Protein AF-0000000072561976 (afdb_homodimer)

Structure (mmCIF, N/CA/C/O backbone):
data_AF-0000000072561976-model_v1
#
loop_
_entity.id
_entity.type
_entity.pdbx_description
1 polymer 'Integral membrane protein'
#
loop_
_atom_site.group_PDB
_atom_site.id
_atom_site.type_symbol
_atom_site.label_atom_id
_atom_site.label_alt_id
_atom_site.label_comp_id
_atom_site.label_asym_id
_atom_site.label_entity_id
_atom_site.label_seq_id
_atom_site.pdbx_PDB_ins_code
_atom_site.Cartn_x
_atom_site.Cartn_y
_atom_site.Cartn_z
_atom_site.occupancy
_atom_site.B_iso_or_equiv
_atom_site.auth_seq_id
_atom_site.auth_comp_id
_atom_site.auth_asym_id
_atom_site.auth_atom_id
_atom_site.pdbx_PDB_model_num
ATOM 1 N N . MET A 1 1 ? -35.531 -86.562 -11.57 1 23.2 1 MET A N 1
ATOM 2 C CA . MET A 1 1 ? -34.312 -86 -10.984 1 23.2 1 MET A CA 1
ATOM 3 C C . MET A 1 1 ? -34.406 -84.438 -10.961 1 23.2 1 MET A C 1
ATOM 5 O O . MET A 1 1 ? -35.281 -83.875 -11.633 1 23.2 1 MET A O 1
ATOM 9 N N . ARG A 1 2 ? -33.156 -83.812 -10.914 1 28.09 2 ARG A N 1
ATOM 10 C CA . ARG A 1 2 ? -32.406 -82.75 -10.281 1 28.09 2 ARG A CA 1
ATOM 11 C C . ARG A 1 2 ? -32.656 -81.375 -10.969 1 28.09 2 ARG A C 1
ATOM 13 O O . ARG A 1 2 ? -31.75 -80.812 -11.602 1 28.09 2 ARG A O 1
ATOM 20 N N . ILE A 1 3 ? -33.688 -81.25 -11.672 1 31.52 3 ILE A N 1
ATOM 21 C CA . ILE A 1 3 ? -33.594 -80 -12.391 1 31.52 3 ILE A CA 1
ATOM 22 C C . ILE A 1 3 ? -33.531 -78.812 -11.383 1 31.52 3 ILE A C 1
ATOM 24 O O . ILE A 1 3 ? -34.562 -78.312 -10.984 1 31.52 3 ILE A O 1
ATOM 28 N N . LEU A 1 4 ? -33 -79.188 -10.133 1 33.69 4 LEU A N 1
ATOM 29 C CA . LEU A 1 4 ? -32.906 -78.062 -9.195 1 33.69 4 LEU A CA 1
ATOM 30 C C . LEU A 1 4 ? -32.156 -76.875 -9.82 1 33.69 4 LEU A C 1
ATOM 32 O O . LEU A 1 4 ? -30.969 -77 -10.18 1 33.69 4 LEU A O 1
ATOM 36 N N . SER A 1 5 ? -32.812 -76.125 -10.656 1 33.19 5 SER A N 1
ATOM 37 C CA . SER A 1 5 ? -32.312 -74.875 -11.195 1 33.19 5 SER A CA 1
ATOM 38 C C . SER A 1 5 ? -31.594 -74.062 -10.125 1 33.19 5 SER A C 1
ATOM 40 O O . SER A 1 5 ? -32 -74 -8.969 1 33.19 5 SER A O 1
ATOM 42 N N . SER A 1 6 ? -30.203 -74.062 -10.172 1 38.78 6 SER A N 1
ATOM 43 C CA . SER A 1 6 ? -29.25 -73.312 -9.375 1 38.78 6 SER A CA 1
ATOM 44 C C . SER A 1 6 ? -29.781 -71.875 -9.078 1 38.78 6 SER A C 1
ATOM 46 O O . SER A 1 6 ? -30.453 -71.25 -9.922 1 38.78 6 SER A O 1
ATOM 48 N N . PRO A 1 7 ? -30.031 -71.562 -7.785 1 41.44 7 PRO A N 1
ATOM 49 C CA . PRO A 1 7 ? -30.438 -70.25 -7.398 1 41.44 7 PRO A CA 1
ATOM 50 C C . PRO A 1 7 ? -29.625 -69.125 -8.109 1 41.44 7 PRO A C 1
ATOM 52 O O . PRO A 1 7 ? -28.484 -69.375 -8.531 1 41.44 7 PRO A O 1
ATOM 55 N N . PRO A 1 8 ? -30.281 -68.25 -8.836 1 40.09 8 PRO A N 1
ATOM 56 C CA . PRO A 1 8 ? -29.531 -67.125 -9.43 1 40.09 8 PRO A CA 1
ATOM 57 C C . PRO A 1 8 ? -28.391 -66.625 -8.547 1 40.09 8 PRO A C 1
ATOM 59 O O . PRO A 1 8 ? -28.438 -66.812 -7.324 1 40.09 8 PRO A O 1
ATOM 62 N N . THR A 1 9 ? -27.078 -67 -8.922 1 38.66 9 THR A N 1
ATOM 63 C CA . THR A 1 9 ? -25.906 -66.375 -8.344 1 38.66 9 THR A CA 1
ATOM 64 C C . THR A 1 9 ? -26.25 -64.938 -7.801 1 38.66 9 THR A C 1
ATOM 66 O O . THR A 1 9 ? -27.078 -64.25 -8.375 1 38.66 9 THR A O 1
ATOM 69 N N . ASN A 1 10 ? -26.094 -64.812 -6.512 1 39.47 10 ASN A N 1
ATOM 70 C CA . ASN A 1 10 ? -26.094 -63.562 -5.762 1 39.47 10 ASN A CA 1
ATOM 71 C C . ASN A 1 10 ? -25.5 -62.406 -6.582 1 39.47 10 ASN A C 1
ATOM 73 O O . ASN A 1 10 ? -24.328 -62.469 -6.949 1 39.47 10 ASN A O 1
ATOM 77 N N . GLY A 1 11 ? -26.188 -61.969 -7.672 1 40.09 11 GLY A N 1
ATOM 78 C CA . GLY A 1 11 ? -25.828 -60.719 -8.359 1 40.09 11 GLY A CA 1
ATOM 79 C C . GLY A 1 11 ? -25.156 -59.719 -7.457 1 40.09 11 GLY A C 1
ATOM 80 O O . GLY A 1 11 ? -25.734 -59.281 -6.465 1 40.09 11 GLY A O 1
ATOM 81 N N . SER A 1 12 ? -23.891 -59.875 -7.164 1 45.59 12 SER A N 1
ATOM 82 C CA . SER A 1 12 ? -23.172 -58.75 -6.598 1 45.59 12 SER A CA 1
ATOM 83 C C . SER A 1 12 ? -23.781 -57.438 -7.035 1 45.59 12 SER A C 1
ATOM 85 O O . SER A 1 12 ? -24 -57.219 -8.227 1 45.59 12 SER A O 1
ATOM 87 N N . LEU A 1 13 ? -24.641 -56.875 -6.234 1 49.78 13 LEU A N 1
ATOM 88 C CA . LEU A 1 13 ? -25.406 -55.656 -6.414 1 49.78 13 LEU A CA 1
ATOM 89 C C . LEU A 1 13 ? -24.688 -54.688 -7.352 1 49.78 13 LEU A C 1
ATOM 91 O O . LEU A 1 13 ? -25.328 -54 -8.141 1 49.78 13 LEU A O 1
ATOM 95 N N . PHE A 1 14 ? -23.406 -54.375 -7.105 1 58.62 14 PHE A N 1
ATOM 96 C CA . PHE A 1 14 ? -22.75 -53.469 -8.008 1 58.62 14 PHE A CA 1
ATOM 97 C C . PHE A 1 14 ? -21.656 -54.156 -8.812 1 58.62 14 PHE A C 1
ATOM 99 O O . PHE A 1 14 ? -20.859 -54.906 -8.258 1 58.62 14 PHE A O 1
ATOM 106 N N . SER A 1 15 ? -21.812 -54.375 -10.078 1 66.94 15 SER A N 1
ATOM 107 C CA . SER A 1 15 ? -20.734 -54.781 -10.984 1 66.94 15 SER A CA 1
ATOM 108 C C . SER A 1 15 ? -19.453 -54.031 -10.695 1 66.94 15 SER A C 1
ATOM 110 O O . SER A 1 15 ? -19.469 -52.969 -10.07 1 66.94 15 SER A O 1
ATOM 112 N N . ARG A 1 16 ? -18.328 -54.688 -10.734 1 76.19 16 ARG A N 1
ATOM 113 C CA . ARG A 1 16 ? -17.016 -54.094 -10.555 1 76.19 16 ARG A CA 1
ATOM 114 C C . ARG A 1 16 ? -16.938 -52.719 -11.211 1 76.19 16 ARG A C 1
ATOM 116 O O . ARG A 1 16 ? -16.344 -51.781 -10.656 1 76.19 16 ARG A O 1
ATOM 123 N N . THR A 1 17 ? -17.562 -52.656 -12.305 1 77.31 17 THR A N 1
ATOM 124 C CA . THR A 1 17 ? -17.578 -51.375 -13.016 1 77.31 17 THR A CA 1
ATOM 125 C C . THR A 1 17 ? -18.406 -50.344 -12.242 1 77.31 17 THR A C 1
ATOM 127 O O . THR A 1 17 ? -18.016 -49.188 -12.141 1 77.31 17 THR A O 1
ATOM 130 N N . ALA A 1 18 ? -19.469 -50.844 -11.68 1 76.69 18 ALA A N 1
ATOM 131 C CA . ALA A 1 18 ? -20.312 -49.969 -10.898 1 76.69 18 ALA A CA 1
ATOM 132 C C . ALA A 1 18 ? -19.594 -49.469 -9.641 1 76.69 18 ALA A C 1
ATOM 134 O O . ALA A 1 18 ? -19.688 -48.312 -9.273 1 76.69 18 ALA A O 1
ATOM 135 N N . SER A 1 19 ? -18.828 -50.344 -9.062 1 79.75 19 SER A N 1
ATOM 136 C CA . SER A 1 19 ? -18.078 -50 -7.859 1 79.75 19 SER A CA 1
ATOM 137 C C . SER A 1 19 ? -16.984 -48.969 -8.164 1 79.75 19 SER A C 1
ATOM 139 O O . SER A 1 19 ? -16.766 -48.031 -7.379 1 79.75 19 SER A O 1
ATOM 141 N N . ARG A 1 20 ? -16.406 -49.156 -9.234 1 83.19 20 ARG A N 1
ATOM 142 C CA . ARG A 1 20 ? -15.375 -48.188 -9.641 1 83.19 20 ARG A CA 1
ATOM 143 C C . ARG A 1 20 ? -15.977 -46.812 -9.938 1 83.19 20 ARG A C 1
ATOM 145 O O . ARG A 1 20 ? -15.383 -45.812 -9.594 1 83.19 20 ARG A O 1
ATOM 152 N N . CYS A 1 21 ? -17.078 -46.781 -10.539 1 82.38 21 CYS A N 1
ATOM 153 C CA . CYS A 1 21 ? -17.734 -45.531 -10.852 1 82.38 21 CYS A CA 1
ATOM 154 C C . CYS A 1 21 ? -18.172 -44.812 -9.578 1 82.38 21 CYS A C 1
ATOM 156 O O . CYS A 1 21 ? -18.062 -43.594 -9.469 1 82.38 21 CYS A O 1
ATOM 158 N N . ILE A 1 22 ? -18.562 -45.625 -8.664 1 83.12 22 ILE A N 1
ATOM 159 C CA . ILE A 1 22 ? -19 -45.062 -7.391 1 83.12 22 ILE A CA 1
ATOM 160 C C . ILE A 1 22 ? -17.812 -44.5 -6.637 1 83.12 22 ILE A C 1
ATOM 162 O O . ILE A 1 22 ? -17.875 -43.406 -6.086 1 83.12 22 ILE A O 1
ATOM 166 N N . LEU A 1 23 ? -16.75 -45.25 -6.68 1 88.25 23 LEU A N 1
ATOM 167 C CA . LEU A 1 23 ? -15.555 -44.812 -6 1 88.25 23 LEU A CA 1
ATOM 168 C C . LEU A 1 23 ? -15.016 -43.531 -6.66 1 88.25 23 LEU A C 1
ATOM 170 O O . LEU A 1 23 ? -14.617 -42.594 -5.969 1 88.25 23 LEU A O 1
ATOM 174 N N . ALA A 1 24 ? -15 -43.562 -7.895 1 90.62 24 ALA A N 1
ATOM 175 C CA . ALA A 1 24 ? -14.539 -42.375 -8.625 1 90.62 24 ALA A CA 1
ATOM 176 C C . ALA A 1 24 ? -15.414 -41.156 -8.32 1 90.62 24 ALA A C 1
ATOM 178 O O . ALA A 1 24 ? -14.914 -40.062 -8.141 1 90.62 24 ALA A O 1
ATOM 179 N N . SER A 1 25 ? -16.688 -41.344 -8.281 1 90.38 25 SER A N 1
ATOM 180 C CA . SER A 1 25 ? -17.609 -40.281 -7.988 1 90.38 25 SER A CA 1
ATOM 181 C C . SER A 1 25 ? -17.422 -39.75 -6.566 1 90.38 25 SER A C 1
ATOM 183 O O . SER A 1 25 ? -17.531 -38.531 -6.324 1 90.38 25 SER A O 1
ATOM 185 N N . LEU A 1 26 ? -17.125 -40.688 -5.727 1 91.12 26 LEU A N 1
ATOM 186 C CA . LEU A 1 26 ? -16.875 -40.281 -4.348 1 91.12 26 LEU A CA 1
ATOM 187 C C . LEU A 1 26 ? -15.609 -39.438 -4.246 1 91.12 26 LEU A C 1
ATOM 189 O O . LEU A 1 26 ? -15.594 -38.438 -3.553 1 91.12 26 LEU A O 1
ATOM 193 N N . VAL A 1 27 ? -14.57 -39.906 -4.914 1 94.44 27 VAL A N 1
ATOM 194 C CA . VAL A 1 27 ? -13.32 -39.156 -4.906 1 94.44 27 VAL A CA 1
ATOM 195 C C . VAL A 1 27 ? -13.547 -37.75 -5.508 1 94.44 27 VAL A C 1
ATOM 197 O O . VAL A 1 27 ? -13.07 -36.75 -4.969 1 94.44 27 VAL A O 1
ATOM 200 N N . CYS A 1 28 ? -14.266 -37.656 -6.562 1 95.12 28 CYS A N 1
ATOM 201 C CA . CYS A 1 28 ? -14.57 -36.406 -7.195 1 95.12 28 CYS A CA 1
ATOM 202 C C . CYS A 1 28 ? -15.344 -35.5 -6.246 1 95.12 28 CYS A C 1
ATOM 204 O O . CYS A 1 28 ? -15.07 -34.281 -6.16 1 95.12 28 CYS A O 1
ATOM 206 N N . TYR A 1 29 ? -16.266 -36.031 -5.594 1 94.69 29 TYR A N 1
ATOM 207 C CA . TYR A 1 29 ? -17.062 -35.25 -4.66 1 94.69 29 TYR A CA 1
ATOM 208 C C . TYR A 1 29 ? -16.219 -34.75 -3.502 1 94.69 29 TYR A C 1
ATOM 210 O O . TYR A 1 29 ? -16.359 -33.625 -3.07 1 94.69 29 TYR A O 1
ATOM 218 N N . ILE A 1 30 ? -15.328 -35.625 -3.02 1 96.5 30 ILE A N 1
ATOM 219 C CA . ILE A 1 30 ? -14.453 -35.219 -1.928 1 96.5 30 ILE A CA 1
ATOM 220 C C . ILE A 1 30 ? -13.547 -34.062 -2.389 1 96.5 30 ILE A C 1
ATOM 222 O O . ILE A 1 30 ? -13.312 -33.094 -1.642 1 96.5 30 ILE A O 1
ATOM 226 N N . LEU A 1 31 ? -13.062 -34.125 -3.572 1 97.5 31 LEU A N 1
ATOM 227 C CA . LEU A 1 31 ? -12.25 -33.062 -4.129 1 97.5 31 LEU A CA 1
ATOM 228 C C . LEU A 1 31 ? -13.062 -31.781 -4.27 1 97.5 31 LEU A C 1
ATOM 230 O O . LEU A 1 31 ? -12.539 -30.688 -4.031 1 97.5 31 LEU A O 1
ATOM 234 N N . LEU A 1 32 ? -14.266 -31.969 -4.637 1 97.12 32 LEU A N 1
ATOM 235 C CA . LEU A 1 32 ? -15.141 -30.812 -4.762 1 97.12 32 LEU A CA 1
ATOM 236 C C . LEU A 1 32 ? -15.391 -30.172 -3.4 1 97.12 32 LEU A C 1
ATOM 238 O O . LEU A 1 32 ? -15.391 -28.938 -3.283 1 97.12 32 LEU A O 1
ATOM 242 N N . VAL A 1 33 ? -15.57 -30.969 -2.461 1 97.62 33 VAL A N 1
ATOM 243 C CA . VAL A 1 33 ? -15.758 -30.469 -1.106 1 97.62 33 VAL A CA 1
ATOM 244 C C . VAL A 1 33 ? -14.516 -29.688 -0.666 1 97.62 33 VAL A C 1
ATOM 246 O O . VAL A 1 33 ? -14.625 -28.609 -0.095 1 97.62 33 VAL A O 1
ATOM 249 N N . GLN A 1 34 ? -13.367 -30.266 -0.947 1 97.62 34 GLN A N 1
ATOM 250 C CA . GLN A 1 34 ? -12.125 -29.609 -0.569 1 97.62 34 GLN A CA 1
ATOM 251 C C . GLN A 1 34 ? -11.961 -28.281 -1.312 1 97.62 34 GLN A C 1
ATOM 253 O O . GLN A 1 34 ? -11.523 -27.281 -0.73 1 97.62 34 GLN A O 1
ATOM 258 N N . TYR A 1 35 ? -12.312 -28.344 -2.469 1 97.62 35 TYR A N 1
ATOM 259 C CA . TYR A 1 35 ? -12.258 -27.125 -3.268 1 97.62 35 TYR A CA 1
ATOM 260 C C . TYR A 1 35 ? -13.156 -26.031 -2.68 1 97.62 35 TYR A C 1
ATOM 262 O O . TYR A 1 35 ? -12.727 -24.891 -2.506 1 97.62 35 TYR A O 1
ATOM 270 N N . CYS A 1 36 ? -14.367 -26.359 -2.373 1 97.62 36 CYS A N 1
ATOM 271 C CA . CYS A 1 36 ? -15.312 -25.406 -1.801 1 97.62 36 CYS A CA 1
ATOM 272 C C . CYS A 1 36 ? -14.836 -24.906 -0.439 1 97.62 36 CYS A C 1
ATOM 274 O O . CYS A 1 36 ? -14.977 -23.734 -0.116 1 97.62 36 CYS A O 1
ATOM 276 N N . ARG A 1 37 ? -14.289 -25.812 0.242 1 97.19 37 ARG A N 1
ATOM 277 C CA . ARG A 1 37 ? -13.766 -25.453 1.558 1 97.19 37 ARG A CA 1
ATOM 278 C C . ARG A 1 37 ? -12.672 -24.406 1.444 1 97.19 37 ARG A C 1
ATOM 280 O O . ARG A 1 37 ? -12.68 -23.422 2.174 1 97.19 37 ARG A O 1
ATOM 287 N N . ILE A 1 38 ? -11.82 -24.625 0.524 1 96.62 38 ILE A N 1
ATOM 288 C CA . ILE A 1 38 ? -10.688 -23.719 0.359 1 96.62 38 ILE A CA 1
ATOM 289 C C . ILE A 1 38 ? -11.156 -22.391 -0.207 1 96.62 38 ILE A C 1
ATOM 291 O O . ILE A 1 38 ? -10.695 -21.328 0.222 1 96.62 38 ILE A O 1
ATOM 295 N N . ARG A 1 39 ? -12.062 -22.422 -1 1 96.25 39 ARG A N 1
ATOM 296 C CA . ARG A 1 39 ? -12.484 -21.219 -1.695 1 96.25 39 ARG A CA 1
ATOM 297 C C . ARG A 1 39 ? -13.422 -20.391 -0.823 1 96.25 39 ARG A C 1
ATOM 299 O O . ARG A 1 39 ? -13.477 -19.172 -0.951 1 96.25 39 ARG A O 1
ATOM 306 N N . SER A 1 40 ? -14.156 -20.953 0.095 1 97.62 40 SER A N 1
ATOM 307 C CA . SER A 1 40 ? -15.195 -20.234 0.825 1 97.62 40 SER A CA 1
ATOM 308 C C . SER A 1 40 ? -14.82 -20.047 2.291 1 97.62 40 SER A C 1
ATOM 310 O O . SER A 1 40 ? -15.664 -19.688 3.117 1 97.62 40 SER A O 1
ATOM 312 N N . HIS A 1 41 ? -13.57 -20.266 2.613 1 97 41 HIS A N 1
ATOM 313 C CA . HIS A 1 41 ? -13.164 -20.281 4.016 1 97 41 HIS A CA 1
ATOM 314 C C . HIS A 1 41 ? -13.258 -18.875 4.629 1 97 41 HIS A C 1
ATOM 316 O O . HIS A 1 41 ? -13.305 -18.734 5.852 1 97 41 HIS A O 1
ATOM 322 N N . ARG A 1 42 ? -13.336 -17.797 3.812 1 96.31 42 ARG A N 1
ATOM 323 C CA . ARG A 1 42 ? -13.398 -16.438 4.348 1 96.31 42 ARG A CA 1
ATOM 324 C C . ARG A 1 42 ? -14.828 -15.914 4.328 1 96.31 42 ARG A C 1
ATOM 326 O O . ARG A 1 42 ? -15.094 -14.797 4.781 1 96.31 42 ARG A O 1
ATOM 333 N N . ASP A 1 43 ? -15.703 -16.625 3.771 1 96.81 43 ASP A N 1
ATOM 334 C CA . ASP A 1 43 ? -17.109 -16.266 3.707 1 96.81 43 ASP A CA 1
ATOM 335 C C . ASP A 1 43 ? -17.828 -16.547 5.027 1 96.81 43 ASP A C 1
ATOM 337 O O . ASP A 1 43 ? -18.031 -17.703 5.383 1 96.81 43 ASP A O 1
ATOM 341 N N . PRO A 1 44 ? -18.203 -15.531 5.695 1 95.75 44 PRO A N 1
ATOM 342 C CA . PRO A 1 44 ? -18.828 -15.758 7 1 95.75 44 PRO A CA 1
ATOM 343 C C . PRO A 1 44 ? -20.172 -16.484 6.891 1 95.75 44 PRO A C 1
ATOM 345 O O . PRO A 1 44 ? -20.719 -16.922 7.898 1 95.75 44 PRO A O 1
ATOM 348 N N . THR A 1 45 ? -20.719 -16.641 5.746 1 95.75 45 THR A N 1
ATOM 349 C CA . THR A 1 45 ? -22 -17.297 5.555 1 95.75 45 THR A CA 1
ATOM 350 C C . THR A 1 45 ? -21.797 -18.766 5.191 1 95.75 45 THR A C 1
ATOM 352 O O . THR A 1 45 ? -22.766 -19.5 4.98 1 95.75 45 THR A O 1
ATOM 355 N N . SER A 1 46 ? -20.547 -19.172 5.113 1 97.62 46 SER A N 1
ATOM 356 C CA . SER A 1 46 ? -20.203 -20.531 4.727 1 97.62 46 SER A CA 1
ATOM 357 C C . SER A 1 46 ? -20.078 -21.438 5.949 1 97.62 46 SER A C 1
ATOM 359 O O . SER A 1 46 ? -19.688 -20.984 7.027 1 97.62 46 SER A O 1
ATOM 361 N N . ALA A 1 47 ? -20.422 -22.672 5.723 1 97.5 47 ALA A N 1
ATOM 362 C CA . ALA A 1 47 ? -20.203 -23.672 6.758 1 97.5 47 ALA A CA 1
ATOM 363 C C . ALA A 1 47 ? -18.703 -23.938 6.957 1 97.5 47 ALA A C 1
ATOM 365 O O . ALA A 1 47 ? -18.297 -24.531 7.961 1 97.5 47 ALA A O 1
ATOM 366 N N . PHE A 1 48 ? -17.891 -23.516 6.039 1 97.69 48 PHE A N 1
ATOM 367 C CA . PHE A 1 48 ? -16.453 -23.75 6.086 1 97.69 48 PHE A CA 1
ATOM 368 C C . PHE A 1 48 ? -15.734 -22.516 6.602 1 97.69 48 PHE A C 1
ATOM 370 O O . PHE A 1 48 ? -14.508 -22.406 6.488 1 97.69 48 PHE A O 1
ATOM 377 N N . PHE A 1 49 ? -16.453 -21.547 7.102 1 97 49 PHE A N 1
ATOM 378 C CA . PHE A 1 49 ? -15.898 -20.281 7.535 1 97 49 PHE A CA 1
ATOM 379 C C . PHE A 1 49 ? -14.836 -20.484 8.609 1 97 49 PHE A C 1
ATOM 381 O O . PHE A 1 49 ? -15.078 -21.188 9.602 1 97 49 PHE A O 1
ATOM 388 N N . ASP A 1 50 ? -13.719 -20 8.336 1 96.19 50 ASP A N 1
ATOM 389 C CA . ASP A 1 50 ? -12.641 -19.938 9.32 1 96.19 50 ASP A CA 1
ATOM 390 C C . ASP A 1 50 ? -12.531 -18.531 9.914 1 96.19 50 ASP A C 1
ATOM 392 O O . ASP A 1 50 ? -12.023 -17.609 9.266 1 96.19 50 ASP A O 1
ATOM 396 N N . ALA A 1 51 ? -12.938 -18.312 11.148 1 93.62 51 ALA A N 1
ATOM 397 C CA . ALA A 1 51 ? -13.016 -17 11.797 1 93.62 51 ALA A CA 1
ATOM 398 C C . ALA A 1 51 ? -11.641 -16.359 11.875 1 93.62 51 ALA A C 1
ATOM 400 O O . ALA A 1 51 ? -11.516 -15.133 11.781 1 93.62 51 ALA A O 1
ATOM 401 N N . ARG A 1 52 ? -10.594 -17.109 12.047 1 93.31 52 ARG A N 1
ATOM 402 C CA . ARG A 1 52 ? -9.242 -16.562 12.141 1 93.31 52 ARG A CA 1
ATOM 403 C C . ARG A 1 52 ? -8.828 -15.891 10.836 1 93.31 52 ARG A C 1
ATOM 405 O O . ARG A 1 52 ? -8.234 -14.812 10.844 1 93.31 52 ARG A O 1
ATOM 412 N N . GLU A 1 53 ? -9.203 -16.516 9.758 1 93.88 53 GLU A N 1
ATOM 413 C CA . GLU A 1 53 ? -8.852 -15.969 8.445 1 93.88 53 GLU A CA 1
ATOM 414 C C . GLU A 1 53 ? -9.859 -14.914 8.008 1 93.88 53 GLU A C 1
ATOM 416 O O . GLU A 1 53 ? -9.492 -13.898 7.406 1 93.88 53 GLU A O 1
ATOM 421 N N . GLY A 1 54 ? -11.094 -15.172 8.266 1 94.25 54 GLY A N 1
ATOM 422 C CA . GLY A 1 54 ? -12.156 -14.289 7.82 1 94.25 54 GLY A CA 1
ATOM 423 C C . GLY A 1 54 ? -12.141 -12.93 8.5 1 94.25 54 GLY A C 1
ATOM 424 O O . GLY A 1 54 ? -12.508 -11.922 7.902 1 94.25 54 GLY A O 1
ATOM 425 N N . TYR A 1 55 ? -11.68 -12.836 9.766 1 94.12 55 TYR A N 1
ATOM 426 C CA . TYR A 1 55 ? -11.68 -11.586 10.516 1 94.12 55 TYR A CA 1
ATOM 427 C C . TYR A 1 55 ? -10.273 -11 10.594 1 94.12 55 TYR A C 1
ATOM 429 O O . TYR A 1 55 ? -10.031 -10.031 11.32 1 94.12 55 TYR A O 1
ATOM 437 N N . LYS A 1 56 ? -9.305 -11.594 9.891 1 94.25 56 LYS A N 1
ATOM 438 C CA . LYS A 1 56 ? -7.922 -11.117 9.906 1 94.25 56 LYS A CA 1
ATOM 439 C C . LYS A 1 56 ? -7.805 -9.75 9.25 1 94.25 56 LYS A C 1
ATOM 441 O O . LYS A 1 56 ? -8.18 -9.586 8.086 1 94.25 56 LYS A O 1
ATOM 446 N N . PRO A 1 57 ? -7.328 -8.75 9.969 1 96.06 57 PRO A N 1
ATOM 447 C CA . PRO A 1 57 ? -7.102 -7.445 9.344 1 96.06 57 PRO A CA 1
ATOM 448 C C . PRO A 1 57 ? -5.883 -7.438 8.422 1 96.06 57 PRO A C 1
ATOM 450 O O . PRO A 1 57 ? -4.746 -7.512 8.898 1 96.06 57 PRO A O 1
ATOM 453 N N . ILE A 1 58 ? -6.047 -7.438 7.168 1 97.44 58 ILE A N 1
ATOM 454 C CA . ILE A 1 58 ? -4.957 -7.402 6.195 1 97.44 58 ILE A CA 1
ATOM 455 C C . ILE A 1 58 ? -4.812 -5.988 5.633 1 97.44 58 ILE A C 1
ATOM 457 O O . ILE A 1 58 ? -3.926 -5.238 6.043 1 97.44 58 ILE A O 1
ATOM 461 N N . TYR A 1 59 ? -5.75 -5.605 4.785 1 98.31 59 TYR A N 1
ATOM 462 C CA . TYR A 1 59 ? -5.715 -4.266 4.207 1 98.31 59 TYR A CA 1
ATOM 463 C C . TYR A 1 59 ? -6.051 -3.213 5.258 1 98.31 59 TYR A C 1
ATOM 465 O O . TYR A 1 59 ? -5.438 -2.141 5.285 1 98.31 59 TYR A O 1
ATOM 473 N N . SER A 1 60 ? -7.035 -3.525 6.098 1 97.88 60 SER A N 1
ATOM 474 C CA . SER A 1 60 ? -7.426 -2.57 7.129 1 97.88 60 SER A CA 1
ATOM 475 C C . SER A 1 60 ? -6.289 -2.324 8.117 1 97.88 60 SER A C 1
ATOM 477 O O . SER A 1 60 ? -6.117 -1.207 8.609 1 97.88 60 SER A O 1
ATOM 479 N N . GLY A 1 61 ? -5.535 -3.395 8.453 1 96.62 61 GLY A N 1
ATOM 480 C CA . GLY A 1 61 ? -4.363 -3.191 9.289 1 96.62 61 GLY A CA 1
ATOM 481 C C . GLY A 1 61 ? -3.348 -2.248 8.68 1 96.62 61 GLY A C 1
ATOM 482 O O . GLY A 1 61 ? -2.838 -1.352 9.359 1 96.62 61 GLY A O 1
ATOM 483 N N . PHE A 1 62 ? -3.08 -2.471 7.426 1 97.81 62 PHE A N 1
ATOM 484 C CA . PHE A 1 62 ? -2.205 -1.604 6.645 1 97.81 62 PHE A CA 1
ATOM 485 C C . PHE A 1 62 ? -2.725 -0.171 6.641 1 97.81 62 PHE A C 1
ATOM 487 O O . PHE A 1 62 ? -1.973 0.768 6.91 1 97.81 62 PHE A O 1
ATOM 494 N N . ARG A 1 63 ? -4.023 0.005 6.398 1 97.75 63 ARG A N 1
ATOM 495 C CA . ARG A 1 63 ? -4.664 1.312 6.301 1 97.75 63 ARG A CA 1
ATOM 496 C C . ARG A 1 63 ? -4.621 2.043 7.641 1 97.75 63 ARG A C 1
ATOM 498 O O . ARG A 1 63 ? -4.367 3.248 7.688 1 97.75 63 ARG A O 1
ATOM 505 N N . ALA A 1 64 ? -4.934 1.298 8.672 1 97.25 64 ALA A N 1
ATOM 506 C CA . ALA A 1 64 ? -4.949 1.882 10.016 1 97.25 64 ALA A CA 1
ATOM 507 C C . ALA A 1 64 ? -3.572 2.426 10.391 1 97.25 64 ALA A C 1
ATOM 509 O O . ALA A 1 64 ? -3.457 3.547 10.891 1 97.25 64 ALA A O 1
ATOM 510 N N . SER A 1 65 ? -2.574 1.64 10.125 1 95.75 65 SER A N 1
ATOM 511 C CA . SER A 1 65 ? -1.209 2.039 10.453 1 95.75 65 SER A CA 1
ATOM 512 C C . SER A 1 65 ? -0.795 3.283 9.672 1 95.75 65 SER A C 1
ATOM 514 O O . SER A 1 65 ? -0.286 4.246 10.25 1 95.75 65 SER A O 1
ATOM 516 N N . LYS A 1 66 ? -1.043 3.289 8.383 1 97.19 66 LYS A N 1
ATOM 517 C CA . LYS A 1 66 ? -0.675 4.422 7.543 1 97.19 66 LYS A CA 1
ATOM 518 C C . LYS A 1 66 ? -1.436 5.68 7.953 1 97.19 66 LYS A C 1
ATOM 520 O O . LYS A 1 66 ? -0.858 6.77 8.023 1 97.19 66 LYS A O 1
ATOM 525 N N . GLY A 1 67 ? -2.75 5.516 8.25 1 97.69 67 GLY A N 1
ATOM 526 C CA . GLY A 1 67 ? -3.566 6.645 8.656 1 97.69 67 GLY A CA 1
ATOM 527 C C . GLY A 1 67 ? -3.123 7.262 9.969 1 97.69 67 GLY A C 1
ATOM 528 O O . GLY A 1 67 ? -3.008 8.484 10.086 1 97.69 67 GLY A O 1
ATOM 529 N N . ALA A 1 68 ? -2.877 6.398 10.961 1 96.38 68 ALA A N 1
ATOM 530 C CA . ALA A 1 68 ? -2.439 6.879 12.266 1 96.38 68 ALA A CA 1
ATOM 531 C C . ALA A 1 68 ? -1.097 7.598 12.164 1 96.38 68 ALA A C 1
ATOM 533 O O . ALA A 1 68 ? -0.903 8.656 12.773 1 96.38 68 ALA A O 1
ATOM 534 N N . ASN A 1 69 ? -0.195 7.047 11.438 1 95.31 69 ASN A N 1
ATOM 535 C CA . ASN A 1 69 ? 1.121 7.648 11.258 1 95.31 69 ASN A CA 1
ATOM 536 C C . ASN A 1 69 ? 1.027 9 10.555 1 95.31 69 ASN A C 1
ATOM 538 O O . ASN A 1 69 ? 1.726 9.945 10.922 1 95.31 69 ASN A O 1
ATOM 542 N N . PHE A 1 70 ? 0.25 9.047 9.578 1 97.62 70 PHE A N 1
ATOM 543 C CA . PHE A 1 70 ? -0.003 10.289 8.852 1 97.62 70 PHE A CA 1
ATOM 544 C C . PHE A 1 70 ? -0.449 11.391 9.805 1 97.62 70 PHE A C 1
ATOM 546 O O . PHE A 1 70 ? 0.1 12.492 9.781 1 97.62 70 PHE A O 1
ATOM 553 N N . ILE A 1 71 ? -1.419 11.094 10.633 1 97.69 71 ILE A N 1
ATOM 554 C CA . ILE A 1 71 ? -1.967 12.07 11.562 1 97.69 71 ILE A CA 1
ATOM 555 C C . ILE A 1 71 ? -0.904 12.453 12.586 1 97.69 71 ILE A C 1
ATOM 557 O O . ILE A 1 71 ? -0.835 13.609 13.016 1 97.69 71 ILE A O 1
ATOM 561 N N . ARG A 1 72 ? -0.142 11.523 13 1 95.88 72 ARG A N 1
ATOM 562 C CA . ARG A 1 72 ? 0.94 11.828 13.93 1 95.88 72 ARG A CA 1
ATOM 563 C C . ARG A 1 72 ? 1.88 12.883 13.352 1 95.88 72 ARG A C 1
ATOM 565 O O . ARG A 1 72 ? 2.273 13.82 14.047 1 95.88 72 ARG A O 1
ATOM 572 N N . TYR A 1 73 ? 2.244 12.797 12.086 1 95.62 73 TYR A N 1
ATOM 573 C CA . TYR A 1 73 ? 3.117 13.766 11.43 1 95.62 73 TYR A CA 1
ATOM 574 C C . TYR A 1 73 ? 2.439 15.133 11.328 1 95.62 73 TYR A C 1
ATOM 576 O O . TYR A 1 73 ? 3.066 16.156 11.578 1 95.62 73 TYR A O 1
ATOM 584 N N . ILE A 1 74 ? 1.183 15.055 10.961 1 95.75 74 ILE A N 1
ATOM 585 C CA . ILE A 1 74 ? 0.43 16.297 10.867 1 95.75 74 ILE A CA 1
ATOM 586 C C . ILE A 1 74 ? 0.42 17 12.219 1 95.75 74 ILE A C 1
ATOM 588 O O . ILE A 1 74 ? 0.622 18.219 12.289 1 95.75 74 ILE A O 1
ATOM 592 N N . ASP A 1 75 ? 0.161 16.219 13.25 1 95.06 75 ASP A N 1
ATOM 593 C CA . ASP A 1 75 ? 0.116 16.766 14.594 1 95.06 75 ASP A CA 1
ATOM 594 C C . ASP A 1 75 ? 1.457 17.391 14.977 1 95.06 75 ASP A C 1
ATOM 596 O O . ASP A 1 75 ? 1.5 18.5 15.539 1 95.06 75 ASP A O 1
ATOM 600 N N . ALA A 1 76 ? 2.529 16.734 14.68 1 93.06 76 ALA A N 1
ATOM 601 C CA . ALA A 1 76 ? 3.869 17.219 14.992 1 93.06 76 ALA A CA 1
ATOM 602 C C . ALA A 1 76 ? 4.156 18.531 14.273 1 93.06 76 ALA A C 1
ATOM 604 O O . ALA A 1 76 ? 4.676 19.484 14.867 1 93.06 76 ALA A O 1
ATOM 605 N N . VAL A 1 77 ? 3.771 18.625 13.062 1 92.5 77 VAL A N 1
ATOM 606 C CA . VAL A 1 77 ? 4.016 19.812 12.258 1 92.5 77 VAL A CA 1
ATOM 607 C C . VAL A 1 77 ? 3.133 20.953 12.742 1 92.5 77 VAL A C 1
ATOM 609 O O . VAL A 1 77 ? 3.602 22.094 12.906 1 92.5 77 VAL A O 1
ATOM 612 N N . ALA A 1 78 ? 1.897 20.625 12.945 1 91.75 78 ALA A N 1
ATOM 613 C CA . ALA A 1 78 ? 0.956 21.641 13.406 1 91.75 78 ALA A CA 1
ATOM 614 C C . ALA A 1 78 ? 1.37 22.203 14.773 1 91.75 78 ALA A C 1
ATOM 616 O O . ALA A 1 78 ? 1.159 23.375 15.062 1 91.75 78 ALA A O 1
ATOM 617 N N . SER A 1 79 ? 1.915 21.375 15.648 1 89.5 79 SER A N 1
ATOM 618 C CA . SER A 1 79 ? 2.32 21.766 16.984 1 89.5 79 SER A CA 1
ATOM 619 C C . SER A 1 79 ? 3.584 22.625 16.953 1 89.5 79 SER A C 1
ATOM 621 O O . SER A 1 79 ? 3.791 23.469 17.828 1 89.5 79 SER A O 1
ATOM 623 N N . SER A 1 80 ? 4.445 22.359 16.109 1 82.31 80 SER A N 1
ATOM 624 C CA . SER A 1 80 ? 5.707 23.078 16.031 1 82.31 80 SER A CA 1
ATOM 625 C C . SER A 1 80 ? 5.508 24.469 15.43 1 82.31 80 SER A C 1
ATOM 627 O O . SER A 1 80 ? 6.266 25.391 15.727 1 82.31 80 SER A O 1
ATOM 629 N N . THR A 1 81 ? 4.598 24.656 14.617 1 67.88 81 THR A N 1
ATOM 630 C CA . THR A 1 81 ? 4.375 25.938 13.938 1 67.88 81 THR A CA 1
ATOM 631 C C . THR A 1 81 ? 3.486 26.844 14.781 1 67.88 81 THR A C 1
ATOM 633 O O . THR A 1 81 ? 3.529 28.062 14.633 1 67.88 81 THR A O 1
ATOM 636 N N . THR A 1 82 ? 2.533 26.5 15.641 1 59.09 82 THR A N 1
ATOM 637 C CA . THR A 1 82 ? 1.511 27.281 16.328 1 59.09 82 THR A CA 1
ATOM 638 C C . THR A 1 82 ? 2.064 27.875 17.625 1 59.09 82 THR A C 1
ATOM 640 O O . THR A 1 82 ? 1.305 28.344 18.469 1 59.09 82 THR A O 1
ATOM 643 N N . ASN A 1 83 ? 3.438 28.25 17.938 1 44.66 83 ASN A N 1
ATOM 644 C CA . ASN A 1 83 ? 3.391 29.109 19.109 1 44.66 83 ASN A CA 1
ATOM 645 C C . ASN A 1 83 ? 2.266 30.141 19.016 1 44.66 83 ASN A C 1
ATOM 647 O O . ASN A 1 83 ? 2.172 31.047 19.844 1 44.66 83 ASN A O 1
ATOM 651 N N . ALA A 1 84 ? 1.75 30.516 17.844 1 40.84 84 ALA A N 1
ATOM 652 C CA . ALA A 1 84 ? 0.802 31.625 17.828 1 40.84 84 ALA A CA 1
ATOM 653 C C . ALA A 1 84 ? -0.593 31.156 18.234 1 40.84 84 ALA A C 1
ATOM 655 O O . ALA A 1 84 ? -0.92 29.984 18.109 1 40.84 84 ALA A O 1
ATOM 656 N N . THR A 1 85 ? -1.346 32 18.859 1 38.41 85 THR A N 1
ATOM 657 C CA . THR A 1 85 ? -2.691 32.031 19.422 1 38.41 85 THR A CA 1
ATOM 658 C C . THR A 1 85 ? -3.695 31.406 18.453 1 38.41 85 THR A C 1
ATOM 660 O O . THR A 1 85 ? -3.957 31.984 17.375 1 38.41 85 THR A O 1
ATOM 663 N N . THR A 1 86 ? -3.691 30.156 18.266 1 40.34 86 THR A N 1
ATOM 664 C CA . THR A 1 86 ? -4.578 29.469 17.344 1 40.34 86 THR A CA 1
ATOM 665 C C . THR A 1 86 ? -6.035 29.828 17.609 1 40.34 86 THR A C 1
ATOM 667 O O . THR A 1 86 ? -6.648 29.328 18.547 1 40.34 86 THR A O 1
ATOM 670 N N . ALA A 1 87 ? -6.332 30.953 17.453 1 37.91 87 ALA A N 1
ATOM 671 C CA . ALA A 1 87 ? -7.762 31.25 17.375 1 37.91 87 ALA A CA 1
ATOM 672 C C . ALA A 1 87 ? -8.469 30.266 16.438 1 37.91 87 ALA A C 1
ATOM 674 O O . ALA A 1 87 ? -7.984 29.984 15.336 1 37.91 87 ALA A O 1
ATOM 675 N N . LEU A 1 88 ? -9.312 29.359 16.922 1 41.97 88 LEU A N 1
ATOM 676 C CA . LEU A 1 88 ? -10.297 28.609 16.141 1 41.97 88 LEU A CA 1
ATOM 677 C C . LEU A 1 88 ? -10.734 29.406 14.906 1 41.97 88 LEU A C 1
ATOM 679 O O . LEU A 1 88 ? -11.367 30.453 15.031 1 41.97 88 LEU A O 1
ATOM 683 N N . LYS A 1 89 ? -9.852 29.484 13.852 1 43.94 89 LYS A N 1
ATOM 684 C CA . LYS A 1 89 ? -10.211 30.156 12.602 1 43.94 89 LYS A CA 1
ATOM 685 C C . LYS A 1 89 ? -11.664 29.859 12.234 1 43.94 89 LYS A C 1
ATOM 687 O O . LYS A 1 89 ? -12.133 28.734 12.344 1 43.94 89 LYS A O 1
ATOM 692 N N . PRO A 1 90 ? -12.422 30.859 12 1 44.53 90 PRO A N 1
ATOM 693 C CA . PRO A 1 90 ? -13.773 30.672 11.477 1 44.53 90 PRO A CA 1
ATOM 694 C C . PRO A 1 90 ? -13.82 29.719 10.273 1 44.53 90 PRO A C 1
ATOM 696 O O . PRO A 1 90 ? -12.828 29.594 9.547 1 44.53 90 PRO A O 1
ATOM 699 N N . PRO A 1 91 ? -14.688 28.688 10.109 1 46.91 91 PRO A N 1
ATOM 700 C CA . PRO A 1 91 ? -14.891 27.703 9.055 1 46.91 91 PRO A CA 1
ATOM 701 C C . PRO A 1 91 ? -14.602 28.25 7.656 1 46.91 91 PRO A C 1
ATOM 703 O O . PRO A 1 91 ? -15.055 29.344 7.316 1 46.91 91 PRO A O 1
ATOM 706 N N . PRO A 1 92 ? -13.398 28.047 7.074 1 47.78 92 PRO A N 1
ATOM 707 C CA . PRO A 1 92 ? -13.391 28.516 5.684 1 47.78 92 PRO A CA 1
ATOM 708 C C . PRO A 1 92 ? -14.711 28.219 4.961 1 47.78 92 PRO A C 1
ATOM 710 O O . PRO A 1 92 ? -15.352 27.203 5.219 1 47.78 92 PRO A O 1
ATOM 713 N N . GLU A 1 93 ? -15.461 29.188 4.645 1 50.88 93 GLU A N 1
ATOM 714 C CA . GLU A 1 93 ? -16.703 29.141 3.863 1 50.88 93 GLU A CA 1
ATOM 715 C C . GLU A 1 93 ? -16.516 28.281 2.611 1 50.88 93 GLU A C 1
ATOM 717 O O . GLU A 1 93 ? -16.25 28.797 1.529 1 50.88 93 GLU A O 1
ATOM 722 N N . ASN A 1 94 ? -15.812 27.172 2.781 1 56.75 94 ASN A N 1
ATOM 723 C CA . ASN A 1 94 ? -15.773 26.406 1.542 1 56.75 94 ASN A CA 1
ATOM 724 C C . ASN A 1 94 ? -17.172 26.031 1.074 1 56.75 94 ASN A C 1
ATOM 726 O O . ASN A 1 94 ? -17.656 24.922 1.339 1 56.75 94 ASN A O 1
ATOM 730 N N . LYS A 1 95 ? -18.078 27 0.741 1 60.94 95 LYS A N 1
ATOM 731 C CA . LYS A 1 95 ? -19.469 26.891 0.299 1 60.94 95 LYS A CA 1
ATOM 732 C C . LYS A 1 95 ? -19.594 26.031 -0.951 1 60.94 95 LYS A C 1
ATOM 734 O O . LYS A 1 95 ? -20.688 25.688 -1.383 1 60.94 95 LYS A O 1
ATOM 739 N N . ASN A 1 96 ? -18.422 25.422 -1.364 1 80.81 96 ASN A N 1
ATOM 740 C CA . ASN A 1 96 ? -18.641 24.766 -2.648 1 80.81 96 ASN A CA 1
ATOM 741 C C . ASN A 1 96 ? -18.406 23.266 -2.549 1 80.81 96 ASN A C 1
ATOM 743 O O . ASN A 1 96 ? -18.359 22.562 -3.566 1 80.81 96 ASN A O 1
ATOM 747 N N . ALA A 1 97 ? -18.359 22.703 -1.208 1 94.12 97 ALA A N 1
ATOM 748 C CA . ALA A 1 97 ? -18.172 21.266 -1.054 1 94.12 97 ALA A CA 1
ATOM 749 C C . ALA A 1 97 ? -19.438 20.5 -1.403 1 94.12 97 ALA A C 1
ATOM 751 O O . ALA A 1 97 ? -20.531 20.906 -1.042 1 94.12 97 ALA A O 1
ATOM 752 N N . SER A 1 98 ? -19.25 19.453 -2.098 1 97.19 98 SER A N 1
ATOM 753 C CA . SER A 1 98 ? -20.406 18.656 -2.467 1 97.19 98 SER A CA 1
ATOM 754 C C . SER A 1 98 ? -20.703 17.594 -1.415 1 97.19 98 SER A C 1
ATOM 756 O O . SER A 1 98 ? -21.797 17 -1.408 1 97.19 98 SER A O 1
ATOM 758 N N . LEU A 1 99 ? -19.734 17.328 -0.539 1 98.38 99 LEU A N 1
ATOM 759 C CA . LEU A 1 99 ? -19.906 16.344 0.522 1 98.38 99 LEU A CA 1
ATOM 760 C C . LEU A 1 99 ? -19.594 16.953 1.886 1 98.38 99 LEU A C 1
ATOM 762 O O . LEU A 1 99 ? -18.5 17.5 2.088 1 98.38 99 LEU A O 1
ATOM 766 N N . CYS A 1 100 ? -20.469 16.922 2.793 1 98.44 100 CYS A N 1
ATOM 767 C CA . CYS A 1 100 ? -20.203 17.172 4.203 1 98.44 100 CYS A CA 1
ATOM 768 C C . CYS A 1 100 ? -20 15.875 4.965 1 98.44 100 CYS A C 1
ATOM 770 O O . CYS A 1 100 ? -20.906 15.039 5.016 1 98.44 100 CYS A O 1
ATOM 772 N N . VAL A 1 101 ? -18.844 15.664 5.484 1 98.75 101 VAL A N 1
ATOM 773 C CA . VAL A 1 101 ? -18.547 14.453 6.234 1 98.75 101 VA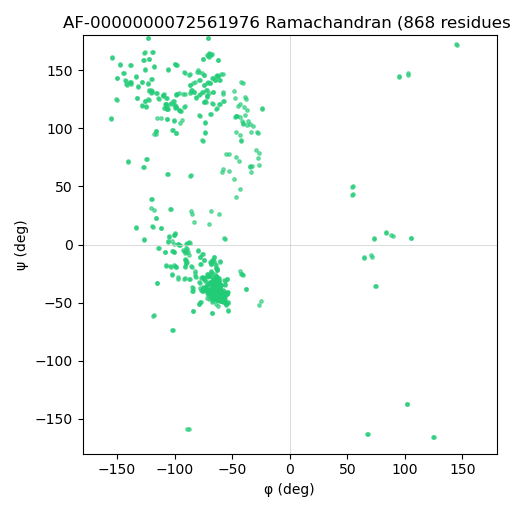L A CA 1
ATOM 774 C C . VAL A 1 101 ? -18.531 14.75 7.73 1 98.75 101 VAL A C 1
ATOM 776 O O . VAL A 1 101 ? -17.812 15.633 8.188 1 98.75 101 VAL A O 1
ATOM 779 N N . GLY A 1 102 ? -19.375 14.078 8.469 1 98.75 102 GLY A N 1
ATOM 780 C CA . GLY A 1 102 ? -19.422 14.219 9.914 1 98.75 102 GLY A CA 1
ATOM 781 C C . GLY A 1 102 ? -18.906 13 10.648 1 98.75 102 GLY A C 1
ATOM 782 O O . GLY A 1 102 ? -19.344 11.875 10.375 1 98.75 102 GLY A O 1
ATOM 783 N N . ILE A 1 103 ? -18 13.156 11.586 1 98.69 103 ILE A N 1
ATOM 784 C CA . ILE A 1 103 ? -17.469 12.102 12.43 1 98.69 103 ILE A CA 1
ATOM 785 C C . ILE A 1 103 ? -17.562 12.516 13.898 1 98.69 103 ILE A C 1
ATOM 787 O O . ILE A 1 103 ? -17.016 13.539 14.297 1 98.69 103 ILE A O 1
ATOM 791 N N . ALA A 1 104 ? -18.266 11.758 14.68 1 97.62 104 ALA A N 1
ATOM 792 C CA . ALA A 1 104 ? -18.297 11.945 16.125 1 97.62 104 ALA A CA 1
ATOM 793 C C . ALA A 1 104 ? -17.328 10.992 16.828 1 97.62 104 ALA A C 1
ATOM 795 O O . ALA A 1 104 ? -17.281 9.805 16.5 1 97.62 104 ALA A O 1
ATOM 796 N N . SER A 1 105 ? -16.516 11.508 17.672 1 95.88 105 SER A N 1
ATOM 797 C CA . SER A 1 105 ? -15.539 10.664 18.375 1 95.88 105 SER A CA 1
ATOM 798 C C . SER A 1 105 ? -15.695 10.766 19.875 1 95.88 105 SER A C 1
ATOM 800 O O . SER A 1 105 ? -15.664 11.859 20.438 1 95.88 105 SER A O 1
ATOM 802 N N . ILE A 1 106 ? -15.875 9.703 20.5 1 92 106 ILE A N 1
ATOM 803 C CA . ILE A 1 106 ? -15.984 9.641 21.953 1 92 106 ILE A CA 1
ATOM 804 C C . ILE A 1 106 ? -14.695 9.062 22.547 1 92 106 ILE A C 1
ATOM 806 O O . ILE A 1 106 ? -14.023 8.258 21.906 1 92 106 ILE A O 1
ATOM 810 N N . ALA A 1 107 ? -14.406 9.477 23.734 1 89.81 107 ALA A N 1
ATOM 811 C CA . ALA A 1 107 ? -13.234 8.953 24.438 1 89.81 107 ALA A CA 1
ATOM 812 C C . ALA A 1 107 ? -13.453 7.512 24.891 1 89.81 107 ALA A C 1
ATOM 814 O O . ALA A 1 107 ? -14.516 7.172 25.406 1 89.81 107 ALA A O 1
ATOM 815 N N . ARG A 1 108 ? -12.547 6.695 24.531 1 84.12 108 ARG A N 1
ATOM 816 C CA . ARG A 1 108 ? -12.547 5.305 24.984 1 84.12 108 ARG A CA 1
ATOM 817 C C . ARG A 1 108 ? -11.305 5.004 25.812 1 84.12 108 ARG A C 1
ATOM 819 O O . ARG A 1 108 ? -10.258 5.641 25.641 1 84.12 108 ARG A O 1
ATOM 826 N N . LYS A 1 109 ? -11.539 4.051 26.656 1 79.81 109 LYS A N 1
ATOM 827 C CA . LYS A 1 109 ? -10.398 3.678 27.5 1 79.81 109 LYS A CA 1
ATOM 828 C C . LYS A 1 109 ? -9.352 2.914 26.688 1 79.81 109 LYS A C 1
ATOM 830 O O . LYS A 1 109 ? -9.672 1.928 26.016 1 79.81 109 LYS A O 1
ATOM 835 N N . ASP A 1 110 ? -8.148 3.303 26.594 1 77.31 110 ASP A N 1
ATOM 836 C CA . ASP A 1 110 ? -6.934 2.629 26.156 1 77.31 110 ASP A CA 1
ATOM 837 C C . ASP A 1 110 ? -6.926 2.443 24.641 1 77.31 110 ASP A C 1
ATOM 839 O O . ASP A 1 110 ? -6.172 1.624 24.109 1 77.31 110 ASP A O 1
ATOM 843 N N . VAL A 1 111 ? -7.957 3.025 23.938 1 82.38 111 VAL A N 1
ATOM 844 C CA . VAL A 1 111 ? -7.922 2.859 22.484 1 82.38 111 VAL A CA 1
ATOM 845 C C . VAL A 1 111 ? -8.414 4.137 21.812 1 82.38 111 VAL A C 1
ATOM 847 O O . VAL A 1 111 ? -9.328 4.797 22.297 1 82.38 111 VAL A O 1
ATOM 850 N N . SER A 1 112 ? -7.801 4.484 20.75 1 87.38 112 SER A N 1
ATOM 851 C CA . SER A 1 112 ? -8.234 5.59 19.906 1 87.38 112 SER A CA 1
ATOM 852 C C . SER A 1 112 ? -8.25 5.191 18.438 1 87.38 112 SER A C 1
ATOM 854 O O . SER A 1 112 ? -7.246 4.715 17.906 1 87.38 112 SER A O 1
ATOM 856 N N . TYR A 1 113 ? -9.375 5.395 17.812 1 93.25 113 TYR A N 1
ATOM 857 C CA . TYR A 1 113 ? -9.523 4.996 16.422 1 93.25 113 TYR A CA 1
ATOM 858 C C . TYR A 1 113 ? -9.547 6.215 15.508 1 93.25 113 TYR A C 1
ATOM 860 O O . TYR A 1 113 ? -9.297 6.102 14.305 1 93.25 113 TYR A O 1
ATOM 868 N N . ILE A 1 114 ? -9.797 7.375 16.094 1 96.69 114 ILE A N 1
ATOM 869 C CA . ILE A 1 114 ? -10.172 8.547 15.305 1 96.69 114 ILE A CA 1
ATOM 870 C C . ILE A 1 114 ? -9.008 8.977 14.422 1 96.69 114 ILE A C 1
ATOM 872 O O . ILE A 1 114 ? -9.211 9.422 13.289 1 96.69 114 ILE A O 1
ATOM 876 N N . GLU A 1 115 ? -7.75 8.836 14.898 1 97.25 115 GLU A N 1
ATOM 877 C CA . GLU A 1 115 ? -6.594 9.227 14.094 1 97.25 115 GLU A CA 1
ATOM 878 C C . GLU A 1 115 ? -6.504 8.391 12.812 1 97.25 115 GLU A C 1
ATOM 880 O O . GLU A 1 115 ? -6.328 8.938 11.727 1 97.25 115 GLU A O 1
ATOM 885 N N . ALA A 1 116 ? -6.645 7.066 12.984 1 97.69 116 ALA A N 1
ATOM 886 C CA . ALA A 1 116 ? -6.617 6.18 11.82 1 97.69 116 ALA A CA 1
ATOM 887 C C . ALA A 1 116 ? -7.789 6.461 10.891 1 97.69 116 ALA A C 1
ATOM 889 O O . ALA A 1 116 ? -7.633 6.434 9.664 1 97.69 116 ALA A O 1
ATOM 890 N N . THR A 1 117 ? -8.961 6.734 11.445 1 98.5 117 THR A N 1
ATOM 891 C CA . THR A 1 117 ? -10.164 7.008 10.664 1 98.5 117 THR A CA 1
ATOM 892 C C . THR A 1 117 ? -9.984 8.266 9.812 1 98.5 117 THR A C 1
ATOM 894 O O . THR A 1 117 ? -10.125 8.219 8.594 1 98.5 117 THR A O 1
ATOM 897 N N . VAL A 1 118 ? -9.594 9.328 10.461 1 98.62 118 VAL A N 1
ATOM 898 C CA . VAL A 1 118 ? -9.438 10.602 9.758 1 98.62 118 VAL A CA 1
ATOM 899 C C . VAL A 1 118 ? -8.266 10.516 8.781 1 98.62 118 VAL A C 1
ATOM 901 O O . VAL A 1 118 ? -8.352 10.992 7.652 1 98.62 118 VAL A O 1
ATOM 904 N N . GLY A 1 119 ? -7.176 9.906 9.25 1 98.44 119 GLY A N 1
ATOM 905 C CA . GLY A 1 119 ? -6.043 9.695 8.359 1 98.44 119 GLY A CA 1
ATOM 906 C C . GLY A 1 119 ? -6.406 8.945 7.094 1 98.44 119 GLY A C 1
ATOM 907 O O . GLY A 1 119 ? -6.078 9.383 5.988 1 98.44 119 GLY A O 1
ATOM 908 N N . SER A 1 120 ? -7.074 7.785 7.242 1 98.56 120 SER A N 1
ATOM 909 C CA . SER A 1 120 ? -7.449 6.969 6.094 1 98.56 120 SER A CA 1
ATOM 910 C C . SER A 1 120 ? -8.406 7.719 5.168 1 98.56 120 SER A C 1
ATOM 912 O O . SER A 1 120 ? -8.406 7.492 3.957 1 98.56 120 SER A O 1
ATOM 914 N N . LEU A 1 121 ? -9.188 8.617 5.691 1 98.5 121 LEU A N 1
ATOM 915 C CA . LEU A 1 121 ? -10.172 9.391 4.941 1 98.5 121 LEU A CA 1
ATOM 916 C C . LEU A 1 121 ? -9.492 10.43 4.055 1 98.5 121 LEU A C 1
ATOM 918 O O . LEU A 1 121 ? -9.953 10.703 2.943 1 98.5 121 LEU A O 1
ATOM 922 N N . LEU A 1 122 ? -8.352 10.953 4.492 1 98.25 122 LEU A N 1
ATOM 923 C CA . LEU A 1 122 ? -7.859 12.188 3.879 1 98.25 122 LEU A CA 1
ATOM 924 C C . LEU A 1 122 ? -6.543 11.945 3.145 1 98.25 122 LEU A C 1
ATOM 926 O O . LEU A 1 122 ? -6.273 12.57 2.121 1 98.25 122 LEU A O 1
ATOM 930 N N . MET A 1 123 ? -5.695 11.039 3.621 1 97.12 123 MET A N 1
ATOM 931 C CA . MET A 1 123 ? -4.273 11.008 3.293 1 97.12 123 MET A CA 1
ATOM 932 C C . MET A 1 123 ? -4.066 10.766 1.802 1 97.12 123 MET A C 1
ATOM 934 O O . MET A 1 123 ? -3.021 11.117 1.25 1 97.12 123 MET A O 1
ATOM 938 N N . ASP A 1 124 ? -5.035 10.188 1.092 1 97.38 124 ASP A N 1
ATOM 939 C CA . ASP A 1 124 ? -4.848 9.859 -0.318 1 97.38 124 ASP A CA 1
ATOM 940 C C . ASP A 1 124 ? -5.531 10.891 -1.215 1 97.38 124 ASP A C 1
ATOM 942 O O . ASP A 1 124 ? -5.402 10.836 -2.439 1 97.38 124 ASP A O 1
ATOM 946 N N . LEU A 1 125 ? -6.266 11.828 -0.699 1 97.19 125 LEU A N 1
ATOM 947 C CA . LEU A 1 125 ? -7.047 12.766 -1.495 1 97.19 125 LEU A CA 1
ATOM 948 C C . LEU A 1 125 ? -6.145 13.82 -2.127 1 97.19 125 LEU A C 1
ATOM 950 O O .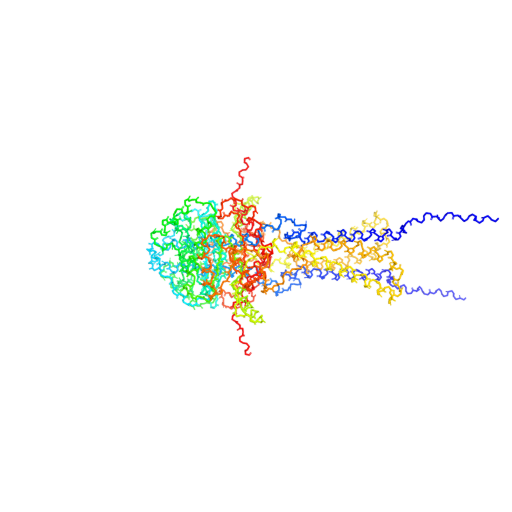 LEU A 1 125 ? -5.285 14.391 -1.454 1 97.19 125 LEU A O 1
ATOM 954 N N . GLY A 1 126 ? -6.332 14.016 -3.385 1 93.56 126 GLY A N 1
ATOM 955 C CA . GLY A 1 126 ? -5.699 15.156 -4.031 1 93.56 126 GLY A CA 1
ATOM 956 C C . GLY A 1 126 ? -6.309 16.484 -3.625 1 93.56 126 GLY A C 1
ATOM 957 O O . GLY A 1 126 ? -7.289 16.531 -2.879 1 93.56 126 GLY A O 1
ATOM 958 N N . PRO A 1 127 ? -5.762 17.531 -4.117 1 92.25 127 PRO A N 1
ATOM 959 C CA . PRO A 1 127 ? -6.242 18.859 -3.727 1 92.25 127 PRO A CA 1
ATOM 960 C C . PRO A 1 127 ? -7.695 19.109 -4.121 1 92.25 127 PRO A C 1
ATOM 962 O O . PRO A 1 127 ? -8.484 19.609 -3.314 1 92.25 127 PRO A O 1
ATOM 965 N N . ARG A 1 128 ? -8.047 18.734 -5.293 1 93 128 ARG A N 1
ATOM 966 C CA . ARG A 1 128 ? -9.414 18.938 -5.762 1 93 128 ARG A CA 1
ATOM 967 C C . ARG A 1 128 ? -10.406 18.094 -4.969 1 93 128 ARG A C 1
ATOM 969 O O . ARG A 1 128 ? -11.492 18.562 -4.617 1 93 128 ARG A O 1
ATOM 976 N N . GLU A 1 129 ? -10 16.906 -4.695 1 96.19 129 GLU A N 1
ATOM 977 C CA . GLU A 1 129 ? -10.859 16.016 -3.91 1 96.19 129 GLU A CA 1
ATOM 978 C C . GLU A 1 129 ? -11.047 16.562 -2.494 1 96.19 129 GLU A C 1
ATOM 980 O O . GLU A 1 129 ? -12.164 16.547 -1.968 1 96.19 129 GLU A O 1
ATOM 985 N N . ARG A 1 130 ? -9.961 16.984 -1.911 1 95.75 130 ARG A N 1
ATOM 986 C CA . ARG A 1 130 ? -10.031 17.516 -0.551 1 95.75 130 ARG A CA 1
ATOM 987 C C . ARG A 1 130 ? -10.898 18.766 -0.491 1 95.75 130 ARG A C 1
ATOM 989 O O . ARG A 1 130 ? -11.648 18.969 0.469 1 95.75 130 ARG A O 1
ATOM 996 N N . GLU A 1 131 ? -10.852 19.562 -1.51 1 94.06 131 GLU A N 1
ATOM 997 C CA . GLU A 1 131 ? -11.641 20.797 -1.569 1 94.06 131 GLU A CA 1
ATOM 998 C C . GLU A 1 131 ? -13.133 20.5 -1.688 1 94.06 131 GLU A C 1
ATOM 1000 O O . GLU A 1 131 ? -13.969 21.312 -1.295 1 94.06 131 GLU A O 1
ATOM 1005 N N . ASP A 1 132 ? -13.422 19.375 -2.146 1 96.56 132 ASP A N 1
ATOM 1006 C CA . ASP A 1 132 ? -14.812 18.984 -2.359 1 96.56 132 ASP A CA 1
ATOM 1007 C C . ASP A 1 132 ? -15.414 18.375 -1.092 1 96.56 132 ASP A C 1
ATOM 1009 O O . ASP A 1 132 ? -16.547 17.891 -1.102 1 96.56 132 ASP A O 1
ATOM 1013 N N . LEU A 1 133 ? -14.633 18.328 -0.025 1 96.94 133 LEU A N 1
ATOM 1014 C CA . LEU A 1 133 ? -15.078 17.75 1.239 1 96.94 133 LEU A CA 1
ATOM 1015 C C . LEU A 1 133 ? -15.125 18.812 2.332 1 96.94 133 LEU A C 1
ATOM 1017 O O . LEU A 1 133 ? -14.219 19.641 2.443 1 96.94 133 LEU A O 1
ATOM 1021 N N . TYR A 1 134 ? -16.188 18.906 3.047 1 97.81 134 TYR A N 1
ATOM 1022 C CA . TYR A 1 134 ? -16.266 19.641 4.301 1 97.81 134 TYR A CA 1
ATOM 1023 C C . TYR A 1 134 ? -16.328 18.703 5.492 1 97.81 134 TYR A C 1
ATOM 1025 O O . TYR A 1 134 ? -17.344 18.031 5.719 1 97.81 134 TYR A O 1
ATOM 1033 N N . LEU A 1 135 ? -15.258 18.609 6.258 1 98.06 135 LEU A N 1
ATOM 1034 C CA . LEU A 1 135 ? -15.125 17.625 7.332 1 98.06 135 LEU A CA 1
ATOM 1035 C C . LEU A 1 135 ? -15.43 18.266 8.688 1 98.06 135 LEU A C 1
ATOM 1037 O O . LEU A 1 135 ? -14.75 19.219 9.094 1 98.06 135 LEU A O 1
ATOM 1041 N N . ILE A 1 136 ? -16.391 17.781 9.359 1 98.06 136 ILE A N 1
ATOM 1042 C CA . ILE A 1 136 ? -16.719 18.188 10.727 1 98.06 136 ILE A CA 1
ATOM 1043 C C . ILE A 1 136 ? -16.312 17.078 11.703 1 98.06 136 ILE A C 1
ATOM 1045 O O . ILE A 1 136 ? -16.797 15.945 11.586 1 98.06 136 ILE A O 1
ATOM 1049 N N . LEU A 1 137 ? -15.414 17.359 12.555 1 98.25 137 LEU A N 1
ATOM 1050 C CA . LEU A 1 137 ? -15.078 16.469 13.664 1 98.25 137 LEU A CA 1
ATOM 1051 C C . LEU A 1 137 ? -15.758 16.922 14.953 1 98.25 137 LEU A C 1
ATOM 1053 O O . LEU A 1 137 ? -15.523 18.031 15.422 1 98.25 137 LEU A O 1
ATOM 1057 N N . PHE A 1 138 ? -16.641 16.062 15.523 1 98.38 138 PHE A N 1
ATOM 1058 C CA . PHE A 1 138 ? -17.469 16.391 16.688 1 98.38 138 PHE A CA 1
ATOM 1059 C C . PHE A 1 138 ? -16.969 15.656 17.922 1 98.38 138 PHE A C 1
ATOM 1061 O O . PHE A 1 138 ? -16.828 14.438 17.906 1 98.38 138 PHE A O 1
ATOM 1068 N N . ILE A 1 139 ? -16.609 16.344 18.938 1 97.44 139 ILE A N 1
ATOM 1069 C CA . ILE A 1 139 ? -16.281 15.789 20.234 1 97.44 139 ILE A CA 1
ATOM 1070 C C . ILE A 1 139 ? -17.484 15.906 21.172 1 97.44 139 ILE A C 1
ATOM 1072 O O . ILE A 1 139 ? -17.672 16.938 21.828 1 97.44 139 ILE A O 1
ATOM 1076 N N . PRO A 1 140 ? -18.266 14.852 21.266 1 96.31 140 PRO A N 1
ATOM 1077 C CA . PRO A 1 140 ? -19.531 14.914 22 1 96.31 140 PRO A CA 1
ATOM 1078 C C . PRO A 1 140 ? -19.375 14.648 23.484 1 96.31 140 PRO A C 1
ATOM 1080 O O . PRO A 1 140 ? -20.031 13.766 24.031 1 96.31 140 PRO A O 1
ATOM 1083 N N . HIS A 1 141 ? -18.594 15.469 24.156 1 96.06 141 HIS A N 1
ATOM 1084 C CA . HIS A 1 141 ? -18.438 15.469 25.609 1 96.06 141 HIS A CA 1
ATOM 1085 C C . HIS A 1 141 ? -18.766 16.828 26.203 1 96.06 141 HIS A C 1
ATOM 1087 O O . HIS A 1 141 ? -18.422 17.859 25.609 1 96.06 141 HIS A O 1
ATOM 1093 N N . VAL A 1 142 ? -19.453 16.812 27.297 1 96.56 142 VAL A N 1
ATOM 1094 C CA . VAL A 1 142 ? -19.734 18.062 27.984 1 96.56 142 VAL A CA 1
ATOM 1095 C C . VAL A 1 142 ? -18.438 18.781 28.328 1 96.56 142 VAL A C 1
ATOM 1097 O O . VAL A 1 142 ? -18.312 20 28.141 1 96.56 142 VAL A O 1
ATOM 1100 N N . ASP A 1 143 ? -17.5 18.016 28.859 1 95.81 143 ASP A N 1
ATOM 1101 C CA . ASP A 1 143 ? -16.125 18.469 29 1 95.81 143 ASP A CA 1
ATOM 1102 C C . ASP A 1 143 ? -15.227 17.875 27.922 1 95.81 143 ASP A C 1
ATOM 1104 O O . ASP A 1 143 ? -14.758 16.734 28.047 1 95.81 143 ASP A O 1
ATOM 1108 N N . PRO A 1 144 ? -15 18.641 26.922 1 95.56 144 PRO A N 1
ATOM 1109 C CA . PRO A 1 144 ? -14.258 18.094 25.781 1 95.56 144 PRO A CA 1
ATOM 1110 C C . PRO A 1 144 ? -12.836 17.672 26.141 1 95.56 144 PRO A C 1
ATOM 1112 O O . PRO A 1 144 ? -12.219 16.891 25.422 1 95.56 144 PRO A O 1
ATOM 1115 N N . THR A 1 145 ? -12.227 18.156 27.203 1 94.75 145 THR A N 1
ATOM 1116 C CA . THR A 1 145 ? -10.844 17.875 27.578 1 94.75 145 THR A CA 1
ATOM 1117 C C . THR A 1 145 ? -10.664 16.406 27.953 1 94.75 145 THR A C 1
ATOM 1119 O O . THR A 1 145 ? -9.539 15.922 28.047 1 94.75 145 THR A O 1
ATOM 1122 N N . ILE A 1 146 ? -11.773 15.75 28.156 1 93 146 ILE A N 1
ATOM 1123 C CA . ILE A 1 146 ? -11.695 14.336 28.516 1 93 146 ILE A CA 1
ATOM 1124 C C . ILE A 1 146 ? -11.258 13.523 27.297 1 93 146 ILE A C 1
ATOM 1126 O O . ILE A 1 146 ? -10.734 12.422 27.438 1 93 146 ILE A O 1
ATOM 1130 N N . HIS A 1 147 ? -11.578 14.031 26.188 1 94.12 147 HIS A N 1
ATOM 1131 C CA . HIS A 1 147 ? -11.18 13.336 24.969 1 94.12 147 HIS A CA 1
ATOM 1132 C C . HIS A 1 147 ? -9.68 13.461 24.719 1 94.12 147 HIS A C 1
ATOM 1134 O O . HIS A 1 147 ? -9.141 14.57 24.703 1 94.12 147 HIS A O 1
ATOM 1140 N N . PRO A 1 148 ? -9.016 12.414 24.406 1 91.81 148 PRO A N 1
ATOM 1141 C CA . PRO A 1 148 ? -7.555 12.438 24.312 1 91.81 148 PRO A CA 1
ATOM 1142 C C . PRO A 1 148 ? -7.059 13.281 23.125 1 91.81 148 PRO A C 1
ATOM 1144 O O . PRO A 1 148 ? -5.957 13.828 23.188 1 91.81 148 PRO A O 1
ATOM 1147 N N . SER A 1 149 ? -7.836 13.406 22.094 1 92.38 149 SER A N 1
ATOM 1148 C CA . SER A 1 149 ? -7.379 14.109 20.906 1 92.38 149 SER A CA 1
ATOM 1149 C C . SER A 1 149 ? -7.758 15.586 20.953 1 92.38 149 SER A C 1
ATOM 1151 O O . SER A 1 149 ? -7.395 16.359 20.062 1 92.38 149 SER A O 1
ATOM 1153 N N . PHE A 1 150 ? -8.508 15.984 21.984 1 92.94 150 PHE A N 1
ATOM 1154 C CA . PHE A 1 150 ? -9.047 17.344 22.016 1 92.94 150 PHE A CA 1
ATOM 1155 C C . PHE A 1 150 ? -7.922 18.359 22 1 92.94 150 PHE A C 1
ATOM 1157 O O . PHE A 1 150 ? -8.031 19.406 21.344 1 92.94 150 PHE A O 1
ATOM 1164 N N . GLU A 1 151 ? -6.777 18.062 22.625 1 91.25 151 GLU A N 1
ATOM 1165 C CA . GLU A 1 151 ? -5.684 19.031 22.75 1 91.25 151 GLU A CA 1
ATOM 1166 C C . GLU A 1 151 ? -4.715 18.906 21.578 1 91.25 151 GLU A C 1
ATOM 1168 O O . GLU A 1 151 ? -3.797 19.719 21.438 1 91.25 151 GLU A O 1
ATOM 1173 N N . SER A 1 152 ? -4.922 17.906 20.766 1 93.44 152 SER A N 1
ATOM 1174 C CA . SER A 1 152 ? -4.023 17.703 19.641 1 93.44 152 SER A CA 1
ATOM 1175 C C . SER A 1 152 ? -4.277 18.734 18.547 1 93.44 152 SER A C 1
ATOM 1177 O O . SER A 1 152 ? -5.426 19.078 18.266 1 93.44 152 SER A O 1
ATOM 1179 N N . LYS A 1 153 ? -3.275 19.156 17.859 1 93.94 153 LYS A N 1
ATOM 1180 C CA . LYS A 1 153 ? -3.391 20.25 16.891 1 93.94 153 LYS A CA 1
ATOM 1181 C C . LYS A 1 153 ? -3.844 19.719 15.531 1 93.94 153 LYS A C 1
ATOM 1183 O O . LYS A 1 153 ? -4.301 20.484 14.688 1 93.94 153 LYS A O 1
ATOM 1188 N N . TRP A 1 154 ? -3.65 18.406 15.414 1 95.12 154 TRP A N 1
ATOM 1189 C CA . TRP A 1 154 ? -4.051 17.859 14.125 1 95.12 154 TRP A CA 1
ATOM 1190 C C . TRP A 1 154 ? -5.551 18 13.906 1 95.12 154 TRP A C 1
ATOM 1192 O O . TRP A 1 154 ? -6.023 18.047 12.773 1 95.12 154 TRP A O 1
ATOM 1202 N N . LEU A 1 155 ? -6.359 18.016 14.961 1 95.62 155 LEU A N 1
ATOM 1203 C CA . LEU A 1 155 ? -7.812 18.109 14.875 1 95.62 155 LEU A CA 1
ATOM 1204 C C . LEU A 1 155 ? -8.227 19.344 14.094 1 95.62 155 LEU A C 1
ATOM 1206 O O . LEU A 1 155 ? -8.969 19.25 13.117 1 95.62 155 LEU A O 1
ATOM 1210 N N . SER A 1 156 ? -7.676 20.469 14.477 1 93 156 SER A N 1
ATOM 1211 C CA . SER A 1 156 ? -8.008 21.719 13.805 1 93 156 SER A CA 1
ATOM 1212 C C . SER A 1 156 ? -7.32 21.828 12.453 1 93 156 SER A C 1
ATOM 1214 O O . SER A 1 156 ? -7.828 22.484 11.539 1 93 156 SER A O 1
ATOM 1216 N N . ALA A 1 157 ? -6.176 21.172 12.336 1 93.5 157 ALA A N 1
ATOM 1217 C CA . ALA A 1 157 ? -5.418 21.234 11.086 1 93.5 157 ALA A CA 1
ATOM 1218 C C . ALA A 1 157 ? -6.129 20.469 9.969 1 93.5 157 ALA A C 1
ATOM 1220 O O . ALA A 1 157 ? -6.055 20.859 8.805 1 93.5 157 ALA A O 1
ATOM 1221 N N . MET A 1 158 ? -6.781 19.422 10.367 1 95.38 158 MET A N 1
ATOM 1222 C CA . MET A 1 158 ? -7.312 18.531 9.344 1 95.38 158 MET A CA 1
ATOM 1223 C C . MET A 1 158 ? -8.812 18.75 9.156 1 95.38 158 MET A C 1
ATOM 1225 O O . MET A 1 158 ? -9.352 18.453 8.086 1 95.38 158 MET A O 1
ATOM 1229 N N . ALA A 1 159 ? -9.508 19.234 10.156 1 96.44 159 ALA A N 1
ATOM 1230 C CA . ALA A 1 159 ? -10.945 19.438 10.078 1 96.44 159 ALA A CA 1
ATOM 1231 C C . ALA A 1 159 ? -11.281 20.812 9.492 1 96.44 159 ALA A C 1
ATOM 1233 O O . ALA A 1 159 ? -10.516 21.766 9.648 1 96.44 159 ALA A O 1
ATOM 1234 N N . ASP A 1 160 ? -12.336 20.891 8.766 1 95.81 160 ASP A N 1
ATOM 1235 C CA . ASP A 1 160 ? -12.859 22.188 8.383 1 95.81 160 ASP A CA 1
ATOM 1236 C C . ASP A 1 160 ? -13.578 22.859 9.547 1 95.81 160 ASP A C 1
ATOM 1238 O O . ASP A 1 160 ? -13.602 24.094 9.641 1 95.81 160 ASP A O 1
ATOM 1242 N N . ARG A 1 161 ? -14.133 22.016 10.422 1 95.88 161 ARG A N 1
ATOM 1243 C CA . ARG A 1 161 ? -14.805 22.484 11.625 1 95.88 161 ARG A CA 1
ATOM 1244 C C . ARG A 1 161 ? -14.711 21.469 12.75 1 95.88 161 ARG A C 1
ATOM 1246 O O . ARG A 1 161 ? -14.977 20.281 12.547 1 95.88 161 ARG A O 1
ATOM 1253 N N . VAL A 1 162 ? -14.211 21.922 13.859 1 96.94 162 VAL A N 1
ATOM 1254 C CA . VAL A 1 162 ? -14.312 21.125 15.078 1 96.94 162 VAL A CA 1
ATOM 1255 C C . VAL A 1 162 ? -15.578 21.516 15.844 1 96.94 162 VAL A C 1
ATOM 1257 O O . VAL A 1 162 ? -15.75 22.656 16.234 1 96.94 162 VAL A O 1
ATOM 1260 N N . LEU A 1 163 ? -16.469 20.594 16.031 1 97.69 163 LEU A N 1
ATOM 1261 C CA . LEU A 1 163 ? -17.781 20.828 16.594 1 97.69 163 LEU A CA 1
ATOM 1262 C C . LEU A 1 163 ? -17.828 20.422 18.062 1 97.69 163 LEU A C 1
ATOM 1264 O O . LEU A 1 163 ? -17.406 19.312 18.422 1 97.69 163 LEU A O 1
ATOM 1268 N N . LEU A 1 164 ? -18.188 21.344 18.922 1 97.5 164 LEU A N 1
ATOM 1269 C CA . LEU A 1 164 ? -18.438 21.141 20.344 1 97.5 164 LEU A CA 1
ATOM 1270 C C . LEU A 1 164 ? -19.875 21.484 20.703 1 97.5 164 LEU A C 1
ATOM 1272 O O . LEU A 1 164 ? -20.578 22.109 19.891 1 97.5 164 LEU A O 1
ATOM 1276 N N . TYR A 1 165 ? -20.328 21.094 21.844 1 96.81 165 TYR A N 1
ATOM 1277 C CA . TYR A 1 165 ? -21.688 21.453 22.266 1 96.81 165 TYR A CA 1
ATOM 1278 C C . TYR A 1 165 ? -21.844 22.969 22.359 1 96.81 165 TYR A C 1
ATOM 1280 O O . TYR A 1 165 ? -21.016 23.641 22.984 1 96.81 165 TYR A O 1
ATOM 1288 N N . ASN A 1 166 ? -22.703 23.453 21.656 1 96.06 166 ASN A N 1
ATOM 1289 C CA . ASN A 1 166 ? -23.203 24.812 21.797 1 96.06 166 ASN A CA 1
ATOM 1290 C C . ASN A 1 166 ? -24.703 24.859 21.984 1 96.06 166 ASN A C 1
ATOM 1292 O O . ASN A 1 166 ? -25.453 25.234 21.078 1 96.06 166 ASN A O 1
ATOM 1296 N N . VAL A 1 167 ? -25.047 24.453 23.188 1 96.25 167 VAL A N 1
ATOM 1297 C CA . VAL A 1 167 ? -26.453 24.281 23.516 1 96.25 167 VAL A CA 1
ATOM 1298 C C . VAL A 1 167 ? -26.797 25.141 24.734 1 96.25 167 VAL A C 1
ATOM 1300 O O . VAL A 1 167 ? -25.938 25.797 25.312 1 96.25 167 VAL A O 1
ATOM 1303 N N . THR A 1 168 ? -28.078 25.156 25.172 1 96.19 168 THR A N 1
ATOM 1304 C CA . THR A 1 168 ? -28.516 25.906 26.344 1 96.19 168 THR A CA 1
ATOM 1305 C C . THR A 1 168 ? -27.969 25.266 27.625 1 96.19 168 THR A C 1
ATOM 1307 O O . THR A 1 168 ? -27.594 24.094 27.625 1 96.19 168 THR A O 1
ATOM 1310 N N . THR A 1 169 ? -27.969 26 28.625 1 96.19 169 THR A N 1
ATOM 1311 C CA . THR A 1 169 ? -27.484 25.516 29.922 1 96.19 169 THR A CA 1
ATOM 1312 C C . THR A 1 169 ? -28.328 24.328 30.391 1 96.19 169 THR A C 1
ATOM 1314 O O . THR A 1 169 ? -27.781 23.359 30.922 1 96.19 169 THR A O 1
ATOM 1317 N N . ALA A 1 170 ? -29.562 24.469 30.172 1 96.12 170 ALA A N 1
ATOM 1318 C CA . ALA A 1 170 ? -30.469 23.391 30.578 1 96.12 170 ALA A CA 1
ATOM 1319 C C . ALA A 1 170 ? -30.156 22.094 29.828 1 96.12 170 ALA A C 1
ATOM 1321 O O . ALA A 1 170 ? -30.141 21.016 30.406 1 96.12 170 ALA A O 1
ATOM 1322 N N . GLU A 1 171 ? -29.953 22.203 28.547 1 95.44 171 GLU A N 1
ATOM 1323 C CA . GLU A 1 171 ? -29.625 21.047 27.719 1 95.44 171 GLU A CA 1
ATOM 1324 C C . GLU A 1 171 ? -28.266 20.469 28.109 1 95.44 171 GLU A C 1
ATOM 1326 O O . GLU A 1 171 ? -28.094 19.25 28.141 1 95.44 171 GLU A O 1
ATOM 1331 N N . LEU A 1 172 ? -27.328 21.344 28.344 1 96.62 172 LEU A N 1
ATOM 1332 C CA . LEU A 1 172 ? -25.984 20.891 28.719 1 96.62 172 LEU A CA 1
ATOM 1333 C C . LEU A 1 172 ? -26.031 20.125 30.031 1 96.62 172 LEU A C 1
ATOM 1335 O O . LEU A 1 172 ? -25.312 19.141 30.203 1 96.62 172 LEU A O 1
ATOM 1339 N N . ASP A 1 173 ? -26.844 20.656 31.016 1 96.25 173 ASP A N 1
ATOM 1340 C CA . ASP A 1 173 ? -27 19.969 32.281 1 96.25 173 ASP A CA 1
ATOM 1341 C C . ASP A 1 173 ? -27.625 18.594 32.094 1 96.25 173 ASP A C 1
ATOM 1343 O O . ASP A 1 173 ? -27.234 17.641 32.781 1 96.25 173 ASP A O 1
ATOM 1347 N N . HIS A 1 174 ? -28.562 18.594 31.25 1 95.62 174 HIS A N 1
ATOM 1348 C CA . HIS A 1 174 ? -29.188 17.312 30.969 1 95.62 174 HIS A CA 1
ATOM 1349 C C . HIS A 1 174 ? -28.203 16.344 30.359 1 95.62 174 HIS A C 1
ATOM 1351 O O . HIS A 1 174 ? -28.172 15.164 30.734 1 95.62 174 HIS A O 1
ATOM 1357 N N . LEU A 1 175 ? -27.406 16.766 29.391 1 96.31 175 LEU A N 1
ATOM 1358 C CA . LEU A 1 175 ? -26.391 15.938 28.766 1 96.31 175 LEU A CA 1
ATOM 1359 C C . LEU A 1 175 ? -25.375 15.461 29.797 1 96.31 175 LEU A C 1
ATOM 1361 O O . LEU A 1 175 ? -24.906 14.32 29.734 1 96.31 175 LEU A O 1
ATOM 1365 N N . ARG A 1 176 ? -25 16.297 30.734 1 95.94 176 ARG A N 1
ATOM 1366 C CA . ARG A 1 176 ? -24.078 15.922 31.812 1 95.94 176 ARG A CA 1
ATOM 1367 C C . ARG A 1 176 ? -24.641 14.773 32.656 1 95.94 176 ARG A C 1
ATOM 1369 O O . ARG A 1 176 ? -23.906 13.852 33 1 95.94 176 ARG A O 1
ATOM 1376 N N . GLU A 1 177 ? -25.922 14.914 32.906 1 95.31 177 GLU A N 1
ATOM 1377 C CA . GLU A 1 177 ? -26.578 13.852 33.656 1 95.31 177 GLU A CA 1
ATOM 1378 C C . GLU A 1 177 ? -26.562 12.531 32.906 1 95.31 177 GLU A C 1
ATOM 1380 O O . GLU A 1 177 ? -26.344 11.469 33.469 1 95.31 177 GLU A O 1
ATOM 1385 N N . LEU A 1 178 ? -26.828 12.664 31.609 1 94 178 LEU A N 1
ATOM 1386 C CA . LEU A 1 178 ? -26.812 11.469 30.781 1 94 178 LEU A CA 1
ATOM 1387 C C . LEU A 1 178 ? -25.422 10.859 30.719 1 94 178 LEU A C 1
ATOM 1389 O O . LEU A 1 178 ? -25.281 9.633 30.719 1 94 178 LEU A O 1
ATOM 1393 N N . GLU A 1 179 ? -24.391 11.648 30.594 1 91.75 179 GLU A N 1
ATOM 1394 C CA . GLU A 1 179 ? -23.016 11.172 30.578 1 91.75 179 GLU A CA 1
ATOM 1395 C C . GLU A 1 179 ? -22.641 10.469 31.875 1 91.75 179 GLU A C 1
ATOM 1397 O O . GLU A 1 179 ? -21.938 9.469 31.859 1 91.75 179 GLU A O 1
ATOM 1402 N N . LYS A 1 180 ? -23.109 10.984 33 1 90 180 LYS A N 1
ATOM 1403 C CA . LYS A 1 180 ? -22.828 10.422 34.312 1 90 180 LYS A CA 1
ATOM 1404 C C . LYS A 1 180 ? -23.531 9.078 34.5 1 90 180 LYS A C 1
ATOM 1406 O O . LYS A 1 180 ? -22.969 8.164 35.125 1 90 180 LYS A O 1
ATOM 1411 N N . GLU A 1 181 ? -24.719 9.102 34.031 1 84.69 181 GLU A N 1
ATOM 1412 C CA . GLU A 1 181 ? -25.484 7.867 34.156 1 84.69 181 GLU A CA 1
ATOM 1413 C C . GLU A 1 181 ? -24.797 6.711 33.438 1 84.69 181 GLU A C 1
ATOM 1415 O O . GLU A 1 181 ? -24.844 5.57 33.906 1 84.69 181 GLU A O 1
ATOM 1420 N N . GLY A 1 182 ? -24.203 7.035 32.406 1 78.56 182 GLY A N 1
ATOM 1421 C CA . GLY A 1 182 ? -23.516 6.008 31.641 1 78.56 182 GLY A CA 1
ATOM 1422 C C . GLY A 1 182 ? -24.469 5.004 31 1 78.56 182 GLY A C 1
ATOM 1423 O O . GLY A 1 182 ? -25.609 5.328 30.703 1 78.56 182 GLY A O 1
ATOM 1424 N N . GLY A 1 183 ? -23.953 3.857 30.578 1 76.06 183 GLY A N 1
ATOM 1425 C CA . GLY A 1 183 ? -24.75 2.809 29.969 1 76.06 183 GLY A CA 1
ATOM 1426 C C . GLY A 1 183 ? -24.641 2.76 28.453 1 76.06 183 GLY A C 1
ATOM 1427 O O . GLY A 1 183 ? -23.531 2.797 27.922 1 76.06 183 GLY A O 1
ATOM 1428 N N . LEU A 1 184 ? -25.828 2.566 27.875 1 74.19 184 LEU A N 1
ATOM 1429 C CA . LEU A 1 184 ? -25.844 2.34 26.438 1 74.19 184 LEU A CA 1
ATOM 1430 C C . LEU A 1 184 ? -25.922 3.662 25.672 1 74.19 184 LEU A C 1
ATOM 1432 O O . LEU A 1 184 ? -25.781 3.689 24.453 1 74.19 184 LEU A O 1
ATOM 1436 N N . PHE A 1 185 ? -26.094 4.711 26.359 1 82.44 185 PHE A N 1
ATOM 1437 C CA . PHE A 1 185 ? -26.094 6.062 25.812 1 82.44 185 PHE A CA 1
ATOM 1438 C C . PHE A 1 185 ? -27.094 6.191 24.672 1 82.44 185 PHE A C 1
ATOM 1440 O O . PHE A 1 185 ? -26.797 6.789 23.641 1 82.44 185 PHE A O 1
ATOM 1447 N N . ARG A 1 186 ? -28.266 5.617 24.844 1 88.69 186 ARG A N 1
ATOM 1448 C CA . ARG A 1 186 ? -29.281 5.594 23.781 1 88.69 186 ARG A CA 1
ATOM 1449 C C . ARG A 1 186 ? -29.828 6.992 23.516 1 88.69 186 ARG A C 1
ATOM 1451 O O . ARG A 1 186 ? -30.078 7.363 22.375 1 88.69 186 ARG A O 1
ATOM 1458 N N . GLU A 1 187 ? -30.016 7.668 24.594 1 93.88 187 GLU A N 1
ATOM 1459 C CA . GLU A 1 187 ? -30.547 9.023 24.422 1 93.88 187 GLU A CA 1
ATOM 1460 C C . GLU A 1 187 ? -29.438 9.992 24 1 93.88 187 GLU A C 1
ATOM 1462 O O . GLU A 1 187 ? -29.594 10.719 23.016 1 93.88 187 GLU A O 1
ATOM 1467 N N . LYS A 1 188 ? -28.359 10.023 24.703 1 94.81 188 LYS A N 1
ATOM 1468 C CA . LYS A 1 188 ? -27.281 10.945 24.391 1 94.81 188 LYS A CA 1
ATOM 1469 C C . LYS A 1 188 ? -26.703 10.68 23 1 94.81 188 LYS A C 1
ATOM 1471 O O . LYS A 1 188 ? -26.422 11.617 22.25 1 94.81 188 LYS A O 1
ATOM 1476 N N . GLY A 1 189 ? -26.516 9.359 22.734 1 94.56 189 GLY A N 1
ATOM 1477 C CA . GLY A 1 189 ? -26 9 21.422 1 94.56 189 GLY A CA 1
ATOM 1478 C C . GLY A 1 189 ? -26.859 9.492 20.281 1 94.56 189 GLY A C 1
ATOM 1479 O O . GLY A 1 189 ? -26.344 9.945 19.25 1 94.56 189 GLY A O 1
ATOM 1480 N N . LEU A 1 190 ? -28.125 9.328 20.453 1 95.88 190 LEU A N 1
ATOM 1481 C CA . LEU A 1 190 ? -29.047 9.805 19.422 1 95.88 190 LEU A CA 1
ATOM 1482 C C . LEU A 1 190 ? -28.984 11.328 19.312 1 95.88 190 LEU A C 1
ATOM 1484 O O . LEU A 1 190 ? -29.016 11.867 18.203 1 95.88 190 LEU A O 1
ATOM 1488 N N . PHE A 1 191 ? -28.953 12.008 20.469 1 96.56 191 PHE A N 1
ATOM 1489 C CA . PHE A 1 191 ? -28.812 13.453 20.484 1 96.56 191 PHE A CA 1
ATOM 1490 C C . PHE A 1 191 ? -27.562 13.883 19.703 1 96.56 191 PHE A C 1
ATOM 1492 O O . PHE A 1 191 ? -27.625 14.781 18.875 1 96.56 191 PHE A O 1
ATOM 1499 N N . ASP A 1 192 ? -26.453 13.227 20.047 1 97.19 192 ASP A N 1
ATOM 1500 C CA . ASP A 1 192 ? -25.188 13.547 19.406 1 97.19 192 ASP A CA 1
ATOM 1501 C C . ASP A 1 192 ? -25.266 13.359 17.891 1 97.19 192 ASP A C 1
ATOM 1503 O O . ASP A 1 192 ? -24.766 14.18 17.125 1 97.19 192 ASP A O 1
ATOM 1507 N N . TYR A 1 193 ? -25.844 12.25 17.453 1 97.31 193 TYR A N 1
ATOM 1508 C CA . TYR A 1 193 ? -26.016 11.953 16.031 1 97.31 193 TYR A CA 1
ATOM 1509 C C . TYR A 1 193 ? -26.812 13.055 15.336 1 97.31 193 TYR A C 1
ATOM 1511 O O . TYR A 1 193 ? -26.422 13.523 14.266 1 97.31 193 TYR A O 1
ATOM 1519 N N . VAL A 1 194 ? -27.906 13.445 15.922 1 98.06 194 VAL A N 1
ATOM 1520 C CA . VAL A 1 194 ? -28.766 14.484 15.367 1 98.06 194 VAL A CA 1
ATOM 1521 C C . VAL A 1 194 ? -28.016 15.812 15.328 1 98.06 194 VAL A C 1
ATOM 1523 O O . VAL A 1 194 ? -28.109 16.547 14.336 1 98.06 194 VAL A O 1
ATOM 1526 N N . TYR A 1 195 ? -27.328 16.078 16.422 1 98.25 195 TYR A N 1
ATOM 1527 C CA . TYR A 1 195 ? -26.562 17.328 16.531 1 98.25 195 TYR A CA 1
ATOM 1528 C C . TYR A 1 195 ? -25.562 17.453 15.391 1 98.25 195 TYR A C 1
ATOM 1530 O O . TYR A 1 195 ? -25.469 18.516 14.758 1 98.25 195 TYR A O 1
ATOM 1538 N N . LEU A 1 196 ? -24.906 16.406 15.109 1 98.38 196 LEU A N 1
ATOM 1539 C CA . LEU A 1 196 ? -23.906 16.391 14.039 1 98.38 196 LEU A CA 1
ATOM 1540 C C . LEU A 1 196 ? -24.578 16.453 12.672 1 98.38 196 LEU A C 1
ATOM 1542 O O . LEU A 1 196 ? -24.094 17.156 11.781 1 98.38 196 LEU A O 1
ATOM 1546 N N . LEU A 1 197 ? -25.656 15.742 12.469 1 98.38 197 LEU A N 1
ATOM 1547 C CA . LEU A 1 197 ? -26.391 15.758 11.219 1 98.38 197 LEU A CA 1
ATOM 1548 C C . LEU A 1 197 ? -26.859 17.172 10.883 1 98.38 197 LEU A C 1
ATOM 1550 O O . LEU A 1 197 ? -26.75 17.609 9.734 1 98.38 197 LEU A O 1
ATOM 1554 N N . LYS A 1 198 ? -27.328 17.859 11.891 1 98.19 198 LYS A N 1
ATOM 1555 C CA . LYS A 1 198 ? -27.797 19.234 11.703 1 98.19 198 LYS A CA 1
ATOM 1556 C C . LYS A 1 198 ? -26.656 20.156 11.32 1 98.19 198 LYS A C 1
ATOM 1558 O O . LYS A 1 198 ? -26.812 21.062 10.492 1 98.19 198 LYS A O 1
ATOM 1563 N N . ALA A 1 199 ? -25.547 19.938 11.953 1 98 199 ALA A N 1
ATOM 1564 C CA . ALA A 1 199 ? -24.375 20.734 11.617 1 98 199 ALA A CA 1
ATOM 1565 C C . ALA A 1 199 ? -24 20.562 10.156 1 98 199 ALA A C 1
ATOM 1567 O O . ALA A 1 199 ? -23.672 21.531 9.469 1 98 199 ALA A O 1
ATOM 1568 N N . CYS A 1 200 ? -24.031 19.344 9.664 1 97.5 200 CYS A N 1
ATOM 1569 C CA . CYS A 1 200 ? -23.719 19.078 8.266 1 97.5 200 CYS A CA 1
ATOM 1570 C C . CYS A 1 200 ? -24.781 19.672 7.344 1 97.5 200 CYS A C 1
ATOM 1572 O O . CYS A 1 200 ? -24.469 20.203 6.277 1 97.5 200 CYS A O 1
ATOM 1574 N N . GLN A 1 201 ? -26.016 19.594 7.754 1 96.31 201 GLN A N 1
ATOM 1575 C CA . GLN A 1 201 ? -27.125 20.156 6.977 1 96.31 201 GLN A CA 1
ATOM 1576 C C . GLN A 1 201 ? -26.922 21.656 6.746 1 96.31 201 GLN A C 1
ATOM 1578 O O . GLN A 1 201 ? -27.219 22.172 5.668 1 96.31 201 GLN A O 1
ATOM 1583 N N . GLU A 1 202 ? -26.438 22.297 7.723 1 95.75 202 GLU A N 1
ATOM 1584 C CA . GLU A 1 202 ? -26.234 23.734 7.676 1 95.75 202 GLU A CA 1
ATOM 1585 C C . GLU A 1 202 ? -25.203 24.125 6.621 1 95.75 202 GLU A C 1
ATOM 1587 O O . GLU A 1 202 ? -25.234 25.234 6.086 1 95.75 202 GLU A O 1
ATOM 1592 N N . ILE A 1 203 ? -24.312 23.25 6.34 1 95.12 203 ILE A N 1
ATOM 1593 C CA . ILE A 1 203 ? -23.266 23.516 5.363 1 95.12 203 ILE A CA 1
ATOM 1594 C C . ILE A 1 203 ? -23.875 23.641 3.971 1 95.12 203 ILE A C 1
ATOM 1596 O O . ILE A 1 203 ? -23.375 24.391 3.129 1 95.12 203 ILE A O 1
ATOM 1600 N N . GLY A 1 204 ? -24.938 22.875 3.738 1 95 204 GLY A N 1
ATOM 1601 C CA . GLY A 1 204 ? -25.656 23.016 2.482 1 95 204 GLY A CA 1
ATOM 1602 C C . GLY A 1 204 ? -25.125 22.125 1.384 1 95 204 GLY A C 1
ATOM 1603 O O . GLY A 1 204 ? -25.531 22.234 0.225 1 95 204 GLY A O 1
ATOM 1604 N N . ALA A 1 205 ? -24.203 21.234 1.708 1 96.94 205 ALA A N 1
ATOM 1605 C CA . ALA A 1 205 ? -23.672 20.312 0.708 1 96.94 205 ALA A CA 1
ATOM 1606 C C . ALA A 1 205 ? -24.781 19.391 0.188 1 96.94 205 ALA A C 1
ATOM 1608 O O . ALA A 1 205 ? -25.656 18.984 0.942 1 96.94 205 ALA A O 1
ATOM 1609 N N . PRO A 1 206 ? -24.734 19.016 -1.071 1 97.56 206 PRO A N 1
ATOM 1610 C CA . PRO A 1 206 ? -25.75 18.125 -1.658 1 97.56 206 PRO A CA 1
ATOM 1611 C C . PRO A 1 206 ? -25.859 16.797 -0.92 1 97.56 206 PRO A C 1
ATOM 1613 O O . PRO A 1 206 ? -26.938 16.188 -0.913 1 97.56 206 PRO A O 1
ATOM 1616 N N . HIS A 1 207 ? -24.766 16.344 -0.362 1 98.62 207 HIS A N 1
ATOM 1617 C CA . HIS A 1 207 ? -24.797 15.078 0.358 1 98.62 207 HIS A CA 1
ATOM 1618 C C . HIS A 1 207 ? -24.094 15.188 1.703 1 98.62 207 HIS A C 1
ATOM 1620 O O . HIS A 1 207 ? -23.094 15.914 1.83 1 98.62 207 HIS A O 1
ATOM 1626 N N . THR A 1 208 ? -24.594 14.492 2.688 1 98.62 208 THR A N 1
ATOM 1627 C CA . THR A 1 208 ? -23.984 14.359 4.008 1 98.62 208 THR A CA 1
ATOM 1628 C C . THR A 1 208 ? -23.547 12.922 4.254 1 98.62 208 THR A C 1
ATOM 1630 O O . THR A 1 208 ? -24.328 11.984 4.078 1 98.62 208 THR A O 1
ATOM 1633 N N . ILE A 1 209 ? -22.312 12.758 4.586 1 98.81 209 ILE A N 1
ATOM 1634 C CA . ILE A 1 209 ? -21.797 11.438 4.93 1 98.81 209 ILE A CA 1
ATOM 1635 C C . ILE A 1 209 ? -21.578 11.352 6.438 1 98.81 209 ILE A C 1
ATOM 1637 O O . ILE A 1 209 ? -20.797 12.133 7 1 98.81 209 ILE A O 1
ATOM 1641 N N . MET A 1 210 ? -22.266 10.508 7.105 1 98.62 210 MET A N 1
ATOM 1642 C CA . MET A 1 210 ? -22.062 10.211 8.516 1 98.62 210 MET A CA 1
ATOM 1643 C C . MET A 1 210 ? -21.156 9 8.695 1 98.62 210 MET A C 1
ATOM 1645 O O . MET A 1 210 ? -21.516 7.891 8.289 1 98.62 210 MET A O 1
ATOM 1649 N N . VAL A 1 211 ? -19.984 9.203 9.273 1 98.25 211 VAL A N 1
ATOM 1650 C CA . VAL A 1 211 ? -18.984 8.148 9.445 1 98.25 211 VAL A CA 1
ATOM 1651 C C . VAL A 1 211 ? -18.672 7.957 10.93 1 98.25 211 VAL A C 1
ATOM 1653 O O . VAL A 1 211 ? -18.516 8.93 11.664 1 98.25 211 VAL A O 1
ATOM 1656 N N . GLU A 1 212 ? -18.703 6.719 11.391 1 96.19 212 GLU A N 1
ATOM 1657 C CA . GLU A 1 212 ? -18.281 6.445 12.766 1 96.19 212 GLU A CA 1
ATOM 1658 C C . GLU A 1 212 ? -16.766 6.648 12.922 1 96.19 212 GLU A C 1
ATOM 1660 O O . GLU A 1 212 ? -16.031 6.699 11.938 1 96.19 212 GLU A O 1
ATOM 1665 N N . ASP A 1 213 ? -16.281 6.762 14.125 1 95.94 213 ASP A N 1
ATOM 1666 C CA . ASP A 1 213 ? -14.883 7.125 14.352 1 95.94 213 ASP A CA 1
ATOM 1667 C C . ASP A 1 213 ? -13.992 5.887 14.398 1 95.94 213 ASP A C 1
ATOM 1669 O O . ASP A 1 213 ? -12.805 5.98 14.695 1 95.94 213 ASP A O 1
ATOM 1673 N N . ASP A 1 214 ? -14.57 4.68 14.211 1 95.38 214 ASP A N 1
ATOM 1674 C CA . ASP A 1 214 ? -13.789 3.447 14.234 1 95.38 214 ASP A CA 1
ATOM 1675 C C . ASP A 1 214 ? -13.906 2.699 12.906 1 95.38 214 ASP A C 1
ATOM 1677 O O . ASP A 1 214 ? -14.078 1.478 12.891 1 95.38 214 ASP A O 1
ATOM 1681 N N . VAL A 1 215 ? -13.914 3.439 11.797 1 97.19 215 VAL A N 1
ATOM 1682 C CA . VAL A 1 215 ? -13.93 2.867 10.453 1 97.19 215 VAL A CA 1
ATOM 1683 C C . VAL A 1 215 ? -12.727 3.367 9.664 1 97.19 215 VAL A C 1
ATOM 1685 O O . VAL A 1 215 ? -12.094 4.359 10.039 1 97.19 215 VAL A O 1
ATOM 1688 N N . LEU A 1 216 ? -12.383 2.66 8.641 1 98.5 216 LEU A N 1
ATOM 1689 C CA . LEU A 1 216 ? -11.289 3.031 7.746 1 98.5 216 LEU A CA 1
ATOM 1690 C C . LEU A 1 216 ? -11.781 3.168 6.312 1 98.5 216 LEU A C 1
ATOM 1692 O O . LEU A 1 216 ? -12.531 2.318 5.824 1 98.5 216 LEU A O 1
ATOM 1696 N N . ALA A 1 217 ? -11.43 4.211 5.656 1 98.75 217 ALA A N 1
ATOM 1697 C CA . ALA A 1 217 ? -11.719 4.41 4.238 1 98.75 217 ALA A CA 1
ATOM 1698 C C . ALA A 1 217 ? -10.641 3.789 3.361 1 98.75 217 ALA A C 1
ATOM 1700 O O . ALA A 1 217 ? -9.453 3.867 3.68 1 98.75 217 ALA A O 1
ATOM 1701 N N . MET A 1 218 ? -11.031 3.121 2.311 1 98.62 218 MET A N 1
ATOM 1702 C CA . MET A 1 218 ? -10.047 2.615 1.352 1 98.62 218 MET A CA 1
ATOM 1703 C C . MET A 1 218 ? -9.508 3.746 0.481 1 98.62 218 MET A C 1
ATOM 1705 O O . MET A 1 218 ? -10.109 4.816 0.402 1 98.62 218 MET A O 1
ATOM 1709 N N . ASP A 1 219 ? -8.297 3.57 -0.18 1 98.44 219 ASP A N 1
ATOM 1710 C CA . ASP A 1 219 ? -7.844 4.492 -1.217 1 98.44 219 ASP A CA 1
ATOM 1711 C C . ASP A 1 219 ? -8.789 4.477 -2.416 1 98.44 219 ASP A C 1
ATOM 1713 O O . ASP A 1 219 ? -8.992 3.436 -3.045 1 98.44 219 ASP A O 1
ATOM 1717 N N . GLY A 1 220 ? -9.406 5.574 -2.699 1 98.06 220 GLY A N 1
ATOM 1718 C CA . GLY A 1 220 ? -10.359 5.672 -3.791 1 98.06 220 GLY A CA 1
ATOM 1719 C C . GLY A 1 220 ? -11.797 5.723 -3.32 1 98.06 220 GLY A C 1
ATOM 1720 O O . GLY A 1 220 ? -12.727 5.648 -4.133 1 98.06 220 GLY A O 1
ATOM 1721 N N . TRP A 1 221 ? -12.008 5.785 -2.016 1 98.69 221 TRP A N 1
ATOM 1722 C CA . TRP A 1 221 ? -13.367 5.84 -1.487 1 98.69 221 TRP A CA 1
ATOM 1723 C C . TRP A 1 221 ? -14.133 7.016 -2.082 1 98.69 221 TRP A C 1
ATOM 1725 O O . TRP A 1 221 ? -15.328 6.898 -2.369 1 98.69 221 TRP A O 1
ATOM 1735 N N . TYR A 1 222 ? -13.484 8.117 -2.357 1 98.38 222 TYR A N 1
ATOM 1736 C CA . TYR A 1 222 ? -14.125 9.352 -2.803 1 98.38 222 TYR A CA 1
ATOM 1737 C C . TYR A 1 222 ? -14.727 9.18 -4.191 1 98.38 222 TYR A C 1
ATOM 1739 O O . TYR A 1 222 ? -15.93 9.336 -4.379 1 98.38 222 TYR A O 1
ATOM 1747 N N . HIS A 1 223 ? -13.875 8.836 -5.176 1 98.06 223 HIS A N 1
ATOM 1748 C CA . HIS A 1 223 ? -14.383 8.758 -6.547 1 98.06 223 HIS A CA 1
ATOM 1749 C C . HIS A 1 223 ? -15.391 7.625 -6.699 1 98.06 223 HIS A C 1
ATOM 1751 O O . HIS A 1 223 ? -16.328 7.727 -7.492 1 98.06 223 HIS A O 1
ATOM 1757 N N . ARG A 1 224 ? -15.211 6.559 -5.953 1 98.44 224 ARG A N 1
ATOM 1758 C CA . ARG A 1 224 ? -16.172 5.465 -5.988 1 98.44 224 ARG A CA 1
ATOM 1759 C C . ARG A 1 224 ? -17.516 5.906 -5.43 1 98.44 224 ARG A C 1
ATOM 1761 O O . ARG A 1 224 ? -18.578 5.566 -5.977 1 98.44 224 ARG A O 1
ATOM 1768 N N . THR A 1 225 ? -17.469 6.645 -4.309 1 98.75 225 THR A N 1
ATOM 1769 C CA . THR A 1 225 ? -18.703 7.16 -3.713 1 98.75 225 THR A CA 1
ATOM 1770 C C . THR A 1 225 ? -19.391 8.133 -4.664 1 98.75 225 THR A C 1
ATOM 1772 O O . THR A 1 225 ? -20.609 8.062 -4.863 1 98.75 225 THR A O 1
ATOM 1775 N N . LYS A 1 226 ? -18.656 9.023 -5.262 1 98.19 226 LYS A N 1
ATOM 1776 C CA . LYS A 1 226 ? -19.219 9.992 -6.203 1 98.19 226 LYS A CA 1
ATOM 1777 C C . LYS A 1 226 ? -19.922 9.281 -7.352 1 98.19 226 LYS A C 1
ATOM 1779 O O . LYS A 1 226 ? -21.047 9.648 -7.715 1 98.19 226 LYS A O 1
ATOM 1784 N N . ARG A 1 227 ? -19.312 8.281 -7.879 1 98 227 ARG A N 1
ATOM 1785 C CA . ARG A 1 227 ? -19.922 7.512 -8.961 1 98 227 ARG A CA 1
ATOM 1786 C C . ARG A 1 227 ? -21.172 6.777 -8.469 1 98 227 ARG A C 1
ATOM 1788 O O . ARG A 1 227 ? -22.172 6.715 -9.18 1 98 227 ARG A O 1
ATOM 1795 N N . ALA A 1 228 ? -21.047 6.25 -7.32 1 98.75 228 ALA A N 1
ATOM 1796 C CA . ALA A 1 228 ? -22.172 5.508 -6.75 1 98.75 228 ALA A CA 1
ATOM 1797 C C . ALA A 1 228 ? -23.391 6.418 -6.547 1 98.75 228 ALA A C 1
ATOM 1799 O O . ALA A 1 228 ? -24.531 5.984 -6.695 1 98.75 228 ALA A O 1
ATOM 1800 N N . LEU A 1 229 ? -23.125 7.645 -6.156 1 98.56 229 LEU A N 1
ATOM 1801 C CA . LEU A 1 229 ? -24.203 8.602 -5.949 1 98.56 229 LEU A CA 1
ATOM 1802 C C . LEU A 1 229 ? -24.922 8.891 -7.262 1 98.56 229 LEU A C 1
ATOM 1804 O O . LEU A 1 229 ? -26.156 8.961 -7.297 1 98.56 229 LEU A O 1
ATOM 1808 N N . VAL A 1 230 ? -24.188 8.984 -8.344 1 98.06 230 VAL A N 1
ATOM 1809 C CA . VAL A 1 230 ? -24.781 9.188 -9.664 1 98.06 230 VAL A CA 1
ATOM 1810 C C . VAL A 1 230 ? -25.625 7.969 -10.039 1 98.06 230 VAL A C 1
ATOM 1812 O O . VAL A 1 230 ? -26.766 8.109 -10.484 1 98.06 230 VAL A O 1
ATOM 1815 N N . ASP A 1 231 ? -25.078 6.824 -9.797 1 98.38 231 ASP A N 1
ATOM 1816 C CA . ASP A 1 231 ? -25.781 5.582 -10.117 1 98.38 231 ASP A CA 1
ATOM 1817 C C . ASP A 1 231 ? -27.047 5.438 -9.281 1 98.38 231 ASP A C 1
ATOM 1819 O O . ASP A 1 231 ? -28.078 4.988 -9.789 1 98.38 231 ASP A O 1
ATOM 1823 N N . ALA A 1 232 ? -26.922 5.746 -8.008 1 98.5 232 ALA A N 1
ATOM 1824 C CA . ALA A 1 232 ? -28.078 5.672 -7.117 1 98.5 232 ALA A CA 1
ATOM 1825 C C . ALA A 1 232 ? -29.203 6.578 -7.605 1 98.5 232 ALA A C 1
ATOM 1827 O O . ALA A 1 232 ? -30.375 6.176 -7.617 1 98.5 232 ALA A O 1
ATOM 1828 N N . ASP A 1 233 ? -28.891 7.75 -8.039 1 97.88 233 ASP A N 1
ATOM 1829 C CA . ASP A 1 233 ? -29.875 8.688 -8.562 1 97.88 233 ASP A CA 1
ATOM 1830 C C . ASP A 1 233 ? -30.531 8.133 -9.828 1 97.88 233 ASP A C 1
ATOM 1832 O O . ASP A 1 233 ? -31.766 8.188 -9.969 1 97.88 233 ASP A O 1
ATOM 1836 N N . GLN A 1 234 ? -29.734 7.648 -10.711 1 98 234 GLN A N 1
ATOM 1837 C CA . GLN A 1 234 ? -30.234 7.105 -11.969 1 98 234 GLN A CA 1
ATOM 1838 C C . GLN A 1 234 ? -31.156 5.914 -11.719 1 98 234 GLN A C 1
ATOM 1840 O O . GLN A 1 234 ? -32.219 5.816 -12.328 1 98 234 GLN A O 1
ATOM 1845 N N . GLN A 1 235 ? -30.719 5.086 -10.859 1 98.06 235 GLN A N 1
ATOM 1846 C CA . GLN A 1 235 ? -31.531 3.902 -10.578 1 98.06 235 GLN A CA 1
ATOM 1847 C C . GLN A 1 235 ? -32.812 4.277 -9.867 1 98.06 235 GLN A C 1
ATOM 1849 O O . GLN A 1 235 ? -33.875 3.652 -10.086 1 98.06 235 GLN A O 1
ATOM 1854 N N . THR A 1 236 ? -32.75 5.211 -8.969 1 98 236 THR A N 1
ATOM 1855 C CA . THR A 1 236 ? -33.938 5.699 -8.297 1 98 236 THR A CA 1
ATOM 1856 C C . THR A 1 236 ? -34.969 6.223 -9.305 1 98 236 THR A C 1
ATOM 1858 O O . THR A 1 236 ? -36.156 5.902 -9.234 1 98 236 THR A O 1
ATOM 1861 N N . SER A 1 237 ? -34.469 6.965 -10.281 1 97.19 237 SER A N 1
ATOM 1862 C CA . SER A 1 237 ? -35.344 7.5 -11.336 1 97.19 237 SER A CA 1
ATOM 1863 C C . SER A 1 237 ? -35.938 6.379 -12.172 1 97.19 237 SER A C 1
ATOM 1865 O O . SER A 1 237 ? -37.125 6.441 -12.547 1 97.19 237 SER A O 1
ATOM 1867 N N . ARG A 1 238 ? -35.188 5.445 -12.469 1 97.19 238 ARG A N 1
ATOM 1868 C CA . ARG A 1 238 ? -35.656 4.316 -13.266 1 97.19 238 ARG A CA 1
ATOM 1869 C C . ARG A 1 238 ? -36.781 3.559 -12.547 1 97.19 238 ARG A C 1
ATOM 1871 O O . ARG A 1 238 ? -37.656 2.979 -13.18 1 97.19 238 ARG A O 1
ATOM 1878 N N . LEU A 1 239 ? -36.719 3.588 -11.219 1 96.62 239 LEU A N 1
ATOM 1879 C CA . LEU A 1 239 ? -37.719 2.936 -10.414 1 96.62 239 LEU A CA 1
ATOM 1880 C C . LEU A 1 239 ? -38.969 3.809 -10.312 1 96.62 239 LEU A C 1
ATOM 1882 O O . LEU A 1 239 ? -39.969 3.396 -9.727 1 96.62 239 LEU A O 1
ATOM 1886 N N . GLY A 1 240 ? -38.906 5.02 -10.859 1 95.88 240 GLY A N 1
ATOM 1887 C CA . GLY A 1 240 ? -40.031 5.941 -10.812 1 95.88 240 GLY A CA 1
ATOM 1888 C C . GLY A 1 240 ? -40.094 6.73 -9.523 1 95.88 240 GLY A C 1
ATOM 1889 O O . GLY A 1 240 ? -41.125 7.336 -9.219 1 95.88 240 GLY A O 1
ATOM 1890 N N . ALA A 1 241 ? -39.031 6.625 -8.734 1 95.38 241 ALA A N 1
ATOM 1891 C CA . ALA A 1 241 ? -38.969 7.367 -7.48 1 95.38 241 ALA A CA 1
ATOM 1892 C C . ALA A 1 241 ? -38.156 8.648 -7.637 1 95.38 241 ALA A C 1
ATOM 1894 O O . ALA A 1 241 ? -37.312 8.742 -8.523 1 95.38 241 ALA A O 1
ATOM 1895 N N . SER A 1 242 ? -38.469 9.594 -6.797 1 93 242 SER A N 1
ATOM 1896 C CA . SER A 1 242 ? -37.781 10.883 -6.879 1 93 242 SER A CA 1
ATOM 1897 C C . SER A 1 242 ? -36.656 10.984 -5.832 1 93 242 SER A C 1
ATOM 1899 O O . SER A 1 242 ? -35.812 11.859 -5.914 1 93 242 SER A O 1
ATOM 1901 N N . GLN A 1 243 ? -36.812 10.07 -4.844 1 95.69 243 GLN A N 1
ATOM 1902 C CA . GLN A 1 243 ? -35.844 10.172 -3.768 1 95.69 243 GLN A CA 1
ATOM 1903 C C . GLN A 1 243 ? -35.531 8.797 -3.172 1 95.69 243 GLN A C 1
ATOM 1905 O O . GLN A 1 243 ? -36.281 7.852 -3.346 1 95.69 243 GLN A O 1
ATOM 1910 N N . TYR A 1 244 ? -34.406 8.648 -2.598 1 98 244 TYR A N 1
ATOM 1911 C CA . TYR A 1 244 ? -34.031 7.512 -1.773 1 98 244 TYR A CA 1
ATOM 1912 C C . TYR A 1 244 ? -33.531 7.973 -0.405 1 98 244 TYR A C 1
ATOM 1914 O O . TYR A 1 244 ? -33.281 9.164 -0.195 1 98 244 TYR A O 1
ATOM 1922 N N . LEU A 1 245 ? -33.438 7.113 0.518 1 97.75 245 LEU A N 1
ATOM 1923 C CA . LEU A 1 245 ? -33.156 7.488 1.899 1 97.75 245 LEU A CA 1
ATOM 1924 C C . LEU A 1 245 ? -31.656 7.66 2.123 1 97.75 245 LEU A C 1
ATOM 1926 O O . LEU A 1 245 ? -31.219 8.719 2.572 1 97.75 245 LEU A O 1
ATOM 1930 N N . TYR A 1 246 ? -30.906 6.59 1.832 1 98.12 246 TYR A N 1
ATOM 1931 C CA . TYR A 1 246 ? -29.453 6.699 2.021 1 98.12 246 TYR A CA 1
ATOM 1932 C C . TYR A 1 246 ? -28.719 5.73 1.112 1 98.12 246 TYR A C 1
ATOM 1934 O O . TYR A 1 246 ? -29.328 4.848 0.503 1 98.12 246 TYR A O 1
ATOM 1942 N N . LEU A 1 247 ? -27.469 5.977 0.894 1 98.38 247 LEU A N 1
ATOM 1943 C CA . LEU A 1 247 ? -26.516 5.066 0.288 1 98.38 247 LEU A CA 1
ATOM 1944 C C . LEU A 1 247 ? -25.531 4.543 1.33 1 98.38 247 LEU A C 1
ATOM 1946 O O . LEU A 1 247 ? -24.844 5.32 1.99 1 98.38 247 LEU A O 1
ATOM 1950 N N . ARG A 1 248 ? -25.516 3.283 1.477 1 97.81 248 ARG A N 1
ATOM 1951 C CA . ARG A 1 248 ? -24.625 2.629 2.438 1 97.81 248 ARG A CA 1
ATOM 1952 C C . ARG A 1 248 ? -23.25 2.365 1.828 1 97.81 248 ARG A C 1
ATOM 1954 O O . ARG A 1 248 ? -23.156 1.779 0.749 1 97.81 248 ARG A O 1
ATOM 1961 N N . LEU A 1 249 ? -22.172 2.777 2.611 1 98.44 249 LEU A N 1
ATOM 1962 C CA . LEU A 1 249 ? -20.828 2.631 2.092 1 98.44 249 LEU A CA 1
ATOM 1963 C C . LEU A 1 249 ? -20.078 1.516 2.82 1 98.44 249 LEU A C 1
ATOM 1965 O O . LEU A 1 249 ? -18.938 1.193 2.475 1 98.44 249 LEU A O 1
ATOM 1969 N N . PHE A 1 250 ? -20.688 0.972 3.867 1 97.5 250 PHE A N 1
ATOM 1970 C CA . PHE A 1 250 ? -20.203 -0.2 4.586 1 97.5 250 PHE A CA 1
ATOM 1971 C C . PHE A 1 250 ? -21.359 -1.098 5.004 1 97.5 250 PHE A C 1
ATOM 1973 O O . PHE A 1 250 ? -22.406 -0.609 5.449 1 97.5 250 PHE A O 1
ATOM 1980 N N . TYR A 1 251 ? -21.219 -2.309 4.859 1 95.25 251 TYR A N 1
ATOM 1981 C CA . TYR A 1 251 ? -22.141 -3.297 5.406 1 95.25 251 TYR A CA 1
ATOM 1982 C C . TYR A 1 251 ? -21.391 -4.543 5.871 1 95.25 251 TYR A C 1
ATOM 1984 O O . TYR A 1 251 ? -20.359 -4.891 5.312 1 95.25 251 TYR A O 1
ATOM 1992 N N . THR A 1 252 ? -21.906 -5.152 6.879 1 93.94 252 THR A N 1
ATOM 1993 C CA . THR A 1 252 ? -21.344 -6.418 7.344 1 93.94 252 THR A CA 1
ATOM 1994 C C . THR A 1 252 ? -21.797 -7.57 6.453 1 93.94 252 THR A C 1
ATOM 1996 O O . THR A 1 252 ? -22.938 -7.598 6 1 93.94 252 THR A O 1
ATOM 1999 N N . GLN A 1 253 ? -20.969 -8.461 6.207 1 94.12 253 GLN A N 1
ATOM 2000 C CA . GLN A 1 253 ? -21.297 -9.539 5.277 1 94.12 253 GLN A CA 1
ATOM 2001 C C . GLN A 1 253 ? -21.906 -10.727 6.004 1 94.12 253 GLN A C 1
ATOM 2003 O O . GLN A 1 253 ? -22.594 -11.547 5.395 1 94.12 253 GLN A O 1
ATOM 2008 N N . GLY A 1 254 ? -21.734 -10.82 7.254 1 91.81 254 GLY A N 1
ATOM 2009 C CA . GLY A 1 254 ? -22.188 -11.969 8.023 1 91.81 254 GLY A CA 1
ATOM 2010 C C . GLY A 1 254 ? -23.688 -12.125 8.031 1 91.81 254 GLY A C 1
ATOM 2011 O O . GLY A 1 254 ? -24.203 -13.227 8.242 1 91.81 254 GLY A O 1
ATOM 2012 N N . LEU A 1 255 ? -24.391 -11.055 7.738 1 90.56 255 LEU A N 1
ATOM 2013 C CA . LEU A 1 255 ? -25.844 -11.094 7.828 1 90.56 255 LEU A CA 1
ATOM 2014 C C . LEU A 1 255 ? -26.469 -11.352 6.457 1 90.56 255 LEU A C 1
ATOM 2016 O O . LEU A 1 255 ? -27.688 -11.508 6.344 1 90.56 255 LEU A O 1
ATOM 2020 N N . LEU A 1 256 ? -25.672 -11.5 5.445 1 93.12 256 LEU A N 1
ATOM 2021 C CA . LEU A 1 256 ? -26.156 -11.641 4.078 1 93.12 256 LEU A CA 1
ATOM 2022 C C . LEU A 1 256 ? -26.078 -13.086 3.613 1 93.12 256 LEU A C 1
ATOM 2024 O O . LEU A 1 256 ? -25.812 -13.352 2.438 1 93.12 256 LEU A O 1
ATOM 2028 N N . GLY A 1 257 ? -26.219 -14.008 4.547 1 94.12 257 GLY A N 1
ATOM 2029 C CA . GLY A 1 257 ? -26.172 -15.43 4.234 1 94.12 257 GLY A CA 1
ATOM 2030 C C . GLY A 1 257 ? -27.531 -16 3.873 1 94.12 257 GLY A C 1
ATOM 2031 O O . GLY A 1 257 ? -28.375 -15.305 3.301 1 94.12 257 GLY A O 1
ATOM 2032 N N . TRP A 1 258 ? -27.625 -17.359 4.02 1 95.44 258 TRP A N 1
ATOM 2033 C CA . TRP A 1 258 ? -28.891 -18.047 3.789 1 95.44 258 TRP A CA 1
ATOM 2034 C C . TRP A 1 258 ? -29.859 -17.781 4.938 1 95.44 258 TRP A C 1
ATOM 2036 O O . TRP A 1 258 ? -29.812 -18.469 5.965 1 95.44 258 TRP A O 1
ATOM 2046 N N . ASN A 1 259 ? -30.703 -16.828 4.711 1 93.06 259 ASN A N 1
ATOM 2047 C CA . ASN A 1 259 ? -31.625 -16.438 5.766 1 93.06 259 ASN A CA 1
ATOM 2048 C C . ASN A 1 259 ? -32.875 -17.344 5.797 1 93.06 259 ASN A C 1
ATOM 2050 O O . ASN A 1 259 ? -33.406 -17.703 4.75 1 93.06 259 ASN A O 1
ATOM 2054 N N . SER A 1 260 ? -33.281 -17.672 6.969 1 93.25 260 SER A N 1
ATOM 2055 C CA . SER A 1 260 ? -34.375 -18.625 7.156 1 93.25 260 SER A CA 1
ATOM 2056 C C . SER A 1 260 ? -35.688 -18.062 6.613 1 93.25 260 SER A C 1
ATOM 2058 O O . SER A 1 260 ? -36.594 -18.828 6.227 1 93.25 260 SER A O 1
ATOM 2060 N N . GLU A 1 261 ? -35.781 -16.75 6.566 1 91.56 261 GLU A N 1
ATOM 2061 C CA . GLU A 1 261 ? -37 -16.109 6.047 1 91.56 261 GLU A CA 1
ATOM 2062 C C . GLU A 1 261 ? -37.25 -16.5 4.594 1 91.56 261 GLU A C 1
ATOM 2064 O O . GLU A 1 261 ? -38.375 -16.438 4.109 1 91.56 261 GLU A O 1
ATOM 2069 N N . GLU A 1 262 ? -36.281 -17.062 3.934 1 93.75 262 GLU A N 1
ATOM 2070 C CA . GLU A 1 262 ? -36.375 -17.375 2.514 1 93.75 262 GLU A CA 1
ATOM 2071 C C . GLU A 1 262 ? -36.312 -18.875 2.277 1 93.75 262 GLU A C 1
ATOM 2073 O O . GLU A 1 262 ? -36 -19.328 1.17 1 93.75 262 GLU A O 1
ATOM 2078 N N . TRP A 1 263 ? -36.625 -19.641 3.238 1 94.5 263 TRP A N 1
ATOM 2079 C CA . TRP A 1 263 ? -36.438 -21.094 3.176 1 94.5 263 TRP A CA 1
ATOM 2080 C C . TRP A 1 263 ? -37.281 -21.688 2.055 1 94.5 263 TRP A C 1
ATOM 2082 O O . TRP A 1 263 ? -36.875 -22.641 1.396 1 94.5 263 TRP A O 1
ATOM 2092 N N . PHE A 1 264 ? -38.469 -21.125 1.822 1 96.94 264 PHE A N 1
ATOM 2093 C CA . PHE A 1 264 ? -39.375 -21.656 0.81 1 96.94 264 PHE A CA 1
ATOM 2094 C C . PHE A 1 264 ? -38.781 -21.484 -0.585 1 96.94 264 PHE A C 1
ATOM 2096 O O . PHE A 1 264 ? -38.875 -22.391 -1.426 1 96.94 264 PHE A O 1
ATOM 2103 N N . ILE A 1 265 ? -38.188 -20.406 -0.792 1 96.44 265 ILE A N 1
ATOM 2104 C CA . ILE A 1 265 ? -37.531 -20.141 -2.07 1 96.44 265 ILE A CA 1
ATOM 2105 C C . ILE A 1 265 ? -36.375 -21.125 -2.258 1 96.44 265 ILE A C 1
ATOM 2107 O O . ILE A 1 265 ? -36.156 -21.641 -3.354 1 96.44 265 ILE A O 1
ATOM 2111 N N . TYR A 1 266 ? -35.562 -21.406 -1.176 1 97.06 266 TYR A N 1
ATOM 2112 C CA . TYR A 1 266 ? -34.469 -22.359 -1.244 1 97.06 266 TYR A CA 1
ATOM 2113 C C . TYR A 1 266 ? -34.969 -23.75 -1.643 1 97.06 266 TYR A C 1
ATOM 2115 O O . TYR A 1 266 ? -34.375 -24.422 -2.49 1 97.06 266 TYR A O 1
ATOM 2123 N N . LEU A 1 267 ? -36.062 -24.078 -1.046 1 97.31 267 LEU A N 1
ATOM 2124 C CA . LEU A 1 267 ? -36.656 -25.391 -1.314 1 97.31 267 LEU A CA 1
ATOM 2125 C C . LEU A 1 267 ? -37.156 -25.484 -2.758 1 97.31 267 LEU A C 1
ATOM 2127 O O . LEU A 1 267 ? -36.844 -26.453 -3.455 1 97.31 267 LEU A O 1
ATOM 2131 N N . LEU A 1 268 ? -37.875 -24.531 -3.193 1 98.12 268 LEU A N 1
ATOM 2132 C CA . LEU A 1 268 ? -38.438 -24.516 -4.547 1 98.12 268 LEU A CA 1
ATOM 2133 C C . LEU A 1 268 ? -37.312 -24.562 -5.582 1 98.12 268 LEU A C 1
ATOM 2135 O O . LEU A 1 268 ? -37.406 -25.312 -6.559 1 98.12 268 LEU A O 1
ATOM 2139 N N . CYS A 1 269 ? -36.312 -23.766 -5.336 1 97.69 269 CYS A N 1
ATOM 2140 C CA . CYS A 1 269 ? -35.156 -23.734 -6.258 1 97.69 269 CYS A CA 1
ATOM 2141 C C . CYS A 1 269 ? -34.438 -25.078 -6.266 1 97.69 269 CYS A C 1
ATOM 2143 O O . CYS A 1 269 ? -34.031 -25.562 -7.324 1 97.69 269 CYS A O 1
ATOM 2145 N N . SER A 1 270 ? -34.281 -25.703 -5.133 1 97.81 270 SER A N 1
ATOM 2146 C CA . SER A 1 270 ? -33.656 -27.016 -5.035 1 97.81 270 SER A CA 1
ATOM 2147 C C . SER A 1 270 ? -34.406 -28.078 -5.805 1 97.81 270 SER A C 1
ATOM 2149 O O . SER A 1 270 ? -33.844 -28.875 -6.543 1 97.81 270 SER A O 1
ATOM 2151 N N . VAL A 1 271 ? -35.719 -28.031 -5.652 1 97.75 271 VAL A N 1
ATOM 2152 C CA . VAL A 1 271 ? -36.562 -28.984 -6.355 1 97.75 271 VAL A CA 1
ATOM 2153 C C . VAL A 1 271 ? -36.5 -28.734 -7.859 1 97.75 271 VAL A C 1
ATOM 2155 O O . VAL A 1 271 ? -36.406 -29.688 -8.648 1 97.75 271 VAL A O 1
ATOM 2158 N N . ALA A 1 272 ? -36.5 -27.547 -8.195 1 98.19 272 ALA A N 1
ATOM 2159 C CA . ALA A 1 272 ? -36.406 -27.188 -9.609 1 98.19 272 ALA A CA 1
ATOM 2160 C C . ALA A 1 272 ? -35.094 -27.688 -10.211 1 98.19 272 ALA A C 1
ATOM 2162 O O . ALA A 1 272 ? -35.062 -28.172 -11.344 1 98.19 272 ALA A O 1
ATOM 2163 N N . VAL A 1 273 ? -34 -27.531 -9.461 1 97.88 273 VAL A N 1
ATOM 2164 C CA . VAL A 1 273 ? -32.688 -27.969 -9.93 1 97.88 273 VAL A CA 1
ATOM 2165 C C . VAL A 1 273 ? -32.688 -29.484 -10.133 1 97.88 273 VAL A C 1
ATOM 2167 O O . VAL A 1 273 ? -32.219 -29.984 -11.148 1 97.88 273 VAL A O 1
ATOM 2170 N N . ILE A 1 274 ? -33.281 -30.203 -9.203 1 97.62 274 ILE A N 1
ATOM 2171 C CA . ILE A 1 274 ? -33.344 -31.656 -9.297 1 97.62 274 ILE A CA 1
ATOM 2172 C C . ILE A 1 274 ? -34.25 -32.062 -10.484 1 97.62 274 ILE A C 1
ATOM 2174 O O . ILE A 1 274 ? -33.906 -32.969 -11.234 1 97.62 274 ILE A O 1
ATOM 2178 N N . ALA A 1 275 ? -35.312 -31.359 -10.672 1 97.81 275 ALA A N 1
ATOM 2179 C CA . ALA A 1 275 ? -36.188 -31.625 -11.789 1 97.81 275 ALA A CA 1
ATOM 2180 C C . ALA A 1 275 ? -35.5 -31.375 -13.125 1 97.81 275 ALA A C 1
ATOM 2182 O O . ALA A 1 275 ? -35.625 -32.156 -14.055 1 97.81 275 ALA A O 1
ATOM 2183 N N . ALA A 1 276 ? -34.875 -30.344 -13.141 1 97.81 276 ALA A N 1
ATOM 2184 C CA . ALA A 1 276 ? -34.156 -30.016 -14.352 1 97.81 276 ALA A CA 1
ATOM 2185 C C . ALA A 1 276 ? -33.094 -31.078 -14.641 1 97.81 276 ALA A C 1
ATOM 2187 O O . ALA A 1 276 ? -32.875 -31.469 -15.797 1 97.81 276 ALA A O 1
ATOM 2188 N N . LEU A 1 277 ? -32.375 -31.438 -13.555 1 96.56 277 LEU A N 1
ATOM 2189 C CA . LEU A 1 277 ? -31.391 -32.5 -13.688 1 96.56 277 LEU A CA 1
ATOM 2190 C C . LEU A 1 277 ? -32.031 -33.781 -14.211 1 96.56 277 LEU A C 1
ATOM 2192 O O . LEU A 1 277 ? -31.516 -34.406 -15.141 1 96.56 277 LEU A O 1
ATOM 2196 N N . TRP A 1 278 ? -33.125 -34.156 -13.711 1 96.44 278 TRP A N 1
ATOM 2197 C CA . TRP A 1 278 ? -33.844 -35.344 -14.133 1 96.44 278 TRP A CA 1
ATOM 2198 C C . TRP A 1 278 ? -34.281 -35.25 -15.594 1 96.44 278 TRP A C 1
ATOM 2200 O O . TRP A 1 278 ? -34.094 -36.156 -16.375 1 96.44 278 TRP A O 1
ATOM 2210 N N . GLY A 1 279 ? -34.812 -34.094 -15.906 1 96.19 279 GLY A N 1
ATOM 2211 C CA . GLY A 1 279 ? -35.219 -33.875 -17.281 1 96.19 279 GLY A CA 1
ATOM 2212 C C . GLY A 1 279 ? -34.094 -34 -18.281 1 96.19 279 GLY A C 1
ATOM 2213 O O . GLY A 1 279 ? -34.25 -34.594 -19.344 1 96.19 279 GLY A O 1
ATOM 2214 N N . THR A 1 280 ? -33.031 -33.406 -17.906 1 96.56 280 THR A N 1
ATOM 2215 C CA . THR A 1 280 ? -31.891 -33.438 -18.797 1 96.56 280 THR A CA 1
ATOM 2216 C C . THR A 1 280 ? -31.391 -34.875 -18.984 1 96.56 280 THR A C 1
ATOM 2218 O O . THR A 1 280 ? -31.031 -35.25 -20.109 1 96.56 280 THR A O 1
ATOM 2221 N N . LEU A 1 281 ? -31.328 -35.656 -17.922 1 94.19 281 LEU A N 1
ATOM 2222 C CA . LEU A 1 281 ? -30.828 -37.031 -18 1 94.19 281 LEU A CA 1
ATOM 2223 C C . LEU A 1 281 ? -31.781 -37.906 -18.812 1 94.19 281 LEU A C 1
ATOM 2225 O O . LEU A 1 281 ? -31.344 -38.688 -19.656 1 94.19 281 LEU A O 1
ATOM 2229 N N . VAL A 1 282 ? -33.062 -37.719 -18.672 1 93.75 282 VAL A N 1
ATOM 2230 C CA . VAL A 1 282 ? -34.031 -38.5 -19.375 1 93.75 282 VAL A CA 1
ATOM 2231 C C . VAL A 1 282 ? -34.062 -38.125 -20.859 1 93.75 282 VAL A C 1
ATOM 2233 O O . VAL A 1 282 ? -34.156 -39 -21.719 1 93.75 282 VAL A O 1
ATOM 2236 N N . THR A 1 283 ? -33.938 -36.844 -21.141 1 94.75 283 THR A N 1
ATOM 2237 C CA . THR A 1 283 ? -33.938 -36.375 -22.531 1 94.75 283 THR A CA 1
ATOM 2238 C C . THR A 1 283 ? -32.688 -36.875 -23.25 1 94.75 283 THR A C 1
ATOM 2240 O O . THR A 1 283 ? -32.75 -37.25 -24.422 1 94.75 283 THR A O 1
ATOM 2243 N N . THR A 1 284 ? -31.594 -36.781 -22.484 1 94.31 284 THR A N 1
ATOM 2244 C CA . THR A 1 284 ? -30.359 -37.281 -23.078 1 94.31 284 THR A CA 1
ATOM 2245 C C . THR A 1 284 ? -30.469 -38.781 -23.375 1 94.31 284 THR A C 1
ATOM 2247 O O . THR A 1 284 ? -30.031 -39.25 -24.438 1 94.31 284 THR A O 1
ATOM 2250 N N . ARG A 1 285 ? -31.078 -39.531 -22.469 1 89.88 285 ARG A N 1
ATOM 2251 C CA . ARG A 1 285 ? -31.266 -40.969 -22.656 1 89.88 285 ARG A CA 1
ATOM 2252 C C . ARG A 1 285 ? -32.188 -41.25 -23.859 1 89.88 285 ARG A C 1
ATOM 2254 O O . ARG A 1 285 ? -31.953 -42.156 -24.625 1 89.88 285 ARG A O 1
ATOM 2261 N N . ARG A 1 286 ? -33.125 -40.406 -24.141 1 89.88 286 ARG A N 1
ATOM 2262 C CA . ARG A 1 286 ? -34.094 -40.562 -25.203 1 89.88 286 ARG A CA 1
ATOM 2263 C C . ARG A 1 286 ? -33.469 -40.25 -26.562 1 89.88 286 ARG A C 1
ATOM 2265 O O . ARG A 1 286 ? -33.75 -40.906 -27.562 1 89.88 286 ARG A O 1
ATOM 2272 N N . TYR A 1 287 ? -32.594 -39.219 -26.625 1 92.62 287 TYR A N 1
ATOM 2273 C CA . TYR A 1 287 ? -32.188 -38.719 -27.922 1 92.62 287 TYR A CA 1
ATOM 2274 C C . TYR A 1 287 ? -30.781 -39.188 -28.266 1 92.62 287 TYR A C 1
ATOM 2276 O O . TYR A 1 287 ? -30.328 -39.031 -29.406 1 92.62 287 TYR A O 1
ATOM 2284 N N . VAL A 1 288 ? -30.094 -39.594 -27.219 1 91 288 VAL A N 1
ATOM 2285 C CA . VAL A 1 288 ? -28.75 -40.125 -27.48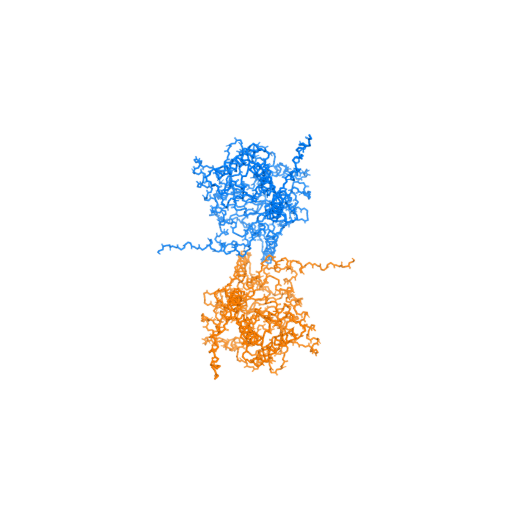4 1 91 288 VAL A CA 1
ATOM 2286 C C . VAL A 1 288 ? -28.688 -41.594 -27.094 1 91 288 VAL A C 1
ATOM 2288 O O . VAL A 1 288 ? -28.328 -41.938 -25.969 1 91 288 VAL A O 1
ATOM 2291 N N . PRO A 1 289 ? -28.891 -42.469 -28.062 1 83.69 289 PRO A N 1
ATOM 2292 C CA . PRO A 1 289 ? -29 -43.906 -27.75 1 83.69 289 PRO A CA 1
ATOM 2293 C C . PRO A 1 289 ? -27.703 -44.5 -27.172 1 83.69 289 PRO A C 1
ATOM 2295 O O . PRO A 1 289 ? -27.75 -45.438 -26.391 1 83.69 289 PRO A O 1
ATOM 2298 N N . ARG A 1 290 ? -26.688 -44 -27.5 1 85.44 290 ARG A N 1
ATOM 2299 C CA . ARG A 1 290 ? -25.422 -44.5 -26.984 1 85.44 290 ARG A CA 1
ATOM 2300 C C . ARG A 1 290 ? -25.312 -44.312 -25.484 1 85.44 290 ARG A C 1
ATOM 2302 O O . ARG A 1 290 ? -24.578 -45.031 -24.797 1 85.44 290 ARG A O 1
ATOM 2309 N N . SER A 1 291 ? -26.141 -43.438 -24.844 1 83.19 291 SER A N 1
ATOM 2310 C CA . SER A 1 291 ? -26.062 -43.125 -23.422 1 83.19 291 SER A CA 1
ATOM 2311 C C . SER A 1 291 ? -26.922 -44.062 -22.594 1 83.19 291 SER A C 1
ATOM 2313 O O . SER A 1 291 ? -26.828 -44.062 -21.359 1 83.19 291 SER A O 1
ATOM 2315 N N . ASN A 1 292 ? -27.594 -44.906 -23.219 1 82.38 292 ASN A N 1
ATOM 2316 C CA . ASN A 1 292 ? -28.531 -45.781 -22.516 1 82.38 292 ASN A CA 1
ATOM 2317 C C . ASN A 1 292 ? -27.812 -46.781 -21.625 1 82.38 292 ASN A C 1
ATOM 2319 O O . ASN A 1 292 ? -28.328 -47.156 -20.578 1 82.38 292 ASN A O 1
ATOM 2323 N N . SER A 1 293 ? -26.688 -47.125 -22.125 1 82.06 293 SER A N 1
ATOM 2324 C CA . SER A 1 293 ? -25.938 -48.094 -21.344 1 82.06 293 SER A CA 1
ATOM 2325 C C . SER A 1 293 ? -25.406 -47.469 -20.062 1 82.06 293 SER A C 1
ATOM 2327 O O . SER A 1 293 ? -25.25 -48.125 -19.047 1 82.06 293 SER A O 1
ATOM 2329 N N . LEU A 1 294 ? -25.188 -46.219 -20.031 1 81.38 294 LEU A N 1
ATOM 2330 C CA . LEU A 1 294 ? -24.625 -45.5 -18.891 1 81.38 294 LEU A CA 1
ATOM 2331 C C . LEU A 1 294 ? -25.734 -44.875 -18.047 1 81.38 294 LEU A C 1
ATOM 2333 O O . LEU A 1 294 ? -25.641 -44.844 -16.812 1 81.38 294 LEU A O 1
ATOM 2337 N N . LEU A 1 295 ? -26.844 -44.531 -18.703 1 87.94 295 LEU A N 1
ATOM 2338 C CA . LEU A 1 295 ? -27.938 -43.844 -18.031 1 87.94 295 LEU A CA 1
ATOM 2339 C C . LEU A 1 295 ? -29.109 -44.781 -17.781 1 87.94 295 LEU A C 1
ATOM 2341 O O . LEU A 1 295 ? -30.219 -44.531 -18.25 1 87.94 295 LEU A O 1
ATOM 2345 N N . THR A 1 296 ? -28.828 -45.875 -16.969 1 88.25 296 THR A N 1
ATOM 2346 C CA . THR A 1 296 ? -29.891 -46.781 -16.531 1 88.25 296 THR A CA 1
ATOM 2347 C C . THR A 1 296 ? -30.844 -46.062 -15.562 1 88.25 296 THR A C 1
ATOM 2349 O O . THR A 1 296 ? -30.547 -44.969 -15.078 1 88.25 296 THR A O 1
ATOM 2352 N N . ASN A 1 297 ? -32.031 -46.625 -15.336 1 89.69 297 ASN A N 1
ATOM 2353 C CA . ASN A 1 297 ? -33 -46.062 -14.391 1 89.69 297 ASN A CA 1
ATOM 2354 C C . ASN A 1 297 ? -32.375 -45.875 -13 1 89.69 297 ASN A C 1
ATOM 2356 O O . ASN A 1 297 ? -32.594 -44.875 -12.336 1 89.69 297 ASN A O 1
ATOM 2360 N N . LYS A 1 298 ? -31.609 -46.875 -12.602 1 89 298 LYS A N 1
ATOM 2361 C CA . LYS A 1 298 ? -30.953 -46.812 -11.305 1 89 298 LYS A CA 1
ATOM 2362 C C . LYS A 1 298 ? -29.922 -45.656 -11.258 1 89 298 LYS A C 1
ATOM 2364 O O . LYS A 1 298 ? -29.828 -44.969 -10.266 1 89 298 LYS A O 1
ATOM 2369 N N . ALA A 1 299 ? -29.203 -45.531 -12.328 1 88.38 299 ALA A N 1
ATOM 2370 C CA . ALA A 1 299 ? -28.203 -44.469 -12.398 1 88.38 299 ALA A CA 1
ATOM 2371 C C . ALA A 1 299 ? -28.844 -43.094 -12.328 1 88.38 299 ALA A C 1
ATOM 2373 O O . ALA A 1 299 ? -28.359 -42.188 -11.625 1 88.38 299 ALA A O 1
ATOM 2374 N N . VAL A 1 300 ? -29.922 -42.938 -13.062 1 92.69 300 VAL A N 1
ATOM 2375 C CA . VAL A 1 300 ? -30.625 -41.656 -13.078 1 92.69 300 VAL A CA 1
ATOM 2376 C C . VAL A 1 300 ? -31.141 -41.344 -11.672 1 92.69 300 VAL A C 1
ATOM 2378 O O . VAL A 1 300 ? -31.031 -40.219 -11.211 1 92.69 300 VAL A O 1
ATOM 2381 N N . LEU A 1 301 ? -31.625 -42.375 -11.023 1 93.38 301 LEU A N 1
ATOM 2382 C CA . LEU A 1 301 ? -32.125 -42.188 -9.672 1 93.38 301 LEU A CA 1
ATOM 2383 C C . LEU A 1 301 ? -31 -41.812 -8.711 1 93.38 301 LEU A C 1
ATOM 2385 O O . LEU A 1 301 ? -31.172 -40.906 -7.883 1 93.38 301 LEU A O 1
ATOM 2389 N N . VAL A 1 302 ? -29.875 -42.438 -8.797 1 90.81 302 VAL A N 1
ATOM 2390 C CA . VAL A 1 302 ? -28.75 -42.156 -7.914 1 90.81 302 VAL A CA 1
ATOM 2391 C C . VAL A 1 302 ? -28.234 -40.75 -8.156 1 90.81 302 VAL A C 1
ATOM 2393 O O . VAL A 1 302 ? -27.938 -40.031 -7.211 1 90.81 302 VAL A O 1
ATOM 2396 N N . ILE A 1 303 ? -28.109 -40.344 -9.406 1 91.81 303 ILE A N 1
ATOM 2397 C CA . ILE A 1 303 ? -27.609 -39.031 -9.758 1 91.81 303 ILE A CA 1
ATOM 2398 C C . ILE A 1 303 ? -28.562 -37.938 -9.25 1 91.81 303 ILE A C 1
ATOM 2400 O O . ILE A 1 303 ? -28.141 -36.969 -8.625 1 91.81 303 ILE A O 1
ATOM 2404 N N . CYS A 1 304 ? -29.812 -38.125 -9.469 1 94.94 304 CYS A N 1
ATOM 2405 C CA . CYS A 1 304 ? -30.797 -37.094 -9.156 1 94.94 304 CYS A CA 1
ATOM 2406 C C . CYS A 1 304 ? -31.078 -37.062 -7.664 1 94.94 304 CYS A C 1
ATOM 2408 O O . CYS A 1 304 ? -31.297 -36 -7.098 1 94.94 304 CYS A O 1
ATOM 2410 N N . PHE A 1 305 ? -31.016 -38.219 -6.992 1 95.12 305 PHE A N 1
ATOM 2411 C CA . PHE A 1 305 ? -31.547 -38.219 -5.633 1 95.12 305 PHE A CA 1
ATOM 2412 C C . PHE A 1 305 ? -30.422 -38.469 -4.621 1 95.12 305 PHE A C 1
ATOM 2414 O O . PHE A 1 305 ? -30.656 -38.438 -3.412 1 95.12 305 PHE A O 1
ATOM 2421 N N . ILE A 1 306 ? -29.266 -38.688 -4.957 1 94.31 306 ILE A N 1
ATOM 2422 C CA . ILE A 1 306 ? -28.141 -38.75 -4.043 1 94.31 306 ILE A CA 1
ATOM 2423 C C . ILE A 1 306 ? -27.125 -37.656 -4.363 1 94.31 306 ILE A C 1
ATOM 2425 O O . ILE A 1 306 ? -26.969 -36.719 -3.588 1 94.31 306 ILE A O 1
ATOM 2429 N N . TYR A 1 307 ? -26.547 -37.656 -5.582 1 93.62 307 TYR A N 1
ATOM 2430 C CA . TYR A 1 307 ? -25.516 -36.688 -5.922 1 93.62 307 TYR A CA 1
ATOM 2431 C C . TYR A 1 307 ? -26.094 -35.312 -6.082 1 93.62 307 TYR A C 1
ATOM 2433 O O . TYR A 1 307 ? -25.453 -34.312 -5.73 1 93.62 307 TYR A O 1
ATOM 2441 N N . GLY A 1 308 ? -27.297 -35.188 -6.707 1 95.5 308 GLY A N 1
ATOM 2442 C CA . GLY A 1 308 ? -27.969 -33.906 -6.816 1 95.5 308 GLY A CA 1
ATOM 2443 C C . GLY A 1 308 ? -28.141 -33.219 -5.48 1 95.5 308 GLY A C 1
ATOM 2444 O O . GLY A 1 308 ? -27.609 -32.125 -5.277 1 95.5 308 GLY A O 1
ATOM 2445 N N . PRO A 1 309 ? -28.781 -33.906 -4.582 1 97 309 PRO A N 1
ATOM 2446 C CA . PRO A 1 309 ? -28.953 -33.312 -3.256 1 97 309 PRO A CA 1
ATOM 2447 C C . PRO A 1 309 ? -27.609 -33.031 -2.559 1 97 309 PRO A C 1
ATOM 2449 O O . PRO A 1 309 ? -27.484 -32.031 -1.853 1 97 309 PRO A O 1
ATOM 2452 N N . LEU A 1 310 ? -26.656 -33.875 -2.725 1 97 310 LEU A N 1
ATOM 2453 C CA . LEU A 1 310 ? -25.344 -33.656 -2.119 1 97 310 LEU A CA 1
ATOM 2454 C C . LEU A 1 310 ? -24.703 -32.375 -2.654 1 97 310 LEU A C 1
ATOM 2456 O O . LEU A 1 310 ? -24.094 -31.609 -1.897 1 97 310 LEU A O 1
ATOM 2460 N N . CYS A 1 311 ? -24.844 -32.188 -3.951 1 97.44 311 CYS A N 1
ATOM 2461 C CA . CYS A 1 311 ? -24.312 -30.953 -4.547 1 97.44 311 CYS A CA 1
ATOM 2462 C C . CYS A 1 311 ? -25.078 -29.734 -4.07 1 97.44 311 CYS A C 1
ATOM 2464 O O . CYS A 1 311 ? -24.484 -28.656 -3.869 1 97.44 311 CYS A O 1
ATOM 2466 N N . ILE A 1 312 ? -26.328 -29.859 -3.906 1 98.06 312 ILE A N 1
ATOM 2467 C CA . ILE A 1 312 ? -27.141 -28.766 -3.408 1 98.06 312 ILE A CA 1
ATOM 2468 C C . ILE A 1 312 ? -26.719 -28.422 -1.981 1 98.06 312 ILE A C 1
ATOM 2470 O O . ILE A 1 312 ? -26.594 -27.234 -1.636 1 98.06 312 ILE A O 1
ATOM 2474 N N . VAL A 1 313 ? -26.531 -29.453 -1.18 1 97.5 313 VAL A N 1
ATOM 2475 C CA . VAL A 1 313 ? -26.078 -29.234 0.188 1 97.5 313 VAL A CA 1
ATOM 2476 C C . VAL A 1 313 ? -24.734 -28.516 0.175 1 97.5 313 VAL A C 1
ATOM 2478 O O . VAL A 1 313 ? -24.5 -27.594 0.96 1 97.5 313 VAL A O 1
ATOM 2481 N N . LEU A 1 314 ? -23.859 -28.906 -0.678 1 98 314 LEU A N 1
ATOM 2482 C CA . LEU A 1 314 ? -22.562 -28.266 -0.8 1 98 314 LEU A CA 1
ATOM 2483 C C . LEU A 1 314 ? -22.703 -26.828 -1.247 1 98 314 LEU A C 1
ATOM 2485 O O . LEU A 1 314 ? -21.953 -25.953 -0.8 1 98 314 LEU A O 1
ATOM 2489 N N . PHE A 1 315 ? -23.625 -26.547 -2.127 1 98.06 315 PHE A N 1
ATOM 2490 C CA . PHE A 1 315 ? -23.938 -25.188 -2.576 1 98.06 315 PHE A CA 1
ATOM 2491 C C . PHE A 1 315 ? -24.312 -24.297 -1.394 1 98.06 315 PHE A C 1
ATOM 2493 O O . PHE A 1 315 ? -23.766 -23.203 -1.243 1 98.06 315 PHE A O 1
ATOM 2500 N N . PHE A 1 316 ? -25.094 -24.797 -0.535 1 98.12 316 PHE A N 1
ATOM 2501 C CA . PHE A 1 316 ? -25.516 -24.031 0.633 1 98.12 316 PHE A CA 1
ATOM 2502 C C . PHE A 1 316 ? -24.391 -23.953 1.655 1 98.12 316 PHE A C 1
ATOM 2504 O O . PHE A 1 316 ? -24.172 -22.906 2.268 1 98.12 316 PHE A O 1
ATOM 2511 N N . ALA A 1 317 ? -23.672 -25.062 1.74 1 98.19 317 ALA A N 1
ATOM 2512 C CA . ALA A 1 317 ? -22.578 -25.094 2.703 1 98.19 317 ALA A CA 1
ATOM 2513 C C . ALA A 1 317 ? -21.484 -24.094 2.322 1 98.19 317 ALA A C 1
ATOM 2515 O O . ALA A 1 317 ? -20.797 -23.547 3.191 1 98.19 317 ALA A O 1
ATOM 2516 N N . SER A 1 318 ? -21.297 -23.812 1.095 1 98.25 318 SER A N 1
ATOM 2517 C CA . SER A 1 318 ? -20.25 -22.938 0.599 1 98.25 318 SER A CA 1
ATOM 2518 C C . SER A 1 318 ? -20.562 -21.469 0.887 1 98.25 318 SER A C 1
ATOM 2520 O O . SER A 1 318 ? -19.688 -20.609 0.801 1 98.25 318 SER A O 1
ATOM 2522 N N . GLY A 1 319 ? -21.734 -21.172 1.248 1 97.69 319 GLY A N 1
ATOM 2523 C CA . GLY A 1 319 ? -22.094 -19.828 1.636 1 97.69 319 GLY A CA 1
ATOM 2524 C C . GLY A 1 319 ? -22.688 -19.016 0.498 1 97.69 319 GLY A C 1
ATOM 2525 O O . GLY A 1 319 ? -22.297 -19.188 -0.66 1 97.69 319 GLY A O 1
ATOM 2526 N N . ARG A 1 320 ? -23.547 -18.234 0.809 1 96.81 320 ARG A N 1
ATOM 2527 C CA . ARG A 1 320 ? -24.281 -17.453 -0.177 1 96.81 320 ARG A CA 1
ATOM 2528 C C . ARG A 1 320 ? -23.359 -16.453 -0.879 1 96.81 320 ARG A C 1
ATOM 2530 O O . ARG A 1 320 ? -23.438 -16.281 -2.098 1 96.81 320 ARG A O 1
ATOM 2537 N N . LEU A 1 321 ? -22.5 -15.828 -0.179 1 96.31 321 LEU A N 1
ATOM 2538 C CA . LEU A 1 321 ? -21.641 -14.797 -0.734 1 96.31 321 LEU A CA 1
ATOM 2539 C C . LEU A 1 321 ? -20.625 -15.398 -1.709 1 96.31 321 LEU A C 1
ATOM 2541 O O . LEU A 1 321 ? -20.234 -14.742 -2.676 1 96.31 321 LEU A O 1
ATOM 2545 N N . SER A 1 322 ? -20.219 -16.609 -1.444 1 97.31 322 SER A N 1
ATOM 2546 C CA . SER A 1 322 ? -19.297 -17.281 -2.348 1 97.31 322 SER A CA 1
ATOM 2547 C C . SER A 1 322 ? -20.016 -17.781 -3.596 1 97.31 322 SER A C 1
ATOM 2549 O O . SER A 1 322 ? -19.469 -17.719 -4.699 1 97.31 322 SER A O 1
ATOM 2551 N N . MET A 1 323 ? -21.203 -18.297 -3.426 1 97.12 323 MET A N 1
ATOM 2552 C CA . MET A 1 323 ? -21.922 -18.938 -4.527 1 97.12 323 MET A CA 1
ATOM 2553 C C . MET A 1 323 ? -22.688 -17.891 -5.348 1 97.12 323 MET A C 1
ATOM 2555 O O . MET A 1 323 ? -22.859 -18.062 -6.555 1 97.12 323 MET A O 1
ATOM 2559 N N . LEU A 1 324 ? -23.219 -16.906 -4.684 1 95.75 324 LEU A N 1
ATOM 2560 C CA . LEU A 1 324 ? -23.984 -15.828 -5.316 1 95.75 324 LEU A CA 1
ATOM 2561 C C . LEU A 1 324 ? -23.438 -14.469 -4.906 1 95.75 324 LEU A C 1
ATOM 2563 O O . LEU A 1 324 ? -24.125 -13.695 -4.242 1 95.75 324 LEU A O 1
ATOM 2567 N N . PRO A 1 325 ? -22.219 -14.148 -5.324 1 95.06 325 PRO A N 1
ATOM 2568 C CA . PRO A 1 325 ? -21.625 -12.867 -4.934 1 95.06 325 PRO A CA 1
ATOM 2569 C C . PRO A 1 325 ? -22.422 -11.664 -5.453 1 95.06 325 PRO A C 1
ATOM 2571 O O . PRO A 1 325 ? -23 -11.727 -6.543 1 95.06 325 PRO A O 1
ATOM 2574 N N . ILE A 1 326 ? -22.453 -10.609 -4.664 1 94.31 326 ILE A N 1
ATOM 2575 C CA . ILE A 1 326 ? -23.094 -9.367 -5.086 1 94.31 326 ILE A CA 1
ATOM 2576 C C . ILE A 1 326 ? -22.219 -8.656 -6.117 1 94.31 326 ILE A C 1
ATOM 2578 O O . ILE A 1 326 ? -21.047 -8.398 -5.871 1 94.31 326 ILE A O 1
ATOM 2582 N N . PRO A 1 327 ? -22.75 -8.406 -7.273 1 96 327 PRO A N 1
ATOM 2583 C CA . PRO A 1 327 ? -21.938 -7.727 -8.289 1 96 327 PRO A CA 1
ATOM 2584 C C . PRO A 1 327 ? -21.516 -6.324 -7.859 1 96 327 PRO A C 1
ATOM 2586 O O . PRO A 1 327 ? -22.141 -5.719 -6.992 1 96 327 PRO A O 1
ATOM 2589 N N . SER A 1 328 ? -20.5 -5.824 -8.445 1 97.25 328 SER A N 1
ATOM 2590 C CA . SER A 1 328 ? -20.031 -4.473 -8.156 1 97.25 328 SER A CA 1
ATOM 2591 C C . SER A 1 328 ? -21.047 -3.43 -8.625 1 97.25 328 SER A C 1
ATOM 2593 O O . SER A 1 328 ? -21.656 -3.584 -9.68 1 97.25 328 SER A O 1
ATOM 2595 N N . GLY A 1 329 ? -21.156 -2.396 -7.863 1 97.75 329 GLY A N 1
ATOM 2596 C CA . GLY A 1 329 ? -22.094 -1.336 -8.18 1 97.75 329 GLY A CA 1
ATOM 2597 C C . GLY A 1 329 ? -23.062 -1.035 -7.051 1 97.75 329 GLY A C 1
ATOM 2598 O O . GLY A 1 329 ? -22.797 -1.385 -5.895 1 97.75 329 GLY A O 1
ATOM 2599 N N . VAL A 1 330 ? -24.078 -0.31 -7.414 1 98.25 330 VAL A N 1
ATOM 2600 C CA . VAL A 1 330 ? -25.078 0.115 -6.438 1 98.25 330 VAL A CA 1
ATOM 2601 C C . VAL A 1 330 ? -26.297 -0.811 -6.504 1 98.25 330 VAL A C 1
ATOM 2603 O O . VAL A 1 330 ? -26.812 -1.076 -7.586 1 98.25 330 VAL A O 1
ATOM 2606 N N . HIS A 1 331 ? -26.672 -1.31 -5.32 1 96.56 331 HIS A N 1
ATOM 2607 C CA . HIS A 1 331 ? -27.812 -2.221 -5.234 1 96.56 331 HIS A CA 1
ATOM 2608 C C . HIS A 1 331 ? -28.688 -1.89 -4.035 1 96.56 331 HIS A C 1
ATOM 2610 O O . HIS A 1 331 ? -28.219 -1.3 -3.059 1 96.56 331 HIS A O 1
ATOM 2616 N N . GLN A 1 332 ? -29.906 -2.268 -4.18 1 95.62 332 GLN A N 1
ATOM 2617 C CA . GLN A 1 332 ? -30.797 -2.111 -3.031 1 95.62 332 GLN A CA 1
ATOM 2618 C C . GLN A 1 332 ? -30.453 -3.117 -1.936 1 95.62 332 GLN A C 1
ATOM 2620 O O . GLN A 1 332 ? -30.156 -4.277 -2.225 1 95.62 332 GLN A O 1
ATOM 2625 N N . MET A 1 333 ? -30.5 -2.646 -0.71 1 93.56 333 MET A N 1
ATOM 2626 C CA . MET A 1 333 ? -30.25 -3.508 0.443 1 93.56 333 MET A CA 1
ATOM 2627 C C . MET A 1 333 ? -31.203 -3.17 1.587 1 93.56 333 MET A C 1
ATOM 2629 O O . MET A 1 333 ? -30.766 -2.666 2.627 1 93.56 333 MET A O 1
ATOM 2633 N N . PRO A 1 334 ? -32.375 -3.496 1.435 1 90.56 334 PRO A N 1
ATOM 2634 C CA . PRO A 1 334 ? -33.375 -3.15 2.436 1 90.56 334 PRO A CA 1
ATOM 2635 C C . PRO A 1 334 ? -33.406 -4.133 3.604 1 90.56 334 PRO A C 1
ATOM 2637 O O . PRO A 1 334 ? -33.906 -3.799 4.684 1 90.56 334 PRO A O 1
ATOM 2640 N N . ARG A 1 335 ? -32.938 -5.352 3.295 1 87.69 335 ARG A N 1
ATOM 2641 C CA . ARG A 1 335 ? -32.969 -6.375 4.34 1 87.69 335 ARG A CA 1
ATOM 2642 C C . ARG A 1 335 ? -31.578 -6.887 4.645 1 87.69 335 ARG A C 1
ATOM 2644 O O . ARG A 1 335 ? -30.734 -6.984 3.748 1 87.69 335 ARG A O 1
ATOM 2651 N N . PHE A 1 336 ? -31.359 -7.129 5.844 1 80.75 336 PHE A N 1
ATOM 2652 C CA . PHE A 1 336 ? -30.188 -7.844 6.359 1 80.75 336 PHE A CA 1
ATOM 2653 C C . PHE A 1 336 ? -28.922 -6.996 6.219 1 80.75 336 PHE A C 1
ATOM 2655 O O . PHE A 1 336 ? -27.828 -7.441 6.574 1 80.75 336 PHE A O 1
ATOM 2662 N N . GLY A 1 337 ? -29.172 -5.949 5.52 1 76.62 337 GLY A N 1
ATOM 2663 C CA . GLY A 1 337 ? -28.062 -5.016 5.578 1 76.62 337 GLY A CA 1
ATOM 2664 C C . GLY A 1 337 ? -27.938 -4.328 6.926 1 76.62 337 GLY A C 1
ATOM 2665 O O . GLY A 1 337 ? -28.938 -4.059 7.59 1 76.62 337 GLY A O 1
ATOM 2666 N N . CYS A 1 338 ? -26.781 -4.387 7.449 1 78.12 338 CYS A N 1
ATOM 2667 C CA . CYS A 1 338 ? -26.656 -3.771 8.766 1 78.12 338 CYS A CA 1
ATOM 2668 C C . CYS A 1 338 ? -25.531 -2.738 8.773 1 78.12 338 CYS A C 1
ATOM 2670 O O . CYS A 1 338 ? -24.656 -2.76 7.902 1 78.12 338 CYS A O 1
ATOM 2672 N N . CYS A 1 339 ? -25.875 -1.693 9.789 1 83.38 339 CYS A N 1
ATOM 2673 C CA . CYS A 1 339 ? -24.812 -0.875 10.359 1 83.38 339 CYS A CA 1
ATOM 2674 C C . CYS A 1 339 ? -24.797 0.518 9.742 1 83.38 339 CYS A C 1
ATOM 2676 O O . CYS A 1 339 ? -25.297 0.71 8.633 1 83.38 339 CYS A O 1
ATOM 2678 N N . SER A 1 340 ? -24.5 1.345 10.445 1 90.56 340 SER A N 1
ATOM 2679 C CA . SER A 1 340 ? -24.5 2.758 10.086 1 90.56 340 SER A CA 1
ATOM 2680 C C . SER A 1 340 ? -23.094 3.348 10.18 1 90.56 340 SER A C 1
ATOM 2682 O O . SER A 1 340 ? -22.938 4.527 10.508 1 90.56 340 SER A O 1
ATOM 2684 N N . GLN A 1 341 ? -22.156 2.451 9.93 1 94.75 341 GLN A N 1
ATOM 2685 C CA . GLN A 1 341 ? -20.766 2.875 10.086 1 94.75 341 GLN A CA 1
ATOM 2686 C C . GLN A 1 341 ? -20.422 3.992 9.102 1 94.75 341 GLN A C 1
ATOM 2688 O O . GLN A 1 341 ? -19.562 4.828 9.383 1 94.75 341 GLN A O 1
ATOM 2693 N N . ALA A 1 342 ? -21.047 3.971 7.922 1 97.88 342 ALA A N 1
ATOM 2694 C CA . ALA A 1 342 ? -20.844 4.988 6.891 1 97.88 342 ALA A CA 1
ATOM 2695 C C . ALA A 1 342 ? -22.047 5.078 5.965 1 97.88 342 ALA A C 1
ATOM 2697 O O . ALA A 1 342 ? -22.281 4.188 5.148 1 97.88 342 ALA A O 1
ATOM 2698 N N . LEU A 1 343 ? -22.781 6.152 6.102 1 98.38 343 LEU A N 1
ATOM 2699 C CA . LEU A 1 343 ? -23.984 6.367 5.32 1 98.38 343 LEU A CA 1
ATOM 2700 C C . LEU A 1 343 ? -23.969 7.734 4.645 1 98.38 343 LEU A C 1
ATOM 2702 O O . LEU A 1 343 ? -23.531 8.719 5.242 1 98.38 343 LEU A O 1
ATOM 2706 N N . VAL A 1 344 ? -24.422 7.77 3.455 1 98.75 344 VAL A N 1
ATOM 2707 C CA . VAL A 1 344 ? -24.562 9.031 2.734 1 98.75 344 VAL A CA 1
ATOM 2708 C C . VAL A 1 344 ? -26.031 9.398 2.627 1 98.75 344 VAL A C 1
ATOM 2710 O O . VAL A 1 344 ? -26.859 8.594 2.156 1 98.75 344 VAL A O 1
ATOM 2713 N N . PHE A 1 345 ? -26.391 10.586 3.051 1 98.62 345 PHE A N 1
ATOM 2714 C CA . PHE A 1 345 ? -27.75 11.109 2.955 1 98.62 345 PHE A CA 1
ATOM 2715 C C . PHE A 1 345 ? -27.828 12.234 1.932 1 98.62 345 PHE A C 1
ATOM 2717 O O . PHE A 1 345 ? -27.031 13.172 1.975 1 98.62 345 PHE A O 1
ATOM 2724 N N . PRO A 1 346 ? -28.781 12.117 1.009 1 98.25 346 PRO A N 1
ATOM 2725 C CA . PRO A 1 346 ? -29.078 13.328 0.24 1 98.25 346 PRO A CA 1
ATOM 2726 C C . PRO A 1 346 ? -29.5 14.5 1.123 1 98.25 346 PRO A C 1
ATOM 2728 O O . PRO A 1 346 ? -30.188 14.297 2.135 1 98.25 346 PRO A O 1
ATOM 2731 N N . HIS A 1 347 ? -29.156 15.625 0.722 1 97.12 347 HIS A N 1
ATOM 2732 C CA . HIS A 1 347 ? -29.406 16.828 1.499 1 97.12 347 HIS A CA 1
ATOM 2733 C C . HIS A 1 347 ? -30.891 16.953 1.852 1 97.12 347 HIS A C 1
ATOM 2735 O O . HIS A 1 347 ? -31.234 17.328 2.977 1 97.12 347 HIS A O 1
ATOM 2741 N N . ASN A 1 348 ? -31.781 16.641 0.926 1 96.31 348 ASN A N 1
ATOM 2742 C CA . ASN A 1 348 ? -33.219 16.844 1.105 1 96.31 348 ASN A CA 1
ATOM 2743 C C . ASN A 1 348 ? -33.812 15.781 2.027 1 96.31 348 ASN A C 1
ATOM 2745 O O . ASN A 1 348 ? -34.969 15.922 2.473 1 96.31 348 ASN A O 1
ATOM 2749 N N . ARG A 1 349 ? -33.031 14.75 2.406 1 97.69 349 ARG A N 1
ATOM 2750 C CA . ARG A 1 349 ? -33.562 13.695 3.271 1 97.69 349 ARG A CA 1
ATOM 2751 C C . ARG A 1 349 ? -33.156 13.922 4.723 1 97.69 349 ARG A C 1
ATOM 2753 O O . ARG A 1 349 ? -33.75 13.352 5.641 1 97.69 349 ARG A O 1
ATOM 2760 N N . VAL A 1 350 ? -32.156 14.695 4.977 1 98.19 350 VAL A N 1
ATOM 2761 C CA . VAL A 1 350 ? -31.594 14.898 6.309 1 98.19 350 VAL A CA 1
ATOM 2762 C C . VAL A 1 350 ? -32.688 15.438 7.25 1 98.19 350 VAL A C 1
ATOM 2764 O O . VAL A 1 350 ? -32.844 14.93 8.359 1 98.19 350 VAL A O 1
ATOM 2767 N N . PRO A 1 351 ? -33.5 16.406 6.809 1 98 351 PRO A N 1
ATOM 2768 C CA . PRO A 1 351 ? -34.531 16.906 7.711 1 98 351 PRO A CA 1
ATOM 2769 C C . PRO A 1 351 ? -35.531 15.82 8.125 1 98 351 PRO A C 1
ATOM 2771 O O . PRO A 1 351 ? -36 15.805 9.266 1 98 351 PRO A O 1
ATOM 2774 N N . ASP A 1 352 ? -35.875 14.93 7.227 1 97.88 352 ASP A N 1
ATOM 2775 C CA . ASP A 1 352 ? -36.781 13.836 7.543 1 97.88 352 ASP A CA 1
ATOM 2776 C C . ASP A 1 352 ? -36.188 12.938 8.633 1 97.88 352 ASP A C 1
ATOM 2778 O O . ASP A 1 352 ? -36.875 12.555 9.57 1 97.88 352 ASP A O 1
ATOM 2782 N N . VAL A 1 353 ? -34.969 12.617 8.477 1 97.94 353 VAL A N 1
ATOM 2783 C CA . VAL A 1 353 ? -34.281 11.742 9.422 1 97.94 353 VAL A CA 1
ATOM 2784 C C . VAL A 1 353 ? -34.188 12.43 10.773 1 97.94 353 VAL A C 1
ATOM 2786 O O . VAL A 1 353 ? -34.438 11.82 11.812 1 97.94 353 VAL A O 1
ATOM 2789 N N . VAL A 1 354 ? -33.812 13.695 10.75 1 98.25 354 VAL A N 1
ATOM 2790 C CA . VAL A 1 354 ? -33.688 14.477 11.977 1 98.25 354 VAL A CA 1
ATOM 2791 C C . VAL A 1 354 ? -35 14.531 12.703 1 98.25 354 VAL A C 1
ATOM 2793 O O . VAL A 1 354 ? -35.094 14.281 13.914 1 98.25 354 VAL A O 1
ATOM 2796 N N . SER A 1 355 ? -36.062 14.859 11.945 1 98.25 355 SER A N 1
ATOM 2797 C CA . SER A 1 355 ? -37.406 14.938 12.531 1 98.25 355 SER A CA 1
ATOM 2798 C C . SER A 1 355 ? -37.812 13.609 13.164 1 98.25 355 SER A C 1
ATOM 2800 O O . SER A 1 355 ? -38.375 13.578 14.25 1 98.25 355 SER A O 1
ATOM 2802 N N . TRP A 1 356 ? -37.531 12.555 12.516 1 98.25 356 TRP A N 1
ATOM 2803 C CA . TRP A 1 356 ? -37.844 11.227 13.016 1 98.25 356 TRP A CA 1
ATOM 2804 C C . TRP A 1 356 ? -37.094 10.945 14.32 1 98.25 356 TRP A C 1
ATOM 2806 O O . TRP A 1 356 ? -37.688 10.477 15.297 1 98.25 356 TRP A O 1
ATOM 2816 N N . TYR A 1 357 ? -35.812 11.219 14.383 1 98.06 357 TYR A N 1
ATOM 2817 C CA . TYR A 1 357 ? -35 10.992 15.57 1 98.06 357 TYR A CA 1
ATOM 2818 C C . TYR A 1 357 ? -35.469 11.852 16.734 1 98.06 357 TYR A C 1
ATOM 2820 O O . TYR A 1 357 ? -35.531 11.391 17.875 1 98.06 357 TYR A O 1
ATOM 2828 N N . GLU A 1 358 ? -35.812 13.07 16.406 1 97.38 358 GLU A N 1
ATOM 2829 C CA . GLU A 1 358 ? -36.281 13.977 17.453 1 97.38 358 GLU A CA 1
ATOM 2830 C C . GLU A 1 358 ? -37.625 13.523 18.016 1 97.38 358 GLU A C 1
ATOM 2832 O O . GLU A 1 358 ? -37.906 13.727 19.203 1 97.38 358 GLU A O 1
ATOM 2837 N N . LYS A 1 359 ? -38.438 12.969 17.188 1 97.38 359 LYS A N 1
ATOM 2838 C CA . LYS A 1 359 ? -39.719 12.422 17.641 1 97.38 359 LYS A CA 1
ATOM 2839 C C . LYS A 1 359 ? -39.5 11.195 18.531 1 97.38 359 LYS A C 1
ATOM 2841 O O . LYS A 1 359 ? -40.188 11.047 19.547 1 97.38 359 LYS A O 1
ATOM 2846 N N . LYS A 1 360 ? -38.625 10.312 18.203 1 96.62 360 LYS A N 1
ATOM 2847 C CA . LYS A 1 360 ? -38.375 9.086 18.953 1 96.62 360 LYS A CA 1
ATOM 2848 C C . LYS A 1 360 ? -37.625 9.375 20.266 1 96.62 360 LYS A C 1
ATOM 2850 O O . LYS A 1 360 ? -37.875 8.727 21.281 1 96.62 360 LYS A O 1
ATOM 2855 N N . LYS A 1 361 ? -36.625 10.305 20.359 1 93.44 361 LYS A N 1
ATOM 2856 C CA . LYS A 1 361 ? -35.906 10.844 21.5 1 93.44 361 LYS A CA 1
ATOM 2857 C C . LYS A 1 361 ? -34.906 9.836 22.047 1 93.44 361 LYS A C 1
ATOM 2859 O O . LYS A 1 361 ? -33.906 10.219 22.656 1 93.44 361 LYS A O 1
ATOM 2864 N N . ILE A 1 362 ? -35.312 8.547 21.984 1 93.56 362 ILE A N 1
ATOM 2865 C CA . ILE A 1 362 ? -34.406 7.547 22.578 1 93.56 362 ILE A CA 1
ATOM 2866 C C . ILE A 1 362 ? -34.344 6.32 21.672 1 93.56 362 ILE A C 1
ATOM 2868 O O . ILE A 1 362 ? -35.375 5.91 21.094 1 93.56 362 ILE A O 1
ATOM 2872 N N . GLY A 1 363 ? -33.156 5.789 21.516 1 92.75 363 GLY A N 1
ATOM 2873 C CA . GLY A 1 363 ? -32.938 4.609 20.688 1 92.75 363 GLY A CA 1
ATOM 2874 C C . GLY A 1 363 ? -31.609 4.633 19.969 1 92.75 363 GLY A C 1
ATOM 2875 O O . GLY A 1 363 ? -30.875 5.629 20 1 92.75 363 GLY A O 1
ATOM 2876 N N . PHE A 1 364 ? -31.312 3.504 19.344 1 91.62 364 PHE A N 1
ATOM 2877 C CA . PHE A 1 364 ? -30.094 3.432 18.516 1 91.62 364 PHE A CA 1
ATOM 2878 C C . PHE A 1 364 ? -30.344 3.996 17.125 1 91.62 364 PHE A C 1
ATOM 2880 O O . PHE A 1 364 ? -31.344 3.645 16.484 1 91.62 364 PHE A O 1
ATOM 2887 N N . ALA A 1 365 ? -29.469 4.848 16.719 1 92.12 365 ALA A N 1
ATOM 2888 C CA . ALA A 1 365 ? -29.625 5.559 15.453 1 92.12 365 ALA A CA 1
ATOM 2889 C C . ALA A 1 365 ? -29.828 4.582 14.305 1 92.12 365 ALA A C 1
ATOM 2891 O O . ALA A 1 365 ? -30.672 4.812 13.438 1 92.12 365 ALA A O 1
ATOM 2892 N N . ASP A 1 366 ? -29.109 3.494 14.234 1 90.94 366 ASP A N 1
ATOM 2893 C CA . ASP A 1 366 ? -29.188 2.539 13.133 1 90.94 366 ASP A CA 1
ATOM 2894 C C . ASP A 1 366 ? -30.531 1.83 13.109 1 90.94 366 ASP A C 1
ATOM 2896 O O . ASP A 1 366 ? -31.188 1.755 12.062 1 90.94 366 ASP A O 1
ATOM 2900 N N . SER A 1 367 ? -30.953 1.372 14.289 1 92.44 367 SER A N 1
ATOM 2901 C CA . SER A 1 367 ? -32.25 0.678 14.383 1 92.44 367 SER A CA 1
ATOM 2902 C C . SER A 1 367 ? -33.406 1.609 14.055 1 92.44 367 SER A C 1
ATOM 2904 O O . SER A 1 367 ? -34.344 1.214 13.359 1 92.44 367 SER A O 1
ATOM 2906 N N . LEU A 1 368 ? -33.344 2.801 14.57 1 95.56 368 LEU A N 1
ATOM 2907 C CA . LEU A 1 368 ? -34.406 3.77 14.328 1 95.56 368 LEU A CA 1
ATOM 2908 C C . LEU A 1 368 ? -34.469 4.141 12.852 1 95.56 368 LEU A C 1
ATOM 2910 O O . LEU A 1 368 ? -35.562 4.367 12.312 1 95.56 368 LEU A O 1
ATOM 2914 N N . LEU A 1 369 ? -33.344 4.234 12.25 1 96.19 369 LEU A N 1
ATOM 2915 C CA . LEU A 1 369 ? -33.281 4.555 10.828 1 96.19 369 LEU A CA 1
ATOM 2916 C C . LEU A 1 369 ? -33.969 3.455 10.008 1 96.19 369 LEU A C 1
ATOM 2918 O O . LEU A 1 369 ? -34.719 3.742 9.07 1 96.19 369 LEU A O 1
ATOM 2922 N N . GLU A 1 370 ? -33.656 2.221 10.32 1 94.88 370 GLU A N 1
ATOM 2923 C CA . GLU A 1 370 ? -34.281 1.095 9.625 1 94.88 370 GLU A CA 1
ATOM 2924 C C . GLU A 1 370 ? -35.781 1.055 9.859 1 94.88 370 GLU A C 1
ATOM 2926 O O . GLU A 1 370 ? -36.531 0.71 8.953 1 94.88 370 GLU A O 1
ATOM 2931 N N . GLU A 1 371 ? -36.188 1.353 11.07 1 95.56 371 GLU A N 1
ATOM 2932 C CA . GLU A 1 371 ? -37.594 1.439 11.375 1 95.56 371 GLU A CA 1
ATOM 2933 C C . GLU A 1 371 ? -38.281 2.484 10.492 1 95.56 371 GLU A C 1
ATOM 2935 O O . GLU A 1 371 ? -39.344 2.217 9.906 1 95.56 371 GLU A O 1
ATOM 2940 N N . TYR A 1 372 ? -37.719 3.615 10.438 1 96.88 372 TYR A N 1
ATOM 2941 C CA . TYR A 1 372 ? -38.25 4.676 9.586 1 96.88 372 TYR A CA 1
ATOM 2942 C C . TYR A 1 372 ? -38.344 4.203 8.141 1 96.88 372 TYR A C 1
ATOM 2944 O O . TYR A 1 372 ? -39.375 4.441 7.48 1 96.88 372 TYR A O 1
ATOM 2952 N N . ALA A 1 373 ? -37.312 3.598 7.617 1 96.56 373 ALA A N 1
ATOM 2953 C CA . ALA A 1 373 ? -37.25 3.125 6.238 1 96.56 373 ALA A CA 1
ATOM 2954 C C . ALA A 1 373 ? -38.344 2.109 5.969 1 96.56 373 ALA A C 1
ATOM 2956 O O . ALA A 1 373 ? -39 2.145 4.914 1 96.56 373 ALA A O 1
ATOM 2957 N N . ASN A 1 374 ? -38.562 1.247 6.898 1 95.5 374 ASN A N 1
ATOM 2958 C CA . ASN A 1 374 ? -39.594 0.216 6.738 1 95.5 374 ASN A CA 1
ATOM 2959 C C . ASN A 1 374 ? -41 0.811 6.75 1 95.5 374 ASN A C 1
ATOM 2961 O O . ASN A 1 374 ? -41.812 0.459 5.914 1 95.5 374 ASN A O 1
ATOM 2965 N N . ILE A 1 375 ? -41.219 1.673 7.672 1 96.44 375 ILE A N 1
ATOM 2966 C CA . ILE A 1 375 ? -42.531 2.291 7.816 1 96.44 375 ILE A CA 1
ATOM 2967 C C . ILE A 1 375 ? -42.875 3.064 6.547 1 96.44 375 ILE A C 1
ATOM 2969 O O . ILE A 1 375 ? -44.031 3.027 6.086 1 96.44 375 ILE A O 1
ATOM 2973 N N . ASN A 1 376 ? -41.938 3.689 5.984 1 96.12 376 ASN A N 1
ATOM 2974 C CA . ASN A 1 376 ? -42.188 4.57 4.852 1 96.12 376 ASN A CA 1
ATOM 2975 C C . ASN A 1 376 ? -41.844 3.904 3.527 1 96.12 376 ASN A C 1
ATOM 2977 O O . ASN A 1 376 ? -41.844 4.551 2.479 1 96.12 376 ASN A O 1
ATOM 2981 N N . ASN A 1 377 ? -41.406 2.678 3.588 1 95.25 377 ASN A N 1
ATOM 2982 C CA . ASN A 1 377 ? -41 1.929 2.404 1 95.25 377 ASN A CA 1
ATOM 2983 C C . ASN A 1 377 ? -39.938 2.684 1.596 1 95.25 377 ASN A C 1
ATOM 2985 O O . ASN A 1 377 ? -40.094 2.865 0.386 1 95.25 377 ASN A O 1
ATOM 2989 N N . GLU A 1 378 ? -38.938 3.109 2.264 1 96.69 378 GLU A N 1
ATOM 2990 C CA . GLU A 1 378 ? -37.906 3.918 1.655 1 96.69 378 GLU A CA 1
ATOM 2991 C C . GLU A 1 378 ? -36.938 3.053 0.851 1 96.69 378 GLU A C 1
ATOM 2993 O O . GLU A 1 378 ? -36.688 1.903 1.211 1 96.69 378 GLU A O 1
ATOM 2998 N N . ILE A 1 379 ? -36.406 3.656 -0.206 1 97.5 379 ILE A N 1
ATOM 2999 C CA . ILE A 1 379 ? -35.344 3.027 -0.972 1 97.5 379 ILE A CA 1
ATOM 3000 C C . ILE A 1 379 ? -34 3.201 -0.242 1 97.5 379 ILE A C 1
ATOM 3002 O O . ILE A 1 379 ? -33.656 4.309 0.173 1 97.5 379 ILE A O 1
ATOM 3006 N N . ARG A 1 380 ? -33.281 2.109 -0.056 1 97.31 380 ARG A N 1
ATOM 3007 C CA . ARG A 1 380 ? -31.969 2.088 0.577 1 97.31 380 ARG A CA 1
ATOM 3008 C C . ARG A 1 380 ? -30.938 1.432 -0.332 1 97.31 380 ARG A C 1
ATOM 3010 O O . ARG A 1 380 ? -31.047 0.245 -0.649 1 97.31 380 ARG A O 1
ATOM 3017 N N . TRP A 1 381 ? -29.938 2.223 -0.692 1 97.88 381 TRP A N 1
ATOM 3018 C CA . TRP A 1 381 ? -28.906 1.729 -1.591 1 97.88 381 TRP A CA 1
ATOM 3019 C C . TRP A 1 381 ? -27.656 1.314 -0.812 1 97.88 381 TRP A C 1
ATOM 3021 O O . TRP A 1 381 ? -27.438 1.791 0.302 1 97.88 381 TRP A O 1
ATOM 3031 N N . ALA A 1 382 ? -26.891 0.435 -1.386 1 97.69 382 ALA A N 1
ATOM 3032 C CA . ALA A 1 382 ? -25.578 0.032 -0.867 1 97.69 382 ALA A CA 1
ATOM 3033 C C . ALA A 1 382 ? -24.562 -0.097 -1.993 1 97.69 382 ALA A C 1
ATOM 3035 O O . ALA A 1 382 ? -24.875 -0.573 -3.084 1 97.69 382 ALA A O 1
ATOM 3036 N N . LEU A 1 383 ? -23.422 0.354 -1.685 1 98.25 383 LEU A N 1
ATOM 3037 C CA . LEU A 1 383 ? -22.328 0.238 -2.646 1 98.25 383 LEU A CA 1
ATOM 3038 C C . LEU A 1 383 ? -21.547 -1.055 -2.43 1 98.25 383 LEU A C 1
ATOM 3040 O O . LEU A 1 383 ? -21.188 -1.385 -1.298 1 98.25 383 LEU A O 1
ATOM 3044 N N . THR A 1 384 ? -21.312 -1.846 -3.424 1 97 384 THR A N 1
ATOM 3045 C CA . THR A 1 384 ? -20.5 -3.057 -3.424 1 97 384 THR A CA 1
ATOM 3046 C C . THR A 1 384 ? -19.344 -2.932 -4.414 1 97 384 THR A C 1
ATOM 3048 O O . THR A 1 384 ? -19.562 -2.607 -5.586 1 97 384 THR A O 1
ATOM 3051 N N . PRO A 1 385 ? -18.141 -3.227 -4.109 1 96.75 385 PRO A N 1
ATOM 3052 C CA . PRO A 1 385 ? -17.75 -3.578 -2.742 1 96.75 385 PRO A CA 1
ATOM 3053 C C . PRO A 1 385 ? -17.766 -2.379 -1.798 1 96.75 385 PRO A C 1
ATOM 3055 O O . PRO A 1 385 ? -17.812 -1.232 -2.25 1 96.75 385 PRO A O 1
ATOM 3058 N N . SER A 1 386 ? -17.766 -2.707 -0.448 1 97.25 386 SER A N 1
ATOM 3059 C CA . SER A 1 386 ? -17.703 -1.656 0.563 1 97.25 386 SER A CA 1
ATOM 3060 C C . SER A 1 386 ? -16.438 -0.828 0.434 1 97.25 386 SER A C 1
ATOM 3062 O O . SER A 1 386 ? -15.359 -1.371 0.182 1 97.25 386 SER A O 1
ATOM 3064 N N . VAL A 1 387 ? -16.578 0.464 0.649 1 98.62 387 VAL A N 1
ATOM 3065 C CA . VAL A 1 387 ? -15.414 1.328 0.518 1 98.62 387 VAL A CA 1
ATOM 3066 C C . VAL A 1 387 ? -14.93 1.752 1.902 1 98.62 387 VAL A C 1
ATOM 3068 O O . VAL A 1 387 ? -13.953 2.492 2.023 1 98.62 387 VAL A O 1
ATOM 3071 N N . PHE A 1 388 ? -15.562 1.255 2.963 1 98.5 388 PHE A N 1
ATOM 3072 C CA . PHE A 1 388 ? -15.148 1.432 4.352 1 98.5 388 PHE A CA 1
ATOM 3073 C C . PHE A 1 388 ? -15.055 0.087 5.062 1 98.5 388 PHE A C 1
ATOM 3075 O O . PHE A 1 388 ? -15.648 -0.899 4.621 1 98.5 388 PHE A O 1
ATOM 3082 N N . GLN A 1 389 ? -14.312 0.035 6.133 1 97.81 389 GLN A N 1
ATOM 3083 C CA . GLN A 1 389 ? -14.172 -1.128 7.004 1 97.81 389 GLN A CA 1
ATOM 3084 C C . GLN A 1 389 ? -14.344 -0.741 8.469 1 97.81 389 GLN A C 1
ATOM 3086 O O . GLN A 1 389 ? -13.891 0.324 8.891 1 97.81 389 GLN A O 1
ATOM 3091 N N . HIS A 1 390 ? -15.039 -1.466 9.156 1 96.44 390 HIS A N 1
ATOM 3092 C CA . HIS A 1 390 ? -15.195 -1.264 10.594 1 96.44 390 HIS A CA 1
ATOM 3093 C C . HIS A 1 390 ? -14.062 -1.932 11.367 1 96.44 390 HIS A C 1
ATOM 3095 O O . HIS A 1 390 ? -13.734 -3.094 11.117 1 96.44 390 HIS A O 1
ATOM 3101 N N . ILE A 1 391 ? -13.461 -1.248 12.297 1 93.81 391 ILE A N 1
ATOM 3102 C CA . ILE A 1 391 ? -12.328 -1.818 13.016 1 93.81 391 ILE A CA 1
ATOM 3103 C C . ILE A 1 391 ? -12.578 -1.729 14.523 1 93.81 391 ILE A C 1
ATOM 3105 O O . ILE A 1 391 ? -11.703 -2.072 15.32 1 93.81 391 ILE A O 1
ATOM 3109 N N . GLY A 1 392 ? -13.672 -1.285 14.898 1 87.06 392 GLY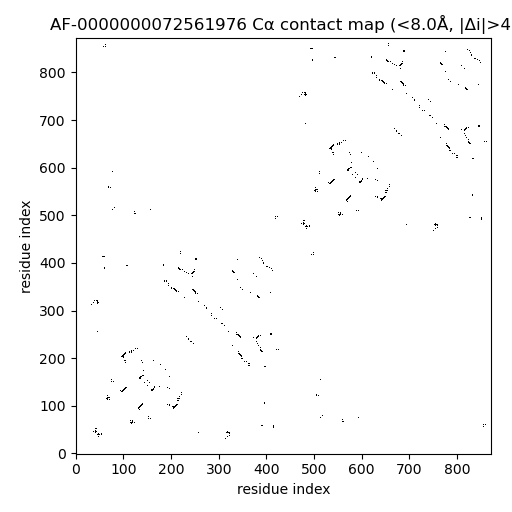 A N 1
ATOM 3110 C CA . GLY A 1 392 ? -13.977 -1.134 16.312 1 87.06 392 GLY A CA 1
ATOM 3111 C C . GLY A 1 392 ? -14.125 -2.459 17.031 1 87.06 392 GLY A C 1
ATOM 3112 O O . GLY A 1 392 ? -14.953 -3.291 16.656 1 87.06 392 GLY A O 1
ATOM 3113 N N . ALA A 1 393 ? -13.211 -2.758 17.906 1 75.88 393 ALA A N 1
ATOM 3114 C CA . ALA A 1 393 ? -13.297 -3.977 18.719 1 75.88 393 ALA A CA 1
ATOM 3115 C C . ALA A 1 393 ? -14.023 -3.715 20.031 1 75.88 393 ALA A C 1
ATOM 3117 O O . ALA A 1 393 ? -14.617 -4.629 20.609 1 75.88 393 ALA A O 1
ATOM 3118 N N . LYS A 1 394 ? -13.938 -2.471 20.547 1 67 394 LYS A N 1
ATOM 3119 C CA . LYS A 1 394 ? -14.617 -2.066 21.766 1 67 394 LYS A CA 1
ATOM 3120 C C . LYS A 1 394 ? -15.773 -1.12 21.469 1 67 394 LYS A C 1
ATOM 3122 O O . LYS A 1 394 ? -15.594 -0.096 20.812 1 67 394 LYS A O 1
ATOM 3127 N N . SER A 1 395 ? -17.031 -1.618 21.844 1 57.75 395 SER A N 1
ATOM 3128 C CA . SER A 1 395 ? -18.219 -0.834 21.531 1 57.75 395 SER A CA 1
ATOM 3129 C C . SER A 1 395 ? -18.281 0.44 22.375 1 57.75 395 SER A C 1
ATOM 3131 O O . SER A 1 395 ? -17.828 0.454 23.516 1 57.75 395 SER A O 1
ATOM 3133 N N . SER A 1 396 ? -18.688 1.603 21.781 1 50.38 396 SER A N 1
ATOM 3134 C CA . SER A 1 396 ? -18.922 2.85 22.5 1 50.38 396 SER A CA 1
ATOM 3135 C C . SER A 1 396 ? -20.125 2.732 23.422 1 50.38 396 SER A C 1
ATOM 3137 O O . SER A 1 396 ? -20.312 3.564 24.312 1 50.38 396 SER A O 1
ATOM 3139 N N . LYS A 1 397 ? -20.953 1.665 23.266 1 52.81 397 LYS A N 1
ATOM 3140 C CA . LYS A 1 397 ? -22.203 1.502 24.016 1 52.81 397 LYS A CA 1
ATOM 3141 C C . LYS A 1 397 ? -21.922 1.022 25.438 1 52.81 397 LYS A C 1
ATOM 3143 O O . LYS A 1 397 ? -22.469 1.572 26.406 1 52.81 397 LYS A O 1
ATOM 3148 N N . ASP A 1 398 ? -21.156 0.04 25.609 1 50.84 398 ASP A N 1
ATOM 3149 C CA . ASP A 1 398 ? -20.953 -0.462 26.969 1 50.84 398 ASP A CA 1
ATOM 3150 C C . ASP A 1 398 ? -19.469 -0.701 27.25 1 50.84 398 ASP A C 1
ATOM 3152 O O . ASP A 1 398 ? -19.109 -1.245 28.297 1 50.84 398 ASP A O 1
ATOM 3156 N N . GLY A 1 399 ? -18.516 -0.178 26.422 1 51.25 399 GLY A N 1
ATOM 3157 C CA . GLY A 1 399 ? -17.094 -0.306 26.672 1 51.25 399 GLY A CA 1
ATOM 3158 C C . GLY A 1 399 ? -16.609 -1.743 26.625 1 51.25 399 GLY A C 1
ATOM 3159 O O . GLY A 1 399 ? -15.414 -2.006 26.797 1 51.25 399 GLY A O 1
ATOM 3160 N N . SER A 1 400 ? -17.375 -2.715 26.609 1 49.16 400 SER A N 1
ATOM 3161 C CA . SER A 1 400 ? -16.969 -4.109 26.75 1 49.16 400 SER A CA 1
ATOM 3162 C C . SER A 1 400 ? -16.453 -4.68 25.438 1 49.16 400 SER A C 1
ATOM 3164 O O . SER A 1 400 ? -16.828 -4.215 24.359 1 49.16 400 SER A O 1
ATOM 3166 N N . GLY A 1 401 ? -15.195 -5.258 25.5 1 52.56 401 GLY A N 1
ATOM 3167 C CA . GLY A 1 401 ? -14.727 -6.066 24.375 1 52.56 401 GLY A CA 1
ATOM 3168 C C . GLY A 1 401 ? -15.805 -6.984 23.812 1 52.56 401 GLY A C 1
ATOM 3169 O O . GLY A 1 401 ? -16.406 -7.754 24.562 1 52.56 401 GLY A O 1
ATOM 3170 N N . ASP A 1 402 ? -16.656 -6.531 22.766 1 58.28 402 ASP A N 1
ATOM 3171 C CA . ASP A 1 402 ? -17.875 -7.172 22.297 1 58.28 402 ASP A CA 1
ATOM 3172 C C . ASP A 1 402 ? -17.609 -8.078 21.094 1 58.28 402 ASP A C 1
ATOM 3174 O O . ASP A 1 402 ? -17.078 -7.625 20.078 1 58.28 402 ASP A O 1
ATOM 3178 N N . ASP A 1 403 ? -17.609 -9.367 21.328 1 63.81 403 ASP A N 1
ATOM 3179 C CA . ASP A 1 403 ? -17.562 -10.375 20.266 1 63.81 403 ASP A CA 1
ATOM 3180 C C . ASP A 1 403 ? -18.453 -9.969 19.094 1 63.81 403 ASP A C 1
ATOM 3182 O O . ASP A 1 403 ? -18.109 -10.242 17.938 1 63.81 403 ASP A O 1
ATOM 3186 N N . VAL A 1 404 ? -19.469 -9.164 19.422 1 66.19 404 VAL A N 1
ATOM 3187 C CA . VAL A 1 404 ? -20.406 -8.75 18.359 1 66.19 404 VAL A CA 1
ATOM 3188 C C . VAL A 1 404 ? -19.75 -7.691 17.484 1 66.19 404 VAL A C 1
ATOM 3190 O O . VAL A 1 404 ? -19.859 -7.738 16.25 1 66.19 404 VAL A O 1
ATOM 3193 N N . ALA A 1 405 ? -19.062 -6.863 18.125 1 68.75 405 ALA A N 1
ATOM 3194 C CA . ALA A 1 405 ? -18.406 -5.797 17.375 1 68.75 405 ALA A CA 1
ATOM 3195 C C . ALA A 1 405 ? -17.375 -6.359 16.406 1 68.75 405 ALA A C 1
ATOM 3197 O O . ALA A 1 405 ? -17.25 -5.863 15.281 1 68.75 405 ALA A O 1
ATOM 3198 N N . LYS A 1 406 ? -16.891 -7.438 16.766 1 73 406 LYS A N 1
ATOM 3199 C CA . LYS A 1 406 ? -15.867 -8.055 15.914 1 73 406 LYS A CA 1
ATOM 3200 C C . LYS A 1 406 ? -16.5 -8.734 14.703 1 73 406 LYS A C 1
ATOM 3202 O O . LYS A 1 406 ? -15.828 -8.977 13.695 1 73 406 LYS A O 1
ATOM 3207 N N . GLN A 1 407 ? -17.766 -8.922 14.867 1 82.69 407 GLN A N 1
ATOM 3208 C CA . GLN A 1 407 ? -18.438 -9.625 13.781 1 82.69 407 GLN A CA 1
ATOM 3209 C C . GLN A 1 407 ? -18.953 -8.656 12.727 1 82.69 407 GLN A C 1
ATOM 3211 O O . GLN A 1 407 ? -19.312 -9.062 11.617 1 82.69 407 GLN A O 1
ATOM 3216 N N . ILE A 1 408 ? -19 -7.363 13.078 1 91.75 408 ILE A N 1
ATOM 3217 C CA . ILE A 1 408 ? -19.297 -6.348 12.078 1 91.75 408 ILE A CA 1
ATOM 3218 C C . ILE A 1 408 ? -18.094 -6.113 11.188 1 91.75 408 ILE A C 1
ATOM 3220 O O . ILE A 1 408 ? -17.188 -5.348 11.539 1 91.75 408 ILE A O 1
ATOM 3224 N N . TRP A 1 409 ? -18.094 -6.914 10.141 1 94.19 409 TRP A N 1
ATOM 3225 C CA . TRP A 1 409 ? -16.859 -7.055 9.367 1 94.19 409 TRP A CA 1
ATOM 3226 C C . TRP A 1 409 ? -17.172 -7.363 7.91 1 94.19 409 TRP A C 1
ATOM 3228 O O . TRP A 1 409 ? -18.188 -7.992 7.602 1 94.19 409 TRP A O 1
ATOM 3238 N N . ASN A 1 410 ? -16.406 -6.832 7.047 1 96.12 410 ASN A N 1
ATOM 3239 C CA . ASN A 1 410 ? -16.453 -7.137 5.621 1 96.12 410 ASN A CA 1
ATOM 3240 C C . ASN A 1 410 ? -15.148 -7.789 5.148 1 96.12 410 ASN A C 1
ATOM 3242 O O . ASN A 1 410 ? -14.188 -7.098 4.82 1 96.12 410 ASN A O 1
ATOM 3246 N N . PRO A 1 411 ? -15.133 -9.125 5.055 1 96.06 411 PRO A N 1
ATOM 3247 C CA . PRO A 1 411 ? -13.898 -9.828 4.711 1 96.06 411 PRO A CA 1
ATOM 3248 C C . PRO A 1 411 ? -13.367 -9.453 3.33 1 96.06 411 PRO A C 1
ATOM 3250 O O . PRO A 1 411 ? -12.156 -9.484 3.098 1 96.06 411 PRO A O 1
ATOM 3253 N N . ASP A 1 412 ? -14.211 -9.109 2.391 1 96.06 412 ASP A N 1
ATOM 3254 C CA . ASP A 1 412 ? -13.773 -8.773 1.037 1 96.06 412 ASP A CA 1
ATOM 3255 C C . ASP A 1 412 ? -12.938 -7.492 1.029 1 96.06 412 ASP A C 1
ATOM 3257 O O . ASP A 1 412 ? -12.031 -7.34 0.208 1 96.06 412 ASP A O 1
ATOM 3261 N N . PHE A 1 413 ? -13.266 -6.547 1.895 1 97.81 413 PHE A N 1
ATOM 3262 C CA . PHE A 1 413 ? -12.508 -5.301 2.02 1 97.81 413 PHE A CA 1
ATOM 3263 C C . PHE A 1 413 ? -11.039 -5.582 2.277 1 97.81 413 PHE A C 1
ATOM 3265 O O . PHE A 1 413 ? -10.164 -4.84 1.818 1 97.81 413 PHE A O 1
ATOM 3272 N N . GLU A 1 414 ? -10.719 -6.707 2.934 1 97.94 414 GLU A N 1
ATOM 3273 C CA . GLU A 1 414 ? -9.375 -7.031 3.414 1 97.94 414 GLU A CA 1
ATOM 3274 C C . GLU A 1 414 ? -8.484 -7.52 2.277 1 97.94 414 GLU A C 1
ATOM 3276 O O . GLU A 1 414 ? -7.262 -7.602 2.432 1 97.94 414 GLU A O 1
ATOM 3281 N N . LEU A 1 415 ? -9.094 -7.777 1.156 1 96.88 415 LEU A N 1
ATOM 3282 C CA . LEU A 1 415 ? -8.336 -8.367 0.058 1 96.88 415 LEU A CA 1
ATOM 3283 C C . LEU A 1 415 ? -7.953 -7.301 -0.967 1 96.88 415 LEU A C 1
ATOM 3285 O O . LEU A 1 415 ? -7.445 -7.625 -2.043 1 96.88 415 LEU A O 1
ATOM 3289 N N . ASN A 1 416 ? -8.195 -6.035 -0.659 1 98.06 416 ASN A N 1
ATOM 3290 C CA . ASN A 1 416 ? -7.805 -4.949 -1.55 1 98.06 416 ASN A CA 1
ATOM 3291 C C . ASN A 1 416 ? -6.289 -4.848 -1.689 1 98.06 416 ASN A C 1
ATOM 3293 O O . ASN A 1 416 ? -5.559 -5.051 -0.719 1 98.06 416 ASN A O 1
ATOM 3297 N N . ASP A 1 417 ? -5.836 -4.551 -2.898 1 98.06 417 ASP A N 1
ATOM 3298 C CA . ASP A 1 417 ? -4.426 -4.324 -3.203 1 98.06 417 ASP A CA 1
ATOM 3299 C C . ASP A 1 417 ? -4.102 -2.834 -3.246 1 98.06 417 ASP A C 1
ATOM 3301 O O . ASP A 1 417 ? -4.605 -2.107 -4.105 1 98.06 417 ASP A O 1
ATOM 3305 N N . PRO A 1 418 ? -3.217 -2.389 -2.363 1 98.38 418 PRO A N 1
ATOM 3306 C CA . PRO A 1 418 ? -2.936 -0.953 -2.287 1 98.38 418 PRO A CA 1
ATOM 3307 C C . PRO A 1 418 ? -2.455 -0.375 -3.615 1 98.38 418 PRO A C 1
ATOM 3309 O O . PRO A 1 418 ? -2.863 0.724 -4 1 98.38 418 PRO A O 1
ATOM 3312 N N . ILE A 1 419 ? -1.595 -1.027 -4.34 1 98.31 419 ILE A N 1
ATOM 3313 C CA . ILE A 1 419 ? -1.029 -0.527 -5.586 1 98.31 419 ILE A CA 1
ATOM 3314 C C . ILE A 1 419 ? -2.127 -0.414 -6.641 1 98.31 419 ILE A C 1
ATOM 3316 O O . ILE A 1 419 ? -2.223 0.597 -7.344 1 98.31 419 ILE A O 1
ATOM 3320 N N . ALA A 1 420 ? -2.951 -1.449 -6.754 1 97.88 420 ALA A N 1
ATOM 3321 C CA . ALA A 1 420 ? -4.047 -1.43 -7.723 1 97.88 420 ALA A CA 1
ATOM 3322 C C . ALA A 1 420 ? -5.023 -0.295 -7.426 1 97.88 420 ALA A C 1
ATOM 3324 O O . ALA A 1 420 ? -5.5 0.376 -8.344 1 97.88 420 ALA A O 1
ATOM 3325 N N . LEU A 1 421 ? -5.344 -0.093 -6.16 1 98.12 421 LEU A N 1
ATOM 3326 C CA . LEU A 1 421 ? -6.273 0.958 -5.762 1 98.12 421 LEU A CA 1
ATOM 3327 C C . LEU A 1 421 ? -5.723 2.334 -6.121 1 98.12 421 LEU A C 1
ATOM 3329 O O . LEU A 1 421 ? -6.457 3.188 -6.629 1 98.12 421 LEU A O 1
ATOM 3333 N N . GLN A 1 422 ? -4.465 2.537 -5.852 1 97.06 422 GLN A N 1
ATOM 3334 C CA . GLN A 1 422 ? -3.85 3.822 -6.164 1 97.06 422 GLN A CA 1
ATOM 3335 C C . GLN A 1 422 ? -3.857 4.082 -7.668 1 97.06 422 GLN A C 1
ATOM 3337 O O . GLN A 1 422 ? -4.098 5.211 -8.102 1 97.06 422 GLN A O 1
ATOM 3342 N N . ALA A 1 423 ? -3.496 3.049 -8.43 1 95.94 423 ALA A N 1
ATOM 3343 C CA . ALA A 1 423 ? -3.508 3.189 -9.883 1 95.94 423 ALA A CA 1
ATOM 3344 C C . ALA A 1 423 ? -4.895 3.586 -10.383 1 95.94 423 ALA A C 1
ATOM 3346 O O . ALA A 1 423 ? -5.023 4.473 -11.234 1 95.94 423 ALA A O 1
ATOM 3347 N N . GLU A 1 424 ? -5.887 2.932 -9.844 1 96.56 424 GLU A N 1
ATOM 3348 C CA . GLU A 1 424 ? -7.262 3.26 -10.211 1 96.56 424 GLU A CA 1
ATOM 3349 C C . GLU A 1 424 ? -7.609 4.691 -9.82 1 96.56 424 GLU A C 1
ATOM 3351 O O . GLU A 1 424 ? -8.258 5.41 -10.586 1 96.56 424 GLU A O 1
ATOM 3356 N N . HIS A 1 425 ? -7.238 5.082 -8.664 1 96.56 425 HIS A N 1
ATOM 3357 C CA . HIS A 1 425 ? -7.492 6.426 -8.156 1 96.56 425 HIS A CA 1
ATOM 3358 C C . HIS A 1 425 ? -6.836 7.48 -9.039 1 96.56 425 HIS A C 1
ATOM 3360 O O . HIS A 1 425 ? -7.449 8.5 -9.352 1 96.56 425 HIS A O 1
ATOM 3366 N N . ASN A 1 426 ? -5.59 7.227 -9.453 1 93.44 426 ASN A N 1
ATOM 3367 C CA . ASN A 1 426 ? -4.887 8.141 -10.344 1 93.44 426 ASN A CA 1
ATOM 3368 C C . ASN A 1 426 ? -5.617 8.297 -11.68 1 93.44 426 ASN A C 1
ATOM 3370 O O . ASN A 1 426 ? -5.691 9.398 -12.227 1 93.44 426 ASN A O 1
ATOM 3374 N N . GLU A 1 427 ? -6.09 7.184 -12.141 1 93.5 427 GLU A N 1
ATOM 3375 C CA . GLU A 1 427 ? -6.836 7.219 -13.398 1 93.5 427 GLU A CA 1
ATOM 3376 C C . GLU A 1 427 ? -8.125 8.023 -13.25 1 93.5 427 GLU A C 1
ATOM 3378 O O . GLU A 1 427 ? -8.508 8.766 -14.156 1 93.5 427 GLU A O 1
ATOM 3383 N N . ALA A 1 428 ? -8.75 7.941 -12.125 1 93.19 428 ALA A N 1
ATOM 3384 C CA . ALA A 1 428 ? -10.016 8.617 -11.875 1 93.19 428 ALA A CA 1
ATOM 3385 C C . ALA A 1 428 ? -9.82 10.125 -11.75 1 93.19 428 ALA A C 1
ATOM 3387 O O . ALA A 1 428 ? -10.742 10.906 -11.984 1 93.19 428 ALA A O 1
ATOM 3388 N N . THR A 1 429 ? -8.641 10.531 -11.375 1 90.88 429 THR A N 1
ATOM 3389 C CA . THR A 1 429 ? -8.375 11.945 -11.148 1 90.88 429 THR A CA 1
ATOM 3390 C C . THR A 1 429 ? -7.871 12.609 -12.43 1 90.88 429 THR A C 1
ATOM 3392 O O . THR A 1 429 ? -7.73 13.836 -12.484 1 90.88 429 THR A O 1
ATOM 3395 N N . LYS A 1 430 ? -7.52 11.859 -13.406 1 86.06 430 LYS A N 1
ATOM 3396 C CA . LYS A 1 430 ? -7.125 12.438 -14.688 1 86.06 430 LYS A CA 1
ATOM 3397 C C . LYS A 1 430 ? -8.305 13.117 -15.367 1 86.06 430 LYS A C 1
ATOM 3399 O O . LYS A 1 430 ? -9.43 12.625 -15.312 1 86.06 430 LYS A O 1
ATOM 3404 N N . PRO A 1 431 ? -7.949 14.375 -15.781 1 73 431 PRO A N 1
ATOM 3405 C CA . PRO A 1 431 ? -9.047 15.016 -16.516 1 73 431 PRO A CA 1
ATOM 3406 C C . PRO A 1 431 ? -9.492 14.219 -17.734 1 73 431 PRO A C 1
ATOM 3408 O O . PRO A 1 431 ? -8.68 13.547 -18.375 1 73 431 PRO A O 1
ATOM 3411 N N . ALA A 1 432 ? -10.773 13.93 -17.953 1 55.97 432 ALA A N 1
ATOM 3412 C CA . ALA A 1 432 ? -11.305 13.242 -19.125 1 55.97 432 ALA A CA 1
ATOM 3413 C C . ALA A 1 432 ? -10.719 13.812 -20.422 1 55.97 432 ALA A C 1
ATOM 3415 O O . ALA A 1 432 ? -10.617 15.031 -20.578 1 55.97 432 ALA A O 1
ATOM 3416 N N . LYS A 1 433 ? -9.836 13.016 -21.156 1 48.41 433 LYS A N 1
ATOM 3417 C CA . LYS A 1 433 ? -9.414 13.438 -22.484 1 48.41 433 LYS A CA 1
ATOM 3418 C C . LYS A 1 433 ? -10.578 14.031 -23.281 1 48.41 433 LYS A C 1
ATOM 3420 O O . LYS A 1 433 ? -11.648 13.43 -23.359 1 48.41 433 LYS A O 1
ATOM 3425 N N . SER A 1 434 ? -10.656 15.328 -23.438 1 29.81 434 SER A N 1
ATOM 3426 C CA . SER A 1 434 ? -11.531 15.867 -24.469 1 29.81 434 SER A CA 1
ATOM 3427 C C . SER A 1 434 ? -11.398 15.078 -25.766 1 29.81 434 SER A C 1
ATOM 3429 O O . SER A 1 434 ? -10.281 14.805 -26.219 1 29.81 434 SER A O 1
ATOM 3431 N N . MET A 1 435 ? -12.203 14.023 -26.156 1 25.25 435 MET A N 1
ATOM 3432 C CA . MET A 1 435 ? -12.406 13.664 -27.562 1 25.25 435 MET A CA 1
ATOM 3433 C C . MET A 1 435 ? -12.414 14.906 -28.438 1 25.25 435 MET A C 1
ATOM 3435 O O . MET A 1 435 ? -13.398 15.656 -28.453 1 25.25 435 MET A O 1
ATOM 3439 N N . GLN A 1 436 ? -11.312 15.664 -28.625 1 18.38 436 GLN A N 1
ATOM 3440 C CA . GLN A 1 436 ? -11.234 16.203 -29.984 1 18.38 436 GLN A CA 1
ATOM 3441 C C . GLN A 1 436 ? -10.891 15.102 -30.984 1 18.38 436 GLN A C 1
ATOM 3443 O O . GLN A 1 436 ? -10.008 14.281 -30.734 1 18.38 436 GLN A O 1
ATOM 3448 N N . MET B 1 1 ? 29.266 -69.062 -57.062 1 25.38 1 MET B N 1
ATOM 3449 C CA . MET B 1 1 ? 28.75 -68.812 -55.719 1 25.38 1 MET B CA 1
ATOM 3450 C C . MET B 1 1 ? 28.219 -67.375 -55.562 1 25.38 1 MET B C 1
ATOM 3452 O O . MET B 1 1 ? 28.938 -66.438 -55.844 1 25.38 1 MET B O 1
ATOM 3456 N N . ARG B 1 2 ? 26.875 -67.25 -55.594 1 31.38 2 ARG B N 1
ATOM 3457 C CA . ARG B 1 2 ? 25.875 -66.188 -55.781 1 31.38 2 ARG B CA 1
ATOM 3458 C C . ARG B 1 2 ? 25.828 -65.25 -54.594 1 31.38 2 ARG B C 1
ATOM 3460 O O . ARG B 1 2 ? 24.75 -64.812 -54.156 1 31.38 2 ARG B O 1
ATOM 3467 N N . ILE B 1 3 ? 26.828 -65.25 -53.781 1 31.69 3 ILE B N 1
ATOM 3468 C CA . ILE B 1 3 ? 26.562 -64.625 -52.5 1 31.69 3 ILE B CA 1
ATOM 3469 C C . ILE B 1 3 ? 26.375 -63.094 -52.719 1 31.69 3 ILE B C 1
ATOM 3471 O O . ILE B 1 3 ? 27.328 -62.344 -52.719 1 31.69 3 ILE B O 1
ATOM 3475 N N . LEU B 1 4 ? 25.906 -62.688 -53.875 1 35 4 LEU B N 1
ATOM 3476 C CA . LEU B 1 4 ? 25.719 -61.25 -53.969 1 35 4 LEU B CA 1
ATOM 3477 C C . LEU B 1 4 ? 24.828 -60.719 -52.844 1 35 4 LEU B C 1
ATOM 3479 O O . LEU B 1 4 ? 23.656 -61.125 -52.75 1 35 4 LEU B O 1
ATOM 3483 N N . SER B 1 5 ? 25.391 -60.562 -51.625 1 32.84 5 SER B N 1
ATOM 3484 C CA . SER B 1 5 ? 24.797 -59.969 -50.438 1 32.84 5 SER B CA 1
ATOM 3485 C C . SER B 1 5 ? 24.016 -58.688 -50.75 1 32.84 5 SER B C 1
ATOM 3487 O O . SER B 1 5 ? 24.438 -57.906 -51.625 1 32.84 5 SER B O 1
ATOM 3489 N N . SER B 1 6 ? 22.672 -58.719 -50.656 1 40.75 6 SER B N 1
ATOM 3490 C CA . SER B 1 6 ? 21.656 -57.688 -50.75 1 40.75 6 SER B CA 1
ATOM 3491 C C . SER B 1 6 ? 22.125 -56.406 -50.062 1 40.75 6 SER B C 1
ATOM 3493 O O . SER B 1 6 ? 22.812 -56.469 -49.031 1 40.75 6 SER B O 1
ATOM 3495 N N . PRO B 1 7 ? 22.266 -55.281 -50.781 1 41.34 7 PRO B N 1
ATOM 3496 C CA . PRO B 1 7 ? 22.641 -54 -50.188 1 41.34 7 PRO B CA 1
ATOM 3497 C C . PRO B 1 7 ? 21.875 -53.719 -48.906 1 41.34 7 PRO B C 1
ATOM 3499 O O . PRO B 1 7 ? 20.766 -54.219 -48.688 1 41.34 7 PRO B O 1
ATOM 3502 N N . PRO B 1 8 ? 22.594 -53.562 -47.75 1 39.88 8 PRO B N 1
ATOM 3503 C CA . PRO B 1 8 ? 21.922 -53.188 -46.5 1 39.88 8 PRO B CA 1
ATOM 3504 C C . PRO B 1 8 ? 20.781 -52.188 -46.719 1 39.88 8 PRO B C 1
ATOM 3506 O O . PRO B 1 8 ? 20.828 -51.406 -47.688 1 39.88 8 PRO B O 1
ATOM 3509 N N . THR B 1 9 ? 19.5 -52.656 -46.688 1 39.69 9 THR B N 1
ATOM 3510 C CA . THR B 1 9 ? 18.344 -51.781 -46.562 1 39.69 9 THR B CA 1
ATOM 3511 C C . THR B 1 9 ? 18.719 -50.469 -45.906 1 39.69 9 THR B C 1
ATOM 3513 O O . THR B 1 9 ? 19.562 -50.438 -45 1 39.69 9 THR B O 1
ATOM 3516 N N . ASN B 1 10 ? 18.578 -49.406 -46.625 1 39.59 10 ASN B N 1
ATOM 3517 C CA . ASN B 1 10 ? 18.641 -48 -46.188 1 39.59 10 ASN B CA 1
ATOM 3518 C C . ASN B 1 10 ? 18.094 -47.812 -44.781 1 39.59 10 ASN B C 1
ATOM 3520 O O . ASN B 1 10 ? 16.891 -48 -44.562 1 39.59 10 ASN B O 1
ATOM 3524 N N . GLY B 1 11 ? 18.703 -48.438 -43.75 1 40.16 11 GLY B N 1
ATOM 3525 C CA . GLY B 1 11 ? 18.391 -48.156 -42.344 1 40.16 11 GLY B CA 1
ATOM 3526 C C . GLY B 1 11 ? 17.922 -46.719 -42.125 1 40.16 11 GLY B C 1
ATOM 3527 O O . GLY B 1 11 ? 18.656 -45.781 -42.438 1 40.16 11 GLY B O 1
ATOM 3528 N N . SER B 1 12 ? 16.688 -46.438 -42.375 1 46.06 12 SER B N 1
ATOM 3529 C CA . SER B 1 12 ? 16.141 -45.156 -41.875 1 46.06 12 SER B CA 1
ATOM 3530 C C . SER B 1 12 ? 16.875 -44.719 -40.594 1 46.06 12 SER B C 1
ATOM 3532 O O . SER B 1 12 ? 17.062 -45.531 -39.688 1 46.06 12 SER B O 1
ATOM 3534 N N . LEU B 1 13 ? 17.844 -43.875 -40.719 1 50.09 13 LEU B N 1
ATOM 3535 C CA . LEU B 1 13 ? 18.734 -43.312 -39.719 1 50.09 13 LEU B CA 1
ATOM 3536 C C . LEU B 1 13 ? 18.094 -43.312 -38.312 1 50.09 13 LEU B C 1
ATOM 3538 O O . LEU B 1 13 ? 18.781 -43.531 -37.312 1 50.09 13 LEU B O 1
ATOM 3542 N N . PHE B 1 14 ? 16.859 -42.844 -38.156 1 58.62 14 PHE B N 1
ATOM 3543 C CA . PHE B 1 14 ? 16.266 -42.844 -36.844 1 58.62 14 PHE B CA 1
ATOM 3544 C C . PHE B 1 14 ? 15.062 -43.781 -36.781 1 58.62 14 PHE B C 1
ATOM 3546 O O . PHE B 1 14 ? 14.211 -43.75 -37.688 1 58.62 14 PHE B O 1
ATOM 3553 N N . SER B 1 15 ? 15.117 -44.906 -36.125 1 66.44 15 SER B N 1
ATOM 3554 C CA . SER B 1 15 ? 13.961 -45.719 -35.812 1 66.44 15 SER B CA 1
ATOM 3555 C C . SER B 1 15 ? 12.781 -44.875 -35.344 1 66.44 15 SER B C 1
ATOM 3557 O O . SER B 1 15 ? 12.953 -43.719 -34.938 1 66.44 15 SER B O 1
ATOM 3559 N N . ARG B 1 16 ? 11.57 -45.188 -35.75 1 76 16 ARG B N 1
ATOM 3560 C CA . ARG B 1 16 ? 10.336 -44.531 -35.344 1 76 16 ARG B CA 1
ATOM 3561 C C . ARG B 1 16 ? 10.391 -44.156 -33.875 1 76 16 ARG B C 1
ATOM 3563 O O . ARG B 1 16 ? 9.945 -43.062 -33.5 1 76 16 ARG B O 1
ATOM 3570 N N . THR B 1 17 ? 10.953 -45 -33.156 1 76.81 17 THR B N 1
ATOM 3571 C CA . THR B 1 17 ? 11.086 -44.719 -31.719 1 76.81 17 THR B CA 1
ATOM 3572 C C . THR B 1 17 ? 12.07 -43.594 -31.469 1 76.81 17 THR B C 1
ATOM 3574 O O . THR B 1 17 ? 11.82 -42.719 -30.625 1 76.81 17 THR B O 1
ATOM 3577 N N . ALA B 1 18 ? 13.094 -43.625 -32.25 1 76.38 18 ALA B N 1
ATOM 3578 C CA . ALA B 1 18 ? 14.086 -42.562 -32.125 1 76.38 18 ALA B CA 1
ATOM 3579 C C . ALA B 1 18 ? 13.5 -41.219 -32.531 1 76.38 18 ALA B C 1
ATOM 3581 O O . ALA B 1 18 ? 13.75 -40.188 -31.875 1 76.38 18 ALA B O 1
ATOM 3582 N N . SER B 1 19 ? 12.664 -41.219 -33.5 1 79.38 19 SER B N 1
ATOM 3583 C CA . SER B 1 19 ? 12.031 -40 -33.969 1 79.38 19 SER B CA 1
ATOM 3584 C C . SER B 1 19 ? 11.055 -39.438 -32.938 1 79.38 19 SER B C 1
ATOM 3586 O O . SER B 1 19 ? 10.984 -38.219 -32.719 1 79.38 19 SER B O 1
ATOM 3588 N N . ARG B 1 20 ? 10.398 -40.312 -32.344 1 82.75 20 ARG B N 1
ATOM 3589 C CA . ARG B 1 20 ? 9.461 -39.875 -31.328 1 82.75 20 ARG B CA 1
ATOM 3590 C C . ARG B 1 20 ? 10.203 -39.312 -30.109 1 82.75 20 ARG B C 1
ATOM 3592 O O . ARG B 1 20 ? 9.758 -38.312 -29.516 1 82.75 20 ARG B O 1
ATOM 3599 N N . CYS B 1 21 ? 11.25 -39.875 -29.766 1 82.19 21 CYS B N 1
ATOM 3600 C CA . CYS B 1 21 ? 12.039 -39.375 -28.641 1 82.19 21 CYS B CA 1
ATOM 3601 C C . CYS B 1 21 ? 12.633 -38 -28.953 1 82.19 21 CYS B C 1
ATOM 3603 O O . CYS B 1 21 ? 12.656 -37.125 -28.078 1 82.19 21 CYS B O 1
ATOM 3605 N N . ILE B 1 22 ? 12.977 -37.875 -30.188 1 83.12 22 ILE B N 1
ATOM 3606 C CA . ILE B 1 22 ? 13.547 -36.625 -30.594 1 83.12 22 ILE B CA 1
ATOM 3607 C C . ILE B 1 22 ? 12.469 -35.531 -30.578 1 83.12 22 ILE B C 1
ATOM 3609 O O . ILE B 1 22 ? 12.703 -34.406 -30.109 1 83.12 22 ILE B O 1
ATOM 3613 N N . LEU B 1 23 ? 11.336 -35.938 -31.078 1 88 23 LEU B N 1
ATOM 3614 C CA . LEU B 1 23 ? 10.234 -34.969 -31.094 1 88 23 LEU B CA 1
ATOM 3615 C C . LEU B 1 23 ? 9.812 -34.594 -29.672 1 88 23 LEU B C 1
ATOM 3617 O O . LEU B 1 23 ? 9.562 -33.438 -29.375 1 88 23 LEU B O 1
ATOM 3621 N N . ALA B 1 24 ? 9.734 -35.562 -28.906 1 90.75 24 ALA B N 1
ATOM 3622 C CA . ALA B 1 24 ? 9.375 -35.312 -27.516 1 90.75 24 ALA B CA 1
ATOM 3623 C C . ALA B 1 24 ? 10.406 -34.406 -26.828 1 90.75 24 ALA B C 1
ATOM 3625 O O . ALA B 1 24 ? 10.047 -33.5 -26.078 1 90.75 24 ALA B O 1
ATOM 3626 N N . SER B 1 25 ? 11.648 -34.656 -27.062 1 90.38 25 SER B N 1
ATOM 3627 C CA . SER B 1 25 ? 12.711 -33.844 -26.469 1 90.38 25 SER B CA 1
ATOM 3628 C C . SER B 1 25 ? 12.656 -32.406 -26.984 1 90.38 25 SER B C 1
ATOM 3630 O O . SER B 1 25 ? 12.922 -31.469 -26.234 1 90.38 25 SER B O 1
ATOM 3632 N N . LEU B 1 26 ? 12.297 -32.312 -28.234 1 90.94 26 LEU B N 1
ATOM 3633 C CA . LEU B 1 26 ? 12.18 -30.984 -28.812 1 90.94 26 LEU B CA 1
ATOM 3634 C C . LEU B 1 26 ? 11.031 -30.219 -28.156 1 90.94 26 LEU B C 1
ATOM 3636 O O . LEU B 1 26 ? 11.18 -29.047 -27.828 1 90.94 26 LEU B O 1
ATOM 3640 N N . VAL B 1 27 ? 9.922 -30.906 -28.016 1 94.31 27 VAL B N 1
ATOM 3641 C CA . VAL B 1 27 ? 8.766 -30.266 -27.375 1 94.31 27 VAL B CA 1
ATOM 3642 C C . VAL B 1 27 ? 9.125 -29.875 -25.938 1 94.31 27 VAL B C 1
ATOM 3644 O O . VAL B 1 27 ? 8.797 -28.766 -25.5 1 94.31 27 VAL B O 1
ATOM 3647 N N . CYS B 1 28 ? 9.766 -30.703 -25.234 1 95.12 28 CYS B N 1
ATOM 3648 C CA . CYS B 1 28 ? 10.188 -30.406 -23.875 1 95.12 28 CYS B CA 1
ATOM 3649 C C . CYS B 1 28 ? 11.117 -29.188 -23.828 1 95.12 28 CYS B C 1
ATOM 3651 O O . CYS B 1 28 ? 10.992 -28.328 -22.969 1 95.12 28 CYS B O 1
ATOM 3653 N N . TYR B 1 29 ? 12.008 -29.172 -24.734 1 94.62 29 TYR B N 1
ATOM 3654 C CA . TYR B 1 29 ? 12.945 -28.062 -24.781 1 94.62 29 TYR B CA 1
ATOM 3655 C C . TYR B 1 29 ? 12.227 -26.75 -25.109 1 94.62 29 TYR B C 1
ATOM 3657 O O . TYR B 1 29 ? 12.531 -25.703 -24.516 1 94.62 29 TYR B O 1
ATOM 3665 N N . ILE B 1 30 ? 11.273 -26.828 -26.016 1 96.38 30 ILE B N 1
ATOM 3666 C CA . ILE B 1 30 ? 10.516 -25.625 -26.375 1 96.38 30 ILE B CA 1
ATOM 3667 C C . ILE B 1 30 ? 9.734 -25.141 -25.156 1 96.38 30 ILE B C 1
ATOM 3669 O O . ILE B 1 30 ? 9.648 -23.938 -24.906 1 96.38 30 ILE B O 1
ATOM 3673 N N . LEU B 1 31 ? 9.188 -26.031 -24.406 1 97.44 31 LEU B N 1
ATOM 3674 C CA . LEU B 1 31 ? 8.469 -25.672 -23.188 1 97.44 31 LEU B CA 1
ATOM 3675 C C . LEU B 1 31 ? 9.414 -25.062 -22.172 1 97.44 31 LEU B C 1
ATOM 3677 O O . LEU B 1 31 ? 9.047 -24.109 -21.469 1 97.44 31 LEU B O 1
ATOM 3681 N N . LEU B 1 32 ? 10.57 -25.609 -22.156 1 97.12 32 LEU B N 1
ATOM 3682 C CA . LEU B 1 32 ? 11.57 -25.078 -21.234 1 97.12 32 LEU B CA 1
ATOM 3683 C C . LEU B 1 32 ? 11.969 -23.656 -21.641 1 97.12 32 LEU B C 1
ATOM 3685 O O . LEU B 1 32 ? 12.133 -22.781 -20.781 1 97.12 32 LEU B O 1
ATOM 3689 N N . VAL B 1 33 ? 12.102 -23.469 -22.859 1 97.62 33 VAL B N 1
ATOM 3690 C CA . VAL B 1 33 ? 12.43 -22.141 -23.359 1 97.62 33 VAL B CA 1
ATOM 3691 C C . VAL B 1 33 ? 11.312 -21.156 -23 1 97.62 33 VAL B C 1
ATOM 3693 O O . VAL B 1 33 ? 11.578 -20.047 -22.547 1 97.62 33 VAL B O 1
ATOM 3696 N N . GLN B 1 34 ? 10.086 -21.609 -23.188 1 97.62 34 GLN B N 1
ATOM 3697 C CA . GLN B 1 34 ? 8.953 -20.75 -22.859 1 97.62 34 GLN B CA 1
ATOM 3698 C C . GLN B 1 34 ? 8.906 -20.438 -21.359 1 97.62 34 GLN B C 1
ATOM 3700 O O . GLN B 1 34 ? 8.625 -19.312 -20.953 1 97.62 34 GLN B O 1
ATOM 3705 N N . TYR B 1 35 ? 9.188 -21.406 -20.672 1 97.62 35 TYR B N 1
ATOM 3706 C CA . TYR B 1 35 ? 9.227 -21.219 -19.234 1 97.62 35 TYR B CA 1
ATOM 3707 C C . TYR B 1 35 ? 10.281 -20.188 -18.828 1 97.62 35 TYR B C 1
ATOM 3709 O O . TYR B 1 35 ? 10 -19.281 -18.047 1 97.62 35 TYR B O 1
ATOM 3717 N N . CYS B 1 36 ? 11.461 -20.312 -19.344 1 97.69 36 CYS B N 1
ATOM 3718 C CA . CYS B 1 36 ? 12.547 -19.375 -19.047 1 97.69 36 CYS B CA 1
ATOM 3719 C C . CYS B 1 36 ? 12.211 -17.969 -19.531 1 97.69 36 CYS B C 1
ATOM 3721 O O . CYS B 1 36 ? 12.508 -16.984 -18.844 1 97.69 36 CYS B O 1
ATOM 3723 N N . ARG B 1 37 ? 11.602 -17.984 -20.625 1 97.25 37 ARG B N 1
ATOM 3724 C CA . ARG B 1 37 ? 11.195 -16.688 -21.172 1 97.25 37 ARG B CA 1
ATOM 3725 C C . ARG B 1 37 ? 10.227 -15.969 -20.25 1 97.25 37 ARG B C 1
ATOM 3727 O O . ARG B 1 37 ? 10.398 -14.781 -19.953 1 97.25 37 ARG B O 1
ATOM 3734 N N . ILE B 1 38 ? 9.312 -16.703 -19.766 1 96.62 38 ILE B N 1
ATOM 3735 C CA . ILE B 1 38 ? 8.281 -16.109 -18.922 1 96.62 38 ILE B CA 1
ATOM 3736 C C . ILE B 1 38 ? 8.875 -15.742 -17.562 1 96.62 38 ILE B C 1
ATOM 3738 O O . ILE B 1 38 ? 8.562 -14.68 -17.016 1 96.62 38 ILE B O 1
ATOM 3742 N N . ARG B 1 39 ? 9.719 -16.484 -17.125 1 96.25 39 ARG B N 1
ATOM 3743 C CA . ARG B 1 39 ? 10.25 -16.281 -15.781 1 96.25 39 ARG B CA 1
ATOM 3744 C C . ARG B 1 39 ? 11.32 -15.203 -15.766 1 96.25 39 ARG B C 1
ATOM 3746 O O . ARG B 1 39 ? 11.516 -14.531 -14.75 1 96.25 39 ARG B O 1
ATOM 3753 N N . SER B 1 40 ? 12.031 -14.961 -16.812 1 97.62 40 SER B N 1
ATOM 3754 C CA . SER B 1 40 ? 13.195 -14.07 -16.797 1 97.62 40 SER B CA 1
ATOM 3755 C C . SER B 1 40 ? 12.922 -12.797 -17.594 1 97.62 40 SER B C 1
ATOM 3757 O O . SER B 1 40 ? 13.852 -12.047 -17.906 1 97.62 40 SER B O 1
ATOM 3759 N N . HIS B 1 41 ? 11.68 -12.547 -17.906 1 97.06 41 HIS B N 1
ATOM 3760 C CA . HIS B 1 41 ? 11.359 -11.438 -18.812 1 97.06 41 HIS B CA 1
ATOM 3761 C C . HIS B 1 41 ? 11.648 -10.094 -18.141 1 97.06 41 HIS B C 1
ATOM 3763 O O . HIS B 1 41 ? 11.781 -9.078 -18.828 1 97.06 41 HIS B O 1
ATOM 3769 N N . ARG B 1 42 ? 11.805 -10.031 -16.797 1 96.38 42 ARG B N 1
ATOM 3770 C CA . ARG B 1 42 ? 12.055 -8.766 -16.109 1 96.38 42 ARG B CA 1
ATOM 3771 C C . ARG B 1 42 ? 13.539 -8.617 -15.773 1 96.38 42 ARG B C 1
ATOM 3773 O O . ARG B 1 42 ? 13.953 -7.59 -15.227 1 96.38 42 ARG B O 1
ATOM 3780 N N . ASP B 1 43 ? 14.281 -9.602 -16 1 96.88 43 ASP B N 1
ATOM 3781 C CA . ASP B 1 43 ? 15.719 -9.586 -15.75 1 96.88 43 ASP B CA 1
ATOM 3782 C C . ASP B 1 43 ? 16.469 -8.852 -16.875 1 96.88 43 ASP B C 1
ATOM 3784 O O . ASP B 1 43 ? 16.578 -9.359 -17.984 1 96.88 43 ASP B O 1
ATOM 3788 N N . PRO B 1 44 ? 17 -7.738 -16.547 1 95.81 44 PRO B N 1
ATOM 3789 C CA . PRO B 1 44 ? 17.672 -6.973 -17.594 1 95.81 44 PRO B CA 1
ATOM 3790 C C . PRO B 1 44 ? 18.906 -7.676 -18.141 1 95.81 44 PRO B C 1
ATOM 3792 O O . PRO B 1 44 ? 19.469 -7.258 -19.156 1 95.81 44 PRO B O 1
ATOM 3795 N N . THR B 1 45 ? 19.359 -8.703 -17.547 1 95.81 45 THR B N 1
ATOM 3796 C CA . THR B 1 45 ? 20.547 -9.438 -18 1 95.81 45 THR B CA 1
ATOM 3797 C C . THR B 1 45 ? 20.156 -10.625 -18.875 1 95.81 45 THR B C 1
ATOM 3799 O O . THR B 1 45 ? 21.016 -11.367 -19.344 1 95.81 45 THR B O 1
ATOM 3802 N N . SER B 1 46 ? 18.859 -10.789 -19.062 1 97.62 46 SER B N 1
ATOM 3803 C CA . SER B 1 46 ? 18.328 -11.906 -19.828 1 97.62 46 SER B CA 1
ATOM 3804 C C . SER B 1 46 ? 18.172 -11.539 -21.297 1 97.62 46 SER B C 1
ATOM 3806 O O . SER B 1 46 ? 17.922 -10.383 -21.641 1 97.62 46 SER B O 1
ATOM 3808 N N . ALA B 1 47 ? 18.359 -12.531 -22.109 1 97.5 47 ALA B N 1
ATOM 3809 C CA . ALA B 1 47 ? 18.078 -12.367 -23.531 1 97.5 47 ALA B CA 1
ATOM 3810 C C . ALA B 1 47 ? 16.594 -12.211 -23.781 1 97.5 47 ALA B C 1
ATOM 3812 O O . ALA B 1 47 ? 16.172 -11.766 -24.859 1 97.5 47 ALA B O 1
ATOM 3813 N N . PHE B 1 48 ? 15.781 -12.539 -22.828 1 97.75 48 PHE B N 1
ATOM 3814 C CA . PHE B 1 48 ? 14.328 -12.477 -22.969 1 97.75 48 PHE B CA 1
ATOM 3815 C C . PHE B 1 48 ? 13.781 -11.211 -22.328 1 97.75 48 PHE B C 1
ATOM 3817 O O . PHE B 1 48 ? 12.57 -11.086 -22.109 1 97.75 48 PHE B O 1
ATOM 3824 N N . PHE B 1 49 ? 14.633 -10.32 -21.938 1 97.06 49 PHE B N 1
ATOM 3825 C CA . PHE B 1 49 ? 14.258 -9.109 -21.219 1 97.06 49 PHE B CA 1
ATOM 3826 C C . PHE B 1 49 ? 13.25 -8.297 -22.031 1 97.06 49 PHE B C 1
ATOM 3828 O O . PHE B 1 49 ? 13.461 -8.023 -23.203 1 97.06 49 PHE B O 1
ATOM 3835 N N . ASP B 1 50 ? 12.188 -8.062 -21.422 1 96.25 50 ASP B N 1
ATOM 3836 C CA . ASP B 1 50 ? 11.18 -7.137 -21.953 1 96.25 50 ASP B CA 1
ATOM 3837 C C . ASP B 1 50 ? 11.273 -5.777 -21.266 1 96.25 50 ASP B C 1
ATOM 3839 O O . ASP B 1 50 ? 10.844 -5.621 -20.125 1 96.25 50 ASP B O 1
ATOM 3843 N N . ALA B 1 51 ? 11.781 -4.758 -21.922 1 93.69 51 ALA B N 1
ATOM 3844 C CA . ALA B 1 51 ? 12.039 -3.439 -21.344 1 93.69 51 ALA B CA 1
ATOM 3845 C C . ALA B 1 51 ? 10.758 -2.795 -20.844 1 93.69 51 ALA B C 1
ATOM 3847 O O . ALA B 1 51 ? 10.773 -2.072 -19.844 1 93.69 51 ALA B O 1
ATOM 3848 N N . ARG B 1 52 ? 9.641 -3.021 -21.453 1 93.31 52 ARG B N 1
ATOM 3849 C CA . ARG B 1 52 ? 8.375 -2.432 -21.031 1 93.31 52 ARG B CA 1
ATOM 3850 C C . ARG B 1 52 ? 7.965 -2.947 -19.656 1 93.31 52 ARG B C 1
ATOM 3852 O O . ARG B 1 52 ? 7.508 -2.176 -18.812 1 93.31 52 ARG B O 1
ATOM 3859 N N . GLU B 1 53 ? 8.203 -4.207 -19.453 1 93.94 53 GLU B N 1
ATOM 3860 C CA . GLU B 1 53 ? 7.84 -4.809 -18.172 1 93.94 53 GLU B CA 1
ATOM 3861 C C . GLU B 1 53 ? 8.938 -4.59 -17.141 1 93.94 53 GLU B C 1
ATOM 3863 O O . GLU B 1 53 ? 8.648 -4.352 -15.961 1 93.94 53 GLU B O 1
ATOM 3868 N N . GLY B 1 54 ? 10.133 -4.707 -17.578 1 94.25 54 GLY B N 1
ATOM 3869 C CA . GLY B 1 54 ? 11.266 -4.613 -16.672 1 94.25 54 GLY B CA 1
ATOM 3870 C C . GLY B 1 54 ? 11.445 -3.227 -16.078 1 94.25 54 GLY B C 1
ATOM 3871 O O . GLY B 1 54 ? 11.898 -3.082 -14.938 1 94.25 54 GLY B O 1
ATOM 3872 N N . TYR B 1 55 ? 11.086 -2.152 -16.797 1 94.19 55 TYR B N 1
ATOM 3873 C CA . TYR B 1 55 ? 11.281 -0.783 -16.328 1 94.19 55 TYR B CA 1
ATOM 3874 C C . TYR B 1 55 ? 9.961 -0.177 -15.875 1 94.19 55 TYR B C 1
ATOM 3876 O O . TYR B 1 55 ? 9.883 1.023 -15.602 1 94.19 55 TYR B O 1
ATOM 3884 N N . LYS B 1 56 ? 8.883 -0.979 -15.82 1 94.31 56 LYS B N 1
ATOM 3885 C CA . LYS B 1 56 ? 7.57 -0.493 -15.398 1 94.31 56 LYS B CA 1
ATOM 3886 C C . LYS B 1 56 ? 7.578 -0.108 -13.922 1 94.31 56 LYS B C 1
ATOM 3888 O O . LYS B 1 56 ? 7.898 -0.931 -13.062 1 94.31 56 LYS B O 1
ATOM 3893 N N . PRO B 1 57 ? 7.262 1.136 -13.594 1 96.12 57 PRO B N 1
ATOM 3894 C CA . PRO B 1 57 ? 7.16 1.521 -12.188 1 96.12 57 PRO B CA 1
ATOM 3895 C C . PRO B 1 57 ? 5.902 0.972 -11.516 1 96.12 57 PRO B C 1
ATOM 3897 O O . PRO B 1 57 ? 4.793 1.426 -11.812 1 96.12 57 PRO B O 1
ATOM 3900 N N . ILE B 1 58 ? 5.988 -0.005 -10.719 1 97.5 58 ILE B N 1
ATOM 3901 C CA . ILE B 1 58 ? 4.859 -0.593 -10.008 1 97.5 58 ILE B CA 1
ATOM 3902 C C . ILE B 1 58 ? 4.852 -0.101 -8.562 1 97.5 58 ILE B C 1
ATOM 3904 O O . ILE B 1 58 ? 4.078 0.794 -8.211 1 97.5 58 ILE B O 1
ATOM 3908 N N . TYR B 1 59 ? 5.777 -0.604 -7.77 1 98.31 59 TYR B N 1
ATOM 3909 C CA . TYR B 1 59 ? 5.863 -0.182 -6.375 1 98.31 59 TYR B CA 1
ATOM 3910 C C . TYR B 1 59 ? 6.375 1.248 -6.27 1 98.31 59 TYR B C 1
ATOM 3912 O O . TYR B 1 59 ? 5.898 2.027 -5.441 1 98.31 59 TYR B O 1
ATOM 3920 N N . SER B 1 60 ? 7.371 1.572 -7.102 1 97.88 60 SER B N 1
ATOM 3921 C CA . SER B 1 60 ? 7.926 2.922 -7.062 1 97.88 60 SER B CA 1
ATOM 3922 C C . SER B 1 60 ? 6.879 3.961 -7.453 1 97.88 60 SER B C 1
ATOM 3924 O O . SER B 1 60 ? 6.867 5.066 -6.91 1 97.88 60 SER B O 1
ATOM 3926 N N . GLY B 1 61 ? 6.027 3.623 -8.445 1 96.69 61 GLY B N 1
ATOM 3927 C CA . GLY B 1 61 ? 4.938 4.527 -8.773 1 96.69 61 GLY B CA 1
ATOM 3928 C C . GLY B 1 61 ? 4.004 4.785 -7.605 1 96.69 61 GLY B C 1
ATOM 3929 O O . GLY B 1 61 ? 3.641 5.93 -7.336 1 96.69 61 GLY B O 1
ATOM 3930 N N . PHE B 1 62 ? 3.646 3.719 -6.945 1 97.81 62 PHE B N 1
ATOM 3931 C CA . PHE B 1 62 ? 2.836 3.783 -5.734 1 97.81 62 PHE B CA 1
ATOM 3932 C C . PHE B 1 62 ? 3.518 4.637 -4.668 1 97.81 62 PHE B C 1
ATOM 3934 O O . PHE B 1 62 ? 2.895 5.527 -4.09 1 97.81 62 PHE B O 1
ATOM 3941 N N . ARG B 1 63 ? 4.809 4.406 -4.453 1 97.75 63 ARG B N 1
ATOM 3942 C CA . ARG B 1 63 ? 5.594 5.094 -3.43 1 97.75 63 ARG B CA 1
ATOM 3943 C C . ARG B 1 63 ? 5.711 6.582 -3.738 1 97.75 63 ARG B C 1
ATOM 3945 O O . ARG B 1 63 ? 5.598 7.418 -2.84 1 97.75 63 ARG B O 1
ATOM 3952 N N . ALA B 1 64 ? 5.98 6.855 -4.988 1 97.31 64 ALA B N 1
ATOM 3953 C CA . ALA B 1 64 ? 6.137 8.242 -5.414 1 97.31 64 ALA B CA 1
ATOM 3954 C C . ALA B 1 64 ? 4.859 9.039 -5.168 1 97.31 64 ALA B C 1
ATOM 3956 O O . ALA B 1 64 ? 4.902 10.148 -4.633 1 97.31 64 ALA B O 1
ATOM 3957 N N . SER B 1 65 ? 3.764 8.461 -5.539 1 95.81 65 SER B N 1
ATOM 3958 C CA . SER B 1 65 ? 2.475 9.125 -5.371 1 95.81 65 SER B CA 1
ATOM 3959 C C . SER B 1 65 ? 2.166 9.375 -3.898 1 95.81 65 SER B C 1
ATOM 3961 O O . SER B 1 65 ? 1.805 10.484 -3.512 1 95.81 65 SER B O 1
ATOM 3963 N N . LYS B 1 66 ? 2.344 8.367 -3.078 1 97.25 66 LYS B N 1
ATOM 3964 C CA . LYS B 1 66 ? 2.066 8.492 -1.65 1 97.25 66 LYS B CA 1
ATOM 3965 C C . LYS B 1 66 ? 2.99 9.516 -1 1 97.25 66 LYS B C 1
ATOM 3967 O O . LYS B 1 66 ? 2.547 10.328 -0.187 1 97.25 66 LYS B O 1
ATOM 3972 N N . GLY B 1 67 ? 4.285 9.484 -1.386 1 97.69 67 GLY B N 1
ATOM 3973 C CA . GLY B 1 67 ? 5.25 10.414 -0.831 1 97.69 67 GLY B CA 1
ATOM 3974 C C . GLY B 1 67 ? 4.953 11.859 -1.19 1 97.69 67 GLY B C 1
ATOM 3975 O O . GLY B 1 67 ? 4.992 12.742 -0.328 1 97.69 67 GLY B O 1
ATOM 3976 N N . ALA B 1 68 ? 4.672 12.086 -2.475 1 96.5 68 ALA B N 1
ATOM 3977 C CA . ALA B 1 68 ? 4.367 13.438 -2.934 1 96.5 68 ALA B CA 1
ATOM 3978 C C . ALA B 1 68 ? 3.113 13.977 -2.252 1 96.5 68 ALA B C 1
ATOM 3980 O O . ALA B 1 68 ? 3.078 15.141 -1.832 1 96.5 68 ALA B O 1
ATOM 3981 N N . ASN B 1 69 ? 2.111 13.18 -2.141 1 95.5 69 ASN B N 1
ATOM 3982 C CA . ASN B 1 69 ? 0.868 13.586 -1.494 1 95.5 69 ASN B CA 1
ATOM 3983 C C . ASN B 1 69 ? 1.082 13.906 -0.017 1 95.5 69 ASN B C 1
ATOM 3985 O O . ASN B 1 69 ? 0.523 14.875 0.501 1 95.5 69 ASN B O 1
ATOM 3989 N N . PHE B 1 70 ? 1.803 13.102 0.609 1 97.62 70 PHE B N 1
ATOM 3990 C CA . PHE B 1 70 ? 2.158 13.312 2.008 1 97.62 70 PHE B CA 1
ATOM 3991 C C . PHE B 1 70 ? 2.783 14.695 2.205 1 97.62 70 PHE B C 1
ATOM 3993 O O . PHE B 1 70 ? 2.367 15.445 3.086 1 97.62 70 PHE B O 1
ATOM 4000 N N . ILE B 1 71 ? 3.75 15.008 1.38 1 97.75 71 ILE B N 1
ATOM 4001 C CA . ILE B 1 71 ? 4.457 16.281 1.489 1 97.75 71 ILE B CA 1
ATOM 4002 C C . ILE B 1 71 ? 3.506 17.438 1.176 1 97.75 71 ILE B C 1
ATOM 4004 O O . ILE B 1 71 ? 3.596 18.5 1.78 1 97.75 71 ILE B O 1
ATOM 4008 N N . ARG B 1 72 ? 2.664 17.234 0.249 1 96 72 ARG B N 1
ATOM 4009 C CA . ARG B 1 72 ? 1.679 18.266 -0.063 1 96 72 ARG B CA 1
ATOM 4010 C C . ARG B 1 72 ? 0.838 18.609 1.162 1 96 72 ARG B C 1
ATOM 4012 O O . ARG B 1 72 ? 0.594 19.781 1.444 1 96 72 ARG B O 1
ATOM 4019 N N . TYR B 1 73 ? 0.397 17.625 1.942 1 95.62 73 TYR B N 1
ATOM 4020 C CA . TYR B 1 73 ? -0.389 17.859 3.15 1 95.62 73 TYR B CA 1
ATOM 4021 C C . TYR B 1 73 ? 0.437 18.578 4.211 1 95.62 73 TYR B C 1
ATOM 4023 O O . TYR B 1 73 ? -0.052 19.5 4.871 1 95.62 73 TYR B O 1
ATOM 4031 N N . ILE B 1 74 ? 1.655 18.109 4.316 1 95.81 74 ILE B N 1
ATOM 4032 C CA . ILE B 1 74 ? 2.543 18.734 5.285 1 95.81 74 ILE B CA 1
ATOM 4033 C C . ILE B 1 74 ? 2.707 20.219 4.945 1 95.81 74 ILE B C 1
ATOM 4035 O O . ILE B 1 74 ? 2.654 21.078 5.832 1 95.81 74 ILE B O 1
ATOM 4039 N N . ASP B 1 75 ? 2.922 20.469 3.664 1 95.31 75 ASP B N 1
ATOM 4040 C CA . ASP B 1 75 ? 3.104 21.844 3.213 1 95.31 75 ASP B CA 1
ATOM 4041 C C . ASP B 1 75 ? 1.864 22.688 3.51 1 95.31 75 ASP B C 1
ATOM 4043 O O . ASP B 1 75 ? 1.976 23.812 3.98 1 95.31 75 ASP B O 1
ATOM 4047 N N . ALA B 1 76 ? 0.707 22.141 3.254 1 93.31 76 ALA B N 1
ATOM 4048 C CA . ALA B 1 76 ? -0.55 22.844 3.496 1 93.31 76 ALA B CA 1
ATOM 4049 C C . ALA B 1 76 ? -0.72 23.172 4.977 1 93.31 76 ALA B C 1
ATOM 4051 O O . ALA B 1 76 ? -1.097 24.297 5.332 1 93.31 76 ALA B O 1
ATOM 4052 N N . VAL B 1 77 ? -0.402 22.266 5.812 1 92.62 77 VAL B N 1
ATOM 4053 C CA . VAL B 1 77 ? -0.552 22.438 7.25 1 92.62 77 VAL B CA 1
ATOM 4054 C C . VAL B 1 77 ? 0.483 23.453 7.762 1 92.62 77 VAL B C 1
ATOM 4056 O O . VAL B 1 77 ? 0.155 24.344 8.539 1 92.62 77 VAL B O 1
ATOM 4059 N N . ALA B 1 78 ? 1.682 23.25 7.312 1 92 78 ALA B N 1
ATOM 4060 C CA . ALA B 1 78 ? 2.758 24.141 7.734 1 92 78 ALA B CA 1
ATOM 4061 C C . ALA B 1 78 ? 2.482 25.578 7.293 1 92 78 ALA B C 1
ATOM 4063 O O . ALA B 1 78 ? 2.838 26.531 7.996 1 92 78 ALA B O 1
ATOM 4064 N N . SER B 1 79 ? 1.889 25.781 6.133 1 89.88 79 SER B N 1
ATOM 4065 C CA . SER B 1 79 ? 1.604 27.094 5.586 1 89.88 79 SER B CA 1
ATOM 4066 C C . SER B 1 79 ? 0.442 27.766 6.32 1 89.88 79 SER B C 1
ATOM 4068 O O . SER B 1 79 ? 0.374 28.984 6.402 1 89.88 79 SER B O 1
ATOM 4070 N N . SER B 1 80 ? -0.483 27.062 6.699 1 82.5 80 SER B N 1
ATOM 4071 C CA . SER B 1 80 ? -1.661 27.609 7.367 1 82.5 80 SER B CA 1
ATOM 4072 C C . SER B 1 80 ? -1.347 28 8.805 1 82.5 80 SER B C 1
ATOM 4074 O O . SER B 1 80 ? -1.994 28.891 9.359 1 82.5 80 SER B O 1
ATOM 4076 N N . THR B 1 81 ? -0.482 27.406 9.43 1 68.12 81 THR B N 1
ATOM 4077 C CA . THR B 1 81 ? -0.156 27.672 10.828 1 68.12 81 THR B CA 1
ATOM 4078 C C . THR B 1 81 ? 0.866 28.797 10.93 1 68.12 81 THR B C 1
ATOM 4080 O O . THR B 1 81 ? 0.949 29.484 11.961 1 68.12 81 THR B O 1
ATOM 4083 N N . THR B 1 82 ? 1.821 29.141 10.07 1 59 82 THR B N 1
ATOM 4084 C CA . THR B 1 82 ? 2.955 30.047 10.156 1 59 82 THR B CA 1
ATOM 4085 C C . THR B 1 82 ? 2.529 31.484 9.828 1 59 82 THR B C 1
ATOM 4087 O O . THR B 1 82 ? 3.373 32.344 9.594 1 59 82 THR B O 1
ATOM 4090 N N . ASN B 1 83 ? 1.213 32.094 9.984 1 44.75 83 ASN B N 1
ATOM 4091 C CA . ASN B 1 83 ? 1.417 33.531 9.914 1 44.75 83 ASN B CA 1
ATOM 4092 C C . ASN B 1 83 ? 2.646 33.969 10.711 1 44.75 83 ASN B C 1
ATOM 4094 O O . ASN B 1 83 ? 2.908 35.156 10.852 1 44.75 83 ASN B O 1
ATOM 4098 N N . ALA B 1 84 ? 3.102 33.25 11.734 1 40.53 84 ALA B N 1
ATOM 4099 C CA . ALA B 1 84 ? 4.172 33.844 12.547 1 40.53 84 ALA B CA 1
ATOM 4100 C C . ALA B 1 84 ? 5.527 33.688 11.859 1 40.53 84 ALA B C 1
ATOM 4102 O O . ALA B 1 84 ? 5.703 32.812 11.008 1 40.53 84 ALA B O 1
ATOM 4103 N N . THR B 1 85 ? 6.418 34.562 12.055 1 38.69 85 THR B N 1
ATOM 4104 C CA . THR B 1 85 ? 7.785 34.844 11.617 1 38.69 85 THR B CA 1
ATOM 4105 C C . THR B 1 85 ? 8.633 33.594 11.695 1 38.69 85 THR B C 1
ATOM 4107 O O . THR B 1 85 ? 8.859 33.031 12.781 1 38.69 85 THR B O 1
ATOM 4110 N N . THR B 1 86 ? 8.484 32.719 10.828 1 39.59 86 THR B N 1
ATOM 4111 C CA . THR B 1 86 ? 9.234 31.453 10.727 1 39.59 86 THR B CA 1
ATOM 4112 C C . THR B 1 86 ? 10.734 31.719 10.859 1 39.59 86 THR B C 1
ATOM 4114 O O . THR B 1 86 ? 11.398 32.094 9.898 1 39.59 86 THR B O 1
ATOM 4117 N N . ALA B 1 87 ? 11.094 32.281 11.852 1 36.19 87 ALA B N 1
ATOM 4118 C CA . ALA B 1 87 ? 12.539 32.25 12.078 1 36.19 87 ALA B CA 1
ATOM 4119 C C . ALA B 1 87 ? 13.07 30.812 11.898 1 36.19 87 ALA B C 1
ATOM 4121 O O . ALA B 1 87 ? 12.461 29.859 12.367 1 36.19 87 ALA B O 1
ATOM 4122 N N . LEU B 1 88 ? 13.828 30.484 10.859 1 39.69 88 LEU B N 1
ATOM 4123 C CA . LEU B 1 88 ? 14.672 29.297 10.742 1 39.69 88 LEU B CA 1
ATOM 4124 C C . LEU B 1 88 ? 15.109 28.812 12.117 1 39.69 88 LEU B C 1
ATOM 4126 O O . LEU B 1 88 ? 15.914 29.469 12.789 1 39.69 88 LEU B O 1
ATOM 4130 N N . LYS B 1 89 ? 14.156 28.281 12.953 1 41.94 89 LYS B N 1
ATOM 4131 C CA . LYS B 1 89 ? 14.555 27.719 14.25 1 41.94 89 LYS B CA 1
ATOM 4132 C C . LYS B 1 89 ? 15.891 26.984 14.148 1 41.94 89 LYS B C 1
ATOM 4134 O O . LYS B 1 89 ? 16.125 26.25 13.195 1 41.94 89 LYS B O 1
ATOM 4139 N N . PRO B 1 90 ? 16.828 27.312 14.922 1 42.97 90 PRO B N 1
ATOM 4140 C CA . PRO B 1 90 ? 18.078 26.547 15.008 1 42.97 90 PRO B CA 1
ATOM 4141 C C . PRO B 1 90 ? 17.828 25.047 15.133 1 42.97 90 PRO B C 1
ATOM 4143 O O . PRO B 1 90 ? 16.797 24.625 15.664 1 42.97 90 PRO B O 1
ATOM 4146 N N . PRO B 1 91 ? 18.344 24.109 14.344 1 45.09 91 PRO B N 1
ATOM 4147 C CA . PRO B 1 91 ? 18.25 22.641 14.305 1 45.09 91 PRO B CA 1
ATOM 4148 C C . PRO B 1 91 ? 18.078 22.031 15.695 1 45.09 91 PRO B C 1
ATOM 4150 O O . PRO B 1 91 ? 18.75 22.453 16.641 1 45.09 91 PRO B O 1
ATOM 4153 N N . PRO B 1 92 ? 16.891 21.609 16.141 1 46 92 PRO B N 1
ATOM 4154 C CA . PRO B 1 92 ? 17.031 20.875 17.406 1 46 92 PRO B CA 1
ATOM 4155 C C . PRO B 1 92 ? 18.312 20.031 17.469 1 46 92 PRO B C 1
ATOM 4157 O O . PRO B 1 92 ? 18.703 19.438 16.453 1 46 92 PRO B O 1
ATOM 4160 N N . GLU B 1 93 ? 19.266 20.391 18.188 1 50.84 93 GLU B N 1
ATOM 4161 C CA . GLU B 1 93 ? 20.5 19.641 18.453 1 50.84 93 GLU B CA 1
ATOM 4162 C C . GLU B 1 93 ? 20.188 18.172 18.719 1 50.84 93 GLU B C 1
ATOM 4164 O O . GLU B 1 93 ? 19.922 17.781 19.859 1 50.84 93 GLU B O 1
ATOM 4169 N N . ASN B 1 94 ? 19.375 17.594 17.859 1 56.66 94 ASN B N 1
ATOM 4170 C CA . ASN B 1 94 ? 19.219 16.172 18.141 1 56.66 94 ASN B CA 1
ATOM 4171 C C . ASN B 1 94 ? 20.562 15.445 18.109 1 56.66 94 ASN B C 1
ATOM 4173 O O . ASN B 1 94 ? 20.938 14.883 17.094 1 56.66 94 ASN B O 1
ATOM 4177 N N . LYS B 1 95 ? 21.516 15.742 19.031 1 60.81 95 LYS B N 1
ATOM 4178 C CA . LYS B 1 95 ? 22.859 15.211 19.172 1 60.81 95 LYS B CA 1
ATOM 4179 C C . LYS B 1 95 ? 22.844 13.688 19.297 1 60.81 95 LYS B C 1
ATOM 4181 O O . LYS B 1 95 ? 23.891 13.039 19.25 1 60.81 95 LYS B O 1
ATOM 4186 N N . ASN B 1 96 ? 21.625 13.078 19.156 1 80.38 96 ASN B N 1
ATOM 4187 C CA . ASN B 1 96 ? 21.719 11.656 19.453 1 80.38 96 ASN B CA 1
ATOM 4188 C C . ASN B 1 96 ? 21.328 10.797 18.25 1 80.38 96 ASN B C 1
ATOM 4190 O O . ASN B 1 96 ? 21.141 9.586 18.391 1 80.38 96 ASN B O 1
ATOM 4194 N N . ALA B 1 97 ? 21.281 11.461 16.969 1 93.94 97 ALA B N 1
ATOM 4195 C CA . ALA B 1 97 ? 20.922 10.68 15.781 1 93.94 97 ALA B CA 1
ATOM 4196 C C . ALA B 1 97 ? 22.062 9.773 15.352 1 93.94 97 ALA B C 1
ATOM 4198 O O . ALA B 1 97 ? 23.234 10.18 15.375 1 93.94 97 ALA B O 1
ATOM 4199 N N . SER B 1 98 ? 21.719 8.602 15.016 1 97.19 98 SER B N 1
ATOM 4200 C CA . SER B 1 98 ? 22.766 7.676 14.586 1 97.19 98 SER B CA 1
ATOM 4201 C C . SER B 1 98 ? 22.984 7.758 13.078 1 97.19 98 SER B C 1
ATOM 4203 O O . SER B 1 98 ? 23.984 7.258 12.57 1 97.19 98 SER B O 1
ATOM 4205 N N . LEU B 1 99 ? 22.031 8.359 12.367 1 98.38 99 LEU B N 1
ATOM 4206 C CA . LEU B 1 99 ? 22.141 8.516 10.922 1 98.38 99 LEU B CA 1
ATOM 4207 C C . LEU B 1 99 ? 21.984 9.977 10.523 1 98.38 99 LEU B C 1
ATOM 4209 O O . LEU B 1 99 ? 20.984 10.617 10.875 1 98.38 99 LEU B O 1
ATOM 4213 N N . CYS B 1 100 ? 22.906 10.555 9.859 1 98.44 100 CYS B N 1
ATOM 4214 C CA . CYS B 1 100 ? 22.75 11.82 9.156 1 98.44 100 CYS B CA 1
ATOM 4215 C C . CYS B 1 100 ? 22.438 11.594 7.68 1 98.44 100 CYS B C 1
ATOM 4217 O O . CYS B 1 100 ? 23.25 11 6.961 1 98.44 100 CYS B O 1
ATOM 4219 N N . VAL B 1 101 ? 21.297 11.984 7.246 1 98.75 101 VAL B N 1
ATOM 4220 C CA . VAL B 1 101 ? 20.891 11.812 5.855 1 98.75 101 VAL B CA 1
ATOM 4221 C C . VAL B 1 101 ? 21 13.141 5.113 1 98.75 101 VAL B C 1
ATOM 4223 O O . VAL B 1 101 ? 20.406 14.141 5.527 1 98.75 101 VAL B O 1
ATOM 4226 N N . GLY B 1 102 ? 21.781 13.172 4.078 1 98.75 102 GLY B N 1
ATOM 4227 C CA . GLY B 1 102 ? 21.938 14.359 3.242 1 98.75 102 GLY B CA 1
ATOM 4228 C C . GLY B 1 102 ? 21.328 14.188 1.863 1 98.75 102 GLY B C 1
ATOM 4229 O O . GLY B 1 102 ? 21.609 13.211 1.168 1 98.75 102 GLY B O 1
ATOM 4230 N N . ILE B 1 103 ? 20.484 15.102 1.429 1 98.69 103 ILE B N 1
ATOM 4231 C CA . ILE B 1 103 ? 19.875 15.133 0.104 1 98.69 103 ILE B CA 1
ATOM 4232 C C . ILE B 1 103 ? 20.094 16.5 -0.536 1 98.69 103 ILE B C 1
ATOM 4234 O O . ILE B 1 103 ? 19.672 17.531 0.01 1 98.69 103 ILE B O 1
ATOM 4238 N N . ALA B 1 104 ? 20.766 16.531 -1.648 1 97.69 104 ALA B N 1
ATOM 4239 C CA . ALA B 1 104 ? 20.891 17.75 -2.447 1 97.69 104 ALA B CA 1
ATOM 4240 C C . ALA B 1 104 ? 19.859 17.781 -3.57 1 97.69 104 ALA B C 1
ATOM 4242 O O . ALA B 1 104 ? 19.656 16.781 -4.27 1 97.69 104 ALA B O 1
ATOM 4243 N N . SER B 1 105 ? 19.156 18.859 -3.699 1 95.94 105 SER B N 1
ATOM 4244 C CA . SER B 1 105 ? 18.141 18.953 -4.734 1 95.94 105 SER B CA 1
ATOM 4245 C C . SER B 1 105 ? 18.391 20.156 -5.645 1 95.94 105 SER B C 1
ATOM 4247 O O . SER B 1 105 ? 18.516 21.281 -5.172 1 95.94 105 SER B O 1
ATOM 4249 N N . ILE B 1 106 ? 18.469 19.922 -6.863 1 92.12 106 ILE B N 1
ATOM 4250 C CA . ILE B 1 106 ? 18.656 20.969 -7.863 1 92.12 106 ILE B CA 1
ATOM 4251 C C . ILE B 1 106 ? 17.344 21.203 -8.609 1 92.12 106 ILE B C 1
ATOM 4253 O O . ILE B 1 106 ? 16.531 20.281 -8.766 1 92.12 106 ILE B O 1
ATOM 4257 N N . ALA B 1 107 ? 17.156 22.406 -9.062 1 89.94 107 ALA B N 1
ATOM 4258 C CA . ALA B 1 107 ? 15.969 22.75 -9.844 1 89.94 107 ALA B CA 1
ATOM 4259 C C . ALA B 1 107 ? 16.047 22.141 -11.242 1 89.94 107 ALA B C 1
ATOM 4261 O O . ALA B 1 107 ? 17.094 22.188 -11.898 1 89.94 107 ALA B O 1
ATOM 4262 N N . ARG B 1 108 ? 15.039 21.453 -11.594 1 84.31 108 ARG B N 1
ATOM 4263 C CA . ARG B 1 108 ? 14.898 20.906 -12.938 1 84.31 108 ARG B CA 1
ATOM 4264 C C . ARG B 1 108 ? 13.68 21.484 -13.641 1 84.31 108 ARG B C 1
ATOM 4266 O O . ARG B 1 108 ? 12.719 21.906 -12.992 1 84.31 108 ARG B O 1
ATOM 4273 N N . LYS B 1 109 ? 13.844 21.469 -14.93 1 79.94 109 LYS B N 1
ATOM 4274 C CA . LYS B 1 109 ? 12.719 22 -15.688 1 79.94 109 LYS B CA 1
ATOM 4275 C C . LYS B 1 109 ? 11.547 21.016 -15.688 1 79.94 109 LYS B C 1
ATOM 4277 O O . LYS B 1 109 ? 11.711 19.844 -16.016 1 79.94 109 LYS B O 1
ATOM 4282 N N . ASP B 1 110 ? 10.391 21.344 -15.281 1 77.38 110 ASP B N 1
ATOM 4283 C CA . ASP B 1 110 ? 9.086 20.703 -15.445 1 77.38 110 ASP B CA 1
ATOM 4284 C C . ASP B 1 110 ? 8.977 19.453 -14.586 1 77.38 110 ASP B C 1
ATOM 4286 O O . ASP B 1 110 ? 8.094 18.609 -14.812 1 77.38 110 ASP B O 1
ATOM 4290 N N . VAL B 1 111 ? 10.039 19.172 -13.742 1 82.56 111 VAL B N 1
ATOM 4291 C CA . VAL B 1 111 ? 9.906 17.969 -12.922 1 82.56 111 VAL B CA 1
ATOM 4292 C C . VAL B 1 111 ? 10.508 18.219 -11.539 1 82.56 111 VAL B C 1
ATOM 4294 O O . VAL B 1 111 ? 11.516 18.922 -11.414 1 82.56 111 VAL B O 1
ATOM 4297 N N . SER B 1 112 ? 9.875 17.719 -10.555 1 87.62 112 SER B N 1
ATOM 4298 C CA . SER B 1 112 ? 10.391 17.734 -9.188 1 87.62 112 SER B CA 1
ATOM 4299 C C . SER B 1 112 ? 10.273 16.375 -8.531 1 87.62 112 SER B C 1
ATOM 4301 O O . SER B 1 112 ? 9.188 15.781 -8.492 1 87.62 112 SER B O 1
ATOM 4303 N N . TYR B 1 113 ? 11.375 15.891 -8.023 1 93.31 113 TYR B N 1
ATOM 4304 C CA . TYR B 1 113 ? 11.398 14.562 -7.434 1 93.31 113 TYR B CA 1
ATOM 4305 C C . TYR B 1 113 ? 11.508 14.641 -5.914 1 93.31 113 TYR B C 1
ATOM 4307 O O . TYR B 1 113 ? 11.18 13.688 -5.211 1 93.31 113 TYR B O 1
ATOM 4315 N N . ILE B 1 114 ? 11.93 15.797 -5.43 1 96.75 114 ILE B N 1
ATOM 4316 C CA . ILE B 1 114 ? 12.398 15.906 -4.051 1 96.75 114 ILE B CA 1
ATOM 4317 C C . ILE B 1 114 ? 11.234 15.648 -3.09 1 96.75 114 ILE B C 1
ATOM 4319 O O . ILE B 1 114 ? 11.43 15.047 -2.027 1 96.75 114 ILE B O 1
ATOM 4323 N N . GLU B 1 115 ? 10 16.062 -3.441 1 97.31 115 GLU B N 1
ATOM 4324 C CA . GLU B 1 115 ? 8.852 15.836 -2.564 1 97.31 115 GLU B CA 1
ATOM 4325 C C . GLU B 1 115 ? 8.602 14.352 -2.361 1 97.31 115 GLU B C 1
ATOM 4327 O O . GLU B 1 115 ? 8.43 13.891 -1.23 1 97.31 115 GLU B O 1
ATOM 4332 N N . ALA B 1 116 ? 8.602 13.617 -3.486 1 97.69 116 ALA B N 1
ATOM 4333 C CA . ALA B 1 116 ? 8.406 12.172 -3.408 1 97.69 116 ALA B CA 1
ATOM 4334 C C . ALA B 1 116 ? 9.547 11.5 -2.65 1 97.69 116 ALA B C 1
ATOM 4336 O O . ALA B 1 116 ? 9.32 10.57 -1.871 1 97.69 116 ALA B O 1
ATOM 4337 N N . THR B 1 117 ? 10.766 11.969 -2.869 1 98.5 117 THR B N 1
ATOM 4338 C CA . THR B 1 117 ? 11.945 11.398 -2.221 1 98.5 117 THR B CA 1
ATOM 4339 C C . THR B 1 117 ? 11.875 11.586 -0.708 1 98.5 117 THR B C 1
ATOM 4341 O O . THR B 1 117 ? 11.938 10.609 0.043 1 98.5 117 THR B O 1
ATOM 4344 N N . VAL B 1 118 ? 11.641 12.797 -0.294 1 98.56 118 VAL B N 1
ATOM 4345 C CA . VAL B 1 118 ? 11.602 13.094 1.135 1 98.56 118 VAL B CA 1
ATOM 4346 C C . VAL B 1 118 ? 10.375 12.438 1.765 1 98.56 118 VAL B C 1
ATOM 4348 O O . VAL B 1 118 ? 10.461 11.875 2.857 1 98.56 118 VAL B O 1
ATOM 4351 N N . GLY B 1 119 ? 9.25 12.531 1.068 1 98.44 119 GLY B N 1
ATOM 4352 C CA . GLY B 1 119 ? 8.055 11.852 1.554 1 98.44 119 GLY B CA 1
ATOM 4353 C C . GLY B 1 119 ? 8.258 10.367 1.781 1 98.44 119 GLY B C 1
ATOM 4354 O O . GLY B 1 119 ? 7.93 9.852 2.85 1 98.44 119 GLY B O 1
ATOM 4355 N N . SER B 1 120 ? 8.789 9.656 0.759 1 98.56 120 SER B N 1
ATOM 4356 C CA . SER B 1 120 ? 9.008 8.219 0.86 1 98.56 120 SER B CA 1
ATOM 4357 C C . SER B 1 120 ? 9.992 7.883 1.974 1 98.56 120 SER B C 1
ATOM 4359 O O . SER B 1 120 ? 9.898 6.816 2.588 1 98.56 120 SER B O 1
ATOM 4361 N N . LEU B 1 121 ? 10.898 8.766 2.279 1 98.5 121 LEU B N 1
ATOM 4362 C CA . LEU B 1 121 ? 11.93 8.57 3.295 1 98.5 121 LEU B CA 1
ATOM 4363 C C . LEU B 1 121 ? 11.328 8.648 4.695 1 98.5 121 LEU B C 1
ATOM 4365 O O . LEU B 1 121 ? 11.75 7.918 5.598 1 98.5 121 LEU B O 1
ATOM 4369 N N . LEU B 1 122 ? 10.281 9.453 4.875 1 98.25 122 LEU B N 1
ATOM 4370 C CA . LEU B 1 122 ? 9.906 9.828 6.234 1 98.25 122 LEU B CA 1
ATOM 4371 C C . LEU B 1 122 ? 8.531 9.273 6.598 1 98.25 122 LEU B C 1
ATOM 4373 O O . LEU B 1 122 ? 8.281 8.93 7.754 1 98.25 122 LEU B O 1
ATOM 4377 N N . MET B 1 123 ? 7.609 9.156 5.648 1 97.12 123 MET B N 1
ATOM 4378 C CA . MET B 1 123 ? 6.176 9.055 5.914 1 97.12 123 MET B CA 1
ATOM 4379 C C . MET B 1 123 ? 5.859 7.789 6.703 1 97.12 123 MET B C 1
ATOM 4381 O O . MET B 1 123 ? 4.836 7.715 7.383 1 97.12 123 MET B O 1
ATOM 4385 N N . ASP B 1 124 ? 6.715 6.766 6.672 1 97.31 124 ASP B N 1
ATOM 4386 C CA . ASP B 1 124 ? 6.41 5.508 7.348 1 97.31 124 ASP B CA 1
ATOM 4387 C C . ASP B 1 124 ? 7.164 5.398 8.672 1 97.31 124 ASP B C 1
ATOM 4389 O O . ASP B 1 124 ? 6.961 4.449 9.43 1 97.31 124 ASP B O 1
ATOM 4393 N N . LEU B 1 125 ? 8.031 6.305 9.016 1 97.12 125 LEU B N 1
ATOM 4394 C CA . LEU B 1 125 ? 8.875 6.207 10.203 1 97.12 125 LEU B CA 1
ATOM 4395 C C . LEU B 1 125 ? 8.062 6.512 11.469 1 97.12 125 LEU B C 1
ATOM 4397 O O . LEU B 1 125 ? 7.32 7.492 11.508 1 97.12 125 LEU B O 1
ATOM 4401 N N . GLY B 1 126 ? 8.203 5.656 12.414 1 93.31 126 GLY B N 1
ATOM 4402 C CA . GLY B 1 126 ? 7.668 5.973 13.734 1 93.31 126 GLY B CA 1
ATOM 4403 C C . GLY B 1 126 ? 8.453 7.055 14.445 1 93.31 126 GLY B C 1
ATOM 4404 O O . GLY B 1 126 ? 9.469 7.531 13.938 1 93.31 126 GLY B O 1
ATOM 4405 N N . PRO B 1 127 ? 8.008 7.414 15.602 1 91.94 127 PRO B N 1
ATOM 4406 C CA . PRO B 1 127 ? 8.664 8.508 16.328 1 91.94 127 PRO B CA 1
ATOM 4407 C C . PRO B 1 127 ? 10.117 8.188 16.688 1 91.94 127 PRO B C 1
ATOM 4409 O O . PRO B 1 127 ? 10.992 9.031 16.5 1 91.94 127 PRO B O 1
ATOM 4412 N N . ARG B 1 128 ? 10.359 7.023 17.141 1 92.81 128 ARG B N 1
ATOM 4413 C CA . ARG B 1 128 ? 11.711 6.641 17.531 1 92.81 128 ARG B CA 1
ATOM 4414 C C . ARG B 1 128 ? 12.641 6.586 16.328 1 92.81 128 ARG B C 1
ATOM 4416 O O . ARG B 1 128 ? 13.789 7.023 16.391 1 92.81 128 ARG B O 1
ATOM 4423 N N . GLU B 1 129 ? 12.102 6.074 15.258 1 95.94 129 GLU B N 1
ATOM 4424 C CA . GLU B 1 129 ? 12.891 6.008 14.031 1 95.94 129 GLU B CA 1
ATOM 4425 C C . GLU B 1 129 ? 13.219 7.402 13.508 1 95.94 129 GLU B C 1
ATOM 4427 O O . GLU B 1 129 ? 14.359 7.664 13.102 1 95.94 129 GLU B O 1
ATOM 4432 N N . ARG B 1 130 ? 12.227 8.25 13.523 1 95.62 130 ARG B N 1
ATOM 4433 C CA . ARG B 1 130 ? 12.43 9.609 13.039 1 95.62 130 ARG B CA 1
ATOM 4434 C C . ARG B 1 130 ? 13.438 10.359 13.906 1 95.62 130 ARG B C 1
ATOM 4436 O O . ARG B 1 130 ? 14.258 11.125 13.398 1 95.62 130 ARG B O 1
ATOM 4443 N N . GLU B 1 131 ? 13.445 10.109 15.172 1 93.88 131 GLU B N 1
ATOM 4444 C CA . GLU B 1 131 ? 14.359 10.758 16.109 1 93.88 131 GLU B CA 1
ATOM 4445 C C . GLU B 1 131 ? 15.797 10.297 15.867 1 93.88 131 GLU B C 1
ATOM 4447 O O . GLU B 1 131 ? 16.75 11.023 16.188 1 93.88 131 GLU B O 1
ATOM 4452 N N . ASP B 1 132 ? 15.922 9.195 15.305 1 96.5 132 ASP B N 1
ATOM 4453 C CA . ASP B 1 132 ? 17.25 8.625 15.07 1 96.5 132 ASP B CA 1
ATOM 4454 C C . ASP B 1 132 ? 17.828 9.133 13.758 1 96.5 132 ASP B C 1
ATOM 4456 O O . ASP B 1 132 ? 18.922 8.695 13.352 1 96.5 132 ASP B O 1
ATOM 4460 N N . LEU B 1 133 ? 17.109 9.984 13.07 1 96.88 133 LEU B N 1
ATOM 4461 C CA . LEU B 1 133 ? 17.547 10.523 11.789 1 96.88 133 LEU B CA 1
ATOM 4462 C C . LEU B 1 133 ? 17.781 12.031 11.883 1 96.88 133 LEU B C 1
ATOM 4464 O O . LEU B 1 133 ? 16.984 12.75 12.484 1 96.88 133 LEU B O 1
ATOM 4468 N N . TYR B 1 134 ? 18.891 12.508 11.43 1 97.75 134 TYR B N 1
ATOM 4469 C CA . TYR B 1 134 ? 19.125 13.93 11.18 1 97.75 134 TYR B CA 1
ATOM 4470 C C . TYR B 1 134 ? 19.141 14.219 9.68 1 97.75 134 TYR B C 1
ATOM 4472 O O . TYR B 1 134 ? 20.078 13.852 8.977 1 97.75 134 TYR B O 1
ATOM 4480 N N . LEU B 1 135 ? 18.109 14.875 9.18 1 98.06 135 LEU B N 1
ATOM 4481 C CA . LEU B 1 135 ? 17.938 15.078 7.746 1 98.06 135 LEU B CA 1
ATOM 4482 C C . LEU B 1 135 ? 18.375 16.484 7.332 1 98.06 135 LEU B C 1
ATOM 4484 O O . LEU B 1 135 ? 17.844 17.469 7.828 1 98.06 135 LEU B O 1
ATOM 4488 N N . ILE B 1 136 ? 19.312 16.562 6.48 1 98.12 136 ILE B N 1
ATOM 4489 C CA . ILE B 1 136 ? 19.75 17.828 5.887 1 98.12 136 ILE B CA 1
ATOM 4490 C C . ILE B 1 136 ? 19.281 17.906 4.434 1 98.12 136 ILE B C 1
ATOM 4492 O O . ILE B 1 136 ? 19.625 17.031 3.623 1 98.12 136 ILE B O 1
ATOM 4496 N N . LEU B 1 137 ? 18.484 18.844 4.137 1 98.25 137 LEU B N 1
ATOM 4497 C CA . LEU B 1 137 ? 18.094 19.156 2.76 1 98.25 137 LEU B CA 1
ATOM 4498 C C . LEU B 1 137 ? 18.891 20.344 2.23 1 98.25 137 LEU B C 1
ATOM 4500 O O . LEU B 1 137 ? 18.828 21.438 2.789 1 98.25 137 LEU B O 1
ATOM 4504 N N . PHE B 1 138 ? 19.703 20.109 1.155 1 98.38 138 PHE B N 1
ATOM 4505 C CA . PHE B 1 138 ? 20.625 21.109 0.61 1 98.38 138 PHE B CA 1
ATOM 4506 C C . PHE B 1 138 ? 20.109 21.641 -0.726 1 98.38 138 PHE B C 1
ATOM 4508 O O . PHE B 1 138 ? 19.828 20.859 -1.641 1 98.38 138 PHE B O 1
ATOM 4515 N N . ILE B 1 139 ? 19.891 22.891 -0.837 1 97.44 139 ILE B N 1
ATOM 4516 C CA . ILE B 1 139 ? 19.562 23.562 -2.088 1 97.44 139 ILE B CA 1
ATOM 4517 C C . ILE B 1 139 ? 20.828 24.203 -2.666 1 97.44 139 ILE B C 1
ATOM 4519 O O . ILE B 1 139 ? 21.156 25.344 -2.318 1 97.44 139 ILE B O 1
ATOM 4523 N N . PRO B 1 140 ? 21.469 23.516 -3.57 1 96.31 140 PRO B N 1
ATOM 4524 C CA . PRO B 1 140 ? 22.781 23.953 -4.059 1 96.31 140 PRO B CA 1
ATOM 4525 C C . PRO B 1 140 ? 22.672 24.953 -5.215 1 96.31 140 PRO B C 1
ATOM 4527 O O . PRO B 1 140 ? 23.25 24.719 -6.285 1 96.31 140 PRO B O 1
ATOM 4530 N N . HIS B 1 141 ? 22.031 26.062 -4.988 1 96.12 141 HIS B N 1
ATOM 4531 C CA . HIS B 1 141 ? 21.969 27.188 -5.926 1 96.12 141 HIS B CA 1
ATOM 4532 C C . HIS B 1 141 ? 22.469 28.469 -5.289 1 96.12 141 HIS B C 1
ATOM 4534 O O . HIS B 1 141 ? 22.219 28.734 -4.113 1 96.12 141 HIS B O 1
ATOM 4540 N N . VAL B 1 142 ? 23.219 29.219 -6.051 1 96.56 142 VAL B N 1
ATOM 4541 C CA . VAL B 1 142 ? 23.688 30.516 -5.566 1 96.56 142 VAL B CA 1
ATOM 4542 C C . VAL B 1 142 ? 22.484 31.375 -5.172 1 96.56 142 VAL B C 1
ATOM 4544 O O . VAL B 1 142 ? 22.5 32.031 -4.129 1 96.56 142 VAL B O 1
ATOM 4547 N N . ASP B 1 143 ? 21.516 31.391 -6.055 1 95.75 143 ASP B N 1
ATOM 4548 C CA . ASP B 1 143 ? 20.203 31.953 -5.738 1 95.75 143 ASP B CA 1
ATOM 4549 C C . ASP B 1 143 ? 19.188 30.844 -5.43 1 95.75 143 ASP B C 1
ATOM 4551 O O . ASP B 1 143 ? 18.594 30.266 -6.344 1 95.75 143 ASP B O 1
ATOM 4555 N N . PRO B 1 144 ? 18.984 30.609 -4.18 1 95.56 144 PRO B N 1
ATOM 4556 C CA . PRO B 1 144 ? 18.125 29.484 -3.814 1 95.56 144 PRO B CA 1
ATOM 4557 C C . PRO B 1 144 ? 16.688 29.656 -4.305 1 95.56 144 PRO B C 1
ATOM 4559 O O . PRO B 1 144 ? 15.953 28.672 -4.402 1 95.56 144 PRO B O 1
ATOM 4562 N N . THR B 1 145 ? 16.203 30.828 -4.598 1 94.75 145 THR B N 1
ATOM 4563 C CA . THR B 1 145 ? 14.82 31.094 -4.973 1 94.75 145 THR B CA 1
ATOM 4564 C C . THR B 1 145 ? 14.492 30.469 -6.324 1 94.75 145 THR B C 1
ATOM 4566 O O . THR B 1 145 ? 13.32 30.359 -6.691 1 94.75 145 THR B O 1
ATOM 4569 N N . ILE B 1 146 ? 15.523 30.078 -7.016 1 93.06 146 ILE B N 1
ATOM 4570 C CA . ILE B 1 146 ? 15.297 29.453 -8.312 1 93.06 146 ILE B CA 1
ATOM 4571 C C . ILE B 1 146 ? 14.711 28.062 -8.117 1 93.06 146 ILE B C 1
ATOM 4573 O O . ILE B 1 146 ? 14.062 27.516 -9.016 1 93.06 146 ILE B O 1
ATOM 4577 N N . HIS B 1 147 ? 15.023 27.5 -7.023 1 94.19 147 HIS B N 1
ATOM 4578 C CA . HIS B 1 147 ? 14.484 26.188 -6.734 1 94.19 147 HIS B CA 1
ATOM 4579 C C . HIS B 1 147 ? 12.992 26.25 -6.402 1 94.19 147 HIS B C 1
ATOM 4581 O O . HIS B 1 147 ? 12.586 27.016 -5.523 1 94.19 147 HIS B O 1
ATOM 4587 N N . PRO B 1 148 ? 12.195 25.422 -6.961 1 91.81 148 PRO B N 1
ATOM 4588 C CA . PRO B 1 148 ? 10.742 25.531 -6.793 1 91.81 148 PRO B CA 1
ATOM 4589 C C . PRO B 1 148 ? 10.289 25.234 -5.367 1 91.81 148 PRO B C 1
ATOM 4591 O O . PRO B 1 148 ? 9.266 25.766 -4.922 1 91.81 148 PRO B O 1
ATOM 4594 N N . SER B 1 149 ? 11.008 24.438 -4.645 1 92.5 149 SER B N 1
ATOM 4595 C CA . SER B 1 149 ? 10.578 24.047 -3.312 1 92.5 149 SER B CA 1
ATOM 4596 C C . SER B 1 149 ? 11.133 24.984 -2.244 1 92.5 149 SER B C 1
ATOM 4598 O O . SER B 1 149 ? 10.82 24.828 -1.061 1 92.5 149 SER B O 1
ATOM 4600 N N . PHE B 1 150 ? 11.977 25.906 -2.643 1 93.06 150 PHE B N 1
ATOM 4601 C CA . PHE B 1 150 ? 12.68 26.734 -1.667 1 93.06 150 PHE B CA 1
ATOM 4602 C C . PHE B 1 150 ? 11.688 27.516 -0.809 1 93.06 150 PHE B C 1
ATOM 4604 O O . PHE B 1 150 ? 11.883 27.656 0.4 1 93.06 150 PHE B O 1
ATOM 4611 N N . GLU B 1 151 ? 10.547 27.953 -1.379 1 91.38 151 GLU B N 1
ATOM 4612 C CA . GLU B 1 151 ? 9.586 28.781 -0.658 1 91.38 151 GLU B CA 1
ATOM 4613 C C . GLU B 1 151 ? 8.547 27.922 0.058 1 91.38 151 GLU B C 1
ATOM 4615 O O . GLU B 1 151 ? 7.727 28.453 0.82 1 91.38 151 GLU B O 1
ATOM 4620 N N . SER B 1 152 ? 8.586 26.656 -0.185 1 93.5 152 SER B N 1
ATOM 4621 C CA . SER B 1 152 ? 7.602 25.781 0.442 1 93.5 152 SER B CA 1
ATOM 4622 C C . SER B 1 152 ? 7.914 25.578 1.921 1 93.5 152 SER B C 1
ATOM 4624 O O . SER B 1 152 ? 9.078 25.438 2.305 1 93.5 152 SER B O 1
ATOM 4626 N N . LYS B 1 153 ? 6.934 25.453 2.73 1 94 153 LYS B N 1
ATOM 4627 C CA . LYS B 1 153 ? 7.117 25.391 4.18 1 94 153 LYS B CA 1
ATOM 4628 C C . LYS B 1 153 ? 7.434 23.969 4.633 1 94 153 LYS B C 1
ATOM 4630 O O . LYS B 1 153 ? 7.938 23.766 5.738 1 94 153 LYS B O 1
ATOM 4635 N N . TRP B 1 154 ? 7.078 23.062 3.73 1 95.12 154 TRP B N 1
ATOM 4636 C CA . TRP B 1 154 ? 7.34 21.672 4.117 1 95.12 154 TRP B CA 1
ATOM 4637 C C . TRP B 1 154 ? 8.836 21.438 4.285 1 95.12 154 TRP B C 1
ATOM 4639 O O . TRP B 1 154 ? 9.242 20.531 5.027 1 95.12 154 TRP B O 1
ATOM 4649 N N . LEU B 1 155 ? 9.688 22.141 3.566 1 95.56 155 LEU B N 1
ATOM 4650 C CA . LEU B 1 155 ? 11.141 21.969 3.619 1 95.56 155 LEU B CA 1
ATOM 4651 C C . LEU B 1 155 ? 11.656 22.125 5.047 1 95.56 155 LEU B C 1
ATOM 4653 O O . LEU B 1 155 ? 12.328 21.234 5.566 1 95.56 155 LEU B O 1
ATOM 4657 N N . SER B 1 156 ? 11.258 23.203 5.688 1 93 156 SER B N 1
ATOM 4658 C CA . SER B 1 156 ? 11.695 23.453 7.055 1 93 156 SER B CA 1
ATOM 4659 C C . SER B 1 156 ? 10.953 22.562 8.047 1 93 156 SER B C 1
ATOM 4661 O O . SER B 1 156 ? 11.484 22.234 9.109 1 93 156 SER B O 1
ATOM 4663 N N . ALA B 1 157 ? 9.734 22.188 7.688 1 93.44 157 ALA B N 1
ATOM 4664 C CA . ALA B 1 157 ? 8.93 21.375 8.586 1 93.44 157 ALA B CA 1
ATOM 4665 C C . ALA B 1 157 ? 9.484 19.953 8.688 1 93.44 157 ALA B C 1
ATOM 4667 O O . ALA B 1 157 ? 9.398 19.312 9.742 1 93.44 157 ALA B O 1
ATOM 4668 N N . MET B 1 158 ? 10.031 19.516 7.602 1 95.44 158 MET B N 1
ATOM 4669 C CA . MET B 1 158 ? 10.398 18.094 7.551 1 95.44 158 MET B CA 1
ATOM 4670 C C . MET B 1 158 ? 11.898 17.922 7.758 1 95.44 158 MET B C 1
ATOM 4672 O O . MET B 1 158 ? 12.352 16.859 8.203 1 95.44 158 MET B O 1
ATOM 4676 N N . ALA B 1 159 ? 12.695 18.906 7.438 1 96.38 159 ALA B N 1
ATOM 4677 C CA . ALA B 1 159 ? 14.148 18.812 7.562 1 96.38 159 ALA B CA 1
ATOM 4678 C C . ALA B 1 159 ? 14.602 19.203 8.961 1 96.38 159 ALA B C 1
ATOM 4680 O O . ALA B 1 159 ? 13.961 20.016 9.633 1 96.38 159 ALA B O 1
ATOM 4681 N N . ASP B 1 160 ? 15.625 18.594 9.43 1 95.69 160 ASP B N 1
ATOM 4682 C CA . ASP B 1 160 ? 16.266 19.078 10.648 1 95.69 160 ASP B CA 1
ATOM 4683 C C . ASP B 1 160 ? 17.125 20.297 10.359 1 95.69 160 ASP B C 1
ATOM 4685 O O . ASP B 1 160 ? 17.297 21.156 11.234 1 95.69 160 ASP B O 1
ATOM 4689 N N . ARG B 1 161 ? 17.625 20.344 9.125 1 95.81 161 ARG B N 1
ATOM 4690 C CA . ARG B 1 161 ? 18.422 21.484 8.664 1 95.81 161 ARG B CA 1
ATOM 4691 C C . ARG B 1 161 ? 18.266 21.703 7.164 1 95.81 161 ARG B C 1
ATOM 4693 O O . ARG B 1 161 ? 18.375 20.75 6.383 1 95.81 161 ARG B O 1
ATOM 4700 N N . VAL B 1 162 ? 17.875 22.891 6.82 1 96.94 162 VAL B N 1
ATOM 4701 C CA . VAL B 1 162 ? 17.953 23.297 5.422 1 96.94 162 VAL B CA 1
ATOM 4702 C C . VAL B 1 162 ? 19.281 23.969 5.145 1 96.94 162 VAL B C 1
ATOM 4704 O O . VAL B 1 162 ? 19.609 24.984 5.75 1 96.94 162 VAL B O 1
ATOM 4707 N N . LEU B 1 163 ? 20.062 23.422 4.273 1 97.69 163 LEU B N 1
ATOM 4708 C CA . LEU B 1 163 ? 21.438 23.844 4.016 1 97.69 163 LEU B CA 1
ATOM 4709 C C . LEU B 1 163 ? 21.516 24.703 2.752 1 97.69 163 LEU B C 1
ATOM 4711 O O . LEU B 1 163 ? 20.984 24.312 1.706 1 97.69 163 LEU B O 1
ATOM 4715 N N . LEU B 1 164 ? 22.031 25.891 2.883 1 97.5 164 LEU B N 1
ATOM 4716 C CA . LEU B 1 164 ? 22.344 26.812 1.789 1 97.5 164 LEU B CA 1
ATOM 4717 C C . LEU B 1 164 ? 23.828 27.141 1.758 1 97.5 164 LEU B C 1
ATOM 4719 O O . LEU B 1 164 ? 24.547 26.859 2.715 1 97.5 164 LEU B O 1
ATOM 4723 N N . TYR B 1 165 ? 24.297 27.703 0.681 1 96.81 165 TYR B N 1
ATOM 4724 C CA . TYR B 1 165 ? 25.703 28.094 0.613 1 96.81 165 TYR B CA 1
ATOM 4725 C C . TYR B 1 165 ? 26.047 29.109 1.685 1 96.81 165 TYR B C 1
ATOM 4727 O O . TYR B 1 165 ? 25.344 30.125 1.831 1 96.81 165 TYR B O 1
ATOM 4735 N N . ASN B 1 166 ? 26.922 28.797 2.467 1 95.94 166 ASN B N 1
ATOM 4736 C CA . ASN B 1 166 ? 27.578 29.719 3.389 1 95.94 166 ASN B CA 1
ATOM 4737 C C . ASN B 1 166 ? 29.094 29.703 3.211 1 95.94 166 ASN B C 1
ATOM 4739 O O . ASN B 1 166 ? 29.812 29.172 4.055 1 95.94 166 ASN B O 1
ATOM 4743 N N . VAL B 1 167 ? 29.453 30.312 2.115 1 96.19 167 VAL B N 1
ATOM 4744 C CA . VAL B 1 167 ? 30.844 30.297 1.7 1 96.19 167 VAL B CA 1
ATOM 4745 C C . VAL B 1 167 ? 31.359 31.719 1.533 1 96.19 167 VAL B C 1
ATOM 4747 O O . VAL B 1 167 ? 30.609 32.688 1.709 1 96.19 167 VAL B O 1
ATOM 4750 N N . THR B 1 168 ? 32.656 31.922 1.197 1 96.12 168 THR B N 1
ATOM 4751 C CA . THR B 1 168 ? 33.219 33.25 0.971 1 96.12 168 THR B CA 1
ATOM 4752 C C . THR B 1 168 ? 32.688 33.844 -0.314 1 96.12 168 THR B C 1
ATOM 4754 O O . THR B 1 168 ? 32.156 33.156 -1.179 1 96.12 168 THR B O 1
ATOM 4757 N N . THR B 1 169 ? 32.844 35.094 -0.408 1 96.12 169 THR B N 1
ATOM 4758 C CA . THR B 1 169 ? 32.375 35.812 -1.592 1 96.12 169 THR B CA 1
ATOM 4759 C C . THR B 1 169 ? 33.094 35.312 -2.844 1 96.12 169 THR B C 1
ATOM 4761 O O . THR B 1 169 ? 32.469 35.156 -3.9 1 96.12 169 THR B O 1
ATOM 4764 N N . ALA B 1 170 ? 34.312 35.094 -2.684 1 96.12 170 ALA B N 1
ATOM 4765 C CA . ALA B 1 170 ? 35.094 34.594 -3.814 1 96.12 170 ALA B CA 1
ATOM 4766 C C . ALA B 1 170 ? 34.594 33.25 -4.281 1 96.12 170 ALA B C 1
ATOM 4768 O O . ALA B 1 170 ? 34.5 33 -5.484 1 96.12 170 ALA B O 1
ATOM 4769 N N . GLU B 1 171 ? 34.344 32.344 -3.357 1 95.38 171 GLU B N 1
ATOM 4770 C CA . GLU B 1 171 ? 33.844 31.031 -3.678 1 95.38 171 GLU B CA 1
ATOM 4771 C C . GLU B 1 171 ? 32.438 31.109 -4.301 1 95.38 171 GLU B C 1
ATOM 4773 O O . GLU B 1 171 ? 32.125 30.375 -5.242 1 95.38 171 GLU B O 1
ATOM 4778 N N . LEU B 1 172 ? 31.641 31.953 -3.73 1 96.56 172 LEU B N 1
ATOM 4779 C CA . LEU B 1 172 ? 30.281 32.125 -4.242 1 96.56 172 LEU B CA 1
ATOM 4780 C C . LEU B 1 172 ? 30.297 32.625 -5.68 1 96.56 172 LEU B C 1
ATOM 4782 O O . LEU B 1 172 ? 29.469 32.188 -6.5 1 96.56 172 LEU B O 1
ATOM 4786 N N . ASP B 1 173 ? 31.203 33.594 -5.953 1 96.25 173 ASP B N 1
ATOM 4787 C CA . ASP B 1 173 ? 31.344 34.125 -7.309 1 96.25 173 ASP B CA 1
ATOM 4788 C C . ASP B 1 173 ? 31.797 33.031 -8.273 1 96.25 173 ASP B C 1
ATOM 4790 O O . ASP B 1 173 ? 31.328 32.969 -9.414 1 96.25 173 ASP B O 1
ATOM 4794 N N . HIS B 1 174 ? 32.688 32.281 -7.766 1 95.62 174 HIS B N 1
ATOM 4795 C CA . HIS B 1 174 ? 33.156 31.156 -8.586 1 95.62 174 HIS B CA 1
ATOM 4796 C C . HIS B 1 174 ? 32 30.188 -8.883 1 95.62 174 HIS B C 1
ATOM 4798 O O . HIS B 1 174 ? 31.859 29.719 -10.016 1 95.62 174 HIS B O 1
ATOM 4804 N N . LEU B 1 175 ? 31.219 29.828 -7.895 1 96.25 175 LEU B N 1
ATOM 4805 C CA . LEU B 1 175 ? 30.078 28.938 -8.062 1 96.25 175 LEU B CA 1
ATOM 4806 C C . LEU B 1 175 ? 29.062 29.547 -9.039 1 96.25 175 LEU B C 1
ATOM 4808 O O . LEU B 1 175 ? 28.469 28.812 -9.836 1 96.25 175 LEU B O 1
ATOM 4812 N N . ARG B 1 176 ? 28.844 30.828 -9 1 95.94 176 ARG B N 1
ATOM 4813 C CA . ARG B 1 176 ? 27.953 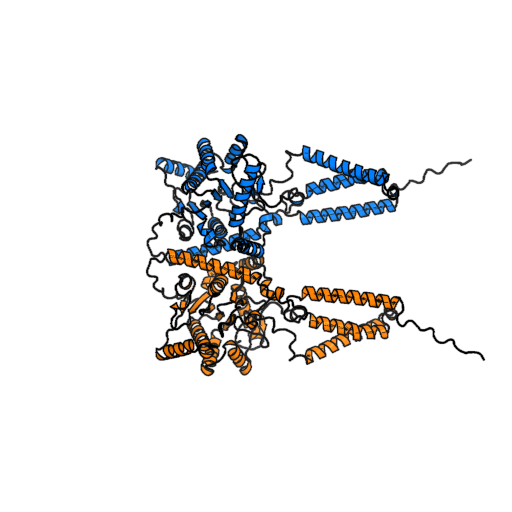31.516 -9.93 1 95.94 176 ARG B CA 1
ATOM 4814 C C . ARG B 1 176 ? 28.422 31.344 -11.367 1 95.94 176 ARG B C 1
ATOM 4816 O O . ARG B 1 176 ? 27.609 31.125 -12.266 1 95.94 176 ARG B O 1
ATOM 4823 N N . GLU B 1 177 ? 29.703 31.5 -11.508 1 95.25 177 GLU B N 1
ATOM 4824 C CA . GLU B 1 177 ? 30.281 31.312 -12.836 1 95.25 177 GLU B CA 1
ATOM 4825 C C . GLU B 1 177 ? 30.062 29.875 -13.336 1 95.25 177 GLU B C 1
ATOM 4827 O O . GLU B 1 177 ? 29.75 29.672 -14.508 1 95.25 177 GLU B O 1
ATOM 4832 N N . LEU B 1 178 ? 30.281 28.953 -12.414 1 94 178 LEU B N 1
ATOM 4833 C CA . LEU B 1 178 ? 30.078 27.562 -12.789 1 94 178 LEU B CA 1
ATOM 4834 C C . LEU B 1 178 ? 28.625 27.281 -13.141 1 94 178 LEU B C 1
ATOM 4836 O O . LEU B 1 178 ? 28.328 26.516 -14.055 1 94 178 LEU B O 1
ATOM 4840 N N . GLU B 1 179 ? 27.688 27.828 -12.398 1 91.75 179 GLU B N 1
ATOM 4841 C CA . GLU B 1 179 ? 26.266 27.656 -12.672 1 91.75 179 GLU B CA 1
ATOM 4842 C C . GLU B 1 179 ? 25.891 28.25 -14.031 1 91.75 179 GLU B C 1
ATOM 4844 O O . GLU B 1 179 ? 25.062 27.688 -14.75 1 91.75 179 GLU B O 1
ATOM 4849 N N . LYS B 1 180 ? 26.453 29.359 -14.375 1 89.81 180 LYS B N 1
ATOM 4850 C CA . LYS B 1 180 ? 26.188 30.031 -15.648 1 89.81 180 LYS B CA 1
ATOM 4851 C C . LYS B 1 180 ? 26.734 29.234 -16.828 1 89.81 180 LYS B C 1
ATOM 4853 O O . LYS B 1 180 ? 26.109 29.172 -17.891 1 89.81 180 LYS B O 1
ATOM 4858 N N . GLU B 1 181 ? 27.891 28.766 -16.578 1 85 181 GLU B N 1
ATOM 4859 C CA . GLU B 1 181 ? 28.516 27.969 -17.641 1 85 181 GLU B CA 1
ATOM 4860 C C . GLU B 1 181 ? 27.672 26.766 -18 1 85 181 GLU B C 1
ATOM 4862 O O . GLU B 1 181 ? 27.594 26.375 -19.172 1 85 181 GLU B O 1
ATOM 4867 N N . GLY B 1 182 ? 27.062 26.25 -17.047 1 78.5 182 GLY B N 1
ATOM 4868 C CA . GLY B 1 182 ? 26.203 25.094 -17.297 1 78.5 182 GLY B CA 1
ATOM 4869 C C . GLY B 1 182 ? 26.984 23.859 -17.688 1 78.5 182 GLY B C 1
ATOM 4870 O O . GLY B 1 182 ? 28.156 23.703 -17.328 1 78.5 182 GLY B O 1
ATOM 4871 N N . GLY B 1 183 ? 26.312 22.859 -18.266 1 76.12 183 GLY B N 1
ATOM 4872 C CA . GLY B 1 183 ? 26.953 21.641 -18.719 1 76.12 183 GLY B CA 1
ATOM 4873 C C . GLY B 1 183 ? 26.75 20.469 -17.766 1 76.12 183 GLY B C 1
ATOM 4874 O O . GLY B 1 183 ? 25.625 20.219 -17.312 1 76.12 183 GLY B O 1
ATOM 4875 N N . LEU B 1 184 ? 27.875 19.766 -17.594 1 74.56 184 LEU B N 1
ATOM 4876 C CA . LEU B 1 184 ? 27.797 18.516 -16.828 1 74.56 184 LEU B CA 1
ATOM 4877 C C . LEU B 1 184 ? 27.969 18.781 -15.344 1 74.56 184 LEU B C 1
ATOM 4879 O O . LEU B 1 184 ? 27.766 17.891 -14.516 1 74.56 184 LEU B O 1
ATOM 4883 N N . PHE B 1 185 ? 28.312 19.938 -14.992 1 82.94 185 PHE B N 1
ATOM 4884 C CA . PHE B 1 185 ? 28.453 20.406 -13.617 1 82.94 185 PHE B CA 1
ATOM 4885 C C . PHE B 1 185 ? 29.406 19.5 -12.836 1 82.94 185 PHE B C 1
ATOM 4887 O O . PHE B 1 185 ? 29.125 19.141 -11.695 1 82.94 185 PHE B O 1
ATOM 4894 N N . ARG B 1 186 ? 30.5 19.125 -13.445 1 88.69 186 ARG B N 1
ATOM 4895 C CA . ARG B 1 186 ? 31.453 18.188 -12.836 1 88.69 186 ARG B CA 1
ATOM 4896 C C . ARG B 1 186 ? 32.156 18.828 -11.633 1 88.69 186 ARG B C 1
ATOM 4898 O O . ARG B 1 186 ? 32.375 18.156 -10.625 1 88.69 186 ARG B O 1
ATOM 4905 N N . GLU B 1 187 ? 32.469 20.047 -11.82 1 93.88 187 GLU B N 1
ATOM 4906 C CA . GLU B 1 187 ? 33.125 20.719 -10.711 1 93.88 187 GLU B CA 1
ATOM 4907 C C . GLU B 1 187 ? 32.156 21.156 -9.641 1 93.88 187 GLU B C 1
ATOM 4909 O O . GLU B 1 187 ? 32.312 20.844 -8.461 1 93.88 187 GLU B O 1
ATOM 4914 N N . LYS B 1 188 ? 31.109 21.844 -10.016 1 94.81 188 LYS B N 1
ATOM 4915 C CA . LYS B 1 188 ? 30.125 22.328 -9.055 1 94.81 188 LYS B CA 1
ATOM 4916 C C . LYS B 1 188 ? 29.469 21.156 -8.32 1 94.81 188 LYS B C 1
ATOM 4918 O O . LYS B 1 188 ? 29.234 21.234 -7.113 1 94.81 188 LYS B O 1
ATOM 4923 N N . GLY B 1 189 ? 29.094 20.141 -9.133 1 94.56 189 GLY B N 1
ATOM 4924 C CA . GLY B 1 189 ? 28.469 18.969 -8.531 1 94.56 189 GLY B CA 1
ATOM 4925 C C . GLY B 1 189 ? 29.328 18.328 -7.465 1 94.56 189 GLY B C 1
ATOM 4926 O O . GLY B 1 189 ? 28.812 17.891 -6.426 1 94.56 189 GLY B O 1
ATOM 4927 N N . LEU B 1 190 ? 30.562 18.188 -7.77 1 95.81 190 LEU B N 1
ATOM 4928 C CA . LEU B 1 190 ? 31.484 17.609 -6.797 1 95.81 190 LEU B CA 1
ATOM 4929 C C . LEU B 1 190 ? 31.609 18.5 -5.566 1 95.81 190 LEU B C 1
ATOM 4931 O O . LEU B 1 190 ? 31.641 18 -4.438 1 95.81 190 LEU B O 1
ATOM 4935 N N . PHE B 1 191 ? 31.703 19.828 -5.801 1 96.56 191 PHE B N 1
ATOM 4936 C CA . PHE B 1 191 ? 31.734 20.766 -4.691 1 96.56 191 PHE B CA 1
ATOM 4937 C C . PHE B 1 191 ? 30.516 20.609 -3.805 1 96.56 191 PHE B C 1
ATOM 4939 O O . PHE B 1 191 ? 30.625 20.547 -2.58 1 96.56 191 PHE B O 1
ATOM 4946 N N . ASP B 1 192 ? 29.359 20.578 -4.457 1 97.19 192 ASP B N 1
ATOM 4947 C CA . ASP B 1 192 ? 28.094 20.453 -3.73 1 97.19 192 ASP B CA 1
ATOM 4948 C C . ASP B 1 192 ? 28.078 19.172 -2.898 1 97.19 192 ASP B C 1
ATOM 4950 O O . ASP B 1 192 ? 27.625 19.172 -1.751 1 97.19 192 ASP B O 1
ATOM 4954 N N . TYR B 1 193 ? 28.5 18.062 -3.486 1 97.31 193 TYR B N 1
ATOM 4955 C CA . TYR B 1 193 ? 28.547 16.766 -2.799 1 97.31 193 TYR B CA 1
ATOM 4956 C C . TYR B 1 193 ? 29.422 16.844 -1.559 1 97.31 193 TYR B C 1
ATOM 4958 O O . TYR B 1 193 ? 29.031 16.391 -0.484 1 97.31 193 TYR B O 1
ATOM 4966 N N . VAL B 1 194 ? 30.594 17.422 -1.698 1 98.06 194 VAL B N 1
ATOM 4967 C CA . VAL B 1 194 ? 31.547 17.562 -0.602 1 98.06 194 VAL B CA 1
ATOM 4968 C C . VAL B 1 194 ? 30.953 18.469 0.476 1 98.06 194 VAL B C 1
ATOM 4970 O O . VAL B 1 194 ? 31.062 18.188 1.67 1 98.06 194 VAL B O 1
ATOM 4973 N N . TYR B 1 195 ? 30.344 19.562 0.017 1 98.25 195 TYR B N 1
ATOM 4974 C CA . TYR B 1 195 ? 29.75 20.531 0.928 1 98.25 195 TYR B CA 1
ATOM 4975 C C . TYR B 1 195 ? 28.703 19.859 1.822 1 98.25 195 TYR B C 1
ATOM 4977 O O . TYR B 1 195 ? 28.703 20.062 3.037 1 98.25 195 TYR B O 1
ATOM 4985 N N . LEU B 1 196 ? 27.922 19.062 1.25 1 98.44 196 LEU B N 1
ATOM 4986 C CA . LEU B 1 196 ? 26.859 18.344 1.975 1 98.44 196 LEU B CA 1
ATOM 4987 C C . LEU B 1 196 ? 27.453 17.281 2.881 1 98.44 196 LEU B C 1
ATOM 4989 O O . LEU B 1 196 ? 27.016 17.094 4.016 1 98.44 196 LEU B O 1
ATOM 4993 N N . LEU B 1 197 ? 28.422 16.531 2.406 1 98.38 197 LEU B N 1
ATOM 4994 C CA . LEU B 1 197 ? 29.094 15.508 3.197 1 98.38 197 LEU B CA 1
ATOM 4995 C C . LEU B 1 197 ? 29.703 16.109 4.465 1 98.38 197 LEU B C 1
ATOM 4997 O O . LEU B 1 197 ? 29.594 15.523 5.547 1 98.38 197 LEU B O 1
ATOM 5001 N N . LYS B 1 198 ? 30.312 17.25 4.301 1 98.25 198 LYS B N 1
ATOM 5002 C CA . LYS B 1 198 ? 30.922 17.938 5.438 1 98.25 198 LYS B CA 1
ATOM 5003 C C . LYS B 1 198 ? 29.875 18.375 6.453 1 98.25 198 LYS B C 1
ATOM 5005 O O . LYS B 1 198 ? 30.094 18.297 7.66 1 98.25 198 LYS B O 1
ATOM 5010 N N . ALA B 1 199 ? 28.797 18.844 5.941 1 98 199 ALA B N 1
ATOM 5011 C CA . ALA B 1 199 ? 27.703 19.234 6.836 1 98 199 ALA B CA 1
ATOM 5012 C C . ALA B 1 199 ? 27.219 18.062 7.672 1 98 199 ALA B C 1
ATOM 5014 O O . ALA B 1 199 ? 26.969 18.203 8.875 1 98 199 ALA B O 1
ATOM 5015 N N . CYS B 1 200 ? 27.094 16.891 7.062 1 97.56 200 CYS B N 1
ATOM 5016 C CA . CYS B 1 200 ? 26.688 15.703 7.785 1 97.56 200 CYS B CA 1
ATOM 5017 C C . CYS B 1 200 ? 27.75 15.258 8.773 1 97.56 200 CYS B C 1
ATOM 5019 O O . CYS B 1 200 ? 27.438 14.82 9.883 1 97.56 200 CYS B O 1
ATOM 5021 N N . GLN B 1 201 ? 28.984 15.375 8.367 1 96.38 201 GLN B N 1
ATOM 5022 C CA . GLN B 1 201 ? 30.109 15.016 9.242 1 96.38 201 GLN B CA 1
ATOM 5023 C C . GLN B 1 201 ? 30.062 15.812 10.539 1 96.38 201 GLN B C 1
ATOM 5025 O O . GLN B 1 201 ? 30.375 15.289 11.609 1 96.38 201 GLN B O 1
ATOM 5030 N N . GLU B 1 202 ? 29.719 17.031 10.422 1 95.81 202 GLU B N 1
ATOM 5031 C CA . GLU B 1 202 ? 29.688 17.938 11.562 1 95.81 202 GLU B CA 1
ATOM 5032 C C . GLU B 1 202 ? 28.641 17.5 12.586 1 95.81 202 GLU B C 1
ATOM 5034 O O . GLU B 1 202 ? 28.781 17.797 13.781 1 95.81 202 GLU B O 1
ATOM 5039 N N . ILE B 1 203 ? 27.641 16.828 12.148 1 95.12 203 ILE B N 1
ATOM 5040 C CA . ILE B 1 203 ? 26.578 16.391 13.047 1 95.12 203 ILE B CA 1
ATOM 5041 C C . ILE B 1 203 ? 27.109 15.328 14 1 95.12 203 ILE B C 1
ATOM 5043 O O . ILE B 1 203 ? 26.656 15.227 15.141 1 95.12 203 ILE B O 1
ATOM 5047 N N . GLY B 1 204 ? 28.078 14.547 13.516 1 95.06 204 GLY B N 1
ATOM 5048 C CA . GLY B 1 204 ? 28.75 13.594 14.391 1 95.06 204 GLY B CA 1
ATOM 5049 C C . GLY B 1 204 ? 28.031 12.25 14.453 1 95.06 204 GLY B C 1
ATOM 5050 O O . GLY B 1 204 ? 28.391 11.398 15.266 1 95.06 204 GLY B O 1
ATOM 5051 N N . ALA B 1 205 ? 27.047 12.039 13.633 1 97 205 ALA B N 1
ATOM 5052 C CA . ALA B 1 205 ? 26.359 10.75 13.609 1 97 205 ALA B CA 1
ATOM 5053 C C . ALA B 1 205 ? 27.297 9.633 13.18 1 97 205 ALA B C 1
ATOM 5055 O O . ALA B 1 205 ? 28.172 9.844 12.336 1 97 205 ALA B O 1
ATOM 5056 N N . PRO B 1 206 ? 27.156 8.453 13.719 1 97.56 206 PRO B N 1
ATOM 5057 C CA . PRO B 1 206 ? 28.016 7.324 13.375 1 97.56 206 PRO B CA 1
ATOM 5058 C C . PRO B 1 206 ? 28.016 7.02 11.875 1 97.56 206 PRO B C 1
ATOM 5060 O O . PRO B 1 206 ? 29.016 6.512 11.352 1 97.56 206 PRO B O 1
ATOM 5063 N N . HIS B 1 207 ? 26.906 7.281 11.2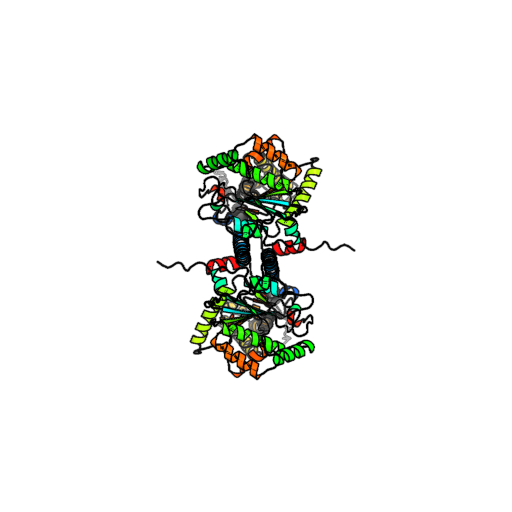27 1 98.62 207 HIS B N 1
ATOM 5064 C CA . HIS B 1 207 ? 26.828 7.016 9.797 1 98.62 207 HIS B CA 1
ATOM 5065 C C . HIS B 1 207 ? 26.219 8.195 9.047 1 98.62 207 HIS B C 1
ATOM 5067 O O . HIS B 1 207 ? 25.328 8.867 9.57 1 98.62 207 HIS B O 1
ATOM 5073 N N . THR B 1 208 ? 26.703 8.438 7.852 1 98.62 208 THR B N 1
ATOM 5074 C CA . THR B 1 208 ? 26.156 9.422 6.93 1 98.62 208 THR B CA 1
ATOM 5075 C C . THR B 1 208 ? 25.562 8.742 5.699 1 98.62 208 THR B C 1
ATOM 5077 O O . THR B 1 208 ? 26.219 7.918 5.059 1 98.62 208 THR B O 1
ATOM 5080 N N . ILE B 1 209 ? 24.344 9.031 5.43 1 98.81 209 ILE B N 1
ATOM 5081 C CA . ILE B 1 209 ? 23.688 8.508 4.23 1 98.81 209 ILE B CA 1
ATOM 5082 C C . ILE B 1 209 ? 23.547 9.625 3.199 1 98.81 209 ILE B C 1
ATOM 5084 O O . ILE B 1 209 ? 22.906 10.648 3.471 1 98.81 209 ILE B O 1
ATOM 5088 N N . MET B 1 210 ? 24.172 9.508 2.088 1 98.62 210 MET B N 1
ATOM 5089 C CA . MET B 1 210 ? 24.016 10.422 0.96 1 98.62 210 MET B CA 1
ATOM 5090 C C . MET B 1 210 ? 22.984 9.883 -0.03 1 98.62 210 MET B C 1
ATOM 5092 O O . MET B 1 210 ? 23.188 8.828 -0.629 1 98.62 210 MET B O 1
ATOM 5096 N N . VAL B 1 211 ? 21.875 10.586 -0.189 1 98.31 211 VAL B N 1
ATOM 5097 C CA . VAL B 1 211 ? 20.766 10.164 -1.039 1 98.31 211 VAL B CA 1
ATOM 5098 C C . VAL B 1 211 ? 20.531 11.203 -2.131 1 98.31 211 VAL B C 1
ATOM 5100 O O . VAL B 1 211 ? 20.516 12.406 -1.859 1 98.31 211 VAL B O 1
ATOM 5103 N N . GLU B 1 212 ? 20.422 10.766 -3.373 1 96.25 212 GLU B N 1
ATOM 5104 C CA . GLU B 1 212 ? 20.047 11.688 -4.445 1 96.25 212 GLU B CA 1
ATOM 5105 C C . GLU B 1 212 ? 18.594 12.117 -4.312 1 96.25 212 GLU B C 1
ATOM 5107 O O . GLU B 1 212 ? 17.812 11.484 -3.588 1 96.25 212 GLU B O 1
ATOM 5112 N N . ASP B 1 213 ? 18.172 13.148 -4.977 1 96 213 ASP B N 1
ATOM 5113 C CA . ASP B 1 213 ? 16.844 13.719 -4.773 1 96 213 ASP B CA 1
ATOM 5114 C C . ASP B 1 213 ? 15.828 13.062 -5.699 1 96 213 ASP B 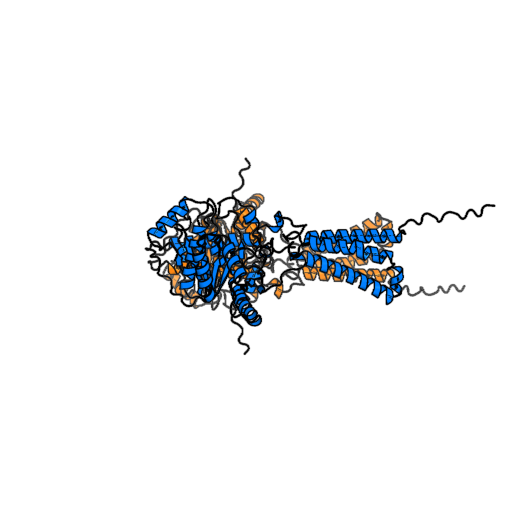C 1
ATOM 5116 O O . ASP B 1 213 ? 14.664 13.484 -5.75 1 96 213 ASP B O 1
ATOM 5120 N N . ASP B 1 214 ? 16.25 12.094 -6.523 1 95.44 214 ASP B N 1
ATOM 5121 C CA . ASP B 1 214 ? 15.336 11.414 -7.43 1 95.44 214 ASP B CA 1
ATOM 5122 C C . ASP B 1 214 ? 15.289 9.914 -7.145 1 95.44 214 ASP B C 1
ATOM 5124 O O . ASP B 1 214 ? 15.312 9.094 -8.07 1 95.44 214 ASP B O 1
ATOM 5128 N N . VAL B 1 215 ? 15.32 9.539 -5.863 1 97.25 215 VAL B N 1
ATOM 5129 C CA . VAL B 1 215 ? 15.195 8.156 -5.43 1 97.25 215 VAL B CA 1
ATOM 5130 C C . VAL B 1 215 ? 14.016 8.008 -4.477 1 97.25 215 VAL B C 1
ATOM 5132 O O . VAL B 1 215 ? 13.523 9.008 -3.936 1 97.25 215 VAL B O 1
ATOM 5135 N N . LEU B 1 216 ? 13.531 6.82 -4.336 1 98.56 216 LEU B N 1
ATOM 5136 C CA . LEU B 1 216 ? 12.438 6.508 -3.418 1 98.56 216 LEU B CA 1
ATOM 5137 C C . LEU B 1 216 ? 12.867 5.441 -2.412 1 98.56 216 LEU B C 1
ATOM 5139 O O . LEU B 1 216 ? 13.469 4.438 -2.785 1 98.56 216 LEU B O 1
ATOM 5143 N N . ALA B 1 217 ? 12.602 5.66 -1.171 1 98.81 217 ALA B N 1
ATOM 5144 C CA . ALA B 1 217 ? 12.836 4.676 -0.114 1 98.81 217 ALA B CA 1
ATOM 5145 C C . ALA B 1 217 ? 11.641 3.74 0.039 1 98.81 217 ALA B C 1
ATOM 5147 O O . ALA B 1 217 ? 10.484 4.172 -0.043 1 98.81 217 ALA B O 1
ATOM 5148 N N . MET B 1 218 ? 11.891 2.467 0.191 1 98.62 218 MET B N 1
ATOM 5149 C CA . MET B 1 218 ? 10.812 1.531 0.484 1 98.62 218 MET B CA 1
ATOM 5150 C C . MET B 1 218 ? 10.359 1.658 1.935 1 98.62 218 MET B C 1
ATOM 5152 O O . MET B 1 218 ? 11.078 2.215 2.768 1 98.62 218 MET B O 1
ATOM 5156 N N . ASP B 1 219 ? 9.094 1.182 2.289 1 98.44 219 ASP B N 1
ATOM 5157 C CA . ASP B 1 219 ? 8.695 1.04 3.688 1 98.44 219 ASP B CA 1
ATOM 5158 C C . ASP B 1 219 ? 9.562 0.008 4.402 1 98.44 219 ASP B C 1
ATOM 5160 O O . ASP B 1 219 ? 9.594 -1.161 4.016 1 98.44 219 ASP B O 1
ATOM 5164 N N . GLY B 1 220 ? 10.297 0.421 5.387 1 98.06 220 GLY B N 1
ATOM 5165 C CA . GLY B 1 220 ? 11.195 -0.459 6.117 1 98.06 220 GLY B CA 1
ATOM 5166 C C . GLY B 1 220 ? 12.656 -0.237 5.773 1 98.06 220 GLY B C 1
ATOM 5167 O O . GLY B 1 220 ? 13.523 -1.003 6.203 1 98.06 220 GLY B O 1
ATOM 5168 N N . TRP B 1 221 ? 12.938 0.772 4.973 1 98.75 221 TRP B N 1
ATOM 5169 C CA . TRP B 1 221 ? 14.32 1.048 4.598 1 98.75 221 TRP B CA 1
ATOM 5170 C C . TRP B 1 221 ? 15.188 1.253 5.832 1 98.75 221 TRP B C 1
ATOM 5172 O O . TRP B 1 221 ? 16.344 0.822 5.867 1 98.75 221 TRP B O 1
ATOM 5182 N N . TYR B 1 222 ? 14.648 1.837 6.887 1 98.31 222 TYR B N 1
ATOM 5183 C CA . TYR B 1 222 ? 15.406 2.211 8.078 1 98.31 222 TYR B CA 1
ATOM 5184 C C . TYR B 1 222 ? 15.906 0.975 8.82 1 98.31 222 TYR B C 1
ATOM 5186 O O . TYR B 1 222 ? 17.109 0.79 8.992 1 98.31 222 TYR B O 1
ATOM 5194 N N . HIS B 1 223 ? 14.969 0.109 9.242 1 98.06 223 HIS B N 1
ATOM 5195 C CA . HIS B 1 223 ? 15.383 -1.039 10.039 1 98.06 223 HIS B CA 1
ATOM 5196 C C . HIS B 1 223 ? 16.234 -2.002 9.227 1 98.06 223 HIS B C 1
ATOM 5198 O O . HIS B 1 223 ? 17.141 -2.65 9.766 1 98.06 223 HIS B O 1
ATOM 5204 N N . ARG B 1 224 ? 15.977 -2.098 7.941 1 98.5 224 ARG B N 1
ATOM 5205 C CA . ARG B 1 224 ? 16.797 -2.941 7.082 1 98.5 224 ARG B CA 1
ATOM 5206 C C . ARG B 1 224 ? 18.219 -2.393 6.98 1 98.5 224 ARG B C 1
ATOM 5208 O O . ARG B 1 224 ? 19.188 -3.154 7.02 1 98.5 224 ARG B O 1
ATOM 5215 N N . THR B 1 225 ? 18.328 -1.063 6.82 1 98.75 225 THR B N 1
ATOM 5216 C CA . THR B 1 225 ? 19.641 -0.427 6.762 1 98.75 225 THR B CA 1
ATOM 5217 C C . THR B 1 225 ? 20.375 -0.607 8.078 1 98.75 225 THR B C 1
ATOM 5219 O O . THR B 1 225 ? 21.562 -0.95 8.086 1 98.75 225 THR B O 1
ATOM 5222 N N . LYS B 1 226 ? 19.719 -0.4 9.172 1 98.25 226 LYS B N 1
ATOM 5223 C CA . LYS B 1 226 ? 20.328 -0.562 10.484 1 98.25 226 LYS B CA 1
ATOM 5224 C C . LYS B 1 226 ? 20.891 -1.972 10.664 1 98.25 226 LYS B C 1
ATOM 5226 O O . LYS B 1 226 ? 22.016 -2.145 11.117 1 98.25 226 LYS B O 1
ATOM 5231 N N . ARG B 1 227 ? 20.141 -2.939 10.281 1 98 227 ARG B N 1
ATOM 5232 C CA . ARG B 1 227 ? 20.594 -4.324 10.359 1 98 227 ARG B CA 1
ATOM 5233 C C . ARG B 1 227 ? 21.766 -4.57 9.422 1 98 227 ARG B C 1
ATOM 5235 O O . ARG B 1 227 ? 22.719 -5.273 9.773 1 98 227 ARG B O 1
ATOM 5242 N N . ALA B 1 228 ? 21.656 -4.027 8.281 1 98.75 228 ALA B N 1
ATOM 5243 C CA . ALA B 1 228 ? 22.719 -4.203 7.293 1 98.75 228 ALA B CA 1
ATOM 5244 C C . ALA B 1 228 ? 24.031 -3.605 7.781 1 98.75 228 ALA B C 1
ATOM 5246 O O . ALA B 1 228 ? 25.109 -4.133 7.488 1 98.75 228 ALA B O 1
ATOM 5247 N N . LEU B 1 229 ? 23.922 -2.488 8.469 1 98.56 229 LEU B N 1
ATOM 5248 C CA . LEU B 1 229 ? 25.125 -1.853 9.008 1 98.56 229 LEU B CA 1
ATOM 5249 C C . LEU B 1 229 ? 25.797 -2.746 10.039 1 98.56 229 LEU B C 1
ATOM 5251 O O . LEU B 1 229 ? 27.031 -2.873 10.047 1 98.56 229 LEU B O 1
ATOM 5255 N N . VAL B 1 230 ? 25.031 -3.408 10.852 1 98.06 230 VAL B N 1
ATOM 5256 C CA . VAL B 1 230 ? 25.562 -4.352 11.828 1 98.06 230 VAL B CA 1
ATOM 5257 C C . VAL B 1 230 ? 26.234 -5.516 11.102 1 98.06 230 VAL B C 1
ATOM 5259 O O . VAL B 1 230 ? 27.359 -5.898 11.445 1 98.06 230 VAL B O 1
ATOM 5262 N N . ASP B 1 231 ? 25.578 -6.016 10.117 1 98.38 231 ASP B N 1
ATOM 5263 C CA . ASP B 1 231 ? 26.109 -7.133 9.336 1 98.38 231 ASP B CA 1
ATOM 5264 C C . ASP B 1 231 ? 27.406 -6.742 8.617 1 98.38 231 ASP B C 1
ATOM 5266 O O . ASP B 1 231 ? 28.344 -7.531 8.547 1 98.38 231 ASP B O 1
ATOM 5270 N N . ALA B 1 232 ? 27.375 -5.57 8.031 1 98.5 232 ALA B N 1
ATOM 5271 C CA . ALA B 1 232 ? 28.562 -5.078 7.332 1 98.5 232 ALA B CA 1
ATOM 5272 C C . ALA B 1 232 ? 29.766 -5 8.273 1 98.5 232 ALA B C 1
ATOM 5274 O O . ALA B 1 232 ? 30.875 -5.402 7.918 1 98.5 232 ALA B O 1
ATOM 5275 N N . ASP B 1 233 ? 29.562 -4.543 9.461 1 97.88 233 ASP B N 1
ATOM 5276 C CA . ASP B 1 233 ? 30.625 -4.461 10.461 1 97.88 233 ASP B CA 1
ATOM 5277 C C . ASP B 1 233 ? 31.141 -5.848 10.828 1 97.88 233 ASP B C 1
ATOM 5279 O O . ASP B 1 233 ? 32.344 -6.066 10.891 1 97.88 233 ASP B O 1
ATOM 5283 N N . GLN B 1 234 ? 30.234 -6.727 11.078 1 98 234 GLN B N 1
ATOM 5284 C CA . GLN B 1 234 ? 30.594 -8.086 11.453 1 98 234 GLN B CA 1
ATOM 5285 C C . GLN B 1 234 ? 31.391 -8.773 10.344 1 98 234 GLN B C 1
ATOM 5287 O O . GLN B 1 234 ? 32.406 -9.422 10.602 1 98 234 GLN B O 1
ATOM 5292 N N . GLN B 1 235 ? 30.922 -8.602 9.18 1 98.06 235 GLN B N 1
ATOM 5293 C CA . GLN B 1 235 ? 31.594 -9.234 8.047 1 98.06 235 GLN B CA 1
ATOM 5294 C C . GLN B 1 235 ? 32.969 -8.609 7.809 1 98.06 235 GLN B C 1
ATOM 5296 O O . GLN B 1 235 ? 33.906 -9.297 7.426 1 98.06 235 GLN B O 1
ATOM 5301 N N . THR B 1 236 ? 33.031 -7.312 7.93 1 98 236 THR B N 1
ATOM 5302 C CA . THR B 1 236 ? 34.312 -6.633 7.801 1 98 236 THR B CA 1
ATOM 5303 C C . THR B 1 236 ? 35.312 -7.184 8.805 1 98 236 THR B C 1
ATOM 5305 O O . THR B 1 236 ? 36.469 -7.473 8.453 1 98 236 THR B O 1
ATOM 5308 N N . SER B 1 237 ? 34.875 -7.391 10.023 1 97.19 237 SER B N 1
ATOM 5309 C CA . SER B 1 237 ? 35.719 -7.949 11.07 1 97.19 237 SER B CA 1
ATOM 5310 C C . SER B 1 237 ? 36.156 -9.375 10.734 1 97.19 237 SER B C 1
ATOM 5312 O O . SER B 1 237 ? 37.312 -9.758 10.969 1 97.19 237 SER B O 1
ATOM 5314 N N . ARG B 1 238 ? 35.312 -10.117 10.258 1 97.12 238 ARG B N 1
ATOM 5315 C CA . ARG B 1 238 ? 35.594 -11.5 9.898 1 97.12 238 ARG B CA 1
ATOM 5316 C C . ARG B 1 238 ? 36.656 -11.57 8.789 1 97.12 238 ARG B C 1
ATOM 5318 O O . ARG B 1 238 ? 37.406 -12.523 8.719 1 97.12 238 ARG B O 1
ATOM 5325 N N . LEU B 1 239 ? 36.656 -10.531 7.949 1 96.56 239 LEU B N 1
ATOM 5326 C CA . LEU B 1 239 ? 37.656 -10.461 6.879 1 96.56 239 LEU B CA 1
ATOM 5327 C C . LEU B 1 239 ? 39 -9.969 7.41 1 96.56 239 LEU B C 1
ATOM 5329 O O . LEU B 1 239 ? 39.969 -9.914 6.668 1 96.56 239 LEU B O 1
ATOM 5333 N N . GLY B 1 240 ? 39.031 -9.594 8.703 1 95.81 240 GLY B N 1
ATOM 5334 C CA . GLY B 1 240 ? 40.25 -9.109 9.312 1 95.81 240 GLY B CA 1
ATOM 5335 C C . GLY B 1 240 ? 40.5 -7.629 9.07 1 95.81 240 GLY B C 1
ATOM 5336 O O . GLY B 1 240 ? 41.594 -7.129 9.289 1 95.81 240 GLY B O 1
ATOM 5337 N N . ALA B 1 241 ? 39.438 -6.977 8.539 1 95.31 241 ALA B N 1
ATOM 5338 C CA . ALA B 1 241 ? 39.531 -5.543 8.289 1 95.31 241 ALA B CA 1
ATOM 5339 C C . ALA B 1 241 ? 38.875 -4.746 9.398 1 95.31 241 ALA B C 1
ATOM 5341 O O . ALA B 1 241 ? 37.969 -5.258 10.094 1 95.31 241 ALA B O 1
ATOM 5342 N N . SER B 1 242 ? 39.312 -3.531 9.562 1 92.94 242 SER B N 1
ATOM 5343 C CA . SER B 1 242 ? 38.781 -2.693 10.625 1 92.94 242 SER B CA 1
ATOM 5344 C C . SER B 1 242 ? 37.75 -1.702 10.078 1 92.94 242 SER B C 1
ATOM 5346 O O . SER B 1 242 ? 37 -1.104 10.836 1 92.94 242 SER B O 1
ATOM 5348 N N . GLN B 1 243 ? 37.844 -1.558 8.734 1 95.62 243 GLN B N 1
ATOM 5349 C CA . GLN B 1 243 ? 36.969 -0.563 8.164 1 95.62 243 GLN B CA 1
ATOM 5350 C C . GLN B 1 243 ? 36.531 -0.956 6.754 1 95.62 243 GLN B C 1
ATOM 5352 O O . GLN B 1 243 ? 37.156 -1.781 6.109 1 95.62 243 GLN B O 1
ATOM 5357 N N . TYR B 1 244 ? 35.438 -0.489 6.336 1 98.06 244 TYR B N 1
ATOM 5358 C CA . TYR B 1 244 ? 34.969 -0.545 4.961 1 98.06 244 TYR B CA 1
ATOM 5359 C C . TYR B 1 244 ? 34.625 0.846 4.449 1 98.06 244 TYR B C 1
ATOM 5361 O O . TYR B 1 244 ? 34.531 1.798 5.227 1 98.06 244 TYR B O 1
ATOM 5369 N N . LEU B 1 245 ? 34.469 1.013 3.199 1 97.69 245 LEU B N 1
ATOM 5370 C CA . LEU B 1 245 ? 34.312 2.334 2.602 1 97.69 245 LEU B CA 1
ATOM 5371 C C . LEU B 1 245 ? 32.875 2.797 2.67 1 97.69 245 LEU B C 1
ATOM 5373 O O . LEU B 1 245 ? 32.562 3.867 3.207 1 97.69 245 LEU B O 1
ATOM 5377 N N . TYR B 1 246 ? 31.969 1.976 2.08 1 98.12 246 TYR B N 1
ATOM 5378 C CA . TYR B 1 246 ? 30.562 2.361 2.119 1 98.12 246 TYR B CA 1
ATOM 5379 C C . TYR B 1 246 ? 29.656 1.141 2.01 1 98.12 246 TYR B C 1
ATOM 5381 O O . TYR B 1 246 ? 30.125 0.042 1.698 1 98.12 246 TYR B O 1
ATOM 5389 N N . LEU B 1 247 ? 28.453 1.29 2.4 1 98.38 247 LEU B N 1
ATOM 5390 C CA . LEU B 1 247 ? 27.344 0.361 2.152 1 98.38 247 LEU B CA 1
ATOM 5391 C C . LEU B 1 247 ? 26.375 0.934 1.128 1 98.38 247 LEU B C 1
ATOM 5393 O O . LEU B 1 247 ? 25.812 2.016 1.331 1 98.38 247 LEU B O 1
ATOM 5397 N N . ARG B 1 248 ? 26.219 0.235 0.079 1 97.81 248 ARG B N 1
ATOM 5398 C CA . ARG B 1 248 ? 25.328 0.651 -0.994 1 97.81 248 ARG B CA 1
ATOM 5399 C C . ARG B 1 248 ? 23.891 0.182 -0.729 1 97.81 248 ARG B C 1
ATOM 5401 O O . ARG B 1 248 ? 23.672 -1 -0.467 1 97.81 248 ARG B O 1
ATOM 5408 N N . LEU B 1 249 ? 22.922 1.16 -0.866 1 98.44 249 LEU B N 1
ATOM 5409 C CA . LEU B 1 249 ? 21.531 0.833 -0.569 1 98.44 249 LEU B CA 1
ATOM 5410 C C . LEU B 1 249 ? 20.703 0.763 -1.849 1 98.44 249 LEU B C 1
ATOM 5412 O O . LEU B 1 249 ? 19.516 0.431 -1.809 1 98.44 249 LEU B O 1
ATOM 5416 N N . PHE B 1 250 ? 21.312 1.13 -2.969 1 97.5 250 PHE B N 1
ATOM 5417 C CA . PHE B 1 250 ? 20.719 0.985 -4.301 1 97.5 250 PHE B CA 1
ATOM 5418 C C . PHE B 1 250 ? 21.797 0.587 -5.312 1 97.5 250 PHE B C 1
ATOM 5420 O O . PHE B 1 250 ? 22.906 1.112 -5.289 1 97.5 250 PHE B O 1
ATOM 5427 N N . TYR B 1 251 ? 21.5 -0.272 -6.137 1 95.31 251 TYR B N 1
ATOM 5428 C CA . TYR B 1 251 ? 22.328 -0.598 -7.289 1 95.31 251 TYR B CA 1
ATOM 5429 C C . TYR B 1 251 ? 21.469 -0.954 -8.492 1 95.31 251 TYR B C 1
ATOM 5431 O O . TYR B 1 251 ? 20.359 -1.481 -8.344 1 95.31 251 TYR B O 1
ATOM 5439 N N . THR B 1 252 ? 21.953 -0.639 -9.641 1 93.94 252 THR B N 1
ATOM 5440 C CA . THR B 1 252 ? 21.281 -1.028 -10.867 1 93.94 252 THR B CA 1
ATOM 5441 C C . THR B 1 252 ? 21.547 -2.496 -11.188 1 93.94 252 THR B C 1
ATOM 5443 O O . THR B 1 252 ? 22.641 -2.996 -10.977 1 93.94 252 THR B O 1
ATOM 5446 N N . GLN B 1 253 ? 20.609 -3.16 -11.664 1 94.12 253 GLN B N 1
ATOM 5447 C CA . GLN B 1 253 ? 20.75 -4.594 -11.898 1 94.12 253 GLN B CA 1
ATOM 5448 C C . GLN B 1 253 ? 21.266 -4.875 -13.312 1 94.12 253 GLN B C 1
ATOM 5450 O O . GLN B 1 253 ? 21.812 -5.941 -13.578 1 94.12 253 GLN B O 1
ATOM 5455 N N . GLY B 1 254 ? 21.141 -3.963 -14.18 1 91.88 254 GLY B N 1
ATOM 5456 C CA . GLY B 1 254 ? 21.5 -4.16 -15.57 1 91.88 254 GLY B CA 1
ATOM 5457 C C . GLY B 1 254 ? 22.969 -4.43 -15.781 1 91.88 254 GLY B C 1
ATOM 5458 O O . GLY B 1 254 ? 23.375 -5.031 -16.781 1 91.88 254 GLY B O 1
ATOM 5459 N N . LEU B 1 255 ? 23.766 -4.055 -14.82 1 90.56 255 LEU B N 1
ATOM 5460 C CA . LEU B 1 255 ? 25.219 -4.184 -14.984 1 90.56 255 LEU B CA 1
ATOM 5461 C C . LEU B 1 255 ? 25.734 -5.457 -14.328 1 90.56 255 LEU B C 1
ATOM 5463 O O . LEU B 1 255 ? 26.922 -5.785 -14.438 1 90.56 255 LEU B O 1
ATOM 5467 N N . LEU B 1 256 ? 24.859 -6.227 -13.742 1 93.25 256 LEU B N 1
ATOM 5468 C CA . LEU B 1 256 ? 25.266 -7.41 -12.984 1 93.25 256 LEU B CA 1
ATOM 5469 C C . LEU B 1 256 ? 24.984 -8.68 -13.781 1 93.25 256 LEU B C 1
ATOM 5471 O O . LEU B 1 256 ? 24.641 -9.719 -13.203 1 93.25 256 LEU B O 1
ATOM 5475 N N . GLY B 1 257 ? 25.047 -8.586 -15.086 1 94.25 257 GLY B N 1
ATOM 5476 C CA . GLY B 1 257 ? 24.828 -9.727 -15.961 1 94.25 257 GLY B CA 1
ATOM 5477 C C . GLY B 1 257 ? 26.094 -10.523 -16.234 1 94.25 257 GLY B C 1
ATOM 5478 O O . GLY B 1 257 ? 26.969 -10.617 -15.383 1 94.25 257 GLY B O 1
ATOM 5479 N N . TRP B 1 258 ? 26.031 -11.281 -17.359 1 95.44 258 TRP B N 1
ATOM 5480 C CA . TRP B 1 258 ? 27.203 -12.047 -17.812 1 95.44 258 TRP B CA 1
ATOM 5481 C C . TRP B 1 258 ? 28.25 -11.125 -18.406 1 95.44 258 TRP B C 1
ATOM 5483 O O . TRP B 1 258 ? 28.188 -10.781 -19.594 1 95.44 258 TRP B O 1
ATOM 5493 N N . ASN B 1 259 ? 29.172 -10.773 -17.594 1 93.06 259 ASN B N 1
ATOM 5494 C CA . ASN B 1 259 ? 30.203 -9.828 -18.016 1 93.06 259 ASN B CA 1
ATOM 5495 C C . ASN B 1 259 ? 31.312 -10.523 -18.797 1 93.06 259 ASN B C 1
ATOM 5497 O O . ASN B 1 259 ? 31.75 -11.617 -18.422 1 93.06 259 ASN B O 1
ATOM 5501 N N . SER B 1 260 ? 31.781 -9.898 -19.812 1 93.19 260 SER B N 1
ATOM 5502 C CA . SER B 1 260 ? 32.75 -10.492 -20.719 1 93.19 260 SER B CA 1
ATOM 5503 C C . SER B 1 260 ? 34.094 -10.703 -20.016 1 93.19 260 SER B C 1
ATOM 5505 O O . SER B 1 260 ? 34.875 -11.586 -20.391 1 93.19 260 SER B O 1
ATOM 5507 N N . GLU B 1 261 ? 34.344 -9.914 -18.984 1 91.44 261 GLU B N 1
ATOM 5508 C CA . GLU B 1 261 ? 35.594 -10.047 -18.234 1 91.44 261 GLU B CA 1
ATOM 5509 C C . GLU B 1 261 ? 35.719 -11.43 -17.609 1 91.44 261 GLU B C 1
ATOM 5511 O O . GLU B 1 261 ? 36.812 -11.891 -17.312 1 91.44 261 GLU B O 1
ATOM 5516 N N . GLU B 1 262 ? 34.625 -12.164 -17.547 1 93.69 262 GLU B N 1
ATOM 5517 C CA . GLU B 1 262 ? 34.625 -13.461 -16.875 1 93.69 262 GLU B CA 1
ATOM 5518 C C . GLU B 1 262 ? 34.344 -14.594 -17.859 1 93.69 262 GLU B C 1
ATOM 5520 O O . GLU B 1 262 ? 33.938 -15.688 -17.469 1 93.69 262 GLU B O 1
ATOM 5525 N N . TRP B 1 263 ? 34.594 -14.375 -19.078 1 94.44 263 TRP B N 1
ATOM 5526 C CA . TRP B 1 263 ? 34.25 -15.328 -20.125 1 94.44 263 TRP B CA 1
ATOM 5527 C C . TRP B 1 263 ? 34.969 -16.672 -19.906 1 94.44 263 TRP B C 1
ATOM 5529 O O . TRP B 1 263 ? 34.406 -17.719 -20.172 1 94.44 263 TRP B O 1
ATOM 5539 N N . PHE B 1 264 ? 36.188 -16.625 -19.406 1 96.94 264 PHE B N 1
ATOM 5540 C CA . PHE B 1 264 ? 36.969 -17.844 -19.203 1 96.94 264 PHE B CA 1
ATOM 5541 C C . PHE B 1 264 ? 36.344 -18.719 -18.141 1 96.94 264 PHE B C 1
ATOM 5543 O O . PHE B 1 264 ? 36.312 -19.953 -18.266 1 96.94 264 PHE B O 1
ATOM 5550 N N . ILE B 1 265 ? 35.875 -18.125 -17.141 1 96.44 265 ILE B N 1
ATOM 5551 C CA . ILE B 1 265 ? 35.188 -18.844 -16.078 1 96.44 265 ILE B CA 1
ATOM 5552 C C . ILE B 1 265 ? 33.906 -19.469 -16.625 1 96.44 265 ILE B C 1
ATOM 5554 O O . ILE B 1 265 ? 33.562 -20.609 -16.297 1 96.44 265 ILE B O 1
ATOM 5558 N N . TYR B 1 266 ? 33.125 -18.75 -17.5 1 97.06 266 TYR B N 1
ATOM 5559 C CA . TYR B 1 266 ? 31.906 -19.297 -18.125 1 97.06 266 TYR B CA 1
ATOM 5560 C C . TYR B 1 266 ? 32.219 -20.531 -18.938 1 97.06 266 TYR B C 1
ATOM 5562 O O . TYR B 1 266 ? 31.5 -21.531 -18.859 1 97.06 266 TYR B O 1
ATOM 5570 N N . LEU B 1 267 ? 33.312 -20.422 -19.641 1 97.31 267 LEU B N 1
ATOM 5571 C CA . LEU B 1 267 ? 33.719 -21.531 -20.484 1 97.31 267 LEU B CA 1
ATOM 5572 C C . LEU B 1 267 ? 34.125 -22.75 -19.656 1 97.31 267 LEU B C 1
ATOM 5574 O O . LEU B 1 267 ? 33.688 -23.859 -19.922 1 97.31 267 LEU B O 1
ATOM 5578 N N . LEU B 1 268 ? 34.938 -22.562 -18.703 1 98.12 268 LEU B N 1
ATOM 5579 C CA . LEU B 1 268 ? 35.406 -23.641 -17.844 1 98.12 268 LEU B CA 1
ATOM 5580 C C . LEU B 1 268 ? 34.25 -24.328 -17.156 1 98.12 268 LEU B C 1
ATOM 5582 O O . LEU B 1 268 ? 34.188 -25.547 -17.078 1 98.12 268 LEU B O 1
ATOM 5586 N N . CYS B 1 269 ? 33.344 -23.516 -16.656 1 97.69 269 CYS B N 1
ATOM 5587 C CA . CYS B 1 269 ? 32.188 -24.062 -15.969 1 97.69 269 CYS B CA 1
ATOM 5588 C C . CYS B 1 269 ? 31.297 -24.844 -16.938 1 97.69 269 CYS B C 1
ATOM 5590 O O . CYS B 1 269 ? 30.766 -25.891 -16.578 1 97.69 269 CYS B O 1
ATOM 5592 N N . SER B 1 270 ? 31.125 -24.359 -18.141 1 97.81 270 SER B N 1
ATOM 5593 C CA . SER B 1 270 ? 30.328 -25.047 -19.141 1 97.81 270 SER B CA 1
ATOM 5594 C C . SER B 1 270 ? 30.938 -26.406 -19.5 1 97.81 270 SER B C 1
ATOM 5596 O O . SER B 1 270 ? 30.219 -27.406 -19.594 1 97.81 270 SER B O 1
ATOM 5598 N N . VAL B 1 271 ? 32.25 -26.406 -19.641 1 97.69 271 VAL B N 1
ATOM 5599 C CA . VAL B 1 271 ? 32.938 -27.656 -19.969 1 97.69 271 VAL B CA 1
ATOM 5600 C C . VAL B 1 271 ? 32.812 -28.625 -18.797 1 97.69 271 VAL B C 1
ATOM 5602 O O . VAL B 1 271 ? 32.594 -29.828 -19 1 97.69 271 VAL B O 1
ATOM 5605 N N . ALA B 1 272 ? 32.938 -28.125 -17.672 1 98.12 272 ALA B N 1
ATOM 5606 C CA . ALA B 1 272 ? 32.812 -28.953 -16.469 1 98.12 272 ALA B CA 1
ATOM 5607 C C . ALA B 1 272 ? 31.406 -29.578 -16.391 1 98.12 272 ALA B C 1
ATOM 5609 O O . ALA B 1 272 ? 31.266 -30.734 -16.016 1 98.12 272 ALA B O 1
ATOM 5610 N N . VAL B 1 273 ? 30.406 -28.781 -16.703 1 97.88 273 VAL B N 1
ATOM 5611 C CA . VAL B 1 273 ? 29.031 -29.281 -16.641 1 97.88 273 VAL B CA 1
ATOM 5612 C C . VAL B 1 273 ? 28.844 -30.391 -17.672 1 97.88 273 VAL B C 1
ATOM 5614 O O . VAL B 1 273 ? 28.234 -31.422 -17.359 1 97.88 273 VAL B O 1
ATOM 5617 N N . ILE B 1 274 ? 29.375 -30.219 -18.859 1 97.62 274 ILE B N 1
ATOM 5618 C CA . ILE B 1 274 ? 29.266 -31.234 -19.891 1 97.62 274 ILE B CA 1
ATOM 5619 C C . ILE B 1 274 ? 30.031 -32.5 -19.484 1 97.62 274 ILE B C 1
ATOM 5621 O O . ILE B 1 274 ? 29.547 -33.594 -19.672 1 97.62 274 ILE B O 1
ATOM 5625 N N . ALA B 1 275 ? 31.172 -32.312 -18.891 1 97.81 275 ALA B N 1
ATOM 5626 C CA . ALA B 1 275 ? 31.969 -33.438 -18.422 1 97.81 275 ALA B CA 1
ATOM 5627 C C . ALA B 1 275 ? 31.234 -34.188 -17.328 1 97.81 275 ALA B C 1
ATOM 5629 O O . ALA B 1 275 ? 31.219 -35.438 -17.328 1 97.81 275 ALA B O 1
ATOM 5630 N N . ALA B 1 276 ? 30.75 -33.469 -16.5 1 97.81 276 ALA B N 1
ATOM 5631 C CA . ALA B 1 276 ? 29.984 -34.094 -15.422 1 97.81 276 ALA B CA 1
ATOM 5632 C C . ALA B 1 276 ? 28.781 -34.875 -15.969 1 97.81 276 ALA B C 1
ATOM 5634 O O . ALA B 1 276 ? 28.469 -35.969 -15.5 1 97.81 276 ALA B O 1
ATOM 5635 N N . LEU B 1 277 ? 28.109 -34.188 -16.922 1 96.56 277 LEU B N 1
ATOM 5636 C CA . LEU B 1 277 ? 26.984 -34.844 -17.578 1 96.56 277 LEU B CA 1
ATOM 5637 C C . LEU B 1 277 ? 27.438 -36.156 -18.25 1 96.56 277 LEU B C 1
ATOM 5639 O O . LEU B 1 277 ? 26.797 -37.188 -18.094 1 96.56 277 LEU B O 1
ATOM 5643 N N . TRP B 1 278 ? 28.5 -36.156 -18.922 1 96.44 278 TRP B N 1
ATOM 5644 C CA . TRP B 1 278 ? 29.062 -37.312 -19.594 1 96.44 278 TRP B CA 1
ATOM 5645 C C . TRP B 1 278 ? 29.438 -38.406 -18.594 1 96.44 278 TRP B C 1
ATOM 5647 O O . TRP B 1 278 ? 29.094 -39.562 -18.781 1 96.44 278 TRP B O 1
ATOM 5657 N N . GLY B 1 279 ? 30.078 -37.969 -17.562 1 96.12 279 GLY B N 1
ATOM 5658 C CA . GLY B 1 279 ? 30.453 -38.906 -16.516 1 96.12 279 GLY B CA 1
ATOM 5659 C C . GLY B 1 279 ? 29.25 -39.594 -15.883 1 96.12 279 GLY B C 1
ATOM 5660 O O . GLY B 1 279 ? 29.281 -40.812 -15.672 1 96.12 279 GLY B O 1
ATOM 5661 N N . THR B 1 280 ? 28.312 -38.844 -15.625 1 96.56 280 THR B N 1
ATOM 5662 C CA . THR B 1 280 ? 27.109 -39.406 -15 1 96.56 280 THR B CA 1
ATOM 5663 C C . THR B 1 280 ? 26.438 -40.406 -15.922 1 96.56 280 THR B C 1
ATOM 5665 O O . THR B 1 280 ? 25.984 -41.469 -15.469 1 96.56 280 THR B O 1
ATOM 5668 N N . LEU B 1 281 ? 26.328 -40.094 -17.234 1 94.12 281 LEU B N 1
ATOM 5669 C CA . LEU B 1 281 ? 25.672 -40.969 -18.188 1 94.12 281 LEU B CA 1
ATOM 5670 C C . LEU B 1 281 ? 26.469 -42.25 -18.375 1 94.12 281 LEU B C 1
ATOM 5672 O O . LEU B 1 281 ? 25.891 -43.344 -18.406 1 94.12 281 LEU B O 1
ATOM 5676 N N . VAL B 1 282 ? 27.766 -42.156 -18.406 1 93.62 282 VAL B N 1
ATOM 5677 C CA . VAL B 1 282 ? 28.625 -43.344 -18.609 1 93.62 282 VAL B CA 1
ATOM 5678 C C . VAL B 1 282 ? 28.609 -44.219 -17.359 1 93.62 282 VAL B C 1
ATOM 5680 O O . VAL B 1 282 ? 28.562 -45.438 -17.453 1 93.62 282 VAL B O 1
ATOM 5683 N N . THR B 1 283 ? 28.625 -43.594 -16.172 1 94.69 283 THR B N 1
ATOM 5684 C CA . THR B 1 283 ? 28.594 -44.344 -14.922 1 94.69 283 THR B CA 1
ATOM 5685 C C . THR B 1 283 ? 27.266 -45.062 -14.766 1 94.69 283 THR B C 1
ATOM 5687 O O . THR B 1 283 ? 27.219 -46.188 -14.305 1 94.69 283 THR B O 1
ATOM 5690 N N . THR B 1 284 ? 26.25 -44.312 -15.133 1 94.31 284 THR B N 1
ATOM 5691 C CA . THR B 1 284 ? 24.922 -44.938 -15.055 1 94.31 284 THR B CA 1
ATOM 5692 C C . THR B 1 284 ? 24.844 -46.125 -16 1 94.31 284 THR B C 1
ATOM 5694 O O . THR B 1 284 ? 24.297 -47.188 -15.641 1 94.31 284 THR B O 1
ATOM 5697 N N . ARG B 1 285 ? 25.391 -46 -17.219 1 89.75 285 ARG B N 1
ATOM 5698 C CA . ARG B 1 285 ? 25.406 -47.094 -18.188 1 89.75 285 ARG B CA 1
ATOM 5699 C C . ARG B 1 285 ? 26.219 -48.281 -17.656 1 89.75 285 ARG B C 1
ATOM 5701 O O . ARG B 1 285 ? 25.844 -49.438 -17.859 1 89.75 285 ARG B O 1
ATOM 5708 N N . ARG B 1 286 ? 27.234 -48.062 -16.891 1 89.75 286 ARG B N 1
ATOM 5709 C CA . ARG B 1 286 ? 28.125 -49.094 -16.391 1 89.75 286 ARG B CA 1
ATOM 5710 C C . ARG B 1 286 ? 27.484 -49.844 -15.219 1 89.75 286 ARG B C 1
ATOM 5712 O O . ARG B 1 286 ? 27.641 -51.062 -15.094 1 89.75 286 ARG B O 1
ATOM 5719 N N . TYR B 1 287 ? 26.75 -49.125 -14.359 1 92.44 287 TYR B N 1
ATOM 5720 C CA . TYR B 1 287 ? 26.328 -49.719 -13.094 1 92.44 287 TYR B CA 1
ATOM 5721 C C . TYR B 1 287 ? 24.859 -50.125 -13.148 1 92.44 287 TYR B C 1
ATOM 5723 O O . TYR B 1 287 ? 24.375 -50.875 -12.281 1 92.44 287 TYR B O 1
ATOM 5731 N N . VAL B 1 288 ? 24.172 -49.531 -14.109 1 90.94 288 VAL B N 1
ATOM 5732 C CA . VAL B 1 288 ? 22.781 -49.906 -14.266 1 90.94 288 VAL B CA 1
ATOM 5733 C C . VAL B 1 288 ? 22.562 -50.531 -15.633 1 90.94 288 VAL B C 1
ATOM 5735 O O . VAL B 1 288 ? 22.203 -49.875 -16.594 1 90.94 288 VAL B O 1
ATOM 5738 N N . PRO B 1 289 ? 22.609 -51.875 -15.695 1 83.56 289 PRO B N 1
ATOM 5739 C CA . PRO B 1 289 ? 22.562 -52.562 -16.984 1 83.56 289 PRO B CA 1
ATOM 5740 C C . PRO B 1 289 ? 21.234 -52.344 -17.719 1 83.56 289 PRO B C 1
ATOM 5742 O O . PRO B 1 289 ? 21.203 -52.375 -18.953 1 83.56 289 PRO B O 1
ATOM 5745 N N . ARG B 1 290 ? 20.25 -52.156 -17.062 1 85.69 290 ARG B N 1
ATOM 5746 C CA . ARG B 1 290 ? 18.953 -51.969 -17.703 1 85.69 290 ARG B CA 1
ATOM 5747 C C . ARG B 1 290 ? 18.953 -50.688 -18.531 1 85.69 290 ARG B C 1
ATOM 5749 O O . ARG B 1 290 ? 18.172 -50.531 -19.469 1 85.69 290 ARG B O 1
ATOM 5756 N N . SER B 1 291 ? 19.906 -49.719 -18.359 1 82.75 291 SER B N 1
ATOM 5757 C CA . SER B 1 291 ? 19.953 -48.438 -19.016 1 82.75 291 SER B CA 1
ATOM 5758 C C . SER B 1 291 ? 20.719 -48.5 -20.328 1 82.75 291 SER B C 1
ATOM 5760 O O . SER B 1 291 ? 20.688 -47.562 -21.125 1 82.75 291 SER B O 1
ATOM 5762 N N . ASN B 1 292 ? 21.266 -49.625 -20.609 1 82.06 292 ASN B N 1
ATOM 5763 C CA . ASN B 1 292 ? 22.125 -49.75 -21.766 1 82.06 292 ASN B CA 1
ATOM 5764 C C . ASN B 1 292 ? 21.344 -49.625 -23.078 1 82.06 292 ASN B C 1
ATOM 5766 O O . ASN B 1 292 ? 21.859 -49.125 -24.078 1 82.06 292 ASN B O 1
ATOM 5770 N N . SER B 1 293 ? 20.156 -50.094 -22.953 1 81.75 293 SER B N 1
ATOM 5771 C CA . SER B 1 293 ? 19.328 -50.031 -24.156 1 81.75 293 SER B CA 1
ATOM 5772 C C . SER B 1 293 ? 18.938 -48.594 -24.469 1 81.75 293 SER B C 1
ATOM 5774 O O . SER B 1 293 ? 18.766 -48.219 -25.625 1 81.75 293 SER B O 1
ATOM 5776 N N . LEU B 1 294 ? 18.875 -47.75 -23.516 1 81.25 294 LEU B N 1
ATOM 5777 C CA . LEU B 1 294 ? 18.469 -46.344 -23.703 1 81.25 294 LEU B CA 1
ATOM 5778 C C . LEU B 1 294 ? 19.688 -45.438 -23.828 1 81.25 294 LEU B C 1
ATOM 5780 O O . LEU B 1 294 ? 19.656 -44.469 -24.594 1 81.25 294 LEU B O 1
ATOM 5784 N N . LEU B 1 295 ? 20.797 -45.875 -23.203 1 87.69 295 LEU B N 1
ATOM 5785 C CA . LEU B 1 295 ? 21.984 -45.031 -23.172 1 87.69 295 LEU B CA 1
ATOM 5786 C C . LEU B 1 295 ? 23.062 -45.562 -24.109 1 87.69 295 LEU B C 1
ATOM 5788 O O . LEU B 1 295 ? 24.172 -45.906 -23.672 1 87.69 295 LEU B O 1
ATOM 5792 N N . THR B 1 296 ? 22.719 -45.625 -25.453 1 88.06 296 THR B N 1
ATOM 5793 C CA . THR B 1 296 ? 23.688 -46 -26.469 1 88.06 296 THR B CA 1
ATOM 5794 C C . THR B 1 296 ? 24.766 -44.906 -26.609 1 88.06 296 THR B C 1
ATOM 5796 O O . THR B 1 296 ? 24.625 -43.812 -26.078 1 88.06 296 THR B O 1
ATOM 5799 N N . ASN B 1 297 ? 25.891 -45.25 -27.234 1 89.44 297 ASN B N 1
ATOM 5800 C CA . ASN B 1 297 ? 26.953 -44.281 -27.469 1 89.44 297 ASN B CA 1
ATOM 5801 C C . ASN B 1 297 ? 26.438 -43.031 -28.203 1 89.44 297 ASN B C 1
ATOM 5803 O O . ASN B 1 297 ? 26.828 -41.906 -27.891 1 89.44 297 ASN B O 1
ATOM 5807 N N . LYS B 1 298 ? 25.594 -43.281 -29.172 1 88.88 298 LYS B N 1
ATOM 5808 C CA . LYS B 1 298 ? 25.016 -42.188 -29.938 1 88.88 298 LYS B CA 1
ATOM 5809 C C . LYS B 1 298 ? 24.125 -41.312 -29.062 1 88.88 298 LYS B C 1
ATOM 5811 O O . LYS B 1 298 ? 24.156 -40.062 -29.156 1 88.88 298 LYS B O 1
ATOM 5816 N N . ALA B 1 299 ? 23.375 -41.938 -28.203 1 88.31 299 ALA B N 1
ATOM 5817 C CA . ALA B 1 299 ? 22.484 -41.188 -27.312 1 88.31 299 ALA B CA 1
ATOM 5818 C C . ALA B 1 299 ? 23.297 -40.312 -26.344 1 88.31 299 ALA B C 1
ATOM 5820 O O . ALA B 1 299 ? 22.953 -39.156 -26.094 1 88.31 299 ALA B O 1
ATOM 5821 N N . VAL B 1 300 ? 24.328 -40.906 -25.812 1 92.62 300 VAL B N 1
ATOM 5822 C CA . VAL B 1 300 ? 25.188 -40.188 -24.875 1 92.62 300 VAL B CA 1
ATOM 5823 C C . VAL B 1 300 ? 25.812 -38.969 -25.578 1 92.62 300 VAL B C 1
ATOM 5825 O O . VAL B 1 300 ? 25.859 -37.875 -25 1 92.62 300 VAL B O 1
ATOM 5828 N N . LEU B 1 301 ? 26.203 -39.188 -26.797 1 93.31 301 LEU B N 1
ATOM 5829 C CA . LEU B 1 301 ? 26.797 -38.125 -27.562 1 93.31 301 LEU B CA 1
ATOM 5830 C C . LEU B 1 301 ? 25.781 -37 -27.828 1 93.31 301 LEU B C 1
ATOM 5832 O O . LEU B 1 301 ? 26.094 -35.812 -27.703 1 93.31 301 LEU B O 1
ATOM 5836 N N . VAL B 1 302 ? 24.578 -37.344 -28.203 1 90.81 302 VAL B N 1
ATOM 5837 C CA . VAL B 1 302 ? 23.547 -36.375 -28.5 1 90.81 302 VAL B CA 1
ATOM 5838 C C . VAL B 1 302 ? 23.172 -35.594 -27.25 1 90.81 302 VAL B C 1
ATOM 5840 O O . VAL B 1 302 ? 23.031 -34.375 -27.297 1 90.81 302 VAL B O 1
ATOM 5843 N N . ILE B 1 303 ? 23.062 -36.25 -26.109 1 91.69 303 ILE B N 1
ATOM 5844 C CA . ILE B 1 303 ? 22.688 -35.594 -24.844 1 91.69 303 ILE B CA 1
ATOM 5845 C C . ILE B 1 303 ? 23.797 -34.656 -24.422 1 91.69 303 ILE B C 1
ATOM 5847 O O . ILE B 1 303 ? 23.516 -33.5 -24.062 1 91.69 303 ILE B O 1
ATOM 5851 N N . CYS B 1 304 ? 25 -35.062 -24.484 1 94.88 304 CYS B N 1
ATOM 5852 C CA . CYS B 1 304 ? 26.109 -34.281 -23.953 1 94.88 304 CYS B CA 1
ATOM 5853 C C . CYS B 1 304 ? 26.484 -33.156 -24.922 1 94.88 304 CYS B C 1
ATOM 5855 O O . CYS B 1 304 ? 26.859 -32.062 -24.484 1 94.88 304 CYS B O 1
ATOM 5857 N N . PHE B 1 305 ? 26.312 -33.406 -26.234 1 95.12 305 PHE B N 1
ATOM 5858 C CA . PHE B 1 305 ? 26.906 -32.438 -27.156 1 95.12 305 PHE B CA 1
ATOM 5859 C C . PHE B 1 305 ? 25.812 -31.703 -27.922 1 95.12 305 PHE B C 1
ATOM 5861 O O . PHE B 1 305 ? 26.109 -30.781 -28.688 1 95.12 305 PHE B O 1
ATOM 5868 N N . ILE B 1 306 ? 24.625 -31.953 -27.797 1 94.31 306 ILE B N 1
ATOM 5869 C CA . ILE B 1 306 ? 23.547 -31.188 -28.391 1 94.31 306 ILE B CA 1
ATOM 5870 C C . ILE B 1 306 ? 22.656 -30.609 -27.297 1 94.31 306 ILE B C 1
ATOM 5872 O O . ILE B 1 306 ? 22.641 -29.391 -27.078 1 94.31 306 ILE B O 1
ATOM 5876 N N . TYR B 1 307 ? 22.016 -31.469 -26.484 1 93.5 307 TYR B N 1
ATOM 5877 C CA . TYR B 1 307 ? 21.078 -30.984 -25.469 1 93.5 307 TYR B CA 1
ATOM 5878 C C . TYR B 1 307 ? 21.828 -30.266 -24.344 1 93.5 307 TYR B C 1
ATOM 5880 O O . TYR B 1 307 ? 21.312 -29.297 -23.781 1 93.5 307 TYR B O 1
ATOM 5888 N N . GLY B 1 308 ? 22.984 -30.812 -23.922 1 95.5 308 GLY B N 1
ATOM 5889 C CA . GLY B 1 308 ? 23.797 -30.141 -22.906 1 95.5 308 GLY B CA 1
ATOM 5890 C C . GLY B 1 308 ? 24.125 -28.703 -23.266 1 95.5 308 GLY B C 1
ATOM 5891 O O . GLY B 1 308 ? 23.75 -27.781 -22.531 1 95.5 308 GLY B O 1
ATOM 5892 N N . PRO B 1 309 ? 24.719 -28.547 -24.406 1 97 309 PRO B N 1
ATOM 5893 C CA . PRO B 1 309 ? 25.031 -27.188 -24.828 1 97 309 PRO B CA 1
ATOM 5894 C C . PRO B 1 309 ? 23.781 -26.328 -25 1 97 309 PRO B C 1
ATOM 5896 O O . PRO B 1 309 ? 23.812 -25.125 -24.688 1 97 309 PRO B O 1
ATOM 5899 N N . LEU B 1 310 ? 22.719 -26.875 -25.469 1 97 310 LEU B N 1
ATOM 5900 C CA . LEU B 1 310 ? 21.484 -26.125 -25.625 1 97 310 LEU B CA 1
ATOM 5901 C C . LEU B 1 310 ? 20.969 -25.625 -24.266 1 97 310 LEU B C 1
ATOM 5903 O O . LEU B 1 310 ? 20.484 -24.5 -24.156 1 97 310 LEU B O 1
ATOM 5907 N N . CYS B 1 311 ? 21.062 -26.5 -23.281 1 97.44 311 CYS B N 1
ATOM 5908 C CA . CYS B 1 311 ? 20.641 -26.094 -21.938 1 97.44 311 CYS B CA 1
ATOM 5909 C C . CYS B 1 311 ? 21.578 -25.047 -21.359 1 97.44 311 CYS B C 1
ATOM 5911 O O . CYS B 1 311 ? 21.125 -24.141 -20.656 1 97.44 311 CYS B O 1
ATOM 5913 N N . ILE B 1 312 ? 22.812 -25.156 -21.641 1 98.06 312 ILE B N 1
ATOM 5914 C CA . ILE B 1 312 ? 23.781 -24.156 -21.188 1 98.06 312 ILE B CA 1
ATOM 5915 C C . ILE B 1 312 ? 23.484 -22.812 -21.828 1 98.06 312 ILE B C 1
ATOM 5917 O O . ILE B 1 312 ? 23.516 -21.781 -21.156 1 98.06 312 ILE B O 1
ATOM 5921 N N . VAL B 1 313 ? 23.219 -22.844 -23.125 1 97.44 313 VAL B N 1
ATOM 5922 C CA . VAL B 1 313 ? 22.859 -21.609 -23.828 1 97.44 313 VAL B CA 1
ATOM 5923 C C . VAL B 1 313 ? 21.609 -21 -23.188 1 97.44 313 VAL B C 1
ATOM 5925 O O . VAL B 1 313 ? 21.547 -19.781 -23 1 97.44 313 VAL B O 1
ATOM 5928 N N . LEU B 1 314 ? 20.656 -21.797 -22.891 1 98 314 LEU B N 1
ATOM 5929 C CA . LEU B 1 314 ? 19.438 -21.328 -22.25 1 98 314 LEU B CA 1
ATOM 5930 C C . LEU B 1 314 ? 19.734 -20.75 -20.875 1 98 314 LEU B C 1
ATOM 5932 O O . LEU B 1 314 ? 19.109 -19.766 -20.453 1 98 314 LEU B O 1
ATOM 5936 N N . PHE B 1 315 ? 20.641 -21.359 -20.141 1 98 315 PHE B N 1
ATOM 5937 C CA . PHE B 1 315 ? 21.078 -20.875 -18.828 1 98 315 PHE B CA 1
ATOM 5938 C C . PHE B 1 315 ? 21.609 -19.453 -18.938 1 98 315 PHE B C 1
ATOM 5940 O O . PHE B 1 315 ? 21.219 -18.578 -18.172 1 98 315 PHE B O 1
ATOM 5947 N N . PHE B 1 316 ? 22.375 -19.203 -19.922 1 98.19 316 PHE B N 1
ATOM 5948 C CA . PHE B 1 316 ? 22.938 -17.875 -20.125 1 98.19 316 PHE B CA 1
ATOM 5949 C C . PHE B 1 316 ? 21.891 -16.922 -20.672 1 98.19 316 PHE B C 1
ATOM 5951 O O . PHE B 1 316 ? 21.828 -15.758 -20.25 1 98.19 316 PHE B O 1
ATOM 5958 N N . ALA B 1 317 ? 21.078 -17.469 -21.531 1 98.25 317 ALA B N 1
ATOM 5959 C CA . ALA B 1 317 ? 20.031 -16.625 -22.125 1 98.25 317 ALA B CA 1
ATOM 5960 C C . ALA B 1 317 ? 19.047 -16.156 -21.062 1 98.25 317 ALA B C 1
ATOM 5962 O O . ALA B 1 317 ? 18.484 -15.062 -21.172 1 98.25 317 ALA B O 1
ATOM 5963 N N . SER B 1 318 ? 18.828 -16.891 -20.031 1 98.25 318 SER B N 1
ATOM 5964 C CA . SER B 1 318 ? 17.859 -16.578 -18.984 1 98.25 318 SER B CA 1
ATOM 5965 C C . SER B 1 318 ? 18.359 -15.469 -18.078 1 98.25 318 SER B C 1
ATOM 5967 O O . SER B 1 318 ? 17.594 -14.883 -17.328 1 98.25 318 SER B O 1
ATOM 5969 N N . GLY B 1 319 ? 19.562 -15.148 -18.141 1 97.75 319 GLY B N 1
ATOM 5970 C CA . GLY B 1 319 ? 20.109 -14.031 -17.391 1 97.75 319 GLY B CA 1
ATOM 5971 C C . GLY B 1 319 ? 20.734 -14.445 -16.062 1 97.75 319 GLY B C 1
ATOM 5972 O O . GLY B 1 319 ? 20.266 -15.391 -15.43 1 97.75 319 GLY B O 1
ATOM 5973 N N . ARG B 1 320 ? 21.703 -13.828 -15.734 1 96.88 320 ARG B N 1
ATOM 5974 C CA . ARG B 1 320 ? 22.469 -14.156 -14.539 1 96.88 320 ARG B CA 1
ATOM 5975 C C . ARG B 1 320 ? 21.625 -13.953 -13.281 1 96.88 320 ARG B C 1
ATOM 5977 O O . ARG B 1 320 ? 21.656 -14.773 -12.359 1 96.88 320 ARG B O 1
ATOM 5984 N N . LEU B 1 321 ? 20.891 -12.906 -13.203 1 96.38 321 LEU B N 1
ATOM 5985 C CA . LEU B 1 321 ? 20.125 -12.57 -12.008 1 96.38 321 LEU B CA 1
ATOM 5986 C C . LEU B 1 321 ? 19 -13.57 -11.781 1 96.38 321 LEU B C 1
ATOM 5988 O O . LEU B 1 321 ? 18.625 -13.836 -10.633 1 96.38 321 LEU B O 1
ATOM 5992 N N . SER B 1 322 ? 18.453 -14.086 -12.852 1 97.38 322 SER B N 1
ATOM 5993 C CA . SER B 1 322 ? 17.406 -15.102 -12.727 1 97.38 322 SER B CA 1
ATOM 5994 C C . SER B 1 322 ? 18 -16.453 -12.336 1 97.38 322 SER B C 1
ATOM 5996 O O . SER B 1 322 ? 17.406 -17.188 -11.539 1 97.38 322 SER B O 1
ATOM 5998 N N . MET B 1 323 ? 19.125 -16.797 -12.906 1 97.12 323 MET B N 1
ATOM 5999 C CA . MET B 1 323 ? 19.703 -18.109 -12.711 1 97.12 323 MET B CA 1
ATOM 6000 C C . MET B 1 323 ? 20.531 -18.156 -11.43 1 97.12 323 MET B C 1
ATOM 6002 O O . MET B 1 323 ? 20.625 -19.203 -10.781 1 97.12 323 MET B O 1
ATOM 6006 N N . LEU B 1 324 ? 21.219 -17.094 -11.141 1 95.81 324 LEU B N 1
ATOM 6007 C CA . LEU B 1 324 ? 22.062 -16.969 -9.953 1 95.81 324 LEU B CA 1
ATOM 6008 C C . LEU B 1 324 ? 21.703 -15.727 -9.156 1 95.81 324 LEU B C 1
ATOM 6010 O O . LEU B 1 324 ? 22.516 -14.805 -9.047 1 95.81 324 LEU B O 1
ATOM 6014 N N . PRO B 1 325 ? 20.531 -15.695 -8.578 1 95.12 325 PRO B N 1
ATOM 6015 C CA . PRO B 1 325 ? 20.109 -14.508 -7.824 1 95.12 325 PRO B CA 1
ATOM 6016 C C . PRO B 1 325 ? 21 -14.227 -6.621 1 95.12 325 PRO B C 1
ATOM 6018 O O . PRO B 1 325 ? 21.516 -15.164 -5.988 1 95.12 325 PRO B O 1
ATOM 6021 N N . ILE B 1 326 ? 21.203 -12.953 -6.332 1 94.38 326 ILE B N 1
ATOM 6022 C CA . ILE B 1 326 ? 21.969 -12.555 -5.152 1 94.38 326 ILE B CA 1
ATOM 6023 C C . ILE B 1 326 ? 21.125 -12.781 -3.898 1 94.38 326 ILE B C 1
ATOM 6025 O O . ILE B 1 326 ? 20 -12.281 -3.801 1 94.38 326 ILE B O 1
ATOM 6029 N N . PRO B 1 327 ? 21.625 -13.562 -2.988 1 96 327 PRO B N 1
ATOM 6030 C CA . PRO B 1 327 ? 20.844 -13.797 -1.771 1 96 327 PRO B CA 1
ATOM 6031 C C . PRO B 1 327 ? 20.609 -12.523 -0.961 1 96 327 PRO B C 1
ATOM 6033 O O . PRO B 1 327 ? 21.359 -11.562 -1.094 1 96 327 PRO B O 1
ATOM 6036 N N . SER B 1 328 ? 19.625 -12.531 -0.139 1 97.25 328 SER B N 1
ATOM 6037 C CA . SER B 1 328 ? 19.344 -11.391 0.727 1 97.25 328 SER B CA 1
ATOM 6038 C C . SER B 1 328 ? 20.438 -11.203 1.769 1 97.25 328 SER B C 1
ATOM 6040 O O . SER B 1 328 ? 20.969 -12.18 2.303 1 97.25 328 SER B O 1
ATOM 6042 N N . GLY B 1 329 ? 20.719 -9.984 2.059 1 97.75 329 GLY B N 1
ATOM 6043 C CA . GLY B 1 329 ? 21.75 -9.656 3.02 1 97.75 329 GLY B CA 1
ATOM 6044 C C . GLY B 1 329 ? 22.812 -8.719 2.463 1 97.75 329 GLY B C 1
ATOM 6045 O O . GLY B 1 329 ? 22.562 -8.023 1.471 1 97.75 329 GLY B O 1
ATOM 6046 N N . VAL B 1 330 ? 23.875 -8.648 3.191 1 98.31 330 VAL B N 1
ATOM 6047 C CA . VAL B 1 330 ? 24.969 -7.758 2.83 1 98.31 330 VAL B CA 1
ATOM 6048 C C . VAL B 1 330 ? 26.062 -8.547 2.107 1 98.31 330 VAL B C 1
ATOM 6050 O O . VAL B 1 330 ? 26.5 -9.594 2.586 1 98.31 330 VAL B O 1
ATOM 6053 N N . HIS B 1 331 ? 26.453 -8 0.938 1 96.5 331 HIS B N 1
ATOM 6054 C CA . HIS B 1 331 ? 27.484 -8.656 0.131 1 96.5 331 HIS B CA 1
ATOM 6055 C C . HIS B 1 331 ? 28.453 -7.641 -0.446 1 96.5 331 HIS B C 1
ATOM 6057 O O . HIS B 1 331 ? 28.109 -6.469 -0.613 1 96.5 331 HIS B O 1
ATOM 6063 N N . GLN B 1 332 ? 29.625 -8.141 -0.694 1 95.69 332 GLN B N 1
ATOM 6064 C CA . GLN B 1 332 ? 30.578 -7.277 -1.371 1 95.69 332 GLN B CA 1
ATOM 6065 C C . GLN B 1 332 ? 30.188 -7.055 -2.828 1 95.69 332 GLN B C 1
ATOM 6067 O O . GLN B 1 332 ? 29.734 -7.98 -3.502 1 95.69 332 GLN B O 1
ATOM 6072 N N . MET B 1 333 ? 30.359 -5.832 -3.277 1 93.5 333 MET B N 1
ATOM 6073 C CA . MET B 1 333 ? 30.078 -5.48 -4.668 1 93.5 333 MET B CA 1
ATOM 6074 C C . MET B 1 333 ? 31.125 -4.516 -5.207 1 93.5 333 MET B C 1
ATOM 6076 O O . MET B 1 333 ? 30.828 -3.352 -5.48 1 93.5 333 MET B O 1
ATOM 6080 N N . PRO B 1 334 ? 32.25 -4.988 -5.41 1 90.44 334 PRO B N 1
ATOM 6081 C CA . PRO B 1 334 ? 33.344 -4.133 -5.848 1 90.44 334 PRO B CA 1
ATOM 6082 C C . PRO B 1 334 ? 33.344 -3.875 -7.352 1 90.44 334 PRO B C 1
ATOM 6084 O O . PRO B 1 334 ? 33.938 -2.902 -7.82 1 90.44 334 PRO B O 1
ATOM 6087 N N . ARG B 1 335 ? 32.688 -4.828 -8.055 1 87.44 335 ARG B N 1
ATOM 6088 C CA . ARG B 1 335 ? 32.656 -4.688 -9.508 1 87.44 335 ARG B CA 1
ATOM 6089 C C . ARG B 1 335 ? 31.234 -4.605 -10.023 1 87.44 335 ARG B C 1
ATOM 6091 O O . ARG B 1 335 ? 30.328 -5.242 -9.477 1 87.44 335 ARG B O 1
ATOM 6098 N N . PHE B 1 336 ? 31.062 -3.816 -10.969 1 80.44 336 PHE B N 1
ATOM 6099 C CA . PHE B 1 336 ? 29.859 -3.734 -11.789 1 80.44 336 PHE B CA 1
ATOM 6100 C C . PHE B 1 336 ? 28.719 -3.129 -11 1 80.44 336 PHE B C 1
ATOM 6102 O O . PHE B 1 336 ? 27.609 -2.947 -11.531 1 80.44 336 PHE B O 1
ATOM 6109 N N . GLY B 1 337 ? 29.016 -3.047 -9.758 1 76.69 337 GLY B N 1
ATOM 6110 C CA . GLY B 1 337 ? 28.016 -2.268 -9.031 1 76.69 337 GLY B CA 1
ATOM 6111 C C . GLY B 1 337 ? 28.047 -0.791 -9.383 1 76.69 337 GLY B C 1
ATOM 6112 O O . GLY B 1 337 ? 29.109 -0.234 -9.648 1 76.69 337 GLY B O 1
ATOM 6113 N N . CYS B 1 338 ? 26.922 -0.296 -9.672 1 78.5 338 CYS B N 1
ATOM 6114 C CA . CYS B 1 338 ? 26.922 1.11 -10.062 1 78.5 338 CYS B CA 1
ATOM 6115 C C . CYS B 1 338 ? 25.953 1.918 -9.219 1 78.5 338 CYS B C 1
ATOM 6117 O O . CYS B 1 338 ? 25.031 1.357 -8.609 1 78.5 338 CYS B O 1
ATOM 6119 N N . CYS B 1 339 ? 26.484 3.318 -9.109 1 83.56 339 CYS B N 1
ATOM 6120 C CA . CYS B 1 339 ? 25.562 4.41 -8.805 1 83.56 339 CYS B CA 1
ATOM 6121 C C . CYS B 1 339 ? 25.688 4.824 -7.344 1 83.56 339 CYS B C 1
ATOM 6123 O O . CYS B 1 339 ? 26.141 4.047 -6.508 1 83.56 339 CYS B O 1
ATOM 6125 N N . SER B 1 340 ? 25.5 5.918 -7.156 1 90.81 340 SER B N 1
ATOM 6126 C CA . SER B 1 340 ? 25.641 6.539 -5.84 1 90.81 340 SER B CA 1
ATOM 6127 C C . SER B 1 340 ? 24.328 7.164 -5.387 1 90.81 340 SER B C 1
ATOM 6129 O O . SER B 1 340 ? 24.328 8.188 -4.695 1 90.81 340 SER B O 1
ATOM 6131 N N . GLN B 1 341 ? 23.266 6.512 -5.855 1 94.88 341 GLN B N 1
ATOM 6132 C CA . GLN B 1 341 ? 21.953 7.066 -5.559 1 94.88 341 GLN B CA 1
ATOM 6133 C C . GLN B 1 341 ? 21.688 7.078 -4.055 1 94.88 341 GLN B C 1
ATOM 6135 O O . GLN B 1 341 ? 20.953 7.93 -3.557 1 94.88 341 GLN B O 1
ATOM 6140 N N . ALA B 1 342 ? 22.234 6.098 -3.338 1 97.88 342 ALA B N 1
ATOM 6141 C CA . ALA B 1 342 ? 22.094 5.992 -1.888 1 97.88 342 ALA B CA 1
ATOM 6142 C C . ALA B 1 342 ? 23.25 5.203 -1.281 1 97.88 342 ALA B C 1
ATOM 6144 O O . ALA B 1 342 ? 23.328 3.982 -1.433 1 97.88 342 ALA B O 1
ATOM 6145 N N . LEU B 1 343 ? 24.109 5.902 -0.593 1 98.38 343 LEU B N 1
ATOM 6146 C CA . LEU B 1 343 ? 25.297 5.301 0.014 1 98.38 343 LEU B CA 1
ATOM 6147 C C . LEU B 1 343 ? 25.391 5.664 1.492 1 98.38 343 LEU B C 1
ATOM 6149 O O . LEU B 1 343 ? 25.094 6.801 1.877 1 98.38 343 LEU B O 1
ATOM 6153 N N . VAL B 1 344 ? 25.766 4.734 2.268 1 98.75 344 VAL B N 1
ATOM 6154 C CA . VAL B 1 344 ? 26.016 4.977 3.684 1 98.75 344 VAL B CA 1
ATOM 6155 C C . VAL B 1 344 ? 27.531 4.953 3.953 1 98.75 344 VAL B C 1
ATOM 6157 O O . VAL B 1 344 ? 28.203 3.986 3.611 1 98.75 344 VAL B O 1
ATOM 6160 N N . PHE B 1 345 ? 28.031 5.996 4.555 1 98.62 345 PHE B N 1
ATOM 6161 C CA . PHE B 1 345 ? 29.438 6.098 4.938 1 98.62 345 PHE B CA 1
ATOM 6162 C C . PHE B 1 345 ? 29.594 6.031 6.453 1 98.62 345 PHE B C 1
ATOM 6164 O O . PHE B 1 345 ? 28.922 6.762 7.184 1 98.62 345 PHE B O 1
ATOM 6171 N N . PRO B 1 346 ? 30.484 5.148 6.91 1 98.31 346 PRO B N 1
ATOM 6172 C CA . PRO B 1 346 ? 30.859 5.309 8.312 1 98.31 346 PRO B CA 1
ATOM 6173 C C . PRO B 1 346 ? 31.469 6.676 8.609 1 98.31 346 PRO B C 1
ATOM 6175 O O . PRO B 1 346 ? 32.188 7.234 7.762 1 98.31 346 PRO B O 1
ATOM 6178 N N . HIS B 1 347 ? 31.234 7.137 9.742 1 97.12 347 HIS B N 1
ATOM 6179 C CA . HIS B 1 347 ? 31.672 8.469 10.141 1 97.12 347 HIS B CA 1
ATOM 6180 C C . HIS B 1 347 ? 33.156 8.641 9.922 1 97.12 347 HIS B C 1
ATOM 6182 O O . HIS B 1 347 ? 33.625 9.688 9.453 1 97.12 347 HIS B O 1
ATOM 6188 N N . ASN B 1 348 ? 33.969 7.633 10.234 1 96.31 348 ASN B N 1
ATOM 6189 C CA . ASN B 1 348 ? 35.438 7.73 10.195 1 96.31 348 ASN B CA 1
ATOM 6190 C C . ASN B 1 348 ? 35.969 7.688 8.766 1 96.31 348 ASN B C 1
ATOM 6192 O O . ASN B 1 348 ? 37.125 7.984 8.516 1 96.31 348 ASN B O 1
ATOM 6196 N N . ARG B 1 349 ? 35.094 7.398 7.77 1 97.69 349 ARG B N 1
ATOM 6197 C CA . ARG B 1 349 ? 35.531 7.32 6.379 1 97.69 349 ARG B CA 1
ATOM 6198 C C . ARG B 1 349 ? 35.219 8.617 5.637 1 97.69 349 ARG B C 1
ATOM 6200 O O . ARG B 1 349 ? 35.812 8.883 4.582 1 97.69 349 ARG B O 1
ATOM 6207 N N . VAL B 1 350 ? 34.344 9.422 6.113 1 98.19 350 VAL B N 1
ATOM 6208 C CA . VAL B 1 350 ? 33.875 10.625 5.434 1 98.19 350 VAL B CA 1
ATOM 6209 C C . VAL B 1 350 ? 35.062 11.562 5.176 1 98.19 350 VAL B C 1
ATOM 6211 O O . VAL B 1 350 ? 35.25 12.055 4.059 1 98.19 350 VAL B O 1
ATOM 6214 N N . PRO B 1 351 ? 35.969 11.75 6.152 1 98 351 PRO B N 1
ATOM 6215 C CA . PRO B 1 351 ? 37.125 12.633 5.891 1 98 351 PRO B CA 1
ATOM 6216 C C . PRO B 1 351 ? 38 12.133 4.742 1 98 351 PRO B C 1
ATOM 6218 O O . PRO B 1 351 ? 38.5 12.938 3.967 1 98 351 PRO B O 1
ATOM 6221 N N . ASP B 1 352 ? 38.156 10.852 4.633 1 97.88 352 ASP B N 1
ATOM 6222 C CA . ASP B 1 352 ? 38.969 10.281 3.545 1 97.88 352 ASP B CA 1
ATOM 6223 C C . ASP B 1 352 ? 38.344 10.602 2.189 1 97.88 352 ASP B C 1
ATOM 6225 O O . ASP B 1 352 ? 39.031 10.992 1.253 1 97.88 352 ASP B O 1
ATOM 6229 N N . VAL B 1 353 ? 37.094 10.406 2.121 1 97.94 353 VAL B N 1
ATOM 6230 C CA . VAL B 1 353 ? 36.344 10.641 0.879 1 97.94 353 VAL B CA 1
ATOM 6231 C C . VAL B 1 353 ? 36.406 12.133 0.528 1 97.94 353 VAL B C 1
ATOM 6233 O O . VAL B 1 353 ? 3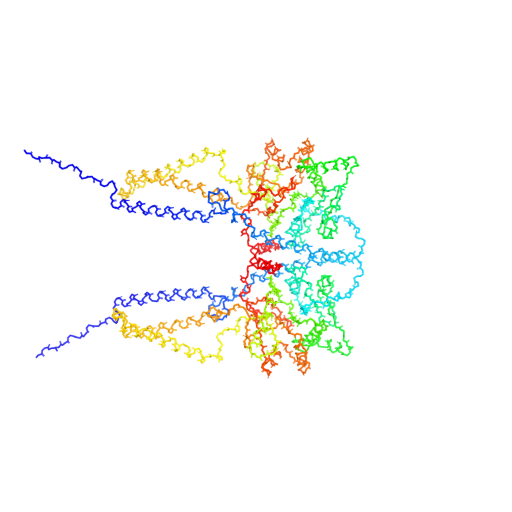6.656 12.492 -0.625 1 97.94 353 VAL B O 1
ATOM 6236 N N . VAL B 1 354 ? 36.188 12.961 1.522 1 98.25 354 VAL B N 1
ATOM 6237 C CA . VAL B 1 354 ? 36.219 14.406 1.331 1 98.25 354 VAL B CA 1
ATOM 6238 C C . VAL B 1 354 ? 37.594 14.844 0.827 1 98.25 354 VAL B C 1
ATOM 6240 O O . VAL B 1 354 ? 37.688 15.586 -0.148 1 98.25 354 VAL B O 1
ATOM 6243 N N . SER B 1 355 ? 38.625 14.352 1.511 1 98.25 355 SER B N 1
ATOM 6244 C CA . SER B 1 355 ? 39.969 14.688 1.116 1 98.25 355 SER B CA 1
ATOM 6245 C C . SER B 1 355 ? 40.25 14.273 -0.323 1 98.25 355 SER B C 1
ATOM 6247 O O . SER B 1 355 ? 40.875 15.008 -1.078 1 98.25 355 SER B O 1
ATOM 6249 N N . TRP B 1 356 ? 39.844 13.141 -0.688 1 98.25 356 TRP B N 1
ATOM 6250 C CA . TRP B 1 356 ? 40 12.625 -2.043 1 98.25 356 TRP B CA 1
ATOM 6251 C C . TRP B 1 356 ? 39.312 13.523 -3.061 1 98.25 356 TRP B C 1
ATOM 6253 O O . TRP B 1 356 ? 39.906 13.891 -4.078 1 98.25 356 TRP B O 1
ATOM 6263 N N . TYR B 1 357 ? 38.094 13.898 -2.822 1 98.06 357 TYR B N 1
ATOM 6264 C CA . TYR B 1 357 ? 37.312 14.75 -3.725 1 98.06 357 TYR B CA 1
ATOM 6265 C C . TYR B 1 357 ? 37.969 16.125 -3.855 1 98.06 357 TYR B C 1
ATOM 6267 O O . TYR B 1 357 ? 38 16.703 -4.945 1 98.06 357 TYR B O 1
ATOM 6275 N N . GLU B 1 358 ? 38.406 16.625 -2.736 1 97.44 358 GLU B N 1
ATOM 6276 C CA . GLU B 1 358 ? 39.031 17.938 -2.752 1 97.44 358 GLU B CA 1
ATOM 6277 C C . GLU B 1 358 ? 40.344 17.922 -3.537 1 97.44 358 GLU B C 1
ATOM 6279 O O . GLU B 1 358 ? 40.719 18.922 -4.172 1 97.44 358 GLU B O 1
ATOM 6284 N N . LYS B 1 359 ? 41.031 16.844 -3.459 1 97.38 359 LYS B N 1
ATOM 6285 C CA . LYS B 1 359 ? 42.281 16.688 -4.234 1 97.38 359 LYS B CA 1
ATOM 6286 C C . LYS B 1 359 ? 41.969 16.609 -5.727 1 97.38 359 LYS B C 1
ATOM 6288 O O . LYS B 1 359 ? 42.688 17.203 -6.539 1 97.38 359 LYS B O 1
ATOM 6293 N N . LYS B 1 360 ? 40.969 15.891 -6.145 1 96.62 360 LYS B N 1
ATOM 6294 C CA . LYS B 1 360 ? 40.625 15.695 -7.547 1 96.62 360 LYS B CA 1
ATOM 6295 C C . LYS B 1 360 ? 40 16.953 -8.141 1 96.62 360 LYS B C 1
ATOM 6297 O O . LYS B 1 360 ? 40.219 17.281 -9.305 1 96.62 360 LYS B O 1
ATOM 6302 N N . LYS B 1 361 ? 39.125 17.719 -7.438 1 93.56 361 LYS B N 1
ATOM 6303 C CA . LYS B 1 361 ? 38.531 19.031 -7.727 1 93.56 361 LYS B CA 1
ATOM 6304 C C . LYS B 1 361 ? 37.438 18.906 -8.797 1 93.56 361 LYS B C 1
ATOM 6306 O O . LYS B 1 361 ? 36.531 19.734 -8.852 1 93.56 361 LYS B O 1
ATOM 6311 N N . ILE B 1 362 ? 37.656 18 -9.766 1 93.56 362 ILE B N 1
ATOM 6312 C CA . ILE B 1 362 ? 36.719 17.906 -10.859 1 93.56 362 ILE B CA 1
ATOM 6313 C C . ILE B 1 362 ? 36.438 16.453 -11.195 1 93.56 362 ILE B C 1
ATOM 6315 O O . ILE B 1 362 ? 37.375 15.625 -11.188 1 93.56 362 ILE B O 1
ATOM 6319 N N . GLY B 1 363 ? 35.188 16.125 -11.445 1 92.69 363 GLY B N 1
ATOM 6320 C CA . GLY B 1 363 ? 34.781 14.781 -11.797 1 92.69 363 GLY B CA 1
ATOM 6321 C C . GLY B 1 363 ? 33.438 14.398 -11.234 1 92.69 363 GLY B C 1
ATOM 6322 O O . GLY B 1 363 ? 32.844 15.164 -10.469 1 92.69 363 GLY B O 1
ATOM 6323 N N . PHE B 1 364 ? 32.969 13.234 -11.656 1 91.5 364 PHE B N 1
ATOM 6324 C CA . PHE B 1 364 ? 31.734 12.711 -11.117 1 91.5 364 PHE B CA 1
ATOM 6325 C C . PHE B 1 364 ? 31.969 11.992 -9.797 1 91.5 364 PHE B C 1
ATOM 6327 O O . PHE B 1 364 ? 32.875 11.156 -9.695 1 91.5 364 PHE B O 1
ATOM 6334 N N . ALA B 1 365 ? 31.172 12.336 -8.836 1 92.06 365 ALA B N 1
ATOM 6335 C CA . ALA B 1 365 ? 31.344 11.812 -7.48 1 92.06 365 ALA B CA 1
ATOM 6336 C C . ALA B 1 365 ? 31.375 10.289 -7.484 1 92.06 365 ALA B C 1
ATOM 6338 O O . ALA B 1 365 ? 32.188 9.68 -6.797 1 92.06 365 ALA B O 1
ATOM 6339 N N . ASP B 1 366 ? 30.516 9.625 -8.234 1 90.94 366 ASP B N 1
ATOM 6340 C CA . ASP B 1 366 ? 30.422 8.164 -8.242 1 90.94 366 ASP B CA 1
ATOM 6341 C C . ASP B 1 366 ? 31.672 7.539 -8.844 1 90.94 366 ASP B C 1
ATOM 6343 O O . ASP B 1 366 ? 32.25 6.621 -8.258 1 90.94 366 ASP B O 1
ATOM 6347 N N . SER B 1 367 ? 32.094 8.086 -9.984 1 92.44 367 SER B N 1
ATOM 6348 C CA . SER B 1 367 ? 33.312 7.57 -10.641 1 92.44 367 SER B CA 1
ATOM 6349 C C . SER B 1 367 ? 34.531 7.777 -9.781 1 92.44 367 SER B C 1
ATOM 6351 O O . SER B 1 367 ? 35.406 6.891 -9.68 1 92.44 367 SER B O 1
ATOM 6353 N N . LEU B 1 368 ? 34.656 8.93 -9.211 1 95.56 368 LEU B N 1
ATOM 6354 C CA . LEU B 1 368 ? 35.812 9.242 -8.367 1 95.56 368 LEU B CA 1
ATOM 6355 C C . LEU B 1 368 ? 35.844 8.344 -7.133 1 95.56 368 LEU B C 1
ATOM 6357 O O . LEU B 1 368 ? 36.906 7.961 -6.672 1 95.56 368 LEU B O 1
ATOM 6361 N N . LEU B 1 369 ? 34.688 8.094 -6.613 1 96.19 369 LEU B N 1
ATOM 6362 C CA . LEU B 1 369 ? 34.594 7.223 -5.445 1 96.19 369 LEU B CA 1
ATOM 6363 C C . LEU B 1 369 ? 35.094 5.816 -5.781 1 96.19 369 LEU B C 1
ATOM 6365 O O . LEU B 1 369 ? 35.812 5.199 -4.996 1 96.19 369 LEU B O 1
ATOM 6369 N N . GLU B 1 370 ? 34.688 5.297 -6.914 1 94.88 370 GLU B N 1
ATOM 6370 C CA . GLU B 1 370 ? 35.125 3.975 -7.348 1 94.88 370 GLU B CA 1
ATOM 6371 C C . GLU B 1 370 ? 36.625 3.951 -7.609 1 94.88 370 GLU B C 1
ATOM 6373 O O . GLU B 1 370 ? 37.281 2.955 -7.328 1 94.88 370 GLU B O 1
ATOM 6378 N N . GLU B 1 371 ? 37.094 5.02 -8.188 1 95.56 371 GLU B N 1
ATOM 6379 C CA . GLU B 1 371 ? 38.562 5.133 -8.391 1 95.56 371 GLU B CA 1
ATOM 6380 C C . GLU B 1 371 ? 39.312 5.059 -7.062 1 95.56 371 GLU B C 1
ATOM 6382 O O . GLU B 1 371 ? 40.281 4.32 -6.938 1 95.56 371 GLU B O 1
ATOM 6387 N N . TYR B 1 372 ? 38.875 5.801 -6.141 1 96.88 372 TYR B N 1
ATOM 6388 C CA . TYR B 1 372 ? 39.469 5.773 -4.805 1 96.88 372 TYR B CA 1
ATOM 6389 C C . TYR B 1 372 ? 39.438 4.363 -4.23 1 96.88 372 TYR B C 1
ATOM 6391 O O . TYR B 1 372 ? 40.438 3.896 -3.674 1 96.88 372 TYR B O 1
ATOM 6399 N N . ALA B 1 373 ? 38.281 3.709 -4.293 1 96.56 373 ALA B N 1
ATOM 6400 C CA . ALA B 1 373 ? 38.125 2.363 -3.754 1 96.56 373 ALA B CA 1
ATOM 6401 C C . ALA B 1 373 ? 39.062 1.378 -4.406 1 96.56 373 ALA B C 1
ATOM 6403 O O . ALA B 1 373 ? 39.656 0.524 -3.729 1 96.56 373 ALA B O 1
ATOM 6404 N N . ASN B 1 374 ? 39.219 1.5 -5.68 1 95.56 374 ASN B N 1
ATOM 6405 C CA . ASN B 1 374 ? 40.125 0.597 -6.41 1 95.56 374 ASN B CA 1
ATOM 6406 C C . ASN B 1 374 ? 41.562 0.823 -6.047 1 95.56 374 ASN B C 1
ATOM 6408 O O . ASN B 1 374 ? 42.312 -0.134 -5.82 1 95.56 374 ASN B O 1
ATOM 6412 N N . ILE B 1 375 ? 41.969 2.047 -5.996 1 96.44 375 ILE B N 1
ATOM 6413 C CA . ILE B 1 375 ? 43.344 2.398 -5.695 1 96.44 375 ILE B CA 1
ATOM 6414 C C . ILE B 1 375 ? 43.719 1.89 -4.305 1 96.44 375 ILE B C 1
ATOM 6416 O O . ILE B 1 375 ? 44.812 1.386 -4.094 1 96.44 375 ILE B O 1
ATOM 6420 N N . ASN B 1 376 ? 42.812 1.978 -3.418 1 96.06 376 ASN B N 1
ATOM 6421 C CA . ASN B 1 376 ? 43.125 1.652 -2.027 1 96.06 376 ASN B CA 1
ATOM 6422 C C . ASN B 1 376 ? 42.594 0.265 -1.654 1 96.06 376 ASN B C 1
ATOM 6424 O O . ASN B 1 376 ? 42.625 -0.118 -0.483 1 96.06 376 ASN B O 1
ATOM 6428 N N . ASN B 1 377 ? 42.031 -0.419 -2.6 1 95.25 377 ASN B N 1
ATOM 6429 C CA . ASN B 1 377 ? 41.469 -1.749 -2.375 1 95.25 377 ASN B CA 1
ATOM 6430 C C . ASN B 1 377 ? 40.469 -1.752 -1.222 1 95.25 377 ASN B C 1
ATOM 6432 O O . ASN B 1 377 ? 40.594 -2.57 -0.307 1 95.25 377 ASN B O 1
ATOM 6436 N N . GLU B 1 378 ? 39.594 -0.851 -1.273 1 96.69 378 GLU B N 1
ATOM 6437 C CA . GLU B 1 378 ? 38.594 -0.669 -0.209 1 96.69 378 GLU B CA 1
ATOM 6438 C C . GLU B 1 378 ? 37.5 -1.719 -0.292 1 96.69 378 GLU B C 1
ATOM 6440 O O . GLU B 1 378 ? 37.125 -2.148 -1.386 1 96.69 378 GLU B O 1
ATOM 6445 N N . ILE B 1 379 ? 37 -2.076 0.88 1 97.5 379 ILE B N 1
ATOM 6446 C CA . ILE B 1 379 ? 35.812 -2.938 0.956 1 97.5 379 ILE B CA 1
ATOM 6447 C C . ILE B 1 379 ? 34.562 -2.117 0.685 1 97.5 379 ILE B C 1
ATOM 6449 O O . ILE B 1 379 ? 34.344 -1.054 1.278 1 97.5 379 ILE B O 1
ATOM 6453 N N . ARG B 1 380 ? 33.719 -2.596 -0.231 1 97.38 380 ARG B N 1
ATOM 6454 C CA . ARG B 1 380 ? 32.438 -1.975 -0.589 1 97.38 380 ARG B CA 1
ATOM 6455 C C . ARG B 1 380 ? 31.297 -2.963 -0.44 1 97.38 380 ARG B C 1
ATOM 6457 O O . ARG B 1 380 ? 31.25 -3.982 -1.132 1 97.38 380 ARG B O 1
ATOM 6464 N N . TRP B 1 381 ? 30.375 -2.609 0.439 1 97.88 381 TRP B N 1
ATOM 6465 C CA . TRP B 1 381 ? 29.234 -3.484 0.704 1 97.88 381 TRP B CA 1
ATOM 6466 C C . TRP B 1 381 ? 28 -3.012 -0.05 1 97.88 381 TRP B C 1
ATOM 6468 O O . TRP B 1 381 ? 27.891 -1.833 -0.395 1 97.88 381 TRP B O 1
ATOM 6478 N N . ALA B 1 382 ? 27.094 -3.922 -0.301 1 97.75 382 ALA B N 1
ATOM 6479 C CA . ALA B 1 382 ? 25.781 -3.633 -0.874 1 97.75 382 ALA B CA 1
ATOM 6480 C C . ALA B 1 382 ? 24.688 -4.449 -0.186 1 97.75 382 ALA B C 1
ATOM 6482 O O . ALA B 1 382 ? 24.891 -5.617 0.143 1 97.75 382 ALA B O 1
ATOM 6483 N N . LEU B 1 383 ? 23.625 -3.795 0.007 1 98.25 383 LEU B N 1
ATOM 6484 C CA . LEU B 1 383 ? 22.484 -4.469 0.602 1 98.25 383 LEU B CA 1
ATOM 6485 C C . LEU B 1 383 ? 21.562 -5.039 -0.478 1 98.25 383 LEU B C 1
ATOM 6487 O O . LEU B 1 383 ? 21.234 -4.348 -1.444 1 98.25 383 LEU B O 1
ATOM 6491 N N . THR B 1 384 ? 21.188 -6.273 -0.402 1 97.12 384 THR B N 1
ATOM 6492 C CA . THR B 1 384 ? 20.234 -6.953 -1.277 1 97.12 384 THR B CA 1
ATOM 6493 C C . THR B 1 384 ? 19.047 -7.488 -0.479 1 97.12 384 THR B C 1
ATOM 6495 O O . THR B 1 384 ? 19.234 -8.195 0.516 1 97.12 384 THR B O 1
ATOM 6498 N N . PRO B 1 385 ? 17.828 -7.309 -0.851 1 96.81 385 PRO B N 1
ATOM 6499 C CA . PRO B 1 385 ? 17.484 -6.449 -1.985 1 96.81 385 PRO B CA 1
ATOM 6500 C C . PRO B 1 385 ? 17.703 -4.965 -1.688 1 96.81 385 PRO B C 1
ATOM 6502 O O . PRO B 1 385 ? 17.844 -4.578 -0.525 1 96.81 385 PRO B O 1
ATOM 6505 N N . SER B 1 386 ? 17.734 -4.148 -2.809 1 97.25 386 SER B N 1
ATOM 6506 C CA . SER B 1 386 ? 17.859 -2.703 -2.664 1 97.25 386 SER B CA 1
ATOM 6507 C C . SER B 1 386 ? 16.688 -2.117 -1.885 1 97.25 386 SER B C 1
ATOM 6509 O O . SER B 1 386 ? 15.539 -2.527 -2.078 1 97.25 386 SER B O 1
ATOM 6511 N N . VAL B 1 387 ? 17 -1.142 -1.047 1 98.62 387 VAL B N 1
ATOM 6512 C CA . VAL B 1 387 ? 15.938 -0.549 -0.245 1 98.62 387 VAL B CA 1
ATOM 6513 C C . VAL B 1 387 ? 15.578 0.83 -0.795 1 98.62 387 VAL B C 1
ATOM 6515 O O . VAL B 1 387 ? 14.703 1.512 -0.261 1 98.62 387 VAL B O 1
ATOM 6518 N N . PHE B 1 388 ? 16.219 1.247 -1.887 1 98.5 388 PHE B N 1
ATOM 6519 C CA . PHE B 1 388 ? 15.898 2.461 -2.631 1 98.5 388 PHE B CA 1
ATOM 6520 C C . PHE B 1 388 ? 15.68 2.15 -4.109 1 98.5 388 PHE B C 1
ATOM 6522 O O . PHE B 1 388 ? 16.125 1.115 -4.602 1 98.5 388 PHE B O 1
ATOM 6529 N N . GLN B 1 389 ? 14.992 3.02 -4.797 1 97.88 389 GLN B N 1
ATOM 6530 C CA . GLN B 1 389 ? 14.773 2.953 -6.238 1 97.88 389 GLN B CA 1
ATOM 6531 C C . GLN B 1 389 ? 15.07 4.297 -6.902 1 97.88 389 GLN B C 1
ATOM 6533 O O . GLN B 1 389 ? 14.773 5.352 -6.34 1 97.88 389 GLN B O 1
ATOM 6538 N N . HIS B 1 390 ? 15.711 4.27 -7.941 1 96.56 390 HIS B N 1
ATOM 6539 C CA . HIS B 1 390 ? 15.969 5.473 -8.727 1 96.56 390 HIS B CA 1
ATOM 6540 C C . HIS B 1 390 ? 14.812 5.766 -9.68 1 96.56 390 HIS B C 1
ATOM 6542 O O . HIS B 1 390 ? 14.352 4.875 -10.391 1 96.56 390 HIS B O 1
ATOM 6548 N N . ILE B 1 391 ? 14.352 6.977 -9.727 1 93.81 391 ILE B N 1
ATOM 6549 C CA . ILE B 1 391 ? 13.195 7.289 -10.57 1 93.81 391 ILE B CA 1
ATOM 6550 C C . ILE B 1 391 ? 13.539 8.461 -11.492 1 93.81 391 ILE B C 1
ATOM 6552 O O . ILE B 1 391 ? 12.672 8.953 -12.219 1 93.81 391 ILE B O 1
ATOM 6556 N N . GLY B 1 392 ? 14.703 8.898 -11.461 1 87.12 392 GLY B N 1
ATOM 6557 C CA . GLY B 1 392 ? 15.102 10.039 -12.281 1 87.12 392 GLY B CA 1
ATOM 6558 C C . GLY B 1 392 ? 15.125 9.719 -13.766 1 87.12 392 GLY B C 1
ATOM 6559 O O . GLY B 1 392 ? 15.82 8.797 -14.195 1 87.12 392 GLY B O 1
ATOM 6560 N N . ALA B 1 393 ? 14.242 10.312 -14.492 1 76.06 393 ALA B N 1
ATOM 6561 C CA . ALA B 1 393 ? 14.219 10.133 -15.945 1 76.06 393 ALA B CA 1
ATOM 6562 C C . ALA B 1 393 ? 15.047 11.219 -16.641 1 76.06 393 ALA B C 1
ATOM 6564 O O . ALA B 1 393 ? 15.547 11.008 -17.75 1 76.06 393 ALA B O 1
ATOM 6565 N N . LYS B 1 394 ? 15.133 12.398 -16.031 1 67.31 394 LYS B N 1
ATOM 6566 C CA . LYS B 1 394 ? 15.922 13.508 -16.562 1 67.31 394 LYS B CA 1
ATOM 6567 C C . LYS B 1 394 ? 17.156 13.758 -15.703 1 67.31 394 LYS B C 1
ATOM 6569 O O . LYS B 1 394 ? 17.062 13.953 -14.492 1 67.31 394 LYS B O 1
ATOM 6574 N N . SER B 1 395 ? 18.359 13.57 -16.391 1 57.84 395 SER B N 1
ATOM 6575 C CA . SER B 1 395 ? 19.625 13.695 -15.664 1 57.84 395 SER B CA 1
ATOM 6576 C C . SER B 1 395 ? 19.875 15.148 -15.258 1 57.84 395 SER B C 1
ATOM 6578 O O . SER B 1 395 ? 19.484 16.078 -15.969 1 57.84 395 SER B O 1
ATOM 6580 N N . SER B 1 396 ? 20.375 15.398 -14.016 1 50.47 396 SER B N 1
ATOM 6581 C CA . SER B 1 396 ? 20.797 16.719 -13.555 1 50.47 396 SER B CA 1
ATOM 6582 C C . SER B 1 396 ? 22.031 17.203 -14.312 1 50.47 396 SER B C 1
ATOM 6584 O O . SER B 1 396 ? 22.359 18.375 -14.281 1 50.47 396 SER B O 1
ATOM 6586 N N . LYS B 1 397 ? 22.719 16.297 -15.055 1 52.94 397 LYS B N 1
ATOM 6587 C CA . LYS B 1 397 ? 23.969 16.609 -15.727 1 52.94 397 LYS B CA 1
ATOM 6588 C C . LYS B 1 397 ? 23.719 17.422 -17 1 52.94 397 LYS B C 1
ATOM 6590 O O . LYS B 1 397 ? 24.375 18.438 -17.234 1 52.94 397 LYS B O 1
ATOM 6595 N N . ASP B 1 398 ? 22.844 17 -17.828 1 51.16 398 ASP B N 1
ATOM 6596 C CA . ASP B 1 398 ? 22.656 17.734 -19.078 1 51.16 398 ASP B CA 1
ATOM 6597 C C . ASP B 1 398 ? 21.172 17.969 -19.359 1 51.16 398 ASP B C 1
ATOM 6599 O O . ASP B 1 398 ? 20.812 18.453 -20.438 1 51.16 398 ASP B O 1
ATOM 6603 N N . GLY B 1 399 ? 20.266 17.781 -18.375 1 50.91 399 GLY B N 1
ATOM 6604 C CA . GLY B 1 399 ? 18.844 18.062 -18.547 1 50.91 399 GLY B CA 1
ATOM 6605 C C . GLY B 1 399 ? 18.188 17.172 -19.578 1 50.91 399 GLY B C 1
ATOM 6606 O O . GLY B 1 399 ? 16.984 17.281 -19.828 1 50.91 399 GLY B O 1
ATOM 6607 N N . SER B 1 400 ? 18.844 16.438 -20.344 1 48.97 400 SER B N 1
ATOM 6608 C CA . SER B 1 400 ? 18.281 15.711 -21.469 1 48.97 400 SER B CA 1
ATOM 6609 C C . SER B 1 400 ? 17.625 14.414 -21.016 1 48.97 400 SER B C 1
ATOM 6611 O O . SER B 1 400 ? 18.016 13.836 -20 1 48.97 400 SER B O 1
ATOM 6613 N N . GLY B 1 401 ? 16.312 14.234 -21.422 1 52.28 401 GLY B N 1
ATOM 6614 C CA . GLY B 1 401 ? 15.703 12.922 -21.281 1 52.28 401 GLY B CA 1
ATOM 6615 C C . GLY B 1 401 ? 16.625 11.789 -21.688 1 52.28 401 GLY B C 1
ATOM 6616 O O . GLY B 1 401 ? 17.156 11.789 -22.797 1 52.28 401 GLY B O 1
ATOM 6617 N N . ASP B 1 402 ? 17.5 11.195 -20.719 1 58.78 402 ASP B N 1
ATOM 6618 C CA . ASP B 1 402 ? 18.609 10.281 -21 1 58.78 402 ASP B CA 1
ATOM 6619 C C . ASP B 1 402 ? 18.156 8.828 -20.891 1 58.78 402 ASP B C 1
ATOM 6621 O O . ASP B 1 402 ? 17.609 8.414 -19.859 1 58.78 402 ASP B O 1
ATOM 6625 N N . ASP B 1 403 ? 18.016 8.148 -22 1 64.06 403 ASP B N 1
ATOM 6626 C CA . ASP B 1 403 ? 17.781 6.711 -22.062 1 64.06 403 ASP B CA 1
ATOM 6627 C C . ASP B 1 403 ? 18.641 5.969 -21.047 1 64.06 403 ASP B C 1
ATOM 6629 O O . ASP B 1 403 ? 18.203 4.965 -20.484 1 64.06 403 ASP B O 1
ATOM 6633 N N . VAL B 1 404 ? 19.766 6.602 -20.703 1 66.94 404 VAL B N 1
ATOM 6634 C CA . VAL B 1 404 ? 20.672 5.957 -19.766 1 66.94 404 VAL B CA 1
ATOM 6635 C C . VAL B 1 404 ? 20.109 6.047 -18.344 1 66.94 404 VAL B C 1
ATOM 6637 O O . VAL B 1 404 ? 20.141 5.074 -17.594 1 66.94 404 VAL B O 1
ATOM 6640 N N . ALA B 1 405 ? 19.562 7.148 -18.094 1 69.38 405 ALA B N 1
ATOM 6641 C CA . ALA B 1 405 ? 19 7.352 -16.766 1 69.38 405 ALA B CA 1
ATOM 6642 C C . ALA B 1 405 ? 17.859 6.375 -16.484 1 69.38 405 ALA B C 1
ATOM 6644 O O . ALA B 1 405 ? 17.719 5.863 -15.375 1 69.38 405 ALA B O 1
ATOM 6645 N N . LYS B 1 406 ? 17.25 6.023 -17.516 1 73.69 406 LYS B N 1
ATOM 6646 C CA . LYS B 1 406 ? 16.125 5.113 -17.375 1 73.69 406 LYS B CA 1
ATOM 6647 C C . LYS B 1 406 ? 16.594 3.68 -17.141 1 73.69 406 LYS B C 1
ATOM 6649 O O . LYS B 1 406 ? 15.828 2.844 -16.656 1 73.69 406 LYS B O 1
ATOM 6654 N N . GLN B 1 407 ? 17.844 3.527 -17.453 1 82.62 407 GLN B N 1
ATOM 6655 C CA . GLN B 1 407 ? 18.359 2.166 -17.328 1 82.62 407 GLN B CA 1
ATOM 6656 C C . GLN B 1 407 ? 18.938 1.924 -15.938 1 82.62 407 GLN B C 1
ATOM 6658 O O . GLN B 1 407 ? 19.188 0.779 -15.555 1 82.62 407 GLN B O 1
ATOM 6663 N N . ILE B 1 408 ? 19.141 3.012 -15.188 1 91.81 408 ILE B N 1
ATOM 6664 C CA . ILE B 1 408 ? 19.516 2.865 -13.781 1 91.81 408 ILE B CA 1
ATOM 6665 C C . ILE B 1 408 ? 18.297 2.477 -12.953 1 91.81 408 ILE B C 1
ATOM 6667 O O . ILE B 1 408 ? 17.531 3.34 -12.531 1 91.81 408 ILE B O 1
ATOM 6671 N N . TRP B 1 409 ? 18.156 1.164 -12.891 1 94.25 409 TRP B N 1
ATOM 6672 C CA . TRP B 1 409 ? 16.875 0.635 -12.43 1 94.25 409 TRP B CA 1
ATOM 6673 C C . TRP B 1 409 ? 17.062 -0.709 -11.734 1 94.25 409 TRP B C 1
ATOM 6675 O O . TRP B 1 409 ? 17.984 -1.462 -12.062 1 94.25 409 TRP B O 1
ATOM 6685 N N . ASN B 1 410 ? 16.312 -0.935 -10.727 1 96.19 410 ASN B N 1
ATOM 6686 C CA . ASN B 1 410 ? 16.25 -2.219 -10.031 1 96.19 410 ASN B CA 1
ATOM 6687 C C . ASN B 1 410 ? 14.859 -2.842 -10.156 1 96.19 410 ASN B C 1
ATOM 6689 O O . ASN B 1 410 ? 13.961 -2.539 -9.367 1 96.19 410 ASN B O 1
ATOM 6693 N N . PRO B 1 411 ? 14.688 -3.762 -11.109 1 96.12 411 PRO B N 1
ATOM 6694 C CA . PRO B 1 411 ? 13.359 -4.332 -11.359 1 96.12 411 PRO B CA 1
ATOM 6695 C C . PRO B 1 411 ? 12.805 -5.074 -10.148 1 96.12 411 PRO B C 1
ATOM 6697 O O . PRO B 1 411 ? 11.586 -5.129 -9.961 1 96.12 411 PRO B O 1
ATOM 6700 N N . ASP B 1 412 ? 13.617 -5.672 -9.328 1 96.12 412 ASP B N 1
ATOM 6701 C CA . ASP B 1 412 ? 13.148 -6.434 -8.172 1 96.12 412 ASP B CA 1
ATOM 6702 C C . ASP B 1 412 ? 12.469 -5.523 -7.148 1 96.12 412 ASP B C 1
ATOM 6704 O O . ASP B 1 412 ? 11.547 -5.941 -6.453 1 96.12 412 ASP B O 1
ATOM 6708 N N . PHE B 1 413 ? 12.953 -4.297 -7.008 1 97.81 413 PHE B N 1
ATOM 6709 C CA . PHE B 1 413 ? 12.359 -3.318 -6.105 1 97.81 413 PHE B CA 1
ATOM 6710 C C . PHE B 1 413 ? 10.875 -3.129 -6.406 1 97.81 413 PHE B C 1
ATOM 6712 O O . PHE B 1 413 ? 10.078 -2.902 -5.496 1 97.81 413 PHE B O 1
ATOM 6719 N N . GLU B 1 414 ? 10.469 -3.309 -7.672 1 97.94 414 GLU B N 1
ATOM 6720 C CA . GLU B 1 414 ? 9.125 -2.988 -8.156 1 97.94 414 GLU B CA 1
ATOM 6721 C C . GLU B 1 414 ? 8.125 -4.062 -7.746 1 97.94 414 GLU B C 1
ATOM 6723 O O . GLU B 1 414 ? 6.914 -3.855 -7.848 1 97.94 414 GLU B O 1
ATOM 6728 N N . LEU B 1 415 ? 8.633 -5.148 -7.246 1 96.88 415 LEU B N 1
ATOM 6729 C CA . LEU B 1 415 ? 7.75 -6.27 -6.938 1 96.88 415 LEU B CA 1
ATOM 6730 C C . LEU B 1 415 ? 7.438 -6.32 -5.445 1 96.88 415 LEU B C 1
ATOM 6732 O O . LEU B 1 415 ? 6.832 -7.281 -4.965 1 96.88 415 LEU B O 1
ATOM 6736 N N . ASN B 1 416 ? 7.84 -5.309 -4.695 1 98.12 416 ASN B N 1
ATOM 6737 C CA . ASN B 1 416 ? 7.535 -5.242 -3.271 1 98.12 416 ASN B CA 1
ATOM 6738 C C . ASN B 1 416 ? 6.035 -5.105 -3.027 1 98.12 416 ASN B C 1
ATOM 6740 O O . ASN B 1 416 ? 5.34 -4.41 -3.768 1 98.12 416 ASN B O 1
ATOM 6744 N N . ASP B 1 417 ? 5.559 -5.785 -1.993 1 98.06 417 ASP B N 1
ATOM 6745 C CA . ASP B 1 417 ? 4.168 -5.711 -1.548 1 98.06 417 ASP B CA 1
ATOM 6746 C C . ASP B 1 417 ? 4.02 -4.75 -0.37 1 98.06 417 ASP B C 1
ATOM 6748 O O . ASP B 1 417 ? 4.555 -5.004 0.713 1 98.06 417 ASP B O 1
ATOM 6752 N N . PRO B 1 418 ? 3.24 -3.697 -0.554 1 98.38 418 PRO B N 1
ATOM 6753 C CA . PRO B 1 418 ? 3.133 -2.686 0.501 1 98.38 418 PRO B CA 1
ATOM 6754 C C . PRO B 1 418 ? 2.646 -3.268 1.827 1 98.38 418 PRO B C 1
ATOM 6756 O O . PRO B 1 418 ? 3.158 -2.904 2.889 1 98.38 418 PRO B O 1
ATOM 6759 N N . ILE B 1 419 ? 1.68 -4.129 1.845 1 98.31 419 ILE B N 1
ATOM 6760 C CA . ILE B 1 419 ? 1.107 -4.691 3.064 1 98.31 419 ILE B CA 1
ATOM 6761 C C . ILE B 1 419 ? 2.15 -5.547 3.777 1 98.31 419 ILE B C 1
ATOM 6763 O O . ILE B 1 419 ? 2.32 -5.445 4.996 1 98.31 419 ILE B O 1
ATOM 6767 N N . ALA B 1 420 ? 2.842 -6.391 3.018 1 97.88 420 ALA B N 1
ATOM 6768 C CA . ALA B 1 420 ? 3.875 -7.242 3.604 1 97.88 420 ALA B CA 1
ATOM 6769 C C . ALA B 1 420 ? 4.992 -6.402 4.223 1 97.88 420 ALA B C 1
ATOM 6771 O O . ALA B 1 420 ? 5.492 -6.727 5.301 1 97.88 420 ALA B O 1
ATOM 6772 N N . LEU B 1 421 ? 5.406 -5.348 3.541 1 98.19 421 LEU B N 1
ATOM 6773 C CA . LEU B 1 421 ? 6.473 -4.48 4.035 1 98.19 421 LEU B CA 1
ATOM 6774 C C . LEU B 1 421 ? 6.066 -3.811 5.34 1 98.19 421 LEU B C 1
ATOM 6776 O O . LEU B 1 421 ? 6.863 -3.734 6.277 1 98.19 421 LEU B O 1
ATOM 6780 N N . GLN B 1 422 ? 4.848 -3.324 5.379 1 97.12 422 GLN B N 1
ATOM 6781 C CA . GLN B 1 422 ? 4.363 -2.666 6.586 1 97.12 422 GLN B CA 1
ATOM 6782 C C . GLN B 1 422 ? 4.312 -3.639 7.762 1 97.12 422 GLN B C 1
ATOM 6784 O O . GLN B 1 422 ? 4.656 -3.279 8.891 1 97.12 422 GLN B O 1
ATOM 6789 N N . ALA B 1 423 ? 3.803 -4.84 7.496 1 96 423 ALA B N 1
ATOM 6790 C CA . ALA B 1 423 ? 3.748 -5.855 8.539 1 96 423 ALA B CA 1
ATOM 6791 C C . ALA B 1 423 ? 5.141 -6.145 9.102 1 96 423 ALA B C 1
ATOM 6793 O O . ALA B 1 423 ? 5.32 -6.238 10.312 1 96 423 ALA B O 1
ATOM 6794 N N . GLU B 1 424 ? 6.082 -6.281 8.195 1 96.56 424 GLU B N 1
ATOM 6795 C CA . GLU B 1 424 ? 7.461 -6.512 8.617 1 96.56 424 GLU B CA 1
ATOM 6796 C C . GLU B 1 424 ? 7.996 -5.34 9.43 1 96.56 424 GLU B C 1
ATOM 6798 O O . GLU B 1 424 ? 8.68 -5.543 10.438 1 96.56 424 GLU B O 1
ATOM 6803 N N . HIS B 1 425 ? 7.742 -4.16 9 1 96.62 425 HIS B N 1
ATOM 6804 C CA . HIS B 1 425 ? 8.18 -2.945 9.68 1 96.62 425 HIS B CA 1
ATOM 6805 C C . HIS B 1 425 ? 7.602 -2.865 11.086 1 96.62 425 HIS B C 1
ATOM 6807 O O . HIS B 1 425 ? 8.312 -2.52 12.039 1 96.62 425 HIS B O 1
ATOM 6813 N N . ASN B 1 426 ? 6.312 -3.193 11.219 1 93.44 426 ASN B N 1
ATOM 6814 C CA . ASN B 1 426 ? 5.668 -3.201 12.531 1 93.44 426 ASN B CA 1
ATOM 6815 C C . ASN B 1 426 ? 6.332 -4.195 13.477 1 93.44 426 ASN B C 1
ATOM 6817 O O . ASN B 1 426 ? 6.5 -3.912 14.664 1 93.44 426 ASN B O 1
ATOM 6821 N N . GLU B 1 427 ? 6.648 -5.309 12.922 1 93.56 427 GLU B N 1
ATOM 6822 C CA . GLU B 1 427 ? 7.32 -6.324 13.727 1 93.56 427 GLU B CA 1
ATOM 6823 C C . GLU B 1 427 ? 8.703 -5.852 14.172 1 93.56 427 GLU B C 1
ATOM 6825 O O . GLU B 1 427 ? 9.117 -6.113 15.305 1 93.56 427 GLU B O 1
ATOM 6830 N N . ALA B 1 428 ? 9.375 -5.141 13.344 1 93.31 428 ALA B N 1
ATOM 6831 C CA . ALA B 1 428 ? 10.727 -4.668 13.625 1 93.31 428 ALA B CA 1
ATOM 6832 C C . ALA B 1 428 ? 10.711 -3.584 14.703 1 93.31 428 ALA B C 1
ATOM 6834 O O . ALA B 1 428 ? 11.711 -3.377 15.398 1 93.31 428 ALA B O 1
ATOM 6835 N N . THR B 1 429 ? 9.617 -2.885 14.836 1 90.94 429 THR B N 1
ATOM 6836 C CA . THR B 1 429 ? 9.539 -1.777 15.781 1 90.94 429 THR B CA 1
ATOM 6837 C C . THR B 1 429 ? 9.055 -2.264 17.141 1 90.94 429 THR B C 1
ATOM 6839 O O . THR B 1 429 ? 9.07 -1.51 18.109 1 90.94 429 THR B O 1
ATOM 6842 N N . LYS B 1 430 ? 8.555 -3.445 17.203 1 86.44 430 LYS B N 1
ATOM 6843 C CA . LYS B 1 430 ? 8.164 -3.996 18.5 1 86.44 430 LYS B CA 1
ATOM 6844 C C . LYS B 1 430 ? 9.375 -4.223 19.391 1 86.44 430 LYS B C 1
ATOM 6846 O O . LYS B 1 430 ? 10.438 -4.637 18.922 1 86.44 430 LYS B O 1
ATOM 6851 N N . PRO B 1 431 ? 9.156 -3.691 20.641 1 72.62 431 PRO B N 1
ATOM 6852 C CA . PRO B 1 431 ? 10.281 -3.957 21.531 1 72.62 431 PRO B CA 1
ATOM 6853 C C . PRO B 1 431 ? 10.562 -5.449 21.688 1 72.62 431 PRO B C 1
ATOM 6855 O O . PRO B 1 431 ? 9.648 -6.266 21.641 1 72.62 431 PRO B O 1
ATOM 6858 N N . ALA B 1 432 ? 11.797 -5.93 21.547 1 56.81 432 ALA B N 1
ATOM 6859 C CA . ALA B 1 432 ? 12.195 -7.32 21.75 1 56.81 432 ALA B CA 1
ATOM 6860 C C . ALA B 1 432 ? 11.609 -7.871 23.047 1 56.81 432 ALA B C 1
ATOM 6862 O O . ALA B 1 432 ? 11.633 -7.203 24.078 1 56.81 432 ALA B O 1
ATOM 6863 N N . LYS B 1 433 ? 10.602 -8.844 23 1 47.81 433 LYS B N 1
ATOM 6864 C CA . LYS B 1 433 ? 10.18 -9.539 24.219 1 47.81 433 LYS B CA 1
ATOM 6865 C C . LYS B 1 433 ? 11.375 -9.906 25.094 1 47.81 433 LYS B C 1
ATOM 6867 O O . LYS B 1 433 ? 12.359 -10.461 24.609 1 47.81 433 LYS B O 1
ATOM 6872 N N . SER B 1 434 ? 11.586 -9.234 26.188 1 30.17 434 SER B N 1
ATOM 6873 C CA . SER B 1 434 ? 12.461 -9.812 27.188 1 30.17 434 SER B CA 1
ATOM 6874 C C . SER B 1 434 ? 12.125 -11.281 27.438 1 30.17 434 SER B C 1
ATOM 6876 O O . SER B 1 434 ? 10.961 -11.641 27.625 1 30.17 434 SER B O 1
ATOM 6878 N N . MET B 1 435 ? 12.766 -12.359 26.859 1 25.25 435 MET B N 1
ATOM 6879 C CA . MET B 1 435 ? 12.867 -13.68 27.469 1 25.25 435 MET B CA 1
ATOM 6880 C C . MET B 1 435 ? 12.984 -13.578 28.984 1 25.25 435 MET B C 1
ATOM 6882 O O . MET B 1 435 ? 14.039 -13.203 29.5 1 25.25 435 MET B O 1
ATOM 6886 N N . GLN B 1 436 ? 12.023 -13.141 29.766 1 18.11 436 GLN B N 1
ATOM 6887 C CA . GLN B 1 436 ? 11.945 -13.82 31.047 1 18.11 436 GLN B CA 1
ATOM 6888 C C . GLN B 1 436 ? 11.469 -15.258 30.891 1 18.11 436 GLN B C 1
ATOM 6890 O O . GLN B 1 436 ? 10.523 -15.523 30.141 1 18.11 436 GLN B O 1
#

pLDDT: mean 89.41, std 16.09, range [18.11, 98.81]

Radius of gyration: 35.7 Å; Cα contacts (8 Å, |Δi|>4): 1299; chains: 2; bounding box: 86×122×90 Å

Nearest PDB structures (foldseek):
  6v96-assembly4_J  TM=3.582E-01  e=1.286E-01  Agrobacterium fabrum str. C58
  9b9z-assembly1_R  TM=2.500E-01  e=9.842E-02  Homo sapiens
  5uof-assembly1_B  TM=3.257E-01  e=1.509E+00  Burkholderia multivorans ATCC 17616
  5v0t-assembly8_H  TM=3.333E-01  e=3.750E+00  Paraburkholderia xenovorans LB400
  5v0t-assembly5_E  TM=2.889E-01  e=3.554E+00  Paraburkholderia xenovorans LB400

Sequence (872 aa):
MRILSSPPTNGSLFSRTASRCILASLVCYILLVQYCRIRSHRDPTSAFFDAREGYKPIYSGFRASKGANFIRYIDAVASSTTNATTALKPPPENKNASLCVGIASIARKDVSYIEATVGSLLMDLGPREREDLYLILFIPHVDPTIHPSFESKWLSAMADRVLLYNVTTAELDHLRELEKEGGLFREKGLFDYVYLLKACQEIGAPHTIMVEDDVLAMDGWYHRTKRALVDADQQTSRLGASQYLYLRLFYTQGLLGWNSEEWFIYLLCSVAVIAALWGTLVTTRRYVPRSNSLLTNKAVLVICFIYGPLCIVLFFASGRLSMLPIPSGVHQMPRFGCCSQALVFPHNRVPDVVSWYEKKKIGFADSLLEEYANINNEIRWALTPSVFQHIGAKSSKDGSGDDVAKQIWNPDFELNDPIALQAEHNEATKPAKSMQMRILSSPPTNGSLFSRTASRCILASLVCYILLVQYCRIRSHRDPTSAFFDAREGYKPIYSGFRASKGANFIRYIDAVASSTTNATTALKPPPENKNASLCVGIASIARKDVSYIEATVGSLLMDLGPREREDLYLILFIPHVDPTIHPSFESKWLSAMADRVLLYNVTTAELDHLRELEKEGGLFREKGLFDYVYLLKACQEIGAPHTIMVEDDVLAMDGWYHRTKRALVDADQQTSRLGASQYLYLRLFYTQGLLGWNSEEWFIYLLCSVAVIAALWGTLVTTRRYVPRSNSLLTNKAVLVICFIYGPLCIVLFFASGRLSMLPIPSGVHQMPRFGCCSQALVFPHNRVPDVVSWYEKKKIGFADSLLEEYANINNEIRWALTPSVFQHIGAKSSKDGSGDDVAKQIWNPDFELNDPIALQAEHNEATKPAKSMQ

Organism: Arthroderma benhamiae (strain ATCC MYA-4681 / CBS 112371) (NCBI:txid663331)

InterPro domains:
  IPR029675 GPI-GalNAc transferase PGAP4 [PTHR31410] (13-414)

Solvent-accessible surface area (backbone atoms only — not comparable to full-atom values): 46648 Å² total; per-residue (Å²): 138,78,76,69,74,74,70,78,72,81,68,63,87,59,50,72,65,50,47,50,52,49,50,51,50,47,54,51,49,52,52,48,51,52,48,41,38,67,71,14,22,48,32,69,36,14,74,45,40,34,67,73,67,26,64,47,67,47,34,55,46,47,42,38,51,54,8,33,43,47,38,50,52,46,23,53,44,38,57,69,44,35,88,55,85,74,62,85,69,75,57,74,80,65,75,75,19,51,32,20,37,37,32,54,47,76,69,51,87,96,52,80,40,47,48,19,18,53,20,26,61,46,64,76,54,50,72,71,58,50,58,34,47,40,37,34,42,29,40,85,39,91,60,47,79,72,28,82,60,61,82,42,43,32,54,66,66,70,29,51,36,77,44,62,84,85,71,53,70,69,55,49,52,50,49,47,51,50,61,70,68,46,62,63,41,35,40,59,48,34,48,51,52,45,54,47,50,51,56,40,56,70,63,62,22,59,26,34,31,42,32,47,31,38,32,37,37,43,72,45,35,63,65,52,47,56,51,41,53,52,50,48,53,53,50,36,46,74,71,72,39,93,68,59,51,37,38,29,34,28,52,33,49,52,58,56,34,85,52,73,92,46,47,67,60,54,50,53,51,51,50,48,51,37,48,50,50,46,49,51,53,52,50,45,36,70,75,36,69,83,40,41,81,72,52,35,73,67,46,49,48,45,46,38,68,46,51,38,50,51,51,51,50,48,51,57,36,29,3,37,55,64,74,58,57,79,66,74,45,71,41,79,46,84,66,57,58,42,75,59,54,26,34,35,28,44,47,88,39,47,62,59,52,44,53,51,50,63,70,60,56,58,42,53,62,56,61,51,50,50,49,50,32,60,77,65,67,50,46,34,37,29,42,32,73,47,39,40,42,58,68,42,47,55,41,90,36,72,62,45,79,32,76,63,39,56,54,47,31,45,47,72,57,32,70,56,52,70,58,61,34,48,53,51,38,54,58,68,67,46,75,77,76,75,89,121,136,82,74,73,74,73,73,78,72,82,67,65,88,58,50,72,65,50,48,50,51,50,51,51,50,50,53,52,48,53,50,49,50,50,49,41,37,66,71,14,23,48,31,69,34,15,75,47,41,36,67,73,68,26,66,47,67,48,34,55,46,46,42,37,53,54,8,33,44,47,38,50,52,45,23,53,42,38,56,69,43,35,87,55,86,74,62,83,67,75,48,77,80,63,77,74,19,49,32,20,36,36,31,55,47,76,70,52,87,96,52,83,40,47,48,19,19,53,20,26,62,47,63,77,52,49,71,70,57,49,58,34,45,40,36,34,42,28,39,84,39,92,61,46,80,70,29,82,59,62,83,41,44,32,54,66,68,70,29,51,36,76,44,61,85,82,71,53,70,69,56,50,52,50,50,46,50,49,62,70,67,47,61,63,42,34,40,58,50,34,50,49,52,44,54,48,52,51,57,40,56,70,64,62,22,60,26,33,32,41,32,46,29,39,32,37,38,43,72,45,36,62,65,52,49,55,51,41,52,53,50,47,52,53,51,36,46,75,72,74,37,92,69,60,50,37,39,29,35,30,52,33,49,53,56,56,33,84,55,74,92,46,47,66,58,54,49,54,51,51,51,50,51,36,48,49,50,44,50,51,54,52,51,43,36,71,75,34,68,84,39,42,83,71,52,36,73,66,48,49,47,44,47,40,69,46,53,40,51,50,50,50,50,48,51,57,36,27,4,37,54,65,73,59,56,80,67,75,44,70,39,78,44,85,65,59,59,41,75,58,53,27,35,34,28,42,47,86,40,47,62,58,53,43,51,51,50,63,71,60,57,59,44,53,62,55,61,51,50,51,49,52,33,61,76,66,67,50,47,34,36,30,43,33,73,46,38,39,41,56,67,40,47,55,42,89,36,72,63,43,81,34,75,63,40,57,53,46,33,45,46,72,55,33,69,57,52,69,57,62,32,50,54,50,38,54,58,68,66,46,76,77,76,76,86,121

Foldseek 3Di:
DPPVPPDPPPPPPADPVRVVVVVVVVVVVVVVLVVLLVLQCLQLQFLSDDLCQNLDFFVLVVLLVQQLVVLVVLLVVLVVVPPDDPDLPDQPLLLQAQEEEEEEDEAFPPDFQQSSALRLVPVQDDPVLLSNYAYEYEHLDLPSVNHPCSPGRSNSVRHSYYDYDDDDPVVSVVLVVLVVVAFQCFQSVLVSVLVRLVVSLVSVRQKYKYAYSQKGFHQPNRLLVVVQVVVVCVVCVVVVHRDFFKEAQAWFSNQVWPDPVCVVVLVVVLVVQLVVLLVVLVVCVVPPVVCPVVSDPVNSCCCSPPVSVVVSVSLRNSICCSNPNDDFGKDWDLPSTDDSNIIMGGSVNSVVLSVQSVVVSGGDSGVSSSVVCVVVVGTYMYGPPRRMFGRDQADPRRRDRDPVSSSRGDSVNSPDDNVVSSVVSVVSPDDPPPPD/DPPPPDPPPPPPPADPVRVVVVVVVVVVLVVVLVVLLVLQCLQLQFLSDDLCQNLDFFVLVVLLVQQLVVLVVLLVVLVVVPPDDPPLPQQPLLLQAQEEEEEEDEAFPPDFQQSSALSLVPVQDDPVLLSNYAYEYEHLDLPSVNHPCSPGRSNSVRHSYYDYDDDDPVVSVVLVVLVVVAFQCFQSVLVSVLVRLVVSLVSVRQKYKYAYSQKGFHQPNRVLVVVQVVVVCVVCVVVVHRDFFKEAQAWFSNQVWDDPVCVVVLVVVLVVQLVVLLVVLVVCVVPPVVCPVVSDPVNSCCCSPPVSVSVSVSLRNSICCSNPNDDFGKDWDLPSTDDSNIIMGGSVNSVVLSVQSVVVSGGDSGVSSSVVCVVVVGTYMYGPPRRMFGRDQADPRRRDSDPVSSSRGDSVNSPDDNVVSSVVSVVSPDDPPPPD

Secondary structure (DSSP, 8-state):
------------SS-HHHHHHHHHHHHHHHHHHHHHHHHTTT-TTSTT--HHHHT--SHHHHHHHHHHHHHHHHHHHHHHH--S----------TT-SEEEEEE----TT---HHHHHHHHHTT--HHHHHTEEEEEE---SSGGGSTTTT-THHHHH-SEEE-----HHHHHHHHHHHHH-TT-HHHHHHHHHHHHHHHHHHT-SEEEEEETTEEEPTTHHHHHHHHHHHHHHHHHHTT-S--SEEES---STTSS--GGGHHHHHHHHHHHHHHHHHHHHHHHHH-GGGGGTS-HHHHHHIIIIIHHHHHHHHHHT-HHHHSPPPSEEEE--SS----SEEEEEGGGHHHHHHHHHHH-SS-HHHHHHHHHHHTT--EEEEES-SEEE---B-TTT-SB-HHHHH---GGGGG--HHHHHHHHHHHHS------/------------SS-HHHHHHHHHHHHHHHHHHHHHHHHTTT-TTSTT--HHHHT--SHHHHHHHHHHHHHHHHHHHHHHH--S----------TT-SEEEEEE----TT---HHHHHHHHHTT--HHHHHTEEEEEE---SSGGGSTTTT-THHHHH-SEEE-----HHHHHHHHHHHHH-TT-HHHHHHHHHHHHHHHHHHT-SEEEEEETTEEEPTTHHHHHHHHHHHHHHHHHHTT-S--SEEES---STTSS--GGGHHHHHHHHHHHHHHHHHHHHHHHHH-GGGGGTS-HHHHHHIIIIIHHHHHHHHHHT-HHHHSPPPSEEEE--SS----SEEEEEGGGHHHHHHHHHHH-SS-HHHHHHHHHHHTT--EEEEES-SEEE---B-TTT-SB-HHHHH---GGGGG--HHHHHHHHHHHHS------